Protein AF-0000000076998224 (afdb_homodimer)

Secondary structure (DSSP, 8-state):
---------HHHHHHHHHHHHHTT-------STTTS-S---SSPPPHHHHHHHHHH-GGGHHHHHHHHHHHT-HHHHHHH----BHHHHHHHHHH-SHHHHHHHHHHHTSSS-EE-EETTTTEE--SS-EET----S-S--HHHHS----------GGG----S--TT----TTSSS-S--S-S-EE--GGGGGGGTSPPPSS--SS--HHHHHHHHHHT-HHHHHHH--SS--TTHHHHHHHHHHH-HHHHHHHHTS-GGGSGGGHHHHHHHHHHHHHHTT--TT--SS---GGGS-S--SSSS---HHHHHHHHHH-GGGHHHHHHHHHHHT-HHHHHHB-PPP-HHHHHHHHHSS-HHHHHHHHHHHHHHT--S-S-SSPPTTT-S-SS----EEPSS-EE-TTSSB-TTS--SBGGGB-B--HHHHHHHHS-HHHHHHHHHS-EESS-TTS-HHHHHHHS-GGGB-/---------HHHHHHHHHHHHHTT-------STTTS-S---SSPPPHHHHHHHHHH-GGGHHHHHHHHHHHT-HHHHHHH----BHHHHHHHHHH-SHHHHHHHHHHHTSSS-EE-EETTTTEE--SS-EET----S-S--HHHHS----------GGG----S--TT----TTSSS-S--TTS-EE--GGGGGGGTSPPPSS--SS--HHHHHHHHHHT-HHHHHHH--SS--TTHHHHHHHHHHH-HHHHHHHHTS-GGGSGGGHHHHHHHHHHHHHHTT--TT--SS---GGGS-S--SSSS---HHHHHHHHHH-GGGHHHHHHHHHHHT-HHHHHHB-PPP-HHHHHHHHHSS-HHHHHHHHHHHHHHT--S-S-SSPPTTT-S-SS----EEPSS-EE-TTSSB-TTS--SBGGGB-B--HHHHHHHHS-HHHHHHHHHS-EESS-TTS-HHHHHHHS-GGGB-

Solvent-accessible surface area (backbone atoms only — not comparable to full-atom values): 51248 Å² total; per-residue (Å²): 133,84,75,75,75,70,79,62,55,48,58,56,47,11,38,53,40,19,48,29,43,18,67,56,61,56,80,66,92,53,94,45,74,56,33,48,48,64,44,51,40,84,48,71,44,50,72,66,49,48,52,50,46,34,71,76,36,62,90,45,38,65,45,44,38,37,30,20,17,53,69,25,39,44,69,63,40,62,73,61,71,66,77,39,33,35,49,39,32,55,28,3,57,69,49,70,41,71,31,3,43,52,44,21,51,56,36,68,68,42,91,64,23,23,46,31,62,36,41,70,75,62,43,73,39,81,86,74,49,44,73,71,43,57,38,66,58,70,53,83,37,59,74,61,60,47,56,79,78,83,67,73,63,78,69,60,76,84,64,64,67,84,65,76,60,58,53,65,59,60,49,13,90,80,70,48,61,46,55,68,43,62,56,73,54,31,45,38,53,76,91,54,52,60,62,65,38,37,72,74,58,78,58,42,67,91,54,48,55,60,37,51,30,28,52,22,25,39,58,25,19,52,49,52,24,67,69,54,52,60,96,59,81,57,66,50,26,66,48,19,37,35,49,4,19,44,74,18,64,41,34,19,47,36,56,69,73,49,63,63,86,73,54,53,92,58,28,62,41,45,52,13,24,34,44,17,35,29,36,18,39,49,35,58,86,87,60,54,68,73,58,76,61,79,69,49,61,43,70,54,35,52,62,85,37,49,40,48,71,56,45,47,53,53,47,36,65,39,35,63,87,45,48,68,42,47,49,47,41,22,44,75,68,64,36,57,72,65,49,67,48,36,44,76,75,65,43,35,62,55,41,48,32,15,52,51,26,51,56,60,63,54,32,53,50,38,50,54,48,16,65,75,68,70,52,75,62,72,86,62,90,67,78,48,53,82,44,39,84,71,80,67,68,54,42,54,47,41,51,51,65,54,48,36,33,86,56,60,36,34,40,82,88,39,75,23,58,40,66,93,39,35,30,59,49,59,31,39,57,49,24,48,66,61,43,57,68,69,58,43,57,48,17,61,77,36,92,40,58,61,71,64,67,90,56,44,73,67,58,49,55,68,70,40,63,73,80,50,41,102,133,84,77,76,74,70,80,63,55,47,57,54,46,11,38,52,40,19,49,29,44,20,68,57,56,60,79,65,92,52,92,45,73,58,34,49,47,67,44,50,41,85,48,71,44,50,72,66,49,47,51,51,47,33,69,77,37,63,90,44,39,64,44,43,39,38,30,20,18,52,70,25,39,41,69,63,39,62,72,60,70,68,77,40,33,36,50,38,32,56,26,4,59,69,49,69,42,72,31,3,43,52,45,22,51,56,36,68,69,42,92,64,23,22,46,33,62,36,40,70,75,62,42,74,39,82,86,73,50,44,73,71,42,57,39,67,60,70,54,81,36,59,75,65,60,48,58,80,79,83,69,75,64,77,68,60,76,85,58,66,69,85,68,76,61,59,53,66,59,62,43,20,89,80,70,47,65,51,52,72,46,63,58,61,56,31,45,39,52,76,91,53,52,60,59,67,38,38,70,74,60,77,57,43,66,91,53,49,56,59,38,52,29,29,52,24,26,40,58,25,20,52,49,52,23,66,69,54,50,61,97,57,82,56,68,50,26,66,49,19,37,34,48,4,19,44,74,20,66,42,34,19,48,37,57,68,72,49,62,66,84,74,48,54,93,58,28,63,38,47,50,14,25,34,43,17,36,28,38,19,38,50,34,58,86,86,59,54,65,73,60,75,63,79,68,52,63,42,73,54,36,52,62,86,38,48,40,49,70,58,44,49,53,53,47,38,63,38,36,63,87,44,48,67,43,46,50,46,40,23,43,75,68,63,35,56,71,66,49,67,48,36,44,75,74,64,42,35,63,55,41,48,31,17,52,53,24,53,54,59,65,53,32,53,51,38,49,53,49,15,66,75,69,70,52,75,61,71,87,58,89,67,76,49,54,83,43,40,83,71,79,67,68,55,42,54,47,41,50,52,66,54,46,34,29,84,56,60,37,34,41,82,87,41,74,23,59,41,65,92,39,34,31,61,50,58,30,38,57,49,24,48,66,61,44,58,67,69,60,44,59,46,18,59,76,37,94,40,57,60,72,64,66,89,57,42,72,65,58,49,56,68,70,41,63,71,80,48,41,102

Radius of gyration: 32.27 Å; Cα contacts (8 Å, |Δi|>4): 1614; chains: 2; bounding box: 121×89×74 Å

Structure (mmCIF, N/CA/C/O backbone):
data_AF-0000000076998224-model_v1
#
loop_
_entity.id
_entity.type
_entity.pdbx_description
1 polymer 'Uncharacterized protein'
#
loop_
_atom_site.group_PDB
_atom_site.id
_atom_site.type_symbol
_atom_site.label_atom_id
_atom_site.label_alt_id
_atom_site.label_comp_id
_atom_site.label_asym_id
_atom_site.label_entity_id
_atom_site.label_seq_id
_atom_site.pdbx_PDB_ins_code
_atom_site.Cartn_x
_atom_site.Cartn_y
_atom_site.Cartn_z
_atom_site.occupancy
_atom_site.B_iso_or_equiv
_atom_site.auth_seq_id
_atom_site.auth_comp_id
_atom_site.auth_asym_id
_atom_site.auth_atom_id
_atom_site.pdbx_PDB_model_num
ATOM 1 N N . MET A 1 1 ? 63.625 -17.734 -16.141 1 24.36 1 MET A N 1
ATOM 2 C CA . MET A 1 1 ? 62.312 -17.859 -16.766 1 24.36 1 MET A CA 1
ATOM 3 C C . MET A 1 1 ? 61.219 -17.859 -15.711 1 24.36 1 MET A C 1
ATOM 5 O O . MET A 1 1 ? 60.875 -18.906 -15.156 1 24.36 1 MET A O 1
ATOM 9 N N . ASP A 1 2 ? 61.281 -17.047 -14.664 1 31.3 2 ASP A N 1
ATOM 10 C CA . ASP A 1 2 ? 60.406 -16.812 -13.523 1 31.3 2 ASP A CA 1
ATOM 11 C C . ASP A 1 2 ? 58.969 -16.641 -13.977 1 31.3 2 ASP A C 1
ATOM 13 O O . ASP A 1 2 ? 58.656 -15.68 -14.688 1 31.3 2 ASP A O 1
ATOM 17 N N . SER A 1 3 ? 58.375 -17.781 -14.438 1 32.03 3 SER A N 1
ATOM 18 C CA . SER A 1 3 ? 56.969 -17.953 -14.852 1 32.03 3 SER A CA 1
ATOM 19 C C . SER A 1 3 ? 56.031 -17.281 -13.867 1 32.03 3 SER A C 1
ATOM 21 O O . SER A 1 3 ? 55.844 -17.766 -12.75 1 32.03 3 SER A O 1
ATOM 23 N N . ASP A 1 4 ? 56.188 -16.031 -13.555 1 32.94 4 ASP A N 1
ATOM 24 C CA . ASP A 1 4 ? 55.188 -15.227 -12.836 1 32.94 4 ASP A CA 1
ATOM 25 C C . ASP A 1 4 ? 53.781 -15.617 -13.234 1 32.94 4 ASP A C 1
ATOM 27 O O . ASP A 1 4 ? 53.25 -15.141 -14.25 1 32.94 4 ASP A O 1
ATOM 31 N N . ASP A 1 5 ? 53.344 -16.781 -13.25 1 38.44 5 ASP A N 1
ATOM 32 C CA . ASP A 1 5 ? 51.969 -17.281 -13.25 1 38.44 5 ASP A CA 1
ATOM 33 C C . ASP A 1 5 ? 51.062 -16.391 -12.398 1 38.44 5 ASP A C 1
ATOM 35 O O . ASP A 1 5 ? 51.031 -16.531 -11.172 1 38.44 5 ASP A O 1
ATOM 39 N N . GLU A 1 6 ? 50.969 -15.117 -12.461 1 40.75 6 GLU A N 1
ATOM 40 C CA . GLU A 1 6 ? 50.062 -14.156 -11.852 1 40.75 6 GLU A CA 1
ATOM 41 C C . GLU A 1 6 ? 48.656 -14.766 -11.68 1 40.75 6 GLU A C 1
ATOM 43 O O . GLU A 1 6 ? 48.062 -15.258 -12.641 1 40.75 6 GLU A O 1
ATOM 48 N N . TYR A 1 7 ? 48.312 -15.398 -10.594 1 46.38 7 TYR A N 1
ATOM 49 C CA . TYR A 1 7 ? 47.031 -15.867 -10.062 1 46.38 7 TYR A CA 1
ATOM 50 C C . TYR A 1 7 ? 45.875 -14.992 -10.547 1 46.38 7 TYR A C 1
ATOM 52 O O . TYR A 1 7 ? 45.75 -13.844 -10.109 1 46.38 7 TYR A O 1
ATOM 60 N N . LEU A 1 8 ? 45.562 -15.023 -11.781 1 59.09 8 LEU A N 1
ATOM 61 C CA . LEU A 1 8 ? 44.438 -14.266 -12.289 1 59.09 8 LEU A CA 1
ATOM 62 C C . LEU A 1 8 ? 43.188 -14.547 -11.461 1 59.09 8 LEU A C 1
ATOM 64 O O . LEU A 1 8 ? 42.906 -15.703 -11.148 1 59.09 8 LEU A O 1
ATOM 68 N N . GLU A 1 9 ? 42.719 -13.648 -10.695 1 81.12 9 GLU A N 1
ATOM 69 C CA . GLU A 1 9 ? 41.406 -13.734 -10.055 1 81.12 9 GLU A CA 1
ATOM 70 C C . GLU A 1 9 ? 40.438 -14.508 -10.922 1 81.12 9 GLU A C 1
ATOM 72 O O . GLU A 1 9 ? 40.406 -14.344 -12.148 1 81.12 9 GLU A O 1
ATOM 77 N N . PRO A 1 10 ? 39.906 -15.656 -10.352 1 88.75 10 PRO A N 1
ATOM 78 C CA . PRO A 1 10 ? 38.969 -16.5 -11.078 1 88.75 10 PRO A CA 1
ATOM 79 C C . PRO A 1 10 ? 38.062 -15.711 -12.016 1 88.75 10 PRO A C 1
ATOM 81 O O . PRO A 1 10 ? 37.719 -16.188 -13.102 1 88.75 10 PRO A O 1
ATOM 84 N N . ARG A 1 11 ? 37.781 -14.547 -11.711 1 89.06 11 ARG A N 1
ATOM 85 C CA . ARG A 1 11 ? 36.906 -13.719 -12.531 1 89.06 11 ARG A CA 1
ATOM 86 C C . ARG A 1 11 ? 37.562 -13.414 -13.883 1 89.06 11 ARG A C 1
ATOM 88 O O . ARG A 1 11 ? 36.875 -13.375 -14.906 1 89.06 11 ARG A O 1
ATOM 95 N N . TRP A 1 12 ? 38.781 -13.25 -13.93 1 88.38 12 TRP A N 1
ATOM 96 C CA . TRP A 1 12 ? 39.469 -12.93 -15.18 1 88.38 12 TRP A CA 1
ATOM 97 C C . TRP A 1 12 ? 39.531 -14.148 -16.094 1 88.38 12 TRP A C 1
ATOM 99 O O . TRP A 1 12 ? 39.469 -14.023 -17.312 1 88.38 12 TRP A O 1
ATOM 109 N N . VAL A 1 13 ? 39.688 -15.234 -15.453 1 92.06 13 VAL A N 1
ATOM 110 C CA . VAL A 1 13 ? 39.719 -16.484 -16.203 1 92.06 13 VAL A CA 1
ATOM 111 C C . VAL A 1 13 ? 38.344 -16.719 -16.844 1 92.06 13 VAL A C 1
ATOM 113 O O . VAL A 1 13 ? 38.25 -17.031 -18.031 1 92.06 13 VAL A O 1
ATOM 116 N N . ARG A 1 14 ? 37.344 -16.562 -16.062 1 94.5 14 ARG A N 1
ATOM 117 C CA . ARG A 1 14 ? 36 -16.766 -16.562 1 94.5 14 ARG A CA 1
ATOM 118 C C . ARG A 1 14 ? 35.688 -15.781 -17.703 1 94.5 14 ARG A C 1
ATOM 120 O O . ARG A 1 14 ? 35.062 -16.156 -18.688 1 94.5 14 ARG A O 1
ATOM 127 N N . ARG A 1 15 ? 36.094 -14.594 -17.547 1 91.31 15 ARG A N 1
ATOM 128 C CA . ARG A 1 15 ? 35.875 -13.594 -18.594 1 91.31 15 ARG A CA 1
ATOM 129 C C . ARG A 1 15 ? 36.562 -13.977 -19.891 1 91.31 15 ARG A C 1
ATOM 131 O O . ARG A 1 15 ? 36 -13.836 -20.969 1 91.31 15 ARG A O 1
ATOM 138 N N . ALA A 1 16 ? 37.75 -14.297 -19.766 1 92.19 16 ALA A N 1
ATOM 139 C CA . ALA A 1 16 ? 38.531 -14.703 -20.938 1 92.19 16 ALA A CA 1
ATOM 140 C C . ALA A 1 16 ? 37.875 -15.891 -21.641 1 92.19 16 ALA A C 1
ATOM 142 O O . ALA A 1 16 ? 37.781 -15.93 -22.875 1 92.19 16 ALA A O 1
ATOM 143 N N . ASN A 1 17 ? 37.5 -16.812 -20.797 1 96 17 ASN A N 1
ATOM 144 C CA . ASN A 1 17 ? 36.844 -17.984 -21.359 1 96 17 ASN A CA 1
ATOM 145 C C . ASN A 1 17 ? 35.531 -17.609 -22.031 1 96 17 ASN A C 1
ATOM 147 O O . ASN A 1 17 ? 35.188 -18.141 -23.094 1 96 17 ASN A O 1
ATOM 151 N N . ALA A 1 18 ? 34.75 -16.734 -21.422 1 95.62 18 ALA A N 1
ATOM 152 C CA . ALA A 1 18 ? 33.531 -16.25 -22.031 1 95.62 18 ALA A CA 1
ATOM 153 C C . ALA A 1 18 ? 33.781 -15.617 -23.391 1 95.62 18 ALA A C 1
ATOM 155 O O . ALA A 1 18 ? 33.031 -15.859 -24.344 1 95.62 18 ALA A O 1
ATOM 156 N N . THR A 1 19 ? 34.812 -14.852 -23.438 1 93.94 19 THR A N 1
ATOM 157 C CA . THR A 1 19 ? 35.188 -14.156 -24.672 1 93.94 19 THR A CA 1
ATOM 158 C C . THR A 1 19 ? 35.531 -15.156 -25.766 1 93.94 19 THR A C 1
ATOM 160 O O . THR A 1 19 ? 35.094 -15.008 -26.906 1 93.94 19 THR A O 1
ATOM 163 N N . SER A 1 20 ? 36.281 -16.094 -25.438 1 96.12 20 SER A N 1
ATOM 164 C CA . SER A 1 20 ? 36.656 -17.125 -26.406 1 96.12 20 SER A CA 1
ATOM 165 C C . SER A 1 20 ? 35.438 -17.828 -26.984 1 96.12 20 SER A C 1
ATOM 167 O O . SER A 1 20 ? 35.375 -18.094 -28.188 1 96.12 20 SER A O 1
ATOM 169 N N . ILE A 1 21 ? 34.5 -18.125 -26.156 1 97.25 21 ILE A N 1
ATOM 170 C CA . ILE A 1 21 ? 33.312 -18.828 -26.578 1 97.25 21 ILE A CA 1
ATOM 171 C C . ILE A 1 21 ? 32.438 -17.891 -27.453 1 97.25 21 ILE A C 1
ATOM 173 O O . ILE A 1 21 ? 32.031 -18.266 -28.547 1 97.25 21 ILE A O 1
ATOM 177 N N . MET A 1 22 ? 32.219 -16.672 -27.031 1 96.56 22 MET A N 1
ATOM 178 C CA . MET A 1 22 ? 31.312 -15.734 -27.672 1 96.56 22 MET A CA 1
ATOM 179 C C . MET A 1 22 ? 31.844 -15.32 -29.047 1 96.56 22 MET A C 1
ATOM 181 O O . MET A 1 22 ? 31.062 -15 -29.938 1 96.56 22 MET A O 1
ATOM 185 N N . TYR A 1 23 ? 33.125 -15.414 -29.25 1 95.62 23 TYR A N 1
ATOM 186 C CA . TYR A 1 23 ? 33.719 -15 -30.516 1 95.62 23 TYR A CA 1
ATOM 187 C C . TYR A 1 23 ? 34.062 -16.203 -31.375 1 95.62 23 TYR A C 1
ATOM 189 O O . TYR A 1 23 ? 34.844 -16.094 -32.344 1 95.62 23 TYR A O 1
ATOM 197 N N . ASP A 1 24 ? 33.562 -17.312 -31.078 1 96.19 24 ASP A N 1
ATOM 198 C CA . ASP A 1 24 ? 33.688 -18.547 -31.859 1 96.19 24 ASP A CA 1
ATOM 199 C C . ASP A 1 24 ? 35.156 -18.953 -31.984 1 96.19 24 ASP A C 1
ATOM 201 O O . ASP A 1 24 ? 35.562 -19.438 -33.031 1 96.19 24 ASP A O 1
ATOM 205 N N . GLU A 1 25 ? 35.906 -18.672 -31.047 1 92.5 25 GLU A N 1
ATOM 206 C CA . GLU A 1 25 ? 37.312 -19.109 -31.078 1 92.5 25 GLU A CA 1
ATOM 207 C C . GLU A 1 25 ? 37.438 -20.578 -30.656 1 92.5 25 GLU A C 1
ATOM 209 O O . GLU A 1 25 ? 36.688 -21.438 -31.125 1 92.5 25 GLU A O 1
ATOM 214 N N . ILE A 1 26 ? 38.156 -20.875 -29.609 1 90.12 26 ILE A N 1
ATOM 215 C CA . ILE A 1 26 ? 38.281 -22.234 -29.078 1 90.12 26 ILE A CA 1
ATOM 216 C C . ILE A 1 26 ? 37.469 -22.359 -27.797 1 90.12 26 ILE A C 1
ATOM 218 O O . ILE A 1 26 ? 37.281 -21.391 -27.062 1 90.12 26 ILE A O 1
ATOM 222 N N . ILE A 1 27 ? 36.969 -23.516 -27.703 1 96.06 27 ILE A N 1
ATOM 223 C CA . ILE A 1 27 ? 36.344 -23.797 -26.406 1 96.06 27 ILE A CA 1
ATOM 224 C C . ILE A 1 27 ? 37.438 -24.062 -25.375 1 96.06 27 ILE A C 1
ATOM 226 O O . ILE A 1 27 ? 38.125 -25.094 -25.438 1 96.06 27 ILE A O 1
ATOM 230 N N . PRO A 1 28 ? 37.625 -23.172 -24.531 1 95.81 28 PRO A N 1
ATOM 231 C CA . PRO A 1 28 ? 38.719 -23.328 -23.578 1 95.81 28 PRO A CA 1
ATOM 232 C C . PRO A 1 28 ? 38.5 -24.516 -22.641 1 95.81 28 PRO A C 1
ATOM 234 O O . PRO A 1 28 ? 37.375 -25.047 -22.547 1 95.81 28 PRO A O 1
ATOM 237 N N . ASP A 1 29 ? 39.625 -24.953 -21.984 1 95.38 29 ASP A N 1
ATOM 238 C CA . ASP A 1 29 ? 39.531 -25.938 -20.906 1 95.38 29 ASP A CA 1
ATOM 239 C C . ASP A 1 29 ? 39 -25.281 -19.625 1 95.38 29 ASP A C 1
ATOM 241 O O . ASP A 1 29 ? 39.656 -24.406 -19.047 1 95.38 29 ASP A O 1
ATOM 245 N N . MET A 1 30 ? 37.812 -25.781 -19.203 1 96.38 30 MET A N 1
ATOM 246 C CA . MET A 1 30 ? 37.156 -25.219 -18.016 1 96.38 30 MET A CA 1
ATOM 247 C C . MET A 1 30 ? 36.812 -26.328 -17.016 1 96.38 30 MET A C 1
ATOM 249 O O . MET A 1 30 ? 35.688 -26.75 -16.906 1 96.38 30 MET A O 1
ATOM 253 N N . PRO A 1 31 ? 37.812 -26.703 -16.25 1 92.19 31 PRO A N 1
ATOM 254 C CA . PRO A 1 31 ? 37.688 -27.922 -15.438 1 92.19 31 PRO A CA 1
ATOM 255 C C . PRO A 1 31 ? 36.781 -27.703 -14.219 1 92.19 31 PRO A C 1
ATOM 257 O O . PRO A 1 31 ? 36.219 -28.672 -13.68 1 92.19 31 PRO A O 1
ATOM 260 N N . ASP A 1 32 ? 36.719 -26.469 -13.766 1 92.38 32 ASP A N 1
ATOM 261 C CA . ASP A 1 32 ? 35.938 -26.219 -12.555 1 92.38 32 ASP A CA 1
ATOM 262 C C . ASP A 1 32 ? 35.125 -24.953 -12.672 1 92.38 32 ASP A C 1
ATOM 264 O O . ASP A 1 32 ? 35.188 -24.266 -13.695 1 92.38 32 ASP A O 1
ATOM 268 N N . ASP A 1 33 ? 34.438 -24.672 -11.641 1 91.25 33 ASP A N 1
ATOM 269 C CA . ASP A 1 33 ? 33.5 -23.547 -11.641 1 91.25 33 ASP A CA 1
ATOM 270 C C . ASP A 1 33 ? 34.25 -22.219 -11.703 1 91.25 33 ASP A C 1
ATOM 272 O O . ASP A 1 33 ? 33.719 -21.219 -12.211 1 91.25 33 ASP A O 1
ATOM 276 N N . ASP A 1 34 ? 35.438 -22.203 -11.32 1 92.31 34 ASP A N 1
ATOM 277 C CA . ASP A 1 34 ? 36.219 -20.984 -11.32 1 92.31 34 ASP A CA 1
ATOM 278 C C . ASP A 1 34 ? 36.656 -20.609 -12.734 1 92.31 34 ASP A C 1
ATOM 280 O O . ASP A 1 34 ? 37.094 -19.484 -12.977 1 92.31 34 ASP A O 1
ATOM 284 N N . SER A 1 35 ? 36.438 -21.516 -13.578 1 94.81 35 SER A N 1
ATOM 285 C CA . SER A 1 35 ? 36.875 -21.25 -14.953 1 94.81 35 SER A CA 1
ATOM 286 C C . SER A 1 35 ? 35.656 -21.141 -15.883 1 94.81 35 SER A C 1
ATOM 288 O O . SER A 1 35 ? 35.781 -20.672 -17.016 1 94.81 35 SER A O 1
ATOM 290 N N . LYS A 1 36 ? 34.5 -21.562 -15.453 1 96.56 36 LYS A N 1
ATOM 291 C CA . LYS A 1 36 ? 33.312 -21.547 -16.281 1 96.56 36 LYS A CA 1
ATOM 292 C C . LYS A 1 36 ? 32.594 -20.219 -16.172 1 96.56 36 LYS A C 1
ATOM 294 O O . LYS A 1 36 ? 32.125 -19.828 -15.094 1 96.56 36 LYS A O 1
ATOM 299 N N . PRO A 1 37 ? 32.469 -19.516 -17.266 1 96.25 37 PRO A N 1
ATOM 300 C CA . PRO A 1 37 ? 31.75 -18.234 -17.219 1 96.25 37 PRO A CA 1
ATOM 301 C C . PRO A 1 37 ? 30.234 -18.406 -17.047 1 96.25 37 PRO A C 1
ATOM 303 O O . PRO A 1 37 ? 29.656 -19.375 -17.531 1 96.25 37 PRO A O 1
ATOM 306 N N . TYR A 1 38 ? 29.578 -17.469 -16.375 1 96.5 38 TYR A N 1
ATOM 307 C CA . TYR A 1 38 ? 28.141 -17.422 -16.219 1 96.5 38 TYR A CA 1
ATOM 308 C C . TYR A 1 38 ? 27.453 -16.922 -17.484 1 96.5 38 TYR A C 1
ATOM 310 O O . TYR A 1 38 ? 26.453 -17.484 -17.922 1 96.5 38 TYR A O 1
ATOM 318 N N . CYS A 1 39 ? 28.047 -15.906 -18.062 1 96 39 CYS A N 1
ATOM 319 C CA . CYS A 1 39 ? 27.453 -15.289 -19.25 1 96 39 CYS A CA 1
ATOM 320 C C . CYS A 1 39 ? 28.297 -15.586 -20.484 1 96 39 CYS A C 1
ATOM 322 O O . CYS A 1 39 ? 29.469 -15.211 -20.547 1 96 39 CYS A O 1
ATOM 324 N N . ILE A 1 40 ? 27.734 -16.156 -21.469 1 96.94 40 ILE A N 1
ATOM 325 C CA . ILE A 1 40 ? 28.438 -16.469 -22.703 1 96.94 40 ILE A CA 1
ATOM 326 C C . ILE A 1 40 ? 27.609 -15.992 -23.891 1 96.94 40 ILE A C 1
ATOM 328 O O . ILE A 1 40 ? 27.688 -16.562 -24.984 1 96.94 40 ILE A O 1
ATOM 332 N N . TRP A 1 41 ? 26.719 -15.008 -23.688 1 95.94 41 TRP A N 1
ATOM 333 C CA . TRP A 1 41 ? 25.797 -14.641 -24.75 1 95.94 41 TRP A CA 1
ATOM 334 C C . TRP A 1 41 ? 25.781 -13.133 -24.969 1 95.94 41 TRP A C 1
ATOM 336 O O . TRP A 1 41 ? 24.891 -12.609 -25.656 1 95.94 41 TRP A O 1
ATOM 346 N N . LEU A 1 42 ? 26.641 -12.375 -24.312 1 92.69 42 LEU A N 1
ATOM 347 C CA . LEU A 1 42 ? 26.719 -10.945 -24.594 1 92.69 42 LEU A CA 1
ATOM 348 C C . LEU A 1 42 ? 27 -10.703 -26.078 1 92.69 42 LEU A C 1
ATOM 350 O O . LEU A 1 42 ? 26.375 -9.836 -26.688 1 92.69 42 LEU A O 1
ATOM 354 N N . GLU A 1 43 ? 27.969 -11.273 -26.531 1 92.81 43 GLU A N 1
ATOM 355 C CA . GLU A 1 43 ? 28.156 -11.469 -27.969 1 92.81 43 GLU A CA 1
ATOM 356 C C . GLU A 1 43 ? 27.719 -12.867 -28.391 1 92.81 43 GLU A C 1
ATOM 358 O O . GLU A 1 43 ? 28.156 -13.859 -27.812 1 92.81 43 GLU A O 1
ATOM 363 N N . ILE A 1 44 ? 26.922 -12.961 -29.406 1 95.94 44 ILE A N 1
ATOM 364 C CA . ILE A 1 44 ? 26.297 -14.234 -29.766 1 95.94 44 ILE A CA 1
ATOM 365 C C . ILE A 1 44 ? 27.266 -15.062 -30.625 1 95.94 44 ILE A C 1
ATOM 367 O O . ILE A 1 44 ? 27.703 -14.609 -31.672 1 95.94 44 ILE A O 1
ATOM 371 N N . ALA A 1 45 ? 27.547 -16.172 -30.172 1 97.88 45 ALA A N 1
ATOM 372 C CA . ALA A 1 45 ? 28.344 -17.125 -30.938 1 97.88 45 ALA A CA 1
ATOM 373 C C . ALA A 1 45 ? 27.469 -17.969 -31.875 1 97.88 45 ALA A C 1
ATOM 375 O O . ALA A 1 45 ? 26.234 -17.859 -31.828 1 97.88 45 ALA A O 1
ATOM 376 N N . SER A 1 46 ? 28.141 -18.766 -32.719 1 97.94 46 SER A N 1
ATOM 377 C CA . SER A 1 46 ? 27.391 -19.641 -33.625 1 97.94 46 SER A CA 1
ATOM 378 C C . SER A 1 46 ? 26.719 -20.766 -32.875 1 97.94 46 SER A C 1
ATOM 380 O O . SER A 1 46 ? 27.156 -21.141 -31.781 1 97.94 46 SER A O 1
ATOM 382 N N . GLU A 1 47 ? 25.656 -21.266 -33.469 1 98.25 47 GLU A N 1
ATOM 383 C CA . GLU A 1 47 ? 24.953 -22.391 -32.875 1 98.25 47 GLU A CA 1
ATOM 384 C C . GLU A 1 47 ? 25.891 -23.594 -32.688 1 98.25 47 GLU A C 1
ATOM 386 O O . GLU A 1 47 ? 25.781 -24.312 -31.688 1 98.25 47 GLU A O 1
ATOM 391 N N . GLU A 1 48 ? 26.812 -23.781 -33.625 1 97.69 48 GLU A N 1
ATOM 392 C CA . GLU A 1 48 ? 27.781 -24.875 -33.562 1 97.69 48 GLU A CA 1
ATOM 393 C C . GLU A 1 48 ? 28.703 -24.719 -32.375 1 97.69 48 GLU A C 1
ATOM 395 O O . GLU A 1 48 ? 29 -25.703 -31.688 1 97.69 48 GLU A O 1
ATOM 400 N N . THR A 1 49 ? 29.094 -23.578 -32.125 1 98.31 49 THR A N 1
ATOM 401 C CA . THR A 1 49 ? 29.953 -23.328 -30.984 1 98.31 49 THR A CA 1
ATOM 402 C C . THR A 1 49 ? 29.234 -23.656 -29.672 1 98.31 49 THR A C 1
ATOM 404 O O . THR A 1 49 ? 29.797 -24.328 -28.797 1 98.31 49 THR A O 1
ATOM 407 N N . TYR A 1 50 ? 28.016 -23.25 -29.516 1 98.62 50 TYR A N 1
ATOM 408 C CA . TYR A 1 50 ? 27.234 -23.531 -28.312 1 98.62 50 TYR A CA 1
ATOM 409 C C . TYR A 1 50 ? 26.984 -25.031 -28.156 1 98.62 50 TYR A C 1
ATOM 411 O O . TYR A 1 50 ? 27 -25.547 -27.047 1 98.62 50 TYR A O 1
ATOM 419 N N . ARG A 1 51 ? 26.797 -25.703 -29.312 1 98.06 51 ARG A N 1
ATOM 420 C CA . ARG A 1 51 ? 26.625 -27.156 -29.266 1 98.06 51 ARG A CA 1
ATOM 421 C C . ARG A 1 51 ? 27.891 -27.828 -28.75 1 98.06 51 ARG A C 1
ATOM 423 O O . ARG A 1 51 ? 27.812 -28.766 -27.953 1 98.06 51 ARG A O 1
ATOM 430 N N . LYS A 1 52 ? 29.047 -27.312 -29.188 1 97.88 52 LYS A N 1
ATOM 431 C CA . LYS A 1 52 ? 30.328 -27.844 -28.719 1 97.88 52 LYS A CA 1
ATOM 432 C C . LYS A 1 52 ? 30.516 -27.609 -27.234 1 97.88 52 LYS A C 1
ATOM 434 O O . LYS A 1 52 ? 31.016 -28.484 -26.516 1 97.88 52 LYS A O 1
ATOM 439 N N . VAL A 1 53 ? 30.109 -26.453 -26.797 1 98.38 53 VAL A N 1
ATOM 440 C CA . VAL A 1 53 ? 30.203 -26.125 -25.375 1 98.38 53 VAL A CA 1
ATOM 441 C C . VAL A 1 53 ? 29.344 -27.094 -24.578 1 98.38 53 VAL A C 1
ATOM 443 O O . VAL A 1 53 ? 29.797 -27.656 -23.562 1 98.38 53 VAL A O 1
ATOM 446 N N . PHE A 1 54 ? 28.141 -27.375 -25 1 97.94 54 PHE A N 1
ATOM 447 C CA . PHE A 1 54 ? 27.203 -28.25 -24.312 1 97.94 54 PHE A CA 1
ATOM 448 C C . PHE A 1 54 ? 27.75 -29.672 -24.25 1 97.94 54 PHE A C 1
ATOM 450 O O . PHE A 1 54 ? 27.656 -30.328 -23.219 1 97.94 54 PHE A O 1
ATOM 457 N N . HIS A 1 55 ? 28.359 -30.125 -25.328 1 97.19 55 HIS A N 1
ATOM 458 C CA . HIS A 1 55 ? 28.859 -31.484 -25.391 1 97.19 55 HIS A CA 1
ATOM 459 C C . HIS A 1 55 ? 30.078 -31.672 -24.469 1 97.19 55 HIS A C 1
ATOM 461 O O . HIS A 1 55 ? 30.219 -32.688 -23.812 1 97.19 55 HIS A O 1
ATOM 467 N N . ARG A 1 56 ? 30.891 -30.703 -24.422 1 97.25 56 ARG A N 1
ATOM 468 C CA . ARG A 1 56 ? 32.094 -30.797 -23.625 1 97.25 56 ARG A CA 1
ATOM 469 C C . ARG A 1 56 ? 31.812 -30.547 -22.156 1 97.25 56 ARG A C 1
ATOM 471 O O . ARG A 1 56 ? 32.438 -31.141 -21.281 1 97.25 56 ARG A O 1
ATOM 478 N N . TYR A 1 57 ? 30.859 -29.688 -21.891 1 97.81 57 TYR A N 1
ATOM 479 C CA . TYR A 1 57 ? 30.516 -29.328 -20.531 1 97.81 57 TYR A CA 1
ATOM 480 C C . TYR A 1 57 ? 29 -29.359 -20.328 1 97.81 57 TYR A C 1
ATOM 482 O O . TYR A 1 57 ? 28.359 -28.297 -20.234 1 97.81 57 TYR A O 1
ATOM 490 N N . PRO A 1 58 ? 28.422 -30.484 -20.078 1 96.06 58 PRO A N 1
ATOM 491 C CA . PRO A 1 58 ? 26.969 -30.609 -19.953 1 96.06 58 PRO A CA 1
ATOM 492 C C . PRO A 1 58 ? 26.406 -29.828 -18.766 1 96.06 58 PRO A C 1
ATOM 494 O O . PRO A 1 58 ? 25.219 -29.5 -18.766 1 96.06 58 PRO A O 1
ATOM 497 N N . ASP A 1 59 ? 27.25 -29.516 -17.812 1 95.5 59 ASP A N 1
ATOM 498 C CA . ASP A 1 59 ? 26.781 -28.781 -16.641 1 95.5 59 ASP A CA 1
ATOM 499 C C . ASP A 1 59 ? 26.609 -27.297 -16.969 1 95.5 59 ASP A C 1
ATOM 501 O O . ASP A 1 59 ? 26.078 -26.531 -16.156 1 95.5 59 ASP A O 1
ATOM 505 N N . MET A 1 60 ? 26.984 -26.859 -18.219 1 97.56 60 MET A N 1
ATOM 506 C CA . MET A 1 60 ? 26.781 -25.484 -18.656 1 97.56 60 MET A CA 1
ATOM 507 C C . MET A 1 60 ? 25.547 -25.375 -19.547 1 97.56 60 MET A C 1
ATOM 509 O O . MET A 1 60 ? 25.391 -24.406 -20.281 1 97.56 60 MET A O 1
ATOM 513 N N . ARG A 1 61 ? 24.688 -26.297 -19.453 1 97.94 61 ARG A N 1
ATOM 514 C CA . ARG A 1 61 ? 23.531 -26.375 -20.359 1 97.94 61 ARG A CA 1
ATOM 515 C C . ARG A 1 61 ? 22.641 -25.156 -20.172 1 97.94 61 ARG A C 1
ATOM 517 O O . ARG A 1 61 ? 22.031 -24.672 -21.141 1 97.94 61 ARG A O 1
ATOM 524 N N . TYR A 1 62 ? 22.453 -24.609 -18.969 1 98.56 62 TYR A N 1
ATOM 525 C CA . TYR A 1 62 ? 21.594 -23.453 -18.781 1 98.56 62 TYR A CA 1
ATOM 526 C C . TYR A 1 62 ? 22.219 -22.203 -19.375 1 98.56 62 TYR A C 1
ATOM 528 O O . TYR A 1 62 ? 21.516 -21.328 -19.906 1 98.56 62 TYR A O 1
ATOM 536 N N . GLN A 1 63 ? 23.562 -22.094 -19.281 1 98.25 63 GLN A N 1
ATOM 537 C CA . GLN A 1 63 ? 24.25 -21 -19.969 1 98.25 63 GLN A CA 1
ATOM 538 C C . GLN A 1 63 ? 24.016 -21.078 -21.484 1 98.25 63 GLN A C 1
ATOM 540 O O . GLN A 1 63 ? 23.734 -20.062 -22.125 1 98.25 63 GLN A O 1
ATOM 545 N N . VAL A 1 64 ? 24.125 -22.25 -21.969 1 98.69 64 VAL A N 1
ATOM 546 C CA . VAL A 1 64 ? 23.875 -22.469 -23.391 1 98.69 64 VAL A CA 1
ATOM 547 C C . VAL A 1 64 ? 22.406 -22.188 -23.719 1 98.69 64 VAL A C 1
ATOM 549 O O . VAL A 1 64 ? 22.109 -21.578 -24.75 1 98.69 64 VAL A O 1
ATOM 552 N N . GLY A 1 65 ? 21.531 -22.656 -22.844 1 98.81 65 GLY A N 1
ATOM 553 C CA . GLY A 1 65 ? 20.109 -22.375 -23.016 1 98.81 65 GLY A CA 1
ATOM 554 C C . GLY A 1 65 ? 19.797 -20.891 -23.109 1 98.81 65 GLY A C 1
ATOM 555 O O . GLY A 1 65 ? 19 -20.469 -23.953 1 98.81 65 GLY A O 1
ATOM 556 N N . ARG A 1 66 ? 20.406 -20.109 -22.219 1 98.5 66 ARG A N 1
ATOM 557 C CA . ARG A 1 66 ? 20.234 -18.656 -22.234 1 98.5 66 ARG A CA 1
ATOM 558 C C . ARG A 1 66 ? 20.766 -18.062 -23.531 1 98.5 66 ARG A C 1
ATOM 560 O O . ARG A 1 66 ? 20.156 -17.156 -24.109 1 98.5 66 ARG A O 1
ATOM 567 N N . ALA A 1 67 ? 21.859 -18.531 -23.969 1 98.44 67 ALA A N 1
ATOM 568 C CA . ALA A 1 67 ? 22.438 -18.094 -25.234 1 98.44 67 ALA A CA 1
ATOM 569 C C . ALA A 1 67 ? 21.516 -18.406 -26.391 1 98.44 67 ALA A C 1
ATOM 571 O O . ALA A 1 67 ? 21.359 -17.594 -27.312 1 98.44 67 ALA A O 1
ATOM 572 N N . CYS A 1 68 ? 20.953 -19.578 -26.359 1 98.75 68 CYS A N 1
ATOM 573 C CA . CYS A 1 68 ? 19.984 -19.953 -27.391 1 98.75 68 CYS A CA 1
ATOM 574 C C . CYS A 1 68 ? 18.797 -19 -27.406 1 98.75 68 CYS A C 1
ATOM 576 O O . CYS A 1 68 ? 18.312 -18.625 -28.469 1 98.75 68 CYS A O 1
ATOM 578 N N . ALA A 1 69 ? 18.312 -18.672 -26.219 1 98.62 69 ALA A N 1
ATOM 579 C CA . ALA A 1 69 ? 17.219 -17.719 -26.109 1 98.62 69 ALA A CA 1
ATOM 580 C C . ALA A 1 69 ? 17.578 -16.375 -26.688 1 98.62 69 ALA A C 1
ATOM 582 O O . ALA A 1 69 ? 16.766 -15.734 -27.375 1 98.62 69 ALA A O 1
ATOM 583 N N . ALA A 1 70 ? 18.766 -15.945 -26.422 1 97.5 70 ALA A N 1
ATOM 584 C CA . ALA A 1 70 ? 19.25 -14.656 -26.922 1 97.5 70 ALA A CA 1
ATOM 585 C C . ALA A 1 70 ? 19.438 -14.703 -28.438 1 97.5 70 ALA A C 1
ATOM 587 O O . ALA A 1 70 ? 19.156 -13.719 -29.141 1 97.5 70 ALA A O 1
ATOM 588 N N . ALA A 1 71 ? 19.812 -15.805 -29 1 97.81 71 ALA A N 1
ATOM 589 C CA . ALA A 1 71 ? 20.203 -15.945 -30.391 1 97.81 71 ALA A CA 1
ATOM 590 C C . ALA A 1 71 ? 19.031 -16.422 -31.25 1 97.81 71 ALA A C 1
ATOM 592 O O . ALA A 1 71 ? 19.016 -16.219 -32.469 1 97.81 71 ALA A O 1
ATOM 593 N N . GLY A 1 72 ? 18.109 -17.125 -30.656 1 98.38 72 GLY A N 1
ATOM 594 C CA . GLY A 1 72 ? 17 -17.719 -31.375 1 98.38 72 GLY A CA 1
ATOM 595 C C . GLY A 1 72 ? 17.281 -19.109 -31.891 1 98.38 72 GLY A C 1
ATOM 596 O O . GLY A 1 72 ? 16.766 -19.516 -32.938 1 98.38 72 GLY A O 1
ATOM 597 N N . TYR A 1 73 ? 18.188 -19.828 -31.234 1 98.56 73 TYR A N 1
ATOM 598 C CA . TYR A 1 73 ? 18.516 -21.203 -31.609 1 98.56 73 TYR A CA 1
ATOM 599 C C . TYR A 1 73 ? 17.578 -22.188 -30.938 1 98.56 73 TYR A C 1
ATOM 601 O O . TYR A 1 73 ? 17.969 -22.938 -30.031 1 98.56 73 TYR A O 1
ATOM 609 N N . ASP A 1 74 ? 16.328 -22.297 -31.422 1 98.25 74 ASP A N 1
ATOM 610 C CA . ASP A 1 74 ? 15.273 -23.047 -30.766 1 98.25 74 ASP A CA 1
ATOM 611 C C . ASP A 1 74 ? 15.516 -24.562 -30.891 1 98.25 74 ASP A C 1
ATOM 613 O O . ASP A 1 74 ? 15.172 -25.328 -29.984 1 98.25 74 ASP A O 1
ATOM 617 N N . THR A 1 75 ? 16.172 -25 -31.969 1 97.94 75 THR A N 1
ATOM 618 C CA . THR A 1 75 ? 16.453 -26.422 -32.125 1 97.94 75 THR A CA 1
ATOM 619 C C . THR A 1 75 ? 17.469 -26.891 -31.094 1 97.94 75 THR A C 1
ATOM 621 O O . THR A 1 75 ? 17.266 -27.922 -30.453 1 97.94 75 THR A O 1
ATOM 624 N N . LEU A 1 76 ? 18.516 -26.156 -30.984 1 98.56 76 LEU A N 1
ATOM 625 C CA . LEU A 1 76 ? 19.516 -26.516 -29.969 1 98.56 76 LEU A CA 1
ATOM 626 C C . LEU A 1 76 ? 18.906 -26.422 -28.578 1 98.56 76 LEU A C 1
ATOM 628 O O . LEU A 1 76 ? 19.188 -27.266 -27.719 1 98.56 76 LEU A O 1
ATOM 632 N N . TYR A 1 77 ? 18.109 -25.453 -28.297 1 98.75 77 TYR A N 1
ATOM 633 C CA . TYR A 1 77 ? 17.453 -25.312 -27 1 98.75 77 TYR A CA 1
ATOM 634 C C . TYR A 1 77 ? 16.672 -26.578 -26.656 1 98.75 77 TYR A C 1
ATOM 636 O O . TYR A 1 77 ? 16.719 -27.047 -25.516 1 98.75 77 TYR A O 1
ATOM 644 N N . ASP A 1 78 ? 16.016 -27.141 -27.609 1 98.06 78 ASP A N 1
ATOM 645 C CA . ASP A 1 78 ? 15.203 -28.328 -27.391 1 98.06 78 ASP A CA 1
ATOM 646 C C . ASP A 1 78 ? 16.078 -29.531 -27.016 1 98.06 78 ASP A C 1
ATOM 648 O O . ASP A 1 78 ? 15.656 -30.375 -26.234 1 98.06 78 ASP A O 1
ATOM 652 N N . GLU A 1 79 ? 17.234 -29.516 -27.5 1 97.56 79 GLU A N 1
ATOM 653 C CA . GLU A 1 79 ? 18.156 -30.609 -27.234 1 97.56 79 GLU A CA 1
ATOM 654 C C . GLU A 1 79 ? 18.688 -30.578 -25.812 1 97.56 79 GLU A C 1
ATOM 656 O O . GLU A 1 79 ? 19.172 -31.578 -25.297 1 97.56 79 GLU A O 1
ATOM 661 N N . LEU A 1 80 ? 18.547 -29.453 -25.172 1 98.12 80 LEU A N 1
ATOM 662 C CA . LEU A 1 80 ? 19.156 -29.266 -23.859 1 98.12 80 LEU A CA 1
ATOM 663 C C . LEU A 1 80 ? 18.281 -29.859 -22.766 1 98.12 80 LEU A C 1
ATOM 665 O O . LEU A 1 80 ? 18.75 -30.109 -21.656 1 98.12 80 LEU A O 1
ATOM 669 N N . HIS A 1 81 ? 16.953 -30.016 -22.969 1 96.56 81 HIS A N 1
ATOM 670 C CA . HIS A 1 81 ? 16 -30.594 -22.031 1 96.56 81 HIS A CA 1
ATOM 671 C C . HIS A 1 81 ? 16.047 -29.875 -20.688 1 96.56 81 HIS A C 1
ATOM 673 O O . HIS A 1 81 ? 16.172 -30.5 -19.641 1 96.56 81 HIS A O 1
ATOM 679 N N . LEU A 1 82 ? 15.906 -28.578 -20.75 1 97.81 82 LEU A N 1
ATOM 680 C CA . LEU A 1 82 ? 15.969 -27.75 -19.562 1 97.81 82 LEU A CA 1
ATOM 681 C C . LEU A 1 82 ? 14.602 -27.656 -18.891 1 97.81 82 LEU A C 1
ATOM 683 O O . LEU A 1 82 ? 13.57 -27.797 -19.547 1 97.81 82 LEU A O 1
ATOM 687 N N . LEU A 1 83 ? 14.586 -27.531 -17.531 1 97 83 LEU A N 1
ATOM 688 C CA . LEU A 1 83 ? 13.375 -27.031 -16.891 1 97 83 LEU A CA 1
ATOM 689 C C . LEU A 1 83 ? 13 -25.656 -17.422 1 97 83 LEU A C 1
ATOM 691 O O . LEU A 1 83 ? 13.875 -24.859 -17.781 1 97 83 LEU A O 1
ATOM 695 N N . PRO A 1 84 ? 11.734 -25.375 -17.594 1 97.06 84 PRO A N 1
ATOM 696 C CA . PRO A 1 84 ? 11.336 -24.047 -18.031 1 97.06 84 PRO A CA 1
ATOM 697 C C . PRO A 1 84 ? 11.766 -22.938 -17.078 1 97.06 84 PRO A C 1
ATOM 699 O O . PRO A 1 84 ? 11.086 -22.672 -16.094 1 97.06 84 PRO A O 1
ATOM 702 N N . ASP A 1 85 ? 12.828 -22.266 -17.375 1 98.12 85 ASP A N 1
ATOM 703 C CA . ASP A 1 85 ? 13.43 -21.25 -16.516 1 98.12 85 ASP A CA 1
ATOM 704 C C . ASP A 1 85 ? 12.945 -19.844 -16.891 1 98.12 85 ASP A C 1
ATOM 706 O O . ASP A 1 85 ? 12.93 -19.484 -18.062 1 98.12 85 ASP A O 1
ATOM 710 N N . VAL A 1 86 ? 12.656 -19.078 -15.852 1 97.06 86 VAL A N 1
ATOM 711 C CA . VAL A 1 86 ? 12.047 -17.781 -16.094 1 97.06 86 VAL A CA 1
ATOM 712 C C . VAL A 1 86 ? 13.102 -16.797 -16.609 1 97.06 86 VAL A C 1
ATOM 714 O O . VAL A 1 86 ? 12.789 -15.898 -17.391 1 97.06 86 VAL A O 1
ATOM 717 N N . SER A 1 87 ? 14.336 -16.906 -16.203 1 96.81 87 SER A N 1
ATOM 718 C CA . SER A 1 87 ? 15.383 -16.016 -16.719 1 96.81 87 SER A CA 1
ATOM 719 C C . SER A 1 87 ? 15.57 -16.219 -18.219 1 96.81 87 SER A C 1
ATOM 721 O O . SER A 1 87 ? 15.766 -15.242 -18.953 1 96.81 87 SER A O 1
ATOM 723 N N . ILE A 1 88 ? 15.547 -17.453 -18.672 1 98.12 88 ILE A N 1
ATOM 724 C CA . ILE A 1 88 ? 15.672 -17.75 -20.094 1 98.12 88 ILE A CA 1
ATOM 725 C C . ILE A 1 88 ? 14.438 -17.219 -20.828 1 98.12 88 ILE A C 1
ATOM 727 O O . ILE A 1 88 ? 14.547 -16.703 -21.938 1 98.12 88 ILE A O 1
ATOM 731 N N . ALA A 1 89 ? 13.289 -17.359 -20.188 1 97.75 89 ALA A N 1
ATOM 732 C CA . ALA A 1 89 ? 12.062 -16.844 -20.781 1 97.75 89 ALA A CA 1
ATOM 733 C C . ALA A 1 89 ? 12.148 -15.344 -21 1 97.75 89 ALA A C 1
ATOM 735 O O . ALA A 1 89 ? 11.797 -14.844 -22.078 1 97.75 89 ALA A O 1
ATOM 736 N N . GLU A 1 90 ? 12.602 -14.602 -19.984 1 96.31 90 GLU A N 1
ATOM 737 C CA . GLU A 1 90 ? 12.727 -13.148 -20.109 1 96.31 90 GLU A CA 1
ATOM 738 C C . GLU A 1 90 ? 13.703 -12.773 -21.219 1 96.31 90 GLU A C 1
ATOM 740 O O . GLU A 1 90 ? 13.453 -11.844 -21.984 1 96.31 90 GLU A O 1
ATOM 745 N N . GLU A 1 91 ? 14.812 -13.492 -21.312 1 96.56 91 GLU A N 1
ATOM 746 C CA . GLU A 1 91 ? 15.789 -13.266 -22.375 1 96.56 91 GLU A CA 1
ATOM 747 C C . GLU A 1 91 ? 15.172 -13.492 -23.75 1 96.56 91 GLU A C 1
ATOM 749 O O . GLU A 1 91 ? 15.352 -12.688 -24.656 1 96.56 91 GLU A O 1
ATOM 754 N N . ALA A 1 92 ? 14.484 -14.562 -23.859 1 97.81 92 ALA A N 1
ATOM 755 C CA . ALA A 1 92 ? 13.867 -14.922 -25.141 1 97.81 92 ALA A CA 1
ATOM 756 C C . ALA A 1 92 ? 12.844 -13.875 -25.562 1 97.81 92 ALA A C 1
ATOM 758 O O . ALA A 1 92 ? 12.773 -13.508 -26.734 1 97.81 92 ALA A O 1
ATOM 759 N N . ARG A 1 93 ? 12.102 -13.445 -24.656 1 95.5 93 ARG A N 1
ATOM 760 C CA . ARG A 1 93 ? 11.07 -12.453 -24.953 1 95.5 93 ARG A CA 1
ATOM 761 C C . ARG A 1 93 ? 11.68 -11.188 -25.547 1 95.5 93 ARG A C 1
ATOM 763 O O . ARG A 1 93 ? 11.141 -10.617 -26.5 1 95.5 93 ARG A O 1
ATOM 770 N N . GLU A 1 94 ? 12.781 -10.758 -25.031 1 91.94 94 GLU A N 1
ATOM 771 C CA . GLU A 1 94 ? 13.375 -9.477 -25.406 1 91.94 94 GLU A CA 1
ATOM 772 C C . GLU A 1 94 ? 14.195 -9.609 -26.688 1 91.94 94 GLU A C 1
ATOM 774 O O . GLU A 1 94 ? 14.422 -8.617 -27.391 1 91.94 94 GLU A O 1
ATOM 779 N N . ALA A 1 95 ? 14.719 -10.734 -26.953 1 92.56 95 ALA A N 1
ATOM 780 C CA . ALA A 1 95 ? 15.547 -10.93 -28.141 1 92.56 95 ALA A CA 1
ATOM 781 C C . ALA A 1 95 ? 14.758 -10.656 -29.422 1 92.56 95 ALA A C 1
ATOM 783 O O . ALA A 1 95 ? 15.32 -10.188 -30.406 1 92.56 95 ALA A O 1
ATOM 784 N N . GLY A 1 96 ? 13.43 -10.906 -29.469 1 83.38 96 GLY A N 1
ATOM 785 C CA . GLY A 1 96 ? 12.5 -10.445 -30.5 1 83.38 96 GLY A CA 1
ATOM 786 C C . GLY A 1 96 ? 12.672 -11.156 -31.828 1 83.38 96 GLY A C 1
ATOM 787 O O . GLY A 1 96 ? 12.312 -10.625 -32.875 1 83.38 96 GLY A O 1
ATOM 788 N N . ASN A 1 97 ? 13.422 -12.211 -31.984 1 92.94 97 ASN A N 1
ATOM 789 C CA . ASN A 1 97 ? 13.469 -13 -33.219 1 92.94 97 ASN A CA 1
ATOM 790 C C . ASN A 1 97 ? 12.578 -14.227 -33.125 1 92.94 97 ASN A C 1
ATOM 792 O O . ASN A 1 97 ? 12.07 -14.555 -32.062 1 92.94 97 ASN A O 1
ATOM 796 N N . ASP A 1 98 ? 12.414 -14.867 -34.281 1 96.69 98 ASP A N 1
ATOM 797 C CA . ASP A 1 98 ? 11.422 -15.938 -34.375 1 96.69 98 ASP A CA 1
ATOM 798 C C . ASP A 1 98 ? 11.82 -17.125 -33.5 1 96.69 98 ASP A C 1
ATOM 800 O O . ASP A 1 98 ? 10.969 -17.719 -32.812 1 96.69 98 ASP A O 1
ATOM 804 N N . GLY A 1 99 ? 13.062 -17.484 -33.562 1 98.06 99 GLY A N 1
ATOM 805 C CA . GLY A 1 99 ? 13.531 -18.578 -32.75 1 98.06 99 GLY A CA 1
ATOM 806 C C . GLY A 1 99 ? 13.367 -18.328 -31.266 1 98.06 99 GLY A C 1
ATOM 807 O O . GLY A 1 99 ? 12.953 -19.203 -30.516 1 98.06 99 GLY A O 1
ATOM 808 N N . SER A 1 100 ? 13.703 -17.188 -30.859 1 97.94 100 SER A N 1
ATOM 809 C CA . SER A 1 100 ? 13.555 -16.797 -29.469 1 97.94 100 SER A CA 1
ATOM 810 C C . SER A 1 100 ? 12.094 -16.797 -29.047 1 97.94 100 SER A C 1
ATOM 812 O O . SER A 1 100 ? 11.773 -17.156 -27.906 1 97.94 100 SER A O 1
ATOM 814 N N . ARG A 1 101 ? 11.242 -16.359 -29.906 1 97.69 101 ARG A N 1
ATOM 815 C CA . ARG A 1 101 ? 9.812 -16.375 -29.625 1 97.69 101 ARG A CA 1
ATOM 816 C C . ARG A 1 101 ? 9.312 -17.781 -29.375 1 97.69 101 ARG A C 1
ATOM 818 O O . ARG A 1 101 ? 8.5 -18.016 -28.484 1 97.69 101 ARG A O 1
ATOM 825 N N . ARG A 1 102 ? 9.773 -18.672 -30.172 1 98.25 102 ARG A N 1
ATOM 826 C CA . ARG A 1 102 ? 9.383 -20.062 -30 1 98.25 102 ARG A CA 1
ATOM 827 C C . ARG A 1 102 ? 9.844 -20.609 -28.656 1 98.25 102 ARG A C 1
ATOM 829 O O . ARG A 1 102 ? 9.117 -21.344 -27.984 1 98.25 102 ARG A O 1
ATOM 836 N N . ILE A 1 103 ? 11.016 -20.234 -28.281 1 98.5 103 ILE A N 1
ATOM 837 C CA . ILE A 1 103 ? 11.547 -20.656 -26.984 1 98.5 103 ILE A CA 1
ATOM 838 C C . ILE A 1 103 ? 10.703 -20.047 -25.859 1 98.5 103 ILE A C 1
ATOM 840 O O . ILE A 1 103 ? 10.336 -20.75 -24.906 1 98.5 103 ILE A O 1
ATOM 844 N N . PHE A 1 104 ? 10.391 -18.797 -26.031 1 97.94 104 PHE A N 1
ATOM 845 C CA . PHE A 1 104 ? 9.555 -18.125 -25.047 1 97.94 104 PHE A CA 1
ATOM 846 C C . PHE A 1 104 ? 8.219 -18.828 -24.891 1 97.94 104 PHE A C 1
ATOM 848 O O . PHE A 1 104 ? 7.793 -19.141 -23.781 1 97.94 104 PHE A O 1
ATOM 855 N N . ASP A 1 105 ? 7.586 -19.047 -25.984 1 97.69 105 ASP A N 1
ATOM 856 C CA . ASP A 1 105 ? 6.273 -19.688 -25.984 1 97.69 105 ASP A CA 1
ATOM 857 C C . ASP A 1 105 ? 6.336 -21.078 -25.344 1 97.69 105 ASP A C 1
ATOM 859 O O . ASP A 1 105 ? 5.422 -21.469 -24.625 1 97.69 105 ASP A O 1
ATOM 863 N N . LYS A 1 106 ? 7.348 -21.734 -25.656 1 97.56 106 LYS A N 1
ATOM 864 C CA . LYS A 1 106 ? 7.531 -23.078 -25.094 1 97.56 106 LYS A CA 1
ATOM 865 C C . LYS A 1 106 ? 7.625 -23.016 -23.578 1 97.56 106 LYS A C 1
ATOM 867 O O . LYS A 1 106 ? 6.988 -23.812 -22.875 1 97.56 106 LYS A O 1
ATOM 872 N N . ILE A 1 107 ? 8.391 -22.141 -23.047 1 97.81 107 ILE A N 1
ATOM 873 C CA . ILE A 1 107 ? 8.562 -22.031 -21.594 1 97.81 107 ILE A CA 1
ATOM 874 C C . ILE A 1 107 ? 7.25 -21.594 -20.953 1 97.81 107 ILE A C 1
ATOM 876 O O . ILE A 1 107 ? 6.812 -22.172 -19.969 1 97.81 107 ILE A O 1
ATOM 880 N N . MET A 1 108 ? 6.559 -20.594 -21.531 1 95.69 108 MET A N 1
ATOM 881 C CA . MET A 1 108 ? 5.367 -20 -20.953 1 95.69 108 MET A CA 1
ATOM 882 C C . MET A 1 108 ? 4.176 -20.938 -21.031 1 95.69 108 MET A C 1
ATOM 884 O O . MET A 1 108 ? 3.186 -20.766 -20.328 1 95.69 108 MET A O 1
ATOM 888 N N . SER A 1 109 ? 4.266 -21.891 -21.922 1 94.5 109 SER A N 1
ATOM 889 C CA . SER A 1 109 ? 3.176 -22.859 -22.062 1 94.5 109 SER A CA 1
ATOM 890 C C . SER A 1 109 ? 3.143 -23.844 -20.891 1 94.5 109 SER A C 1
ATOM 892 O O . SER A 1 109 ? 2.135 -24.516 -20.672 1 94.5 109 SER A O 1
ATOM 894 N N . HIS A 1 110 ? 4.238 -23.844 -20.188 1 91.56 110 HIS A N 1
ATOM 895 C CA . HIS A 1 110 ? 4.27 -24.734 -19.031 1 91.56 110 HIS A CA 1
ATOM 896 C C . HIS A 1 110 ? 3.492 -24.141 -17.859 1 91.56 110 HIS A C 1
ATOM 898 O O . HIS A 1 110 ? 3.537 -22.938 -17.625 1 91.56 110 HIS A O 1
ATOM 904 N N . THR A 1 111 ? 2.834 -25 -17.172 1 83.25 111 THR A N 1
ATOM 905 C CA . THR A 1 111 ? 2.039 -24.578 -16.016 1 83.25 111 THR A CA 1
ATOM 906 C C . THR A 1 111 ? 2.941 -24.203 -14.852 1 83.25 111 THR A C 1
ATOM 908 O O . THR A 1 111 ? 2.604 -23.312 -14.055 1 83.25 111 THR A O 1
ATOM 911 N N . VAL A 1 112 ? 4.039 -25 -14.781 1 88.06 112 VAL A N 1
ATOM 912 C CA . VAL A 1 112 ? 4.988 -24.719 -13.711 1 88.06 112 VAL A CA 1
ATOM 913 C C . VAL A 1 112 ? 6.328 -24.297 -14.297 1 88.06 112 VAL A C 1
ATOM 915 O O . VAL A 1 112 ? 6.859 -24.953 -15.195 1 88.06 112 VAL A O 1
ATOM 918 N N . ARG A 1 113 ? 6.766 -23.234 -13.859 1 94.38 113 ARG A N 1
ATOM 919 C CA . ARG A 1 113 ? 8.055 -22.688 -14.266 1 94.38 113 ARG A CA 1
ATOM 920 C C . ARG A 1 113 ? 8.992 -22.547 -13.07 1 94.38 113 ARG A C 1
ATOM 922 O O . ARG A 1 113 ? 8.562 -22.672 -11.922 1 94.38 113 ARG A O 1
ATOM 929 N N . TYR A 1 114 ? 10.273 -22.359 -13.391 1 96 114 TYR A N 1
ATOM 930 C CA . TYR A 1 114 ? 11.266 -22.438 -12.328 1 96 114 TYR A CA 1
ATOM 931 C C . TYR A 1 114 ? 12.227 -21.25 -12.375 1 96 114 TYR A C 1
ATOM 933 O O . TYR A 1 114 ? 12.406 -20.641 -13.43 1 96 114 TYR A O 1
ATOM 941 N N . ALA A 1 115 ? 12.719 -20.938 -11.195 1 96.44 115 ALA A N 1
ATOM 942 C CA . ALA A 1 115 ? 13.891 -20.062 -11.094 1 96.44 115 ALA A CA 1
ATOM 943 C C . ALA A 1 115 ? 15.164 -20.875 -10.906 1 96.44 115 ALA A C 1
ATOM 945 O O . ALA A 1 115 ? 15.477 -21.297 -9.789 1 96.44 115 ALA A O 1
ATOM 946 N N . VAL A 1 116 ? 15.883 -21.047 -11.961 1 98 116 VAL A N 1
ATOM 947 C CA . VAL A 1 116 ? 17.109 -21.844 -11.922 1 98 116 VAL A CA 1
ATOM 948 C C . VAL A 1 116 ? 18.328 -20.938 -11.945 1 98 116 VAL A C 1
ATOM 950 O O . VAL A 1 116 ? 19.25 -21.094 -11.141 1 98 116 VAL A O 1
ATOM 953 N N . MET A 1 117 ? 18.266 -20.031 -12.891 1 97.5 117 MET A N 1
ATOM 954 C CA . MET A 1 117 ? 19.359 -19.062 -12.992 1 97.5 117 MET A CA 1
ATOM 955 C C . MET A 1 117 ? 19.094 -17.844 -12.133 1 97.5 117 MET A C 1
ATOM 957 O O . MET A 1 117 ? 17.953 -17.359 -12.062 1 97.5 117 MET A O 1
ATOM 961 N N . ASP A 1 118 ? 20.062 -17.328 -11.484 1 96.06 118 ASP A N 1
ATOM 962 C CA . ASP A 1 118 ? 19.984 -16.109 -10.68 1 96.06 118 ASP A CA 1
ATOM 963 C C . ASP A 1 118 ? 21.062 -15.109 -11.102 1 96.06 118 ASP A C 1
ATOM 965 O O . ASP A 1 118 ? 22.234 -15.258 -10.742 1 96.06 118 ASP A O 1
ATOM 969 N N . ASP A 1 119 ? 20.656 -14.102 -11.734 1 93.31 119 ASP A N 1
ATOM 970 C CA . ASP A 1 119 ? 21.578 -13.141 -12.305 1 93.31 119 ASP A CA 1
ATOM 971 C C . ASP A 1 119 ? 22.188 -12.242 -11.227 1 93.31 119 ASP A C 1
ATOM 973 O O . ASP A 1 119 ? 23.203 -11.594 -11.445 1 93.31 119 ASP A O 1
ATOM 977 N N . TYR A 1 120 ? 21.531 -12.141 -10.109 1 91.31 120 TYR A N 1
ATOM 978 C CA . TYR A 1 120 ? 22.078 -11.32 -9.031 1 91.31 120 TYR A CA 1
ATOM 979 C C . TYR A 1 120 ? 23.328 -11.961 -8.43 1 91.31 120 TYR A C 1
ATOM 981 O O . TYR A 1 120 ? 24.281 -11.266 -8.078 1 91.31 120 TYR A O 1
ATOM 989 N N . THR A 1 121 ? 23.359 -13.289 -8.336 1 92.56 121 THR A N 1
ATOM 990 C CA . THR A 1 121 ? 24.438 -14.016 -7.688 1 92.56 121 THR A CA 1
ATOM 991 C C . THR A 1 121 ? 25.266 -14.789 -8.711 1 92.56 121 THR A C 1
ATOM 993 O O . THR A 1 121 ? 26.266 -15.414 -8.367 1 92.56 121 THR A O 1
ATOM 996 N N . ARG A 1 122 ? 24.859 -14.797 -9.945 1 94.25 122 ARG A N 1
ATOM 997 C CA . ARG A 1 122 ? 25.5 -15.555 -11.016 1 94.25 122 ARG A CA 1
ATOM 998 C C . ARG A 1 122 ? 25.562 -17.031 -10.672 1 94.25 122 ARG A C 1
ATOM 1000 O O . ARG A 1 122 ? 26.609 -17.672 -10.805 1 94.25 122 ARG A O 1
ATOM 1007 N N . THR A 1 123 ? 24.453 -17.516 -10.172 1 95.31 123 THR A N 1
ATOM 1008 C CA . THR A 1 123 ? 24.391 -18.922 -9.781 1 95.31 123 THR A CA 1
ATOM 1009 C C . THR A 1 123 ? 23.328 -19.672 -10.586 1 95.31 123 THR A C 1
ATOM 1011 O O . THR A 1 123 ? 22.406 -19.047 -11.125 1 95.31 123 THR A O 1
ATOM 1014 N N . ILE A 1 124 ? 23.531 -20.953 -10.734 1 96.62 124 ILE A N 1
ATOM 1015 C CA . ILE A 1 124 ? 22.594 -21.859 -11.391 1 96.62 124 ILE A CA 1
ATOM 1016 C C . ILE A 1 124 ? 22.219 -23 -10.438 1 96.62 124 ILE A C 1
ATOM 1018 O O . ILE A 1 124 ? 23.078 -23.797 -10.062 1 96.62 124 ILE A O 1
ATOM 1022 N N . ASN A 1 125 ? 21 -23 -10.039 1 96.31 125 ASN A N 1
ATOM 1023 C CA . ASN A 1 125 ? 20.547 -24.016 -9.094 1 96.31 125 ASN A CA 1
ATOM 1024 C C . ASN A 1 125 ? 19.766 -25.125 -9.789 1 96.31 125 ASN A C 1
ATOM 1026 O O . ASN A 1 125 ? 18.531 -25.047 -9.898 1 96.31 125 ASN A O 1
ATOM 1030 N N . THR A 1 126 ? 20.406 -26.188 -10.094 1 94.19 126 THR A N 1
ATOM 1031 C CA . THR A 1 126 ? 19.75 -27.297 -10.781 1 94.19 126 THR A CA 1
ATOM 1032 C C . THR A 1 126 ? 19.312 -28.359 -9.789 1 94.19 126 THR A C 1
ATOM 1034 O O . THR A 1 126 ? 18.484 -29.219 -10.117 1 94.19 126 THR A O 1
ATOM 1037 N N . SER A 1 127 ? 19.828 -28.281 -8.625 1 92.88 127 SER A N 1
ATOM 1038 C CA . SER A 1 127 ? 19.562 -29.328 -7.645 1 92.88 127 SER A CA 1
ATOM 1039 C C . SER A 1 127 ? 18.234 -29.109 -6.941 1 92.88 127 SER A C 1
ATOM 1041 O O . SER A 1 127 ? 17.5 -30.062 -6.676 1 92.88 127 SER A O 1
ATOM 1043 N N . ASP A 1 128 ? 17.969 -27.922 -6.668 1 92.69 128 ASP A N 1
ATOM 1044 C CA . ASP A 1 128 ? 16.734 -27.594 -5.961 1 92.69 128 ASP A CA 1
ATOM 1045 C C . ASP A 1 128 ? 16.125 -26.297 -6.473 1 92.69 128 ASP A C 1
ATOM 1047 O O . ASP A 1 128 ? 16.031 -25.312 -5.734 1 92.69 128 ASP A O 1
ATOM 1051 N N . PRO A 1 129 ? 15.703 -26.422 -7.742 1 92.56 129 PRO A N 1
ATOM 1052 C CA . PRO A 1 129 ? 15.133 -25.188 -8.312 1 92.56 129 PRO A CA 1
ATOM 1053 C C . PRO A 1 129 ? 13.797 -24.812 -7.672 1 92.56 129 PRO A C 1
ATOM 1055 O O . PRO A 1 129 ? 13.055 -25.688 -7.223 1 92.56 129 PRO A O 1
ATOM 1058 N N . THR A 1 130 ? 13.453 -23.594 -7.582 1 89 130 THR A N 1
ATOM 1059 C CA . THR A 1 130 ? 12.211 -23.109 -6.988 1 89 130 THR A CA 1
ATOM 1060 C C . THR A 1 130 ? 11.07 -23.172 -8 1 89 130 THR A C 1
ATOM 1062 O O . THR A 1 130 ? 11.078 -22.453 -9 1 89 130 THR A O 1
ATOM 1065 N N . PRO A 1 131 ? 10.109 -24 -7.738 1 88.31 131 PRO A N 1
ATOM 1066 C CA . PRO A 1 131 ? 8.953 -24.047 -8.641 1 88.31 131 PRO A CA 1
ATOM 1067 C C . PRO A 1 131 ? 8.008 -22.875 -8.453 1 88.31 131 PRO A C 1
ATOM 1069 O O . PRO A 1 131 ? 8.039 -22.203 -7.414 1 88.31 131 PRO A O 1
ATOM 1072 N N . GLY A 1 132 ? 7.199 -22.625 -9.445 1 86.62 132 GLY A N 1
ATOM 1073 C CA . GLY A 1 132 ? 6.184 -21.594 -9.352 1 86.62 132 GLY A CA 1
ATOM 1074 C C . GLY A 1 132 ? 6.73 -20.188 -9.594 1 86.62 132 GLY A C 1
ATOM 1075 O O . GLY A 1 132 ? 6.117 -19.203 -9.195 1 86.62 132 GLY A O 1
ATOM 1076 N N . ALA A 1 133 ? 7.906 -20.141 -10.234 1 92.94 133 ALA A N 1
ATOM 1077 C CA . ALA A 1 133 ? 8.516 -18.844 -10.539 1 92.94 133 ALA A CA 1
ATOM 1078 C C . ALA A 1 133 ? 7.754 -18.141 -11.664 1 92.94 133 ALA A C 1
ATOM 1080 O O . ALA A 1 133 ? 7.203 -18.781 -12.555 1 92.94 133 ALA A O 1
ATOM 1081 N N . CYS A 1 134 ? 7.676 -16.859 -11.555 1 93.88 134 CYS A N 1
ATOM 1082 C CA . CYS A 1 134 ? 7.055 -16.016 -12.57 1 93.88 134 CYS A CA 1
ATOM 1083 C C . CYS A 1 134 ? 8.023 -14.953 -13.078 1 93.88 134 CYS A C 1
ATOM 1085 O O . CYS A 1 134 ? 9.062 -14.711 -12.453 1 93.88 134 CYS A O 1
ATOM 1087 N N . LEU A 1 135 ? 7.73 -14.391 -14.234 1 96.44 135 LEU A N 1
ATOM 1088 C CA . LEU A 1 135 ? 8.539 -13.281 -14.742 1 96.44 135 LEU A CA 1
ATOM 1089 C C . LEU A 1 135 ? 8.414 -12.062 -13.844 1 96.44 135 LEU A C 1
ATOM 1091 O O . LEU A 1 135 ? 7.305 -11.594 -13.578 1 96.44 135 LEU A O 1
ATOM 1095 N N . ASN A 1 136 ? 9.547 -11.523 -13.352 1 95.38 136 ASN A N 1
ATOM 1096 C CA . ASN A 1 136 ? 9.5 -10.43 -12.391 1 95.38 136 ASN A CA 1
ATOM 1097 C C . ASN A 1 136 ? 10.547 -9.359 -12.695 1 95.38 136 ASN A C 1
ATOM 1099 O O . ASN A 1 136 ? 10.898 -8.562 -11.828 1 95.38 136 ASN A O 1
ATOM 1103 N N . GLY A 1 137 ? 11.117 -9.414 -13.898 1 91.75 137 GLY A N 1
ATOM 1104 C CA . GLY A 1 137 ? 12.109 -8.414 -14.289 1 91.75 137 GLY A CA 1
ATOM 1105 C C . GLY A 1 137 ? 13.406 -8.531 -13.516 1 91.75 137 GLY A C 1
ATOM 1106 O O . GLY A 1 137 ? 14.07 -7.527 -13.258 1 91.75 137 GLY A O 1
ATOM 1107 N N . ASP A 1 138 ? 13.82 -9.688 -13.117 1 92.12 138 ASP A N 1
ATOM 1108 C CA . ASP A 1 138 ? 15.008 -9.906 -12.305 1 92.12 138 ASP A CA 1
ATOM 1109 C C . ASP A 1 138 ? 16.172 -10.422 -13.156 1 92.12 138 ASP A C 1
ATOM 1111 O O . ASP A 1 138 ? 17.188 -10.883 -12.625 1 92.12 138 ASP A O 1
ATOM 1115 N N . THR A 1 139 ? 16.016 -10.367 -14.406 1 92.75 139 THR A N 1
ATOM 1116 C CA . THR A 1 139 ? 17 -10.922 -15.328 1 92.75 139 THR A CA 1
ATOM 1117 C C . THR A 1 139 ? 17.766 -9.805 -16.031 1 92.75 139 THR A C 1
ATOM 1119 O O . THR A 1 139 ? 17.156 -8.836 -16.5 1 92.75 139 THR A O 1
ATOM 1122 N N . ALA A 1 140 ? 19.047 -9.945 -16.031 1 90.06 140 ALA A N 1
ATOM 1123 C CA . ALA A 1 140 ? 19.859 -9.055 -16.844 1 90.06 140 ALA A CA 1
ATOM 1124 C C . ALA A 1 140 ? 19.812 -9.438 -18.312 1 90.06 140 ALA A C 1
ATOM 1126 O O . ALA A 1 140 ? 20.688 -10.148 -18.812 1 90.06 140 ALA A O 1
ATOM 1127 N N . ILE A 1 141 ? 18.906 -8.93 -18.969 1 90.38 141 ILE A N 1
ATOM 1128 C CA . ILE A 1 141 ? 18.719 -9.281 -20.375 1 90.38 141 ILE A CA 1
ATOM 1129 C C . ILE A 1 141 ? 19.812 -8.633 -21.219 1 90.38 141 ILE A C 1
ATOM 1131 O O . ILE A 1 141 ? 20.312 -7.547 -20.891 1 90.38 141 ILE A O 1
ATOM 1135 N N . ARG A 1 142 ? 20.141 -9.211 -22.266 1 89.12 142 ARG A N 1
ATOM 1136 C CA . ARG A 1 142 ? 21.219 -8.773 -23.141 1 89.12 142 ARG A CA 1
ATOM 1137 C C . ARG A 1 142 ? 20.984 -7.348 -23.641 1 89.12 142 ARG A C 1
ATOM 1139 O O . ARG A 1 142 ? 21.922 -6.539 -23.656 1 89.12 142 ARG A O 1
ATOM 1146 N N . ALA A 1 143 ? 19.812 -7.02 -24.031 1 81.56 143 ALA A N 1
ATOM 1147 C CA . ALA A 1 143 ? 19.484 -5.703 -24.562 1 81.56 143 ALA A CA 1
ATOM 1148 C C . ALA A 1 143 ? 19.797 -4.602 -23.562 1 81.56 143 ALA A C 1
ATOM 1150 O O . ALA A 1 143 ? 20.125 -3.477 -23.938 1 81.56 143 ALA A O 1
ATOM 1151 N N . SER A 1 144 ? 19.672 -4.941 -22.312 1 78.06 144 SER A N 1
ATOM 1152 C CA . SER A 1 144 ? 19.922 -3.949 -21.281 1 78.06 144 SER A CA 1
ATOM 1153 C C . SER A 1 144 ? 21.406 -3.758 -21.031 1 78.06 144 SER A C 1
ATOM 1155 O O . SER A 1 144 ? 21.812 -2.771 -20.406 1 78.06 144 SER A O 1
ATOM 1157 N N . LEU A 1 145 ? 22.109 -4.699 -21.547 1 76.75 145 LEU A N 1
ATOM 1158 C CA . LEU A 1 145 ? 23.547 -4.664 -21.312 1 76.75 145 LEU A CA 1
ATOM 1159 C C . LEU A 1 145 ? 24.25 -3.961 -22.469 1 76.75 145 LEU A C 1
ATOM 1161 O O . LEU A 1 145 ? 25.391 -3.518 -22.312 1 76.75 145 LEU A O 1
ATOM 1165 N N . LEU A 1 146 ? 23.562 -3.98 -23.594 1 70.75 146 LEU A N 1
ATOM 1166 C CA . LEU A 1 146 ? 24.156 -3.393 -24.797 1 70.75 146 LEU A CA 1
ATOM 1167 C C . LEU A 1 146 ? 23.875 -1.895 -24.859 1 70.75 146 LEU A C 1
ATOM 1169 O O . LEU A 1 146 ? 22.812 -1.438 -24.438 1 70.75 146 LEU A O 1
ATOM 1173 N N . SER A 1 147 ? 24.859 -1.074 -24.656 1 55.03 147 SER A N 1
ATOM 1174 C CA . SER A 1 147 ? 24.75 0.38 -24.719 1 55.03 147 SER A CA 1
ATOM 1175 C C . SER A 1 147 ? 24.109 0.837 -26.016 1 55.03 147 SER A C 1
ATOM 1177 O O . SER A 1 147 ? 24.406 0.308 -27.094 1 55.03 147 SER A O 1
ATOM 1179 N N . ASP A 1 148 ? 22.766 1.244 -26.094 1 46.28 148 ASP A N 1
ATOM 1180 C CA . ASP A 1 148 ? 22.312 1.793 -27.359 1 46.28 148 ASP A CA 1
ATOM 1181 C C . ASP A 1 148 ? 23.422 2.617 -28.031 1 46.28 148 ASP A C 1
ATOM 1183 O O . ASP A 1 148 ? 23.922 2.246 -29.094 1 46.28 148 ASP A O 1
ATOM 1187 N N . ASP A 1 149 ? 23.016 4.129 -28.203 1 42.84 149 ASP A N 1
ATOM 1188 C CA . ASP A 1 149 ? 23.625 5.156 -29.047 1 42.84 149 ASP A CA 1
ATOM 1189 C C . ASP A 1 149 ? 25.109 5.32 -28.719 1 42.84 149 ASP A C 1
ATOM 1191 O O . ASP A 1 149 ? 25.531 5.113 -27.578 1 42.84 149 ASP A O 1
ATOM 1195 N N . ASP A 1 150 ? 26 5.328 -29.812 1 39.22 150 ASP A N 1
ATOM 1196 C CA . ASP A 1 150 ? 27.219 6.023 -30.219 1 39.22 150 ASP A CA 1
ATOM 1197 C C . ASP A 1 150 ? 27.453 7.27 -29.359 1 39.22 150 ASP A C 1
ATOM 1199 O O . ASP A 1 150 ? 28.375 8.047 -29.609 1 39.22 150 ASP A O 1
ATOM 1203 N N . ASP A 1 151 ? 26.453 7.957 -29.016 1 38.03 151 ASP A N 1
ATOM 1204 C CA . ASP A 1 151 ? 26.781 9.25 -28.438 1 38.03 151 ASP A CA 1
ATOM 1205 C C . ASP A 1 151 ? 27.562 9.086 -27.125 1 38.03 151 ASP A C 1
ATOM 1207 O O . ASP A 1 151 ? 27.047 8.539 -26.156 1 38.03 151 ASP A O 1
ATOM 1211 N N . GLU A 1 152 ? 28.828 8.867 -27.25 1 36.88 152 GLU A N 1
ATOM 1212 C CA . GLU A 1 152 ? 29.875 9.156 -26.281 1 36.88 152 GLU A CA 1
ATOM 1213 C C . GLU A 1 152 ? 29.422 10.219 -25.281 1 36.88 152 GLU A C 1
ATOM 1215 O O . GLU A 1 152 ? 29.953 11.328 -25.25 1 36.88 152 GLU A O 1
ATOM 1220 N N . ALA A 1 153 ? 28.234 10.719 -25.438 1 36.94 153 ALA A N 1
ATOM 1221 C CA . ALA A 1 153 ? 28.094 11.758 -24.422 1 36.94 153 ALA A CA 1
ATOM 1222 C C . ALA A 1 153 ? 28.703 11.312 -23.094 1 36.94 153 ALA A C 1
ATOM 1224 O O . ALA A 1 153 ? 28.625 10.133 -22.734 1 36.94 153 ALA A O 1
ATOM 1225 N N . GLU A 1 154 ? 29.672 12.055 -22.594 1 36.53 154 GLU A N 1
ATOM 1226 C CA . GLU A 1 154 ? 30.359 12.109 -21.312 1 36.53 154 GLU A CA 1
ATOM 1227 C C . GLU A 1 154 ? 29.469 11.57 -20.188 1 36.53 154 GLU A C 1
ATOM 1229 O O . GLU A 1 154 ? 28.562 12.258 -19.719 1 36.53 154 GLU A O 1
ATOM 1234 N N . ILE A 1 155 ? 29.094 10.484 -20.234 1 40.19 155 ILE A N 1
ATOM 1235 C CA . ILE A 1 155 ? 28.547 9.945 -18.984 1 40.19 155 ILE A CA 1
ATOM 1236 C C . ILE A 1 155 ? 29.344 10.5 -17.797 1 40.19 155 ILE A C 1
ATOM 1238 O O . ILE A 1 155 ? 30.516 10.18 -17.625 1 40.19 155 ILE A O 1
ATOM 1242 N N . TYR A 1 156 ? 29.125 11.57 -17.391 1 37.81 156 TYR A N 1
ATOM 1243 C CA . TYR A 1 156 ? 29.797 12.094 -16.203 1 37.81 156 TYR A CA 1
ATOM 1244 C C . TYR A 1 156 ? 29.844 11.031 -15.102 1 37.81 156 TYR A C 1
ATOM 1246 O O . TYR A 1 156 ? 28.922 10.242 -14.945 1 37.81 156 TYR A O 1
ATOM 1254 N N . ASP A 1 157 ? 31 10.484 -14.695 1 41.75 157 ASP A N 1
ATOM 1255 C CA . ASP A 1 157 ? 31.469 9.609 -13.625 1 41.75 157 ASP A CA 1
ATOM 1256 C C . ASP A 1 157 ? 30.453 9.555 -12.484 1 41.75 157 ASP A C 1
ATOM 1258 O O . ASP A 1 157 ? 30.312 8.523 -11.828 1 41.75 157 ASP A O 1
ATOM 1262 N N . GLU A 1 158 ? 29.938 10.672 -12.242 1 42.25 158 GLU A N 1
ATOM 1263 C CA . GLU A 1 158 ? 29.172 10.867 -11.008 1 42.25 158 GLU A CA 1
ATOM 1264 C C . GLU A 1 158 ? 27.859 10.094 -11.039 1 42.25 158 GLU A C 1
ATOM 1266 O O . GLU A 1 158 ? 27.188 9.953 -10.008 1 42.25 158 GLU A O 1
ATOM 1271 N N . MET A 1 159 ? 27.438 9.75 -12.203 1 43.75 159 MET A N 1
ATOM 1272 C CA . MET A 1 159 ? 26.094 9.195 -12.211 1 43.75 159 MET A CA 1
ATOM 1273 C C . MET A 1 159 ? 26.125 7.676 -12.32 1 43.75 159 MET A C 1
ATOM 1275 O O . MET A 1 159 ? 25.188 7.059 -12.812 1 43.75 159 MET A O 1
ATOM 1279 N N . ARG A 1 160 ? 27.297 7.066 -11.945 1 42.16 160 ARG A N 1
ATOM 1280 C CA . ARG A 1 160 ? 27.516 5.625 -12.008 1 42.16 160 ARG A CA 1
ATOM 1281 C C . ARG A 1 160 ? 26.719 4.902 -10.922 1 42.16 160 ARG A C 1
ATOM 1283 O O . ARG A 1 160 ? 27.125 4.887 -9.758 1 42.16 160 ARG A O 1
ATOM 1290 N N . ASP A 1 161 ? 25.406 4.84 -10.977 1 48.06 161 ASP A N 1
ATOM 1291 C CA . ASP A 1 161 ? 24.656 4.047 -10.008 1 48.06 161 ASP A CA 1
ATOM 1292 C C . ASP A 1 161 ? 25.109 2.588 -10.023 1 48.06 161 ASP A C 1
ATOM 1294 O O . ASP A 1 161 ? 25.328 2.016 -11.094 1 48.06 161 ASP A O 1
ATOM 1298 N N . PRO A 1 162 ? 25.75 2.066 -8.898 1 51.88 162 PRO A N 1
ATOM 1299 C CA . PRO A 1 162 ? 26.156 0.66 -8.805 1 51.88 162 PRO A CA 1
ATOM 1300 C C . PRO A 1 162 ? 25.094 -0.289 -9.359 1 51.88 162 PRO A C 1
ATOM 1302 O O . PRO A 1 162 ? 23.891 -0.1 -9.117 1 51.88 162 PRO A O 1
ATOM 1305 N N . HIS A 1 163 ? 25.406 -1.004 -10.531 1 61 163 HIS A N 1
ATOM 1306 C CA . HIS A 1 163 ? 24.453 -1.953 -11.094 1 61 163 HIS A CA 1
ATOM 1307 C C . HIS A 1 163 ? 24.359 -3.217 -10.25 1 61 163 HIS A C 1
ATOM 1309 O O . HIS A 1 163 ? 25.375 -3.684 -9.711 1 61 163 HIS A O 1
ATOM 1315 N N . TYR A 1 164 ? 23.219 -3.645 -9.945 1 73.56 164 TYR A N 1
ATOM 1316 C CA . TYR A 1 164 ? 22.953 -4.848 -9.172 1 73.56 164 TYR A CA 1
ATOM 1317 C C . TYR A 1 164 ? 23.234 -6.102 -9.992 1 73.56 164 TYR A C 1
ATOM 1319 O O . TYR A 1 164 ? 23.328 -7.199 -9.445 1 73.56 164 TYR A O 1
ATOM 1327 N N . PHE A 1 165 ? 23.531 -5.938 -11.375 1 80.62 165 PHE A N 1
ATOM 1328 C CA . PHE A 1 165 ? 23.891 -7.102 -12.18 1 80.62 165 PHE A CA 1
ATOM 1329 C C . PHE A 1 165 ? 25.344 -7.039 -12.602 1 80.62 165 PHE A C 1
ATOM 1331 O O . PHE A 1 165 ? 25.844 -5.977 -12.969 1 80.62 165 PHE A O 1
ATOM 1338 N N . ASP A 1 166 ? 26.047 -8.078 -12.492 1 83.62 166 ASP A N 1
ATOM 1339 C CA . ASP A 1 166 ? 27.406 -8.234 -13.023 1 83.62 166 ASP A CA 1
ATOM 1340 C C . ASP A 1 166 ? 27.578 -9.609 -13.664 1 83.62 166 ASP A C 1
ATOM 1342 O O . ASP A 1 166 ? 28.516 -10.344 -13.32 1 83.62 166 ASP A O 1
ATOM 1346 N N . ILE A 1 167 ? 26.703 -9.805 -14.641 1 88.44 167 ILE A N 1
ATOM 1347 C CA . ILE A 1 167 ? 26.688 -11.172 -15.148 1 88.44 167 ILE A CA 1
ATOM 1348 C C . ILE A 1 167 ? 27.891 -11.391 -16.062 1 88.44 167 ILE A C 1
ATOM 1350 O O . ILE A 1 167 ? 28.312 -12.531 -16.281 1 88.44 167 ILE A O 1
ATOM 1354 N N . THR A 1 168 ? 28.516 -10.273 -16.641 1 86.62 168 THR A N 1
ATOM 1355 C CA . THR A 1 168 ? 29.688 -10.391 -17.516 1 86.62 168 THR A CA 1
ATOM 1356 C C . THR A 1 168 ? 30.969 -10.367 -16.703 1 86.62 168 THR A C 1
ATOM 1358 O O . THR A 1 168 ? 32.062 -10.586 -17.234 1 86.62 168 THR A O 1
ATOM 1361 N N . GLU A 1 169 ? 30.828 -10.102 -15.469 1 82.19 169 GLU A N 1
ATOM 1362 C CA . GLU A 1 169 ? 31.938 -10.023 -14.531 1 82.19 169 GLU A CA 1
ATOM 1363 C C . GLU A 1 169 ? 32.969 -9 -14.992 1 82.19 169 GLU A C 1
ATOM 1365 O O . GLU A 1 169 ? 34.188 -9.234 -14.883 1 82.19 169 GLU A O 1
ATOM 1370 N N . ASP A 1 170 ? 32.531 -7.984 -15.859 1 70.19 170 ASP A N 1
ATOM 1371 C CA . ASP A 1 170 ? 33.406 -6.918 -16.328 1 70.19 170 ASP A CA 1
ATOM 1372 C C . ASP A 1 170 ? 33.281 -5.672 -15.453 1 70.19 170 ASP A C 1
ATOM 1374 O O . ASP A 1 170 ? 32.219 -5.043 -15.414 1 70.19 170 ASP A O 1
ATOM 1378 N N . ILE A 1 171 ? 33.75 -5.754 -14.406 1 56.47 171 ILE A N 1
ATOM 1379 C CA . ILE A 1 171 ? 33.625 -4.539 -13.609 1 56.47 171 ILE A CA 1
ATOM 1380 C C . ILE A 1 171 ? 34.062 -3.332 -14.43 1 56.47 171 ILE A C 1
ATOM 1382 O O . ILE A 1 171 ? 35.062 -3.4 -15.148 1 56.47 171 ILE A O 1
ATOM 1386 N N . GLY A 1 172 ? 33.375 -2.674 -15.266 1 48.94 172 GLY A N 1
ATOM 1387 C CA . GLY A 1 172 ? 33.75 -1.534 -16.078 1 48.94 172 GLY A CA 1
ATOM 1388 C C . GLY A 1 172 ? 35.156 -1.043 -15.812 1 48.94 172 GLY A C 1
ATOM 1389 O O . GLY A 1 172 ? 35.75 -1.407 -14.797 1 48.94 172 GLY A O 1
ATOM 1390 N N . PRO A 1 173 ? 35.969 -0.552 -16.906 1 40.44 173 PRO A N 1
ATOM 1391 C CA . PRO A 1 173 ? 37.344 -0.127 -16.797 1 40.44 173 PRO A CA 1
ATOM 1392 C C . PRO A 1 173 ? 37.688 0.473 -15.43 1 40.44 173 PRO A C 1
ATOM 1394 O O . PRO A 1 173 ? 38.844 0.537 -15.047 1 40.44 173 PRO A O 1
ATOM 1397 N N . SER A 1 174 ? 36.969 1.47 -15.008 1 37.97 174 SER A N 1
ATOM 1398 C CA . SER A 1 174 ? 37.406 2.223 -13.836 1 37.97 174 SER A CA 1
ATOM 1399 C C . SER A 1 174 ? 37.375 1.359 -12.578 1 37.97 174 SER A C 1
ATOM 1401 O O . SER A 1 174 ? 37.594 1.854 -11.469 1 37.97 174 SER A O 1
ATOM 1403 N N . GLY A 1 175 ? 37.5 0.018 -12.711 1 38.75 175 GLY A N 1
ATOM 1404 C CA . GLY A 1 175 ? 37.375 -0.832 -11.539 1 38.75 175 GLY A CA 1
ATOM 1405 C C . GLY A 1 175 ? 35.969 -0.902 -11 1 38.75 175 GLY A C 1
ATOM 1406 O O . GLY A 1 175 ? 35.688 -1.695 -10.102 1 38.75 175 GLY A O 1
ATOM 1407 N N . MET A 1 176 ? 35.344 0.265 -10.938 1 38.31 176 MET A N 1
ATOM 1408 C CA . MET A 1 176 ? 33.938 0.412 -10.586 1 38.31 176 MET A CA 1
ATOM 1409 C C . MET A 1 176 ? 33.031 -0.015 -11.742 1 38.31 176 MET A C 1
ATOM 1411 O O . MET A 1 176 ? 33.438 0.096 -12.906 1 38.31 176 MET A O 1
ATOM 1415 N N . HIS A 1 177 ? 32.281 -0.926 -11.633 1 42.56 177 HIS A N 1
ATOM 1416 C CA . HIS A 1 177 ? 31.328 -1.496 -12.57 1 42.56 177 HIS A CA 1
ATOM 1417 C C . HIS A 1 177 ? 30.828 -0.45 -13.57 1 42.56 177 HIS A C 1
ATOM 1419 O O . HIS A 1 177 ? 29.938 0.344 -13.258 1 42.56 177 HIS A O 1
ATOM 1425 N N . ALA A 1 178 ? 31.891 0.411 -14.258 1 38.53 178 ALA A N 1
ATOM 1426 C CA . ALA A 1 178 ? 31.422 1.551 -15.039 1 38.53 178 ALA A CA 1
ATOM 1427 C C . ALA A 1 178 ? 30.719 1.087 -16.312 1 38.53 178 ALA A C 1
ATOM 1429 O O . ALA A 1 178 ? 30.5 1.877 -17.234 1 38.53 178 ALA A O 1
ATOM 1430 N N . GLY A 1 179 ? 30.766 -0.079 -16.828 1 38.59 179 GLY A N 1
ATOM 1431 C CA . GLY A 1 179 ? 30.219 -0.01 -18.172 1 38.59 179 GLY A CA 1
ATOM 1432 C C . GLY A 1 179 ? 29.016 0.909 -18.281 1 38.59 179 GLY A C 1
ATOM 1433 O O . GLY A 1 179 ? 28.422 1.279 -17.281 1 38.59 179 GLY A O 1
ATOM 1434 N N . HIS A 1 180 ? 29.031 1.672 -19.516 1 40.22 180 HIS A N 1
ATOM 1435 C CA . HIS A 1 180 ? 27.906 2.492 -19.953 1 40.22 180 HIS A CA 1
ATOM 1436 C C . HIS A 1 180 ? 26.578 1.843 -19.594 1 40.22 180 HIS A C 1
ATOM 1438 O O . HIS A 1 180 ? 25.891 1.291 -20.453 1 40.22 180 HIS A O 1
ATOM 1444 N N . ARG A 1 181 ? 26.688 0.92 -18.875 1 43.38 181 ARG A N 1
ATOM 1445 C CA . ARG A 1 181 ? 25.438 0.187 -18.688 1 43.38 181 ARG A CA 1
ATOM 1446 C C . ARG A 1 181 ? 24.25 1.142 -18.562 1 43.38 181 ARG A C 1
ATOM 1448 O O . ARG A 1 181 ? 24.328 2.15 -17.859 1 43.38 181 ARG A O 1
ATOM 1455 N N . ASN A 1 182 ? 23.656 1.369 -19.656 1 43.28 182 ASN A N 1
ATOM 1456 C CA . ASN A 1 182 ? 22.469 2.139 -20 1 43.28 182 ASN A CA 1
ATOM 1457 C C . ASN A 1 182 ? 21.594 2.387 -18.781 1 43.28 182 ASN A C 1
ATOM 1459 O O . ASN A 1 182 ? 20.422 1.972 -18.766 1 43.28 182 ASN A O 1
ATOM 1463 N N . MET A 1 183 ? 22.234 2.232 -17.688 1 43.91 183 MET A N 1
ATOM 1464 C CA . MET A 1 183 ? 21.516 2.395 -16.422 1 43.91 183 MET A CA 1
ATOM 1465 C C . MET A 1 183 ? 20.953 3.807 -16.297 1 43.91 183 MET A C 1
ATOM 1467 O O . MET A 1 183 ? 20.344 4.148 -15.281 1 43.91 183 MET A O 1
ATOM 1471 N N . ASP A 1 184 ? 21.703 4.883 -16.875 1 45.84 184 ASP A N 1
ATOM 1472 C CA . ASP A 1 184 ? 21.422 6.293 -16.609 1 45.84 184 ASP A CA 1
ATOM 1473 C C . ASP A 1 184 ? 19.922 6.52 -16.375 1 45.84 184 ASP A C 1
ATOM 1475 O O . ASP A 1 184 ? 19.547 7.43 -15.641 1 45.84 184 ASP A O 1
ATOM 1479 N N . HIS A 1 185 ? 19.188 5.863 -17.031 1 53.88 185 HIS A N 1
ATOM 1480 C CA . HIS A 1 185 ? 17.828 6.375 -16.797 1 53.88 185 HIS A CA 1
ATOM 1481 C C . HIS A 1 185 ? 16.797 5.262 -16.891 1 53.88 185 HIS A C 1
ATOM 1483 O O . HIS A 1 185 ? 16.5 4.789 -18 1 53.88 185 HIS A O 1
ATOM 1489 N N . GLN A 1 186 ? 16.781 4.523 -15.625 1 72.5 186 GLN A N 1
ATOM 1490 C CA . GLN A 1 186 ? 15.727 3.508 -15.625 1 72.5 186 GLN A CA 1
ATOM 1491 C C . GLN A 1 186 ? 14.352 4.141 -15.82 1 72.5 186 GLN A C 1
ATOM 1493 O O . GLN A 1 186 ? 13.625 4.363 -14.844 1 72.5 186 GLN A O 1
ATOM 1498 N N . VAL A 1 187 ? 14.203 4.547 -17.078 1 82.75 187 VAL A N 1
ATOM 1499 C CA . VAL A 1 187 ? 12.914 5.117 -17.453 1 82.75 187 VAL A CA 1
ATOM 1500 C C . VAL A 1 187 ? 11.867 4.008 -17.562 1 82.75 187 VAL A C 1
ATOM 1502 O O . VAL A 1 187 ? 12.117 2.975 -18.188 1 82.75 187 VAL A O 1
ATOM 1505 N N . LEU A 1 188 ? 10.836 4.215 -16.875 1 91 188 LEU A N 1
ATOM 1506 C CA . LEU A 1 188 ? 9.68 3.344 -17.094 1 91 188 LEU A CA 1
ATOM 1507 C C . LEU A 1 188 ? 8.992 3.668 -18.422 1 91 188 LEU A C 1
ATOM 1509 O O . LEU A 1 188 ? 8.43 4.754 -18.578 1 91 188 LEU A O 1
ATOM 1513 N N . PRO A 1 189 ? 9.117 2.766 -19.328 1 88.81 189 PRO A N 1
ATOM 1514 C CA . PRO A 1 189 ? 8.469 3.047 -20.609 1 88.81 189 PRO A CA 1
ATOM 1515 C C . PRO A 1 189 ? 6.988 3.393 -20.453 1 88.81 189 PRO A C 1
ATOM 1517 O O . PRO A 1 189 ? 6.297 2.805 -19.609 1 88.81 189 PRO A O 1
ATOM 1520 N N . ALA A 1 190 ? 6.52 4.27 -21.312 1 89.94 190 ALA A N 1
ATOM 1521 C CA . ALA A 1 190 ? 5.164 4.809 -21.219 1 89.94 190 ALA A CA 1
ATOM 1522 C C . ALA A 1 190 ? 4.129 3.689 -21.25 1 89.94 190 ALA A C 1
ATOM 1524 O O . ALA A 1 190 ? 3.115 3.754 -20.547 1 89.94 190 ALA A O 1
ATOM 1525 N N . GLN A 1 191 ? 4.383 2.695 -22.062 1 92.12 191 GLN A N 1
ATOM 1526 C CA . GLN A 1 191 ? 3.412 1.622 -22.234 1 92.12 191 GLN A CA 1
ATOM 1527 C C . GLN A 1 191 ? 3.262 0.79 -20.969 1 92.12 191 GLN A C 1
ATOM 1529 O O . GLN A 1 191 ? 2.299 0.035 -20.828 1 92.12 191 GLN A O 1
ATOM 1534 N N . PHE A 1 192 ? 4.18 0.985 -20.031 1 94.19 192 PHE A N 1
ATOM 1535 C CA . PHE A 1 192 ? 4.129 0.175 -18.828 1 94.19 192 PHE A CA 1
ATOM 1536 C C . PHE A 1 192 ? 3.844 1.042 -17.609 1 94.19 192 PHE A C 1
ATOM 1538 O O . PHE A 1 192 ? 3.895 0.562 -16.469 1 94.19 192 PHE A O 1
ATOM 1545 N N . GLU A 1 193 ? 3.504 2.266 -17.781 1 94.75 193 GLU A N 1
ATOM 1546 C CA . GLU A 1 193 ? 3.209 3.168 -16.672 1 94.75 193 GLU A CA 1
ATOM 1547 C C . GLU A 1 193 ? 2.002 2.684 -15.867 1 94.75 193 GLU A C 1
ATOM 1549 O O . GLU A 1 193 ? 1.899 2.945 -14.672 1 94.75 193 GLU A O 1
ATOM 1554 N N . TYR A 1 194 ? 1.145 1.941 -16.547 1 95.94 194 TYR A N 1
ATOM 1555 C CA . TYR A 1 194 ? -0.052 1.44 -15.875 1 95.94 194 TYR A CA 1
ATOM 1556 C C . TYR A 1 194 ? 0.313 0.523 -14.719 1 95.94 194 TYR A C 1
ATOM 1558 O O . TYR A 1 194 ? -0.482 0.331 -13.797 1 95.94 194 TYR A O 1
ATOM 1566 N N . LEU A 1 195 ? 1.496 -0.027 -14.695 1 97.75 195 LEU A N 1
ATOM 1567 C CA . LEU A 1 195 ? 1.944 -0.931 -13.648 1 97.75 195 LEU A CA 1
ATOM 1568 C C . LEU A 1 195 ? 2.096 -0.191 -12.32 1 97.75 195 LEU A C 1
ATOM 1570 O O . LEU A 1 195 ? 2.186 -0.816 -11.258 1 97.75 195 LEU A O 1
ATOM 1574 N N . LEU A 1 196 ? 2.123 1.123 -12.359 1 97.5 196 LEU A N 1
ATOM 1575 C CA . LEU A 1 196 ? 2.225 1.923 -11.141 1 97.5 196 LEU A CA 1
ATOM 1576 C C . LEU A 1 196 ? 0.917 1.89 -10.359 1 97.5 196 LEU A C 1
ATOM 1578 O O . LEU A 1 196 ? 0.922 1.998 -9.133 1 97.5 196 LEU A O 1
ATOM 1582 N N . TRP A 1 197 ? -0.225 1.733 -11.086 1 97.94 197 TRP A N 1
ATOM 1583 C CA . TRP A 1 197 ? -1.499 1.902 -10.391 1 97.94 197 TRP A CA 1
ATOM 1584 C C . TRP A 1 197 ? -2.432 0.73 -10.68 1 97.94 197 TRP A C 1
ATOM 1586 O O . TRP A 1 197 ? -3.629 0.797 -10.391 1 97.94 197 TRP A O 1
ATOM 1596 N N . SER A 1 198 ? -1.95 -0.233 -11.266 1 97.75 198 SER A N 1
ATOM 1597 C CA . SER A 1 198 ? -2.711 -1.457 -11.492 1 97.75 198 SER A CA 1
ATOM 1598 C C . SER A 1 198 ? -2.1 -2.637 -10.742 1 97.75 198 SER A C 1
ATOM 1600 O O . SER A 1 198 ? -0.891 -2.664 -10.5 1 97.75 198 SER A O 1
ATOM 1602 N N . PRO A 1 199 ? -3.016 -3.555 -10.289 1 97.25 199 PRO A N 1
ATOM 1603 C CA . PRO A 1 199 ? -2.41 -4.762 -9.727 1 97.25 199 PRO A CA 1
ATOM 1604 C C . PRO A 1 199 ? -1.349 -5.375 -10.633 1 97.25 199 PRO A C 1
ATOM 1606 O O . PRO A 1 199 ? -1.527 -5.418 -11.852 1 97.25 199 PRO A O 1
ATOM 1609 N N . LEU A 1 200 ? -0.263 -5.777 -10.062 1 97.56 200 LEU A N 1
ATOM 1610 C CA . LEU A 1 200 ? 0.798 -6.387 -10.859 1 97.56 200 LEU A CA 1
ATOM 1611 C C . LEU A 1 200 ? 0.346 -7.723 -11.438 1 97.56 200 LEU A C 1
ATOM 1613 O O . LEU A 1 200 ? -0.212 -8.555 -10.719 1 97.56 200 LEU A O 1
ATOM 1617 N N . PRO A 1 201 ? 0.538 -7.871 -12.719 1 95.81 201 PRO A N 1
ATOM 1618 C CA . PRO A 1 201 ? 0.257 -9.195 -13.281 1 95.81 201 PRO A CA 1
ATOM 1619 C C . PRO A 1 201 ? 1.183 -10.273 -12.734 1 95.81 201 PRO A C 1
ATOM 1621 O O . PRO A 1 201 ? 2.248 -9.969 -12.195 1 95.81 201 PRO A O 1
ATOM 1624 N N . GLN A 1 202 ? 0.747 -11.484 -12.859 1 92.25 202 GLN A N 1
ATOM 1625 C CA . GLN A 1 202 ? 1.57 -12.602 -12.398 1 92.25 202 GLN A CA 1
ATOM 1626 C C . GLN A 1 202 ? 2.945 -12.578 -13.062 1 92.25 202 GLN A C 1
ATOM 1628 O O . GLN A 1 202 ? 3.965 -12.742 -12.391 1 92.25 202 GLN A O 1
ATOM 1633 N N . ASP A 1 203 ? 2.904 -12.406 -14.391 1 95.12 203 ASP A N 1
ATOM 1634 C CA . ASP A 1 203 ? 4.137 -12.25 -15.164 1 95.12 203 ASP A CA 1
ATOM 1635 C C . ASP A 1 203 ? 4.344 -10.805 -15.586 1 95.12 203 ASP A C 1
ATOM 1637 O O . ASP A 1 203 ? 3.604 -10.289 -16.422 1 95.12 203 ASP A O 1
ATOM 1641 N N . LEU A 1 204 ? 5.305 -10.219 -15.039 1 95.81 204 LEU A N 1
ATOM 1642 C CA . LEU A 1 204 ? 5.605 -8.836 -15.406 1 95.81 204 LEU A CA 1
ATOM 1643 C C . LEU A 1 204 ? 6.141 -8.758 -16.828 1 95.81 204 LEU A C 1
ATOM 1645 O O . LEU A 1 204 ? 6.91 -9.625 -17.266 1 95.81 204 LEU A O 1
ATOM 1649 N N . PRO A 1 205 ? 5.762 -7.742 -17.516 1 90.81 205 PRO A N 1
ATOM 1650 C CA . PRO A 1 205 ? 6.441 -7.516 -18.781 1 90.81 205 PRO A CA 1
ATOM 1651 C C . PRO A 1 205 ? 7.914 -7.145 -18.609 1 90.81 205 PRO A C 1
ATOM 1653 O O . PRO A 1 205 ? 8.32 -6.719 -17.531 1 90.81 205 PRO A O 1
ATOM 1656 N N . THR A 1 206 ? 8.648 -7.422 -19.641 1 80.88 206 THR A N 1
ATOM 1657 C CA . THR A 1 206 ? 10.047 -6.992 -19.578 1 80.88 206 THR A CA 1
ATOM 1658 C C . THR A 1 206 ? 10.141 -5.473 -19.578 1 80.88 206 THR A C 1
ATOM 1660 O O . THR A 1 206 ? 9.773 -4.812 -20.547 1 80.88 206 THR A O 1
ATOM 1663 N N . THR A 1 207 ? 10.492 -5 -18.422 1 79.62 207 THR A N 1
ATOM 1664 C CA . THR A 1 207 ? 10.578 -3.549 -18.297 1 79.62 207 THR A CA 1
ATOM 1665 C C . THR A 1 207 ? 11.578 -3.164 -17.203 1 79.62 207 THR A C 1
ATOM 1667 O O . THR A 1 207 ? 12.094 -4.027 -16.5 1 79.62 207 THR A O 1
ATOM 1670 N N . ARG A 1 208 ? 11.93 -1.929 -17.281 1 84.38 208 ARG A N 1
ATOM 1671 C CA . ARG A 1 208 ? 12.703 -1.363 -16.188 1 84.38 208 ARG A CA 1
ATOM 1672 C C . ARG A 1 208 ? 11.812 -1.117 -14.969 1 84.38 208 ARG A C 1
ATOM 1674 O O . ARG A 1 208 ? 11.07 -0.135 -14.922 1 84.38 208 ARG A O 1
ATOM 1681 N N . LYS A 1 209 ? 11.961 -1.977 -13.992 1 91.38 209 LYS A N 1
ATOM 1682 C CA . LYS A 1 209 ? 10.969 -1.944 -12.922 1 91.38 209 LYS A CA 1
ATOM 1683 C C . LYS A 1 209 ? 11.445 -1.09 -11.75 1 91.38 209 LYS A C 1
ATOM 1685 O O . LYS A 1 209 ? 10.781 -1.018 -10.719 1 91.38 209 LYS A O 1
ATOM 1690 N N . ASP A 1 210 ? 12.602 -0.399 -11.836 1 91 210 ASP A N 1
ATOM 1691 C CA . ASP A 1 210 ? 13.148 0.374 -10.727 1 91 210 ASP A CA 1
ATOM 1692 C C . ASP A 1 210 ? 12.164 1.438 -10.258 1 91 210 ASP A C 1
ATOM 1694 O O . ASP A 1 210 ? 11.914 1.577 -9.055 1 91 210 ASP A O 1
ATOM 1698 N N . PRO A 1 211 ? 11.555 2.145 -11.227 1 93.56 211 PRO A N 1
ATOM 1699 C CA . PRO A 1 211 ? 10.562 3.123 -10.766 1 93.56 211 PRO A CA 1
ATOM 1700 C C . PRO A 1 211 ? 9.398 2.48 -10.016 1 93.56 211 PRO A C 1
ATOM 1702 O O . PRO A 1 211 ? 8.852 3.08 -9.086 1 93.56 211 PRO A O 1
ATOM 1705 N N . LEU A 1 212 ? 9.039 1.256 -10.422 1 96.5 212 LEU A N 1
ATOM 1706 C CA . LEU A 1 212 ? 7.961 0.544 -9.742 1 96.5 212 LEU A CA 1
ATOM 1707 C C . LEU A 1 212 ? 8.344 0.225 -8.305 1 96.5 212 LEU A C 1
ATOM 1709 O O . LEU A 1 212 ? 7.512 0.324 -7.398 1 96.5 212 LEU A O 1
ATOM 1713 N N . ILE A 1 213 ? 9.602 -0.114 -8.102 1 96 213 ILE A N 1
ATOM 1714 C CA . ILE A 1 213 ? 10.125 -0.426 -6.773 1 96 213 ILE A CA 1
ATOM 1715 C C . ILE A 1 213 ? 10.055 0.815 -5.883 1 96 213 ILE A C 1
ATOM 1717 O O . ILE A 1 213 ? 9.539 0.755 -4.766 1 96 213 ILE A O 1
ATOM 1721 N N . VAL A 1 214 ? 10.523 1.882 -6.434 1 95.88 214 VAL A N 1
ATOM 1722 C CA . VAL A 1 214 ? 10.633 3.125 -5.676 1 95.88 214 VAL A CA 1
ATOM 1723 C C . VAL A 1 214 ? 9.242 3.631 -5.305 1 95.88 214 VAL A C 1
ATOM 1725 O O . VAL A 1 214 ? 9 4.016 -4.16 1 95.88 214 VAL A O 1
ATOM 1728 N N . MET A 1 215 ? 8.281 3.549 -6.207 1 97.38 215 MET A N 1
ATOM 1729 C CA . MET A 1 215 ? 6.93 4.02 -5.934 1 97.38 215 MET A CA 1
ATOM 1730 C C . MET A 1 215 ? 6.238 3.125 -4.91 1 97.38 215 MET A C 1
ATOM 1732 O O . MET A 1 215 ? 5.516 3.615 -4.035 1 97.38 215 MET A O 1
ATOM 1736 N N . ALA A 1 216 ? 6.457 1.831 -5.031 1 98.25 216 ALA A N 1
ATOM 1737 C CA . ALA A 1 216 ? 5.887 0.898 -4.062 1 98.25 216 ALA A CA 1
ATOM 1738 C C . ALA A 1 216 ? 6.41 1.179 -2.656 1 98.25 216 ALA A C 1
ATOM 1740 O O . ALA A 1 216 ? 5.648 1.148 -1.686 1 98.25 216 ALA A O 1
ATOM 1741 N N . ALA A 1 217 ? 7.703 1.464 -2.564 1 97.75 217 ALA A N 1
ATOM 1742 C CA . ALA A 1 217 ? 8.32 1.8 -1.284 1 97.75 217 ALA A CA 1
ATOM 1743 C C . ALA A 1 217 ? 7.785 3.123 -0.746 1 97.75 217 ALA A C 1
ATOM 1745 O O . ALA A 1 217 ? 7.426 3.221 0.43 1 97.75 217 ALA A O 1
ATOM 1746 N N . TYR A 1 218 ? 7.645 4.078 -1.601 1 97.5 218 TYR A N 1
ATOM 1747 C CA . TYR A 1 218 ? 7.215 5.426 -1.251 1 97.5 218 TYR A CA 1
ATOM 1748 C C . TYR A 1 218 ? 5.816 5.41 -0.638 1 97.5 218 TYR A C 1
ATOM 1750 O O . TYR A 1 218 ? 5.539 6.152 0.306 1 97.5 218 TYR A O 1
ATOM 1758 N N . GLU A 1 219 ? 4.973 4.504 -1.134 1 97.94 219 GLU A N 1
ATOM 1759 C CA . GLU A 1 219 ? 3.592 4.445 -0.666 1 97.94 219 GLU A CA 1
ATOM 1760 C C . GLU A 1 219 ? 3.426 3.396 0.431 1 97.94 219 GLU A C 1
ATOM 1762 O O . GLU A 1 219 ? 2.338 3.244 0.992 1 97.94 219 GLU A O 1
ATOM 1767 N N . GLY A 1 220 ? 4.43 2.676 0.742 1 98.06 220 GLY A N 1
ATOM 1768 C CA . GLY A 1 220 ? 4.344 1.626 1.744 1 98.06 220 GLY A CA 1
ATOM 1769 C C . GLY A 1 220 ? 3.467 0.464 1.317 1 98.06 220 GLY A C 1
ATOM 1770 O O . GLY A 1 220 ? 2.754 -0.116 2.139 1 98.06 220 GLY A O 1
ATOM 1771 N N . ASN A 1 221 ? 3.4 0.219 -0.011 1 98.19 221 ASN A N 1
ATOM 1772 C CA . ASN A 1 221 ? 2.674 -0.94 -0.519 1 98.19 221 ASN A CA 1
ATOM 1773 C C . ASN A 1 221 ? 3.451 -2.232 -0.294 1 98.19 221 ASN A C 1
ATOM 1775 O O . ASN A 1 221 ? 4.227 -2.654 -1.156 1 98.19 221 ASN A O 1
ATOM 1779 N N . LEU A 1 222 ? 3.154 -2.854 0.755 1 98.12 222 LEU A N 1
ATOM 1780 C CA . LEU A 1 222 ? 4.008 -3.896 1.314 1 98.12 222 LEU A CA 1
ATOM 1781 C C . LEU A 1 222 ? 4.164 -5.055 0.335 1 98.12 222 LEU A C 1
ATOM 1783 O O . LEU A 1 222 ? 5.277 -5.359 -0.098 1 98.12 222 LEU A O 1
ATOM 1787 N N . ASP A 1 223 ? 3.086 -5.691 -0.063 1 97.94 223 ASP A N 1
ATOM 1788 C CA . ASP A 1 223 ? 3.16 -6.871 -0.919 1 97.94 223 ASP A CA 1
ATOM 1789 C C . ASP A 1 223 ? 3.779 -6.531 -2.273 1 97.94 223 ASP A C 1
ATOM 1791 O O . ASP A 1 223 ? 4.598 -7.289 -2.797 1 97.94 223 ASP A O 1
ATOM 1795 N N . ARG A 1 224 ? 3.434 -5.406 -2.777 1 98 224 ARG A N 1
ATOM 1796 C CA . ARG A 1 224 ? 3.988 -4.941 -4.047 1 98 224 ARG A CA 1
ATOM 1797 C C . ARG A 1 224 ? 5.492 -4.715 -3.938 1 98 224 ARG A C 1
ATOM 1799 O O . ARG A 1 224 ? 6.254 -5.137 -4.809 1 98 224 ARG A O 1
ATOM 1806 N N . TYR A 1 225 ? 5.906 -4.094 -2.896 1 98.31 225 TYR A N 1
ATOM 1807 C CA . TYR A 1 225 ? 7.312 -3.773 -2.686 1 98.31 225 TYR A CA 1
ATOM 1808 C C . TYR A 1 225 ? 8.148 -5.039 -2.543 1 98.31 225 TYR A C 1
ATOM 1810 O O . TYR A 1 225 ? 9.188 -5.184 -3.189 1 98.31 225 TYR A O 1
ATOM 1818 N N . VAL A 1 226 ? 7.664 -5.938 -1.733 1 97.19 226 VAL A N 1
ATOM 1819 C CA . VAL A 1 226 ? 8.422 -7.152 -1.448 1 97.19 226 VAL A CA 1
ATOM 1820 C C . VAL A 1 226 ? 8.555 -7.988 -2.719 1 97.19 226 VAL A C 1
ATOM 1822 O O . VAL A 1 226 ? 9.602 -8.594 -2.967 1 97.19 226 VAL A O 1
ATOM 1825 N N . ARG A 1 227 ? 7.551 -7.953 -3.521 1 96.5 227 ARG A N 1
ATOM 1826 C CA . ARG A 1 227 ? 7.594 -8.688 -4.781 1 96.5 227 ARG A CA 1
ATOM 1827 C C . ARG A 1 227 ? 8.609 -8.078 -5.742 1 96.5 227 ARG A C 1
ATOM 1829 O O . ARG A 1 227 ? 9.359 -8.797 -6.406 1 96.5 227 ARG A O 1
ATOM 1836 N N . LEU A 1 228 ? 8.664 -6.832 -5.77 1 96.88 228 LEU A N 1
ATOM 1837 C CA . LEU A 1 228 ? 9.422 -6.125 -6.797 1 96.88 228 LEU A CA 1
ATOM 1838 C C . LEU A 1 228 ? 10.867 -5.926 -6.363 1 96.88 228 LEU A C 1
ATOM 1840 O O . LEU A 1 228 ? 11.773 -5.895 -7.199 1 96.88 228 LEU A O 1
ATOM 1844 N N . ARG A 1 229 ? 11.133 -5.75 -5.137 1 95.19 229 ARG A N 1
ATOM 1845 C CA . ARG A 1 229 ? 12.43 -5.297 -4.645 1 95.19 229 ARG A CA 1
ATOM 1846 C C . ARG A 1 229 ? 13.539 -6.254 -5.059 1 95.19 229 ARG A C 1
ATOM 1848 O O . ARG A 1 229 ? 13.289 -7.445 -5.258 1 95.19 229 ARG A O 1
ATOM 1855 N N . ARG A 1 230 ? 14.672 -5.703 -5.25 1 91.75 230 ARG A N 1
ATOM 1856 C CA . ARG A 1 230 ? 15.883 -6.457 -5.551 1 91.75 230 ARG A CA 1
ATOM 1857 C C . ARG A 1 230 ? 16.688 -6.727 -4.285 1 91.75 230 ARG A C 1
ATOM 1859 O O . ARG A 1 230 ? 16.422 -6.125 -3.238 1 91.75 230 ARG A O 1
ATOM 1866 N N . PRO A 1 231 ? 17.625 -7.633 -4.355 1 88.19 231 PRO A N 1
ATOM 1867 C CA . PRO A 1 231 ? 18.453 -7.902 -3.172 1 88.19 231 PRO A CA 1
ATOM 1868 C C . PRO A 1 231 ? 19.234 -6.676 -2.703 1 88.19 231 PRO A C 1
ATOM 1870 O O . PRO A 1 231 ? 19.516 -6.539 -1.51 1 88.19 231 PRO A O 1
ATOM 1873 N N . VAL A 1 232 ? 19.547 -5.848 -3.668 1 85.62 232 VAL A N 1
ATOM 1874 C CA . VAL A 1 232 ? 20.203 -4.586 -3.342 1 85.62 232 VAL A CA 1
ATOM 1875 C C . VAL A 1 232 ? 19.297 -3.418 -3.707 1 85.62 232 VAL A C 1
ATOM 1877 O O . VAL A 1 232 ? 18.641 -3.43 -4.758 1 85.62 232 VAL A O 1
ATOM 1880 N N . MET A 1 233 ? 19.328 -2.447 -2.832 1 88.69 233 MET A N 1
ATOM 1881 C CA . MET A 1 233 ? 18.453 -1.304 -3.072 1 88.69 233 MET A CA 1
ATOM 1882 C C . MET A 1 233 ? 18.906 -0.524 -4.305 1 88.69 233 MET A C 1
ATOM 1884 O O . MET A 1 233 ? 20.094 -0.32 -4.512 1 88.69 233 MET A O 1
ATOM 1888 N N . VAL A 1 234 ? 17.953 -0.126 -5.066 1 87.44 234 VAL A N 1
ATOM 1889 C CA . VAL A 1 234 ? 18.234 0.692 -6.242 1 87.44 234 VAL A CA 1
ATOM 1890 C C . VAL A 1 234 ? 18.328 2.162 -5.84 1 87.44 234 VAL A C 1
ATOM 1892 O O . VAL A 1 234 ? 18.109 2.508 -4.676 1 87.44 234 VAL A O 1
ATOM 1895 N N . ALA A 1 235 ? 18.625 3.01 -6.82 1 83.38 235 ALA A N 1
ATOM 1896 C CA . ALA A 1 235 ? 18.734 4.441 -6.551 1 83.38 235 ALA A CA 1
ATOM 1897 C C . ALA A 1 235 ? 17.422 5 -5.996 1 83.38 235 ALA A C 1
ATOM 1899 O O . ALA A 1 235 ? 16.344 4.664 -6.48 1 83.38 235 ALA A O 1
ATOM 1900 N N . GLU A 1 236 ? 17.469 5.781 -4.957 1 87.31 236 GLU A N 1
ATOM 1901 C CA . GLU A 1 236 ? 16.359 6.516 -4.359 1 87.31 236 GLU A CA 1
ATOM 1902 C C . GLU A 1 236 ? 15.492 5.598 -3.504 1 87.31 236 GLU A C 1
ATOM 1904 O O . GLU A 1 236 ? 14.594 6.062 -2.801 1 87.31 236 GLU A O 1
ATOM 1909 N N . GLU A 1 237 ? 15.766 4.328 -3.541 1 90.94 237 GLU A N 1
ATOM 1910 C CA . GLU A 1 237 ? 14.906 3.367 -2.852 1 90.94 237 GLU A CA 1
ATOM 1911 C C . GLU A 1 237 ? 14.93 3.586 -1.342 1 90.94 237 GLU A C 1
ATOM 1913 O O . GLU A 1 237 ? 13.898 3.51 -0.68 1 90.94 237 GLU A O 1
ATOM 1918 N N . TRP A 1 238 ? 16.094 3.846 -0.798 1 90.94 238 TRP A N 1
ATOM 1919 C CA . TRP A 1 238 ? 16.203 3.996 0.649 1 90.94 238 TRP A CA 1
ATOM 1920 C C . TRP A 1 238 ? 15.391 5.191 1.137 1 90.94 238 TRP A C 1
ATOM 1922 O O . TRP A 1 238 ? 14.734 5.117 2.176 1 90.94 238 TRP A O 1
ATOM 1932 N N . GLY A 1 239 ? 15.477 6.324 0.371 1 92.81 239 GLY A N 1
ATOM 1933 C CA . GLY A 1 239 ? 14.656 7.477 0.719 1 92.81 239 GLY A CA 1
ATOM 1934 C C . GLY A 1 239 ? 13.172 7.203 0.624 1 92.81 239 GLY A C 1
ATOM 1935 O O . GLY A 1 239 ? 12.391 7.648 1.473 1 92.81 239 GLY A O 1
ATOM 1936 N N . ALA A 1 240 ? 12.781 6.445 -0.41 1 95.69 240 ALA A N 1
ATOM 1937 C CA . ALA A 1 240 ? 11.383 6.062 -0.587 1 95.69 240 ALA A CA 1
ATOM 1938 C C . ALA A 1 240 ? 10.914 5.164 0.553 1 95.69 240 ALA A C 1
ATOM 1940 O O . ALA A 1 240 ? 9.789 5.301 1.034 1 95.69 240 ALA A O 1
ATOM 1941 N N . VAL A 1 241 ? 11.766 4.289 0.977 1 96.25 241 VAL A N 1
ATOM 1942 C CA . VAL A 1 241 ? 11.461 3.385 2.082 1 96.25 241 VAL A CA 1
ATOM 1943 C C . VAL A 1 241 ? 11.211 4.191 3.355 1 96.25 241 VAL A C 1
ATOM 1945 O O . VAL A 1 241 ? 10.234 3.949 4.07 1 96.25 241 VAL A O 1
ATOM 1948 N N . ILE A 1 242 ? 12.047 5.121 3.613 1 96.12 242 ILE A N 1
ATOM 1949 C CA . ILE A 1 242 ? 11.93 5.953 4.809 1 96.12 242 ILE A CA 1
ATOM 1950 C C . ILE A 1 242 ? 10.594 6.688 4.801 1 96.12 242 ILE A C 1
ATOM 1952 O O . ILE A 1 242 ? 9.852 6.652 5.785 1 96.12 242 ILE A O 1
ATOM 1956 N N . ARG A 1 243 ? 10.266 7.273 3.721 1 97.5 243 ARG A N 1
ATOM 1957 C CA . ARG A 1 243 ? 8.992 7.977 3.605 1 97.5 243 ARG A CA 1
ATOM 1958 C C . ARG A 1 243 ? 7.816 7.012 3.736 1 97.5 243 ARG A C 1
ATOM 1960 O O . ARG A 1 243 ? 6.82 7.324 4.387 1 97.5 243 ARG A O 1
ATOM 1967 N N . GLY A 1 244 ? 7.941 5.863 3.111 1 98.06 244 GLY A N 1
ATOM 1968 C CA . GLY A 1 244 ? 6.922 4.836 3.236 1 98.06 244 GLY A CA 1
ATOM 1969 C C . GLY A 1 244 ? 6.691 4.395 4.672 1 98.06 244 GLY A C 1
ATOM 1970 O O . GLY A 1 244 ? 5.547 4.211 5.094 1 98.06 244 GLY A O 1
ATOM 1971 N N . ILE A 1 245 ? 7.73 4.297 5.391 1 98 245 ILE A N 1
ATOM 1972 C CA . ILE A 1 245 ? 7.652 3.904 6.793 1 98 245 ILE A CA 1
ATOM 1973 C C . ILE A 1 245 ? 6.914 4.977 7.59 1 98 245 ILE A C 1
ATOM 1975 O O . ILE A 1 245 ? 6.039 4.664 8.398 1 98 245 ILE A O 1
ATOM 1979 N N . TYR A 1 246 ? 7.215 6.215 7.348 1 98.19 246 TYR A N 1
ATOM 1980 C CA . TYR A 1 246 ? 6.582 7.32 8.062 1 98.19 246 TYR A CA 1
ATOM 1981 C C . TYR A 1 246 ? 5.074 7.32 7.84 1 98.19 246 TYR A C 1
ATOM 1983 O O . TYR A 1 246 ? 4.312 7.75 8.711 1 98.19 246 TYR A O 1
ATOM 1991 N N . HIS A 1 247 ? 4.645 6.738 6.723 1 98.19 247 HIS A N 1
ATOM 1992 C CA . HIS A 1 247 ? 3.258 6.949 6.328 1 98.19 247 HIS A CA 1
ATOM 1993 C C . HIS A 1 247 ? 2.463 5.648 6.395 1 98.19 247 HIS A C 1
ATOM 1995 O O . HIS A 1 247 ? 1.251 5.648 6.168 1 98.19 247 HIS A O 1
ATOM 2001 N N . SER A 1 248 ? 3.059 4.578 6.703 1 98.44 248 SER A N 1
ATOM 2002 C CA . SER A 1 248 ? 2.377 3.289 6.73 1 98.44 248 SER A CA 1
ATOM 2003 C C . SER A 1 248 ? 2.814 2.459 7.934 1 98.44 248 SER A C 1
ATOM 2005 O O . SER A 1 248 ? 3.967 2.029 8.016 1 98.44 248 SER A O 1
ATOM 2007 N N . THR A 1 249 ? 1.89 2.139 8.789 1 98.56 249 THR A N 1
ATOM 2008 C CA . THR A 1 249 ? 2.197 1.438 10.031 1 98.56 249 THR A CA 1
ATOM 2009 C C . THR A 1 249 ? 2.574 -0.014 9.75 1 98.56 249 THR A C 1
ATOM 2011 O O . THR A 1 249 ? 3.531 -0.534 10.328 1 98.56 249 THR A O 1
ATOM 2014 N N . THR A 1 250 ? 1.88 -0.642 8.82 1 98.69 250 THR A N 1
ATOM 2015 C CA . THR A 1 250 ? 2.18 -2.039 8.531 1 98.69 250 THR A CA 1
ATOM 2016 C C . THR A 1 250 ? 3.539 -2.17 7.844 1 98.69 250 THR A C 1
ATOM 2018 O O . THR A 1 250 ? 4.277 -3.125 8.102 1 98.69 250 THR A O 1
ATOM 2021 N N . PHE A 1 251 ? 3.863 -1.169 7.016 1 98.69 251 PHE A N 1
ATOM 2022 C CA . PHE A 1 251 ? 5.172 -1.149 6.371 1 98.69 251 PHE A CA 1
ATOM 2023 C C . PHE A 1 251 ? 6.277 -0.945 7.398 1 98.69 251 PHE A C 1
ATOM 2025 O O . PHE A 1 251 ? 7.316 -1.607 7.34 1 98.69 251 PHE A O 1
ATOM 2032 N N . ALA A 1 252 ? 5.996 -0.07 8.312 1 98.62 252 ALA A N 1
ATOM 2033 C CA . ALA A 1 252 ? 6.938 0.162 9.406 1 98.62 252 ALA A CA 1
ATOM 2034 C C . ALA A 1 252 ? 7.148 -1.107 10.227 1 98.62 252 ALA A C 1
ATOM 2036 O O . ALA A 1 252 ? 8.281 -1.465 10.547 1 98.62 252 ALA A O 1
ATOM 2037 N N . LYS A 1 253 ? 6.094 -1.744 10.555 1 98.5 253 LYS A N 1
ATOM 2038 C CA . LYS A 1 253 ? 6.172 -2.971 11.344 1 98.5 253 LYS A CA 1
ATOM 2039 C C . LYS A 1 253 ? 6.957 -4.047 10.602 1 98.5 253 LYS A C 1
ATOM 2041 O O . LYS A 1 253 ? 7.809 -4.719 11.195 1 98.5 253 LYS A O 1
ATOM 2046 N N . TRP A 1 254 ? 6.688 -4.219 9.359 1 98.19 254 TRP A N 1
ATOM 2047 C CA . TRP A 1 254 ? 7.422 -5.207 8.57 1 98.19 254 TRP A CA 1
ATOM 2048 C C . TRP A 1 254 ? 8.922 -4.922 8.602 1 98.19 254 TRP A C 1
ATOM 2050 O O . TRP A 1 254 ? 9.727 -5.828 8.828 1 98.19 254 TRP A O 1
ATOM 2060 N N . TRP A 1 255 ? 9.297 -3.666 8.359 1 97 255 TRP A N 1
ATOM 2061 C CA . TRP A 1 255 ? 10.703 -3.291 8.344 1 97 255 TRP A CA 1
ATOM 2062 C C . TRP A 1 255 ? 11.344 -3.494 9.719 1 97 255 TRP A C 1
ATOM 2064 O O . TRP A 1 255 ? 12.531 -3.803 9.812 1 97 255 TRP A O 1
ATOM 2074 N N . SER A 1 256 ? 10.57 -3.326 10.766 1 96.19 256 SER A N 1
ATOM 2075 C CA . SER A 1 256 ? 11.094 -3.496 12.117 1 96.19 256 SER A CA 1
ATOM 2076 C C . SER A 1 256 ? 11.5 -4.945 12.375 1 96.19 256 SER A C 1
ATOM 2078 O O . SER A 1 256 ? 12.266 -5.223 13.297 1 96.19 256 SER A O 1
ATOM 2080 N N . LEU A 1 257 ? 10.961 -5.844 11.586 1 95.56 257 LEU A N 1
ATOM 2081 C CA . LEU A 1 257 ? 11.219 -7.266 11.781 1 95.56 257 LEU A CA 1
ATOM 2082 C C . LEU A 1 257 ? 12.328 -7.746 10.852 1 95.56 257 LEU A C 1
ATOM 2084 O O . LEU A 1 257 ? 12.734 -8.914 10.906 1 95.56 257 LEU A O 1
ATOM 2088 N N . GLN A 1 258 ? 12.797 -6.812 9.984 1 93.81 258 GLN A N 1
ATOM 2089 C CA . GLN A 1 258 ? 13.883 -7.18 9.094 1 93.81 258 GLN A CA 1
ATOM 2090 C C . GLN A 1 258 ? 15.234 -7.125 9.812 1 93.81 258 GLN A C 1
ATOM 2092 O O . GLN A 1 258 ? 15.391 -6.387 10.789 1 93.81 258 GLN A O 1
ATOM 2097 N N . ASP A 1 259 ? 16.188 -7.863 9.312 1 89.25 259 ASP A N 1
ATOM 2098 C CA . ASP A 1 259 ? 17.531 -7.863 9.867 1 89.25 259 ASP A CA 1
ATOM 2099 C C . ASP A 1 259 ? 18.281 -6.59 9.484 1 89.25 259 ASP A C 1
ATOM 2101 O O . ASP A 1 259 ? 18.484 -6.312 8.297 1 89.25 259 ASP A O 1
ATOM 2105 N N . PRO A 1 260 ? 18.703 -5.883 10.484 1 79.69 260 PRO A N 1
ATOM 2106 C CA . PRO A 1 260 ? 19.422 -4.633 10.203 1 79.69 260 PRO A CA 1
ATOM 2107 C C . PRO A 1 260 ? 20.656 -4.836 9.336 1 79.69 260 PRO A C 1
ATOM 2109 O O . PRO A 1 260 ? 21.047 -3.934 8.594 1 79.69 260 PRO A O 1
ATOM 2112 N N . ALA A 1 261 ? 21.266 -5.949 9.43 1 76.81 261 ALA A N 1
ATOM 2113 C CA . ALA A 1 261 ? 22.5 -6.234 8.695 1 76.81 261 ALA A CA 1
ATOM 2114 C C . ALA A 1 261 ? 22.25 -6.254 7.188 1 76.81 261 ALA A C 1
ATOM 2116 O O . ALA A 1 261 ? 23.172 -6.035 6.398 1 76.81 261 ALA A O 1
ATOM 2117 N N . THR A 1 262 ? 21.031 -6.441 6.891 1 78.75 262 THR A N 1
ATOM 2118 C CA . THR A 1 262 ? 20.703 -6.574 5.473 1 78.75 262 THR A CA 1
ATOM 2119 C C . THR A 1 262 ? 20.281 -5.227 4.887 1 78.75 262 THR A C 1
ATOM 2121 O O . THR A 1 262 ? 20.094 -5.102 3.676 1 78.75 262 THR A O 1
ATOM 2124 N N . LEU A 1 263 ? 20.172 -4.203 5.727 1 76.94 263 LEU A N 1
ATOM 2125 C CA . LEU A 1 263 ? 19.594 -2.934 5.297 1 76.94 263 LEU A CA 1
ATOM 2126 C C . LEU A 1 263 ? 20.672 -2.031 4.695 1 76.94 263 LEU A C 1
ATOM 2128 O O . LEU A 1 263 ? 20.344 -1.044 4.027 1 76.94 263 LEU A O 1
ATOM 2132 N N . GLY A 1 264 ? 21.922 -2.463 4.711 1 75.81 264 GLY A N 1
ATOM 2133 C CA . GLY A 1 264 ? 22.969 -1.68 4.098 1 75.81 264 GLY A CA 1
ATOM 2134 C C . GLY A 1 264 ? 23.406 -0.492 4.941 1 75.81 264 GLY A C 1
ATOM 2135 O O . GLY A 1 264 ? 23.078 -0.421 6.129 1 75.81 264 GLY A O 1
ATOM 2136 N N . PRO A 1 265 ? 24.094 0.434 4.309 1 77.69 265 PRO A N 1
ATOM 2137 C CA . PRO A 1 265 ? 24.688 1.546 5.043 1 77.69 265 PRO A CA 1
ATOM 2138 C C . PRO A 1 265 ? 23.656 2.551 5.547 1 77.69 265 PRO A C 1
ATOM 2140 O O . PRO A 1 265 ? 23.922 3.279 6.508 1 77.69 265 PRO A O 1
ATOM 2143 N N . ASP A 1 266 ? 22.531 2.543 5.012 1 82.31 266 ASP A N 1
ATOM 2144 C CA . ASP A 1 266 ? 21.484 3.502 5.391 1 82.31 266 ASP A CA 1
ATOM 2145 C C . ASP A 1 266 ? 20.578 2.928 6.469 1 82.31 266 ASP A C 1
ATOM 2147 O O . ASP A 1 266 ? 19.547 3.527 6.805 1 82.31 266 ASP A O 1
ATOM 2151 N N . SER A 1 267 ? 20.984 1.879 7.09 1 86.62 267 SER A N 1
ATOM 2152 C CA . SER A 1 267 ? 20.172 1.126 8.039 1 86.62 267 SER A CA 1
ATOM 2153 C C . SER A 1 267 ? 19.812 1.976 9.258 1 86.62 267 SER A C 1
ATOM 2155 O O . SER A 1 267 ? 18.688 1.901 9.766 1 86.62 267 SER A O 1
ATOM 2157 N N . PRO A 1 268 ? 20.75 2.838 9.703 1 88.31 268 PRO A N 1
ATOM 2158 C CA . PRO A 1 268 ? 20.375 3.633 10.875 1 88.31 268 PRO A CA 1
ATOM 2159 C C . PRO A 1 268 ? 19.203 4.574 10.594 1 88.31 268 PRO A C 1
ATOM 2161 O O . PRO A 1 268 ? 18.375 4.812 11.477 1 88.31 268 PRO A O 1
ATOM 2164 N N . TYR A 1 269 ? 19.156 5.043 9.422 1 91.75 269 TYR A N 1
ATOM 2165 C CA . TYR A 1 269 ? 18.094 5.977 9.078 1 91.75 269 TYR A CA 1
ATOM 2166 C C . TYR A 1 269 ? 16.75 5.258 8.945 1 91.75 269 TYR A C 1
ATOM 2168 O O . TYR A 1 269 ? 15.703 5.82 9.273 1 91.75 269 TYR A O 1
ATOM 2176 N N . ILE A 1 270 ? 16.781 4.023 8.5 1 93.62 270 ILE A N 1
ATOM 2177 C CA . ILE A 1 270 ? 15.57 3.213 8.422 1 93.62 270 ILE A CA 1
ATOM 2178 C C . ILE A 1 270 ? 15.07 2.896 9.828 1 93.62 270 ILE A C 1
ATOM 2180 O O . ILE A 1 270 ? 13.875 2.982 10.102 1 93.62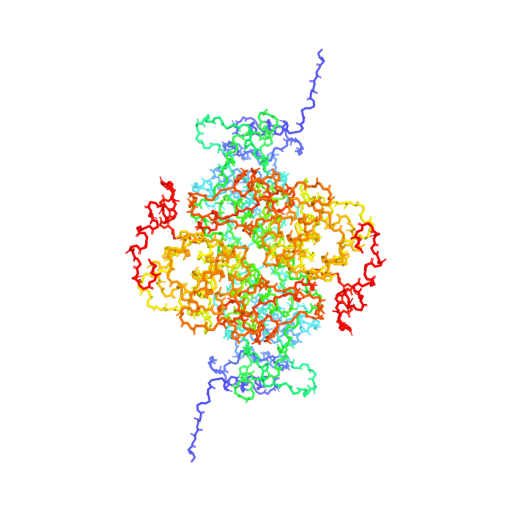 270 ILE A O 1
ATOM 2184 N N . LEU A 1 271 ? 16.016 2.623 10.711 1 93.44 271 LEU A N 1
ATOM 2185 C CA . LEU A 1 271 ? 15.648 2.332 12.094 1 93.44 271 LEU A CA 1
ATOM 2186 C C . LEU A 1 271 ? 15.023 3.555 12.758 1 93.44 271 LEU A C 1
ATOM 2188 O O . LEU A 1 271 ? 14.039 3.434 13.484 1 93.44 271 LEU A O 1
ATOM 2192 N N . GLN A 1 272 ? 15.562 4.676 12.484 1 94.44 272 GLN A N 1
ATOM 2193 C CA . GLN A 1 272 ? 15 5.914 13.008 1 94.44 272 GLN A CA 1
ATOM 2194 C C . GLN A 1 272 ? 13.594 6.148 12.477 1 94.44 272 GLN A C 1
ATOM 2196 O O . GLN A 1 272 ? 12.711 6.586 13.219 1 94.44 272 GLN A O 1
ATOM 2201 N N . ALA A 1 273 ? 13.438 5.879 11.195 1 96.38 273 ALA A N 1
ATOM 2202 C CA . ALA A 1 273 ? 12.117 6.035 10.594 1 96.38 273 ALA A CA 1
ATOM 2203 C C . ALA A 1 273 ? 11.102 5.113 11.258 1 96.38 273 ALA A C 1
ATOM 2205 O O . ALA A 1 273 ? 9.961 5.516 11.523 1 96.38 273 ALA A O 1
ATOM 2206 N N . ILE A 1 274 ? 11.492 3.879 11.539 1 96.75 274 ILE A N 1
ATOM 2207 C CA . ILE A 1 274 ? 10.633 2.916 12.219 1 96.75 274 ILE A CA 1
ATOM 2208 C C . ILE A 1 274 ? 10.227 3.461 13.586 1 96.75 274 ILE A C 1
ATOM 2210 O O . ILE A 1 274 ? 9.039 3.461 13.93 1 96.75 274 ILE A O 1
ATOM 2214 N N . ASN A 1 275 ? 11.188 3.941 14.258 1 96.62 275 ASN A N 1
ATOM 2215 C CA . ASN A 1 275 ? 10.906 4.484 15.586 1 96.62 275 ASN A CA 1
ATOM 2216 C C . ASN A 1 275 ? 9.984 5.695 15.508 1 96.62 275 ASN A C 1
ATOM 2218 O O . ASN A 1 275 ? 9.133 5.887 16.375 1 96.62 275 ASN A O 1
ATOM 2222 N N . ALA A 1 276 ? 10.211 6.508 14.516 1 97.69 276 ALA A N 1
ATOM 2223 C CA . ALA A 1 276 ? 9.336 7.668 14.344 1 97.69 276 ALA A CA 1
ATOM 2224 C C . ALA A 1 276 ? 7.879 7.246 14.219 1 97.69 276 ALA A C 1
ATOM 2226 O O . ALA A 1 276 ? 7.008 7.793 14.898 1 97.69 276 ALA A O 1
ATOM 2227 N N . ARG A 1 277 ? 7.598 6.254 13.398 1 98.5 277 ARG A N 1
ATOM 2228 C CA . ARG A 1 277 ? 6.23 5.793 13.18 1 98.5 277 ARG A CA 1
ATOM 2229 C C . ARG A 1 277 ? 5.648 5.176 14.445 1 98.5 277 ARG A C 1
ATOM 2231 O O . ARG A 1 277 ? 4.473 5.367 14.758 1 98.5 277 ARG A O 1
ATOM 2238 N N . PHE A 1 278 ? 6.457 4.484 15.164 1 98.31 278 PHE A N 1
ATOM 2239 C CA . PHE A 1 278 ? 6.004 3.865 16.406 1 98.31 278 PHE A CA 1
ATOM 2240 C C . PHE A 1 278 ? 5.684 4.922 17.453 1 98.31 278 PHE A C 1
ATOM 2242 O O . PHE A 1 278 ? 4.684 4.82 18.172 1 98.31 278 PHE A O 1
ATOM 2249 N N . ILE A 1 279 ? 6.512 5.926 17.516 1 98.06 279 ILE A N 1
ATOM 2250 C CA . ILE A 1 279 ? 6.25 7.02 18.438 1 98.06 279 ILE A CA 1
ATOM 2251 C C . ILE A 1 279 ? 4.953 7.727 18.062 1 98.06 279 ILE A C 1
ATOM 2253 O O . ILE A 1 279 ? 4.113 8 18.922 1 98.06 279 ILE A O 1
ATOM 2257 N N . MET A 1 280 ? 4.781 7.988 16.797 1 98.5 280 MET A N 1
ATOM 2258 C CA . MET A 1 280 ? 3.549 8.609 16.312 1 98.5 280 MET A CA 1
ATOM 2259 C C . MET A 1 280 ? 2.33 7.801 16.75 1 98.5 280 MET A C 1
ATOM 2261 O O . MET A 1 280 ? 1.281 8.367 17.062 1 98.5 280 MET A O 1
ATOM 2265 N N . ASN A 1 281 ? 2.545 6.457 16.734 1 98.31 281 ASN A N 1
ATOM 2266 C CA . ASN A 1 281 ? 1.466 5.559 17.125 1 98.31 281 ASN A CA 1
ATOM 2267 C C . ASN A 1 281 ? 1.482 5.293 18.625 1 98.31 281 ASN A C 1
ATOM 2269 O O . ASN A 1 281 ? 0.836 4.355 19.109 1 98.31 281 ASN A O 1
ATOM 2273 N N . ASN A 1 282 ? 2.277 5.969 19.344 1 98.25 282 ASN A N 1
ATOM 2274 C CA . ASN A 1 282 ? 2.303 6.023 20.797 1 98.25 282 ASN A CA 1
ATOM 2275 C C . ASN A 1 282 ? 2.994 4.801 21.391 1 98.25 282 ASN A C 1
ATOM 2277 O O . ASN A 1 282 ? 2.785 4.473 22.562 1 98.25 282 ASN A O 1
ATOM 2281 N N . ASP A 1 283 ? 3.727 4.059 20.656 1 97.94 283 ASP A N 1
ATOM 2282 C CA . ASP A 1 283 ? 4.496 2.932 21.172 1 97.94 283 ASP A CA 1
ATOM 2283 C C . ASP A 1 283 ? 5.949 3.326 21.422 1 97.94 283 ASP A C 1
ATOM 2285 O O . ASP A 1 283 ? 6.648 3.748 20.5 1 97.94 283 ASP A O 1
ATOM 2289 N N . LEU A 1 284 ? 6.41 3.164 22.625 1 95.56 284 LEU A N 1
ATOM 2290 C CA . LEU A 1 284 ? 7.785 3.508 22.984 1 95.56 284 LEU A CA 1
ATOM 2291 C C . LEU A 1 284 ? 8.57 2.26 23.375 1 95.56 284 LEU A C 1
ATOM 2293 O O . LEU A 1 284 ? 9.633 2.359 23.984 1 95.56 284 LEU A O 1
ATOM 2297 N N . SER A 1 285 ? 8.109 1.145 23.016 1 93.88 285 SER A N 1
ATOM 2298 C CA . SER A 1 285 ? 8.711 -0.109 23.453 1 93.88 285 SER A CA 1
ATOM 2299 C C . SER A 1 285 ? 10.117 -0.27 22.891 1 93.88 285 SER A C 1
ATOM 2301 O O . SER A 1 285 ? 10.945 -0.976 23.484 1 93.88 285 SER A O 1
ATOM 2303 N N . ARG A 1 286 ? 10.422 0.44 21.844 1 91.69 286 ARG A N 1
ATOM 2304 C CA . ARG A 1 286 ? 11.719 0.307 21.203 1 91.69 286 ARG A CA 1
ATOM 2305 C C . ARG A 1 286 ? 12.703 1.349 21.719 1 91.69 286 ARG A C 1
ATOM 2307 O O . ARG A 1 286 ? 13.875 1.352 21.328 1 91.69 286 ARG A O 1
ATOM 2314 N N . ILE A 1 287 ? 12.188 2.191 22.516 1 91.69 287 ILE A N 1
ATOM 2315 C CA . ILE A 1 287 ? 13.008 3.262 23.062 1 91.69 287 ILE A CA 1
ATOM 2316 C C . ILE A 1 287 ? 13.281 2.992 24.531 1 91.69 287 ILE A C 1
ATOM 2318 O O . ILE A 1 287 ? 12.406 3.178 25.391 1 91.69 287 ILE A O 1
ATOM 2322 N N . GLY A 1 288 ? 14.461 2.475 24.844 1 83.38 288 GLY A N 1
ATOM 2323 C CA . GLY A 1 288 ? 14.828 2.184 26.219 1 83.38 288 GLY A CA 1
ATOM 2324 C C . GLY A 1 288 ? 15.438 3.373 26.938 1 83.38 288 GLY A C 1
ATOM 2325 O O . GLY A 1 288 ? 15.758 4.387 26.312 1 83.38 288 GLY A O 1
ATOM 2326 N N . MET A 1 289 ? 15.508 3.193 28.25 1 76.88 289 MET A N 1
ATOM 2327 C CA . MET A 1 289 ? 16.109 4.23 29.078 1 76.88 289 MET A CA 1
ATOM 2328 C C . MET A 1 289 ? 17.609 4.309 28.844 1 76.88 289 MET A C 1
ATOM 2330 O O . MET A 1 289 ? 18.203 5.387 28.922 1 76.88 289 MET A O 1
ATOM 2334 N N . ASP A 1 290 ? 18.156 3.119 28.656 1 65.31 290 ASP A N 1
ATOM 2335 C CA . ASP A 1 290 ? 19.609 3 28.672 1 65.31 290 ASP A CA 1
ATOM 2336 C C . ASP A 1 290 ? 20.172 3.01 27.25 1 65.31 290 ASP A C 1
ATOM 2338 O O . ASP A 1 290 ? 21.375 2.801 27.047 1 65.31 290 ASP A O 1
ATOM 2342 N N . THR A 1 291 ? 19.297 3.055 26.312 1 59.78 291 THR A N 1
ATOM 2343 C CA . THR A 1 291 ? 19.922 2.924 25 1 59.78 291 THR A CA 1
ATOM 2344 C C . THR A 1 291 ? 20.812 4.129 24.688 1 59.78 291 THR A C 1
ATOM 2346 O O . THR A 1 291 ? 20.328 5.266 24.688 1 59.78 291 THR A O 1
ATOM 2349 N N . PRO A 1 292 ? 22.047 3.861 24.875 1 52.94 292 PRO A N 1
ATOM 2350 C CA . PRO A 1 292 ? 23.031 4.934 24.734 1 52.94 292 PRO A CA 1
ATOM 2351 C C . PRO A 1 292 ? 22.828 5.773 23.469 1 52.94 292 PRO A C 1
ATOM 2353 O O . PRO A 1 292 ? 23.375 6.867 23.359 1 52.94 292 PRO A O 1
ATOM 2356 N N . ASP A 1 293 ? 22.344 5.066 22.438 1 55.31 293 ASP A N 1
ATOM 2357 C CA . ASP A 1 293 ? 22.625 5.742 21.188 1 55.31 293 ASP A CA 1
ATOM 2358 C C . ASP A 1 293 ? 21.578 6.824 20.891 1 55.31 293 ASP A C 1
ATOM 2360 O O . ASP A 1 293 ? 20.391 6.531 20.766 1 55.31 293 ASP A O 1
ATOM 2364 N N . ALA A 1 294 ? 22 8.086 21.266 1 55.22 294 ALA A N 1
ATOM 2365 C CA . ALA A 1 294 ? 21.328 9.352 20.984 1 55.22 294 ALA A CA 1
ATOM 2366 C C . ALA A 1 294 ? 20.656 9.32 19.609 1 55.22 294 ALA A C 1
ATOM 2368 O O . ALA A 1 294 ? 19.672 10.031 19.375 1 55.22 294 ALA A O 1
ATOM 2369 N N . ASP A 1 295 ? 21 8.242 18.859 1 64.06 295 ASP A N 1
ATOM 2370 C CA . ASP A 1 295 ? 20.641 8.422 17.453 1 64.06 295 ASP A CA 1
ATOM 2371 C C . ASP A 1 295 ? 19.469 7.523 17.062 1 64.06 295 ASP A C 1
ATOM 2373 O O . ASP A 1 295 ? 19.188 7.344 15.883 1 64.06 295 ASP A O 1
ATOM 2377 N N . ASP A 1 296 ? 18.766 7.066 18.141 1 81.19 296 ASP A N 1
ATOM 2378 C CA . ASP A 1 296 ? 17.672 6.145 17.797 1 81.19 296 ASP A CA 1
ATOM 2379 C C . ASP A 1 296 ? 16.359 6.891 17.625 1 81.19 296 ASP A C 1
ATOM 2381 O O . ASP A 1 296 ? 15.414 6.371 17.016 1 81.19 296 ASP A O 1
ATOM 2385 N N . VAL A 1 297 ? 16.297 8.062 18.188 1 86.25 297 VAL A N 1
ATOM 2386 C CA . VAL A 1 297 ? 15.062 8.82 18.078 1 86.25 297 VAL A CA 1
ATOM 2387 C C . VAL A 1 297 ? 15.195 9.859 16.969 1 86.25 297 VAL A C 1
ATOM 2389 O O . VAL A 1 297 ? 16.078 10.711 17.016 1 86.25 297 VAL A O 1
ATOM 2392 N N . PRO A 1 298 ? 14.297 9.773 16.062 1 91.25 298 PRO A N 1
ATOM 2393 C CA . PRO A 1 298 ? 14.352 10.773 14.992 1 91.25 298 PRO A CA 1
ATOM 2394 C C . PRO A 1 298 ? 13.953 12.164 15.469 1 91.25 298 PRO A C 1
ATOM 2396 O O . PRO A 1 298 ? 13.281 12.305 16.5 1 91.25 298 PRO A O 1
ATOM 2399 N N . THR A 1 299 ? 14.461 13.117 14.742 1 92.62 299 THR A N 1
ATOM 2400 C CA . THR A 1 299 ? 14.117 14.492 15.086 1 92.62 299 THR A CA 1
ATOM 2401 C C . THR A 1 299 ? 12.633 14.758 14.859 1 92.62 299 THR A C 1
ATOM 2403 O O . THR A 1 299 ? 11.969 15.375 15.695 1 92.62 299 THR A O 1
ATOM 2406 N N . MET A 1 300 ? 12.156 14.219 13.773 1 95.69 300 MET A N 1
ATOM 2407 C CA . MET A 1 300 ? 10.758 14.422 13.422 1 95.69 300 MET A CA 1
ATOM 2408 C C . MET A 1 300 ? 9.938 13.164 13.711 1 95.69 300 MET A C 1
ATOM 2410 O O . MET A 1 300 ? 10.117 12.141 13.055 1 95.69 300 MET A O 1
ATOM 2414 N N . PHE A 1 301 ? 9.023 13.234 14.711 1 97.25 301 PHE A N 1
ATOM 2415 C CA . PHE A 1 301 ? 8.156 12.094 14.977 1 97.25 301 PHE A CA 1
ATOM 2416 C C . PHE A 1 301 ? 6.723 12.555 15.242 1 97.25 301 PHE A C 1
ATOM 2418 O O . PHE A 1 301 ? 5.961 11.867 15.922 1 97.25 301 PHE A O 1
ATOM 2425 N N . TRP A 1 302 ? 6.363 13.758 14.781 1 97.44 302 TRP A N 1
ATOM 2426 C CA . TRP A 1 302 ? 5.008 14.266 14.953 1 97.44 302 TRP A CA 1
ATOM 2427 C C . TRP A 1 302 ? 4.367 14.562 13.602 1 97.44 302 TRP A C 1
ATOM 2429 O O . TRP A 1 302 ? 3.467 15.406 13.5 1 97.44 302 TRP A O 1
ATOM 2439 N N . TYR A 1 303 ? 4.832 14 12.516 1 96 303 TYR A N 1
ATOM 2440 C CA . TYR A 1 303 ? 4.289 14.016 11.156 1 96 303 TYR A CA 1
ATOM 2441 C C . TYR A 1 303 ? 4.465 12.664 10.484 1 96 303 TYR A C 1
ATOM 2443 O O . TYR A 1 303 ? 5.535 12.055 10.562 1 96 303 TYR A O 1
ATOM 2451 N N . PRO A 1 304 ? 3.482 12.141 9.844 1 96.75 304 PRO A N 1
ATOM 2452 C CA . PRO A 1 304 ? 2.201 12.773 9.531 1 96.75 304 PRO A CA 1
ATOM 2453 C C . PRO A 1 304 ? 1.195 12.68 10.672 1 96.75 304 PRO A C 1
ATOM 2455 O O . PRO A 1 304 ? 0.16 13.352 10.648 1 96.75 304 PRO A O 1
ATOM 2458 N N . LEU A 1 305 ? 1.438 11.891 11.672 1 97.5 305 LEU A N 1
ATOM 2459 C CA . LEU A 1 305 ? 0.548 11.75 12.82 1 97.5 305 LEU A CA 1
ATOM 2460 C C . LEU A 1 305 ? 1.146 12.406 14.055 1 97.5 305 LEU A C 1
ATOM 2462 O O . LEU A 1 305 ? 2.369 12.5 14.188 1 97.5 305 LEU A O 1
ATOM 2466 N N . MET A 1 306 ? 0.283 12.797 14.93 1 96.94 306 MET A N 1
ATOM 2467 C CA . MET A 1 306 ? 0.718 13.406 16.188 1 96.94 306 MET A CA 1
ATOM 2468 C C . MET A 1 306 ? 0.583 12.414 17.344 1 96.94 306 MET A C 1
ATOM 2470 O O . MET A 1 306 ? -0.504 11.891 17.594 1 96.94 306 MET A O 1
ATOM 2474 N N . PRO A 1 307 ? 1.732 12.141 18.016 1 97.88 307 PRO A N 1
ATOM 2475 C CA . PRO A 1 307 ? 1.585 11.328 19.219 1 97.88 307 PRO A CA 1
ATOM 2476 C C . PRO A 1 307 ? 0.773 12.023 20.312 1 97.88 307 PRO A C 1
ATOM 2478 O O . PRO A 1 307 ? 0.697 13.25 20.328 1 97.88 307 PRO A O 1
ATOM 2481 N N . GLN A 1 308 ? 0.204 11.219 21.172 1 97.38 308 GLN A N 1
ATOM 2482 C CA . GLN A 1 308 ? -0.529 11.789 22.297 1 97.38 308 GLN A CA 1
ATOM 2483 C C . GLN A 1 308 ? 0.416 12.469 23.281 1 97.38 308 GLN A C 1
ATOM 2485 O O . GLN A 1 308 ? 1.586 12.102 23.391 1 97.38 308 GLN A O 1
ATOM 2490 N N . GLU A 1 309 ? -0.129 13.43 24.016 1 96.5 309 GLU A N 1
ATOM 2491 C CA . GLU A 1 309 ? 0.653 14.25 24.938 1 96.5 309 GLU A CA 1
ATOM 2492 C C . GLU A 1 309 ? 1.374 13.383 25.969 1 96.5 309 GLU A C 1
ATOM 2494 O O . GLU A 1 309 ? 2.553 13.602 26.25 1 96.5 309 GLU A O 1
ATOM 2499 N N . ARG A 1 310 ? 0.723 12.367 26.469 1 95.44 310 ARG A N 1
ATOM 2500 C CA . ARG A 1 310 ? 1.299 11.5 27.484 1 95.44 310 ARG A CA 1
ATOM 2501 C C . ARG A 1 310 ? 2.461 10.688 26.922 1 95.44 310 ARG A C 1
ATOM 2503 O O . ARG A 1 310 ? 3.389 10.336 27.641 1 95.44 310 ARG A O 1
ATOM 2510 N N . THR A 1 311 ? 2.383 10.367 25.656 1 96.81 311 THR A N 1
ATOM 2511 C CA . THR A 1 311 ? 3.484 9.672 25 1 96.81 311 THR A CA 1
ATOM 2512 C C . THR A 1 311 ? 4.742 10.539 24.984 1 96.81 311 THR A C 1
ATOM 2514 O O . THR A 1 311 ? 5.844 10.047 25.234 1 96.81 311 THR A O 1
ATOM 2517 N N . LEU A 1 312 ? 4.562 11.828 24.75 1 96.75 312 LEU A N 1
ATOM 2518 C CA . LEU A 1 312 ? 5.688 12.75 24.734 1 96.75 312 LEU A CA 1
ATOM 2519 C C . LEU A 1 312 ? 6.309 12.875 26.125 1 96.75 312 LEU A C 1
ATOM 2521 O O . LEU A 1 312 ? 7.535 12.93 26.266 1 96.75 312 LEU A O 1
ATOM 2525 N N . ARG A 1 313 ? 5.484 12.898 27.125 1 95.38 313 ARG A N 1
ATOM 2526 C CA . ARG A 1 313 ? 5.984 12.953 28.5 1 95.38 313 ARG A CA 1
ATOM 2527 C C . ARG A 1 313 ? 6.812 11.711 28.828 1 95.38 313 ARG A C 1
ATOM 2529 O O . ARG A 1 313 ? 7.914 11.82 29.375 1 95.38 313 ARG A O 1
ATOM 2536 N N . GLU A 1 314 ? 6.234 10.609 28.484 1 94.62 314 GLU A N 1
ATOM 2537 C CA . GLU A 1 314 ? 6.949 9.359 28.734 1 94.62 314 GLU A CA 1
ATOM 2538 C C . GLU A 1 314 ? 8.25 9.305 27.938 1 94.62 314 GLU A C 1
ATOM 2540 O O . GLU A 1 314 ? 9.266 8.812 28.438 1 94.62 314 GLU A O 1
ATOM 2545 N N . LEU A 1 315 ? 8.227 9.734 26.672 1 94.56 315 LEU A N 1
ATOM 2546 C CA . LEU A 1 315 ? 9.43 9.75 25.844 1 94.56 315 LEU A CA 1
ATOM 2547 C C . LEU A 1 315 ? 10.531 10.586 26.5 1 94.56 315 LEU A C 1
ATOM 2549 O O . LEU A 1 315 ? 11.688 10.164 26.547 1 94.56 315 LEU A O 1
ATOM 2553 N N . LEU A 1 316 ? 10.18 11.711 27 1 92.88 316 LEU A N 1
ATOM 2554 C CA . LEU A 1 316 ? 11.148 12.602 27.625 1 92.88 316 LEU A CA 1
ATOM 2555 C C . LEU A 1 316 ? 11.703 11.984 28.906 1 92.88 316 LEU A C 1
ATOM 2557 O O . LEU A 1 316 ? 12.867 12.18 29.234 1 92.88 316 LEU A O 1
ATOM 2561 N N . ARG A 1 317 ? 10.82 11.352 29.625 1 91.25 317 ARG A N 1
ATOM 2562 C CA . ARG A 1 317 ? 11.273 10.664 30.828 1 91.25 317 ARG A CA 1
ATOM 2563 C C . ARG A 1 317 ? 12.328 9.617 30.5 1 91.25 317 ARG A C 1
ATOM 2565 O O . ARG A 1 317 ? 13.336 9.5 31.203 1 91.25 317 ARG A O 1
ATOM 2572 N N . ARG A 1 318 ? 12.125 8.93 29.391 1 89.75 318 ARG A N 1
ATOM 2573 C CA . ARG A 1 318 ? 13.047 7.871 29 1 89.75 318 ARG A CA 1
ATOM 2574 C C . ARG A 1 318 ? 14.32 8.453 28.391 1 89.75 318 ARG A C 1
ATOM 2576 O O . ARG A 1 318 ? 15.414 7.922 28.594 1 89.75 318 ARG A O 1
ATOM 2583 N N . ARG A 1 319 ? 14.07 9.461 27.609 1 91.5 319 ARG A N 1
ATOM 2584 C CA . ARG A 1 319 ? 15.172 10.062 26.859 1 91.5 319 ARG A CA 1
ATOM 2585 C C . ARG A 1 319 ? 15.156 11.586 26.984 1 91.5 319 ARG A C 1
ATOM 2587 O O . ARG A 1 319 ? 14.742 12.281 26.062 1 91.5 319 ARG A O 1
ATOM 2594 N N . PRO A 1 320 ? 15.836 12.07 27.953 1 90.31 320 PRO A N 1
ATOM 2595 C CA . PRO A 1 320 ? 15.828 13.523 28.188 1 90.31 320 PRO A CA 1
ATOM 2596 C C . PRO A 1 320 ? 16.469 14.305 27.047 1 90.31 320 PRO A C 1
ATOM 2598 O O . PRO A 1 320 ? 16.141 15.477 26.844 1 90.31 320 PRO A O 1
ATOM 2601 N N . GLY A 1 321 ? 17.297 13.656 26.297 1 88.31 321 GLY A N 1
ATOM 2602 C CA . GLY A 1 321 ? 17.969 14.312 25.172 1 88.31 321 GLY A CA 1
ATOM 2603 C C . GLY A 1 321 ? 17.031 14.648 24.031 1 88.31 321 GLY A C 1
ATOM 2604 O O . GLY A 1 321 ? 17.406 15.383 23.109 1 88.31 321 GLY A O 1
ATOM 2605 N N . THR A 1 322 ? 15.758 14.219 24.125 1 92.44 322 THR A N 1
ATOM 2606 C CA . THR A 1 322 ? 14.789 14.461 23.062 1 92.44 322 THR A CA 1
ATOM 2607 C C . THR A 1 322 ? 14.008 15.742 23.328 1 92.44 322 THR A C 1
ATOM 2609 O O . THR A 1 322 ? 12.969 15.977 22.703 1 92.44 322 THR A O 1
ATOM 2612 N N . MET A 1 323 ? 14.492 16.594 24.203 1 93.5 323 MET A N 1
ATOM 2613 C CA . MET A 1 323 ? 13.797 17.797 24.656 1 93.5 323 MET A CA 1
ATOM 2614 C C . MET A 1 323 ? 13.43 18.688 23.469 1 93.5 323 MET A C 1
ATOM 2616 O O . MET A 1 323 ? 12.297 19.156 23.375 1 93.5 323 MET A O 1
ATOM 2620 N N . PHE A 1 324 ? 14.344 18.875 22.625 1 94.81 324 PHE A N 1
ATOM 2621 C CA . PHE A 1 324 ? 14.117 19.75 21.469 1 94.81 324 PHE A CA 1
ATOM 2622 C C . PHE A 1 324 ? 12.93 19.266 20.656 1 94.81 324 PHE A C 1
ATOM 2624 O O . PHE A 1 324 ? 12 20.031 20.391 1 94.81 324 PHE A O 1
ATOM 2631 N N . SER A 1 325 ? 12.922 18 20.281 1 95.62 325 SER A N 1
ATOM 2632 C CA . SER A 1 325 ? 11.883 17.422 19.438 1 95.62 325 SER A CA 1
ATOM 2633 C C . SER A 1 325 ? 10.547 17.359 20.172 1 95.62 325 SER A C 1
ATOM 2635 O O . SER A 1 325 ? 9.492 17.578 19.562 1 95.62 325 SER A O 1
ATOM 2637 N N . VAL A 1 326 ? 10.586 17.062 21.438 1 96.81 326 VAL A N 1
ATOM 2638 C CA . VAL A 1 326 ? 9.367 17 22.234 1 96.81 326 VAL A CA 1
ATOM 2639 C C . VAL A 1 326 ? 8.727 18.391 22.297 1 96.81 326 VAL A C 1
ATOM 2641 O O . VAL A 1 326 ? 7.516 18.531 22.156 1 96.81 326 VAL A O 1
ATOM 2644 N N . VAL A 1 327 ? 9.555 19.422 22.484 1 97.56 327 VAL A N 1
ATOM 2645 C CA . VAL A 1 327 ? 9.07 20.797 22.531 1 97.56 327 VAL A CA 1
ATOM 2646 C C . VAL A 1 327 ? 8.445 21.172 21.188 1 97.56 327 VAL A C 1
ATOM 2648 O O . VAL A 1 327 ? 7.359 21.75 21.125 1 97.56 327 VAL A O 1
ATOM 2651 N N . MET A 1 328 ? 9.133 20.812 20.125 1 97.44 328 MET A N 1
ATOM 2652 C CA . MET A 1 328 ? 8.602 21.062 18.781 1 97.44 328 MET A CA 1
ATOM 2653 C C . MET A 1 328 ? 7.23 20.406 18.625 1 97.44 328 MET A C 1
ATOM 2655 O O . MET A 1 328 ? 6.297 21.047 18.125 1 97.44 328 MET A O 1
ATOM 2659 N N . ALA A 1 329 ? 7.105 19.188 19.031 1 97.62 329 ALA A N 1
ATOM 2660 C CA . ALA A 1 329 ? 5.859 18.438 18.922 1 97.62 329 ALA A CA 1
ATOM 2661 C C . ALA A 1 329 ? 4.762 19.062 19.781 1 97.62 329 ALA A C 1
ATOM 2663 O O . ALA A 1 329 ? 3.609 19.141 19.344 1 97.62 329 ALA A O 1
ATOM 2664 N N . CYS A 1 330 ? 5.125 19.484 20.969 1 97.81 330 CYS A N 1
ATOM 2665 C CA . CYS A 1 330 ? 4.164 20.125 21.859 1 97.81 330 CYS A CA 1
ATOM 2666 C C . CYS A 1 330 ? 3.59 21.391 21.234 1 97.81 330 CYS A C 1
ATOM 2668 O O . CYS A 1 330 ? 2.385 21.641 21.297 1 97.81 330 CYS A O 1
ATOM 2670 N N . ILE A 1 331 ? 4.461 22.188 20.672 1 97.38 331 ILE A N 1
ATOM 2671 C CA . ILE A 1 331 ? 4.02 23.422 20.031 1 97.38 331 ILE A CA 1
ATOM 2672 C C . ILE A 1 331 ? 3.113 23.094 18.844 1 97.38 331 ILE A C 1
ATOM 2674 O O . ILE A 1 331 ? 2.037 23.672 18.703 1 97.38 331 ILE A O 1
ATOM 2678 N N . ALA A 1 332 ? 3.525 22.125 18.031 1 95.81 332 ALA A N 1
ATOM 2679 C CA . ALA A 1 332 ? 2.773 21.75 16.828 1 95.81 332 ALA A CA 1
ATOM 2680 C C . ALA A 1 332 ? 1.388 21.219 17.203 1 95.81 332 ALA A C 1
ATOM 2682 O O . ALA A 1 332 ? 0.407 21.5 16.5 1 95.81 332 ALA A O 1
ATOM 2683 N N . ALA A 1 333 ? 1.275 20.516 18.312 1 96.12 333 ALA A N 1
ATOM 2684 C CA . ALA A 1 333 ? 0.029 19.875 18.719 1 96.12 333 ALA A CA 1
ATOM 2685 C C . ALA A 1 333 ? -0.738 20.734 19.719 1 96.12 333 ALA A C 1
ATOM 2687 O O . ALA A 1 333 ? -1.836 20.359 20.156 1 96.12 333 ALA A O 1
ATOM 2688 N N . ASP A 1 334 ? -0.141 21.797 20.125 1 95.69 334 ASP A N 1
ATOM 2689 C CA . ASP A 1 334 ? -0.712 22.688 21.125 1 95.69 334 ASP A CA 1
ATOM 2690 C C . ASP A 1 334 ? -0.9 21.953 22.453 1 95.69 334 ASP A C 1
ATOM 2692 O O . ASP A 1 334 ? -1.988 21.969 23.031 1 95.69 334 ASP A O 1
ATOM 2696 N N . TYR A 1 335 ? 0.131 21.203 22.828 1 96.31 335 TYR A N 1
ATOM 2697 C CA . TYR A 1 335 ? 0.189 20.578 24.141 1 96.31 335 TYR A CA 1
ATOM 2698 C C . TYR A 1 335 ? 0.806 21.516 25.172 1 96.31 335 TYR A C 1
ATOM 2700 O O . TYR A 1 335 ? 1.936 21.297 25.625 1 96.31 335 TYR A O 1
ATOM 2708 N N . HIS A 1 336 ? 0.041 22.453 25.641 1 95 336 HIS A N 1
ATOM 2709 C CA . HIS A 1 336 ? 0.549 23.594 26.406 1 95 336 HIS A CA 1
ATOM 2710 C C . HIS A 1 336 ? 0.894 23.172 27.844 1 95 336 HIS A C 1
ATOM 2712 O O . HIS A 1 336 ? 1.827 23.719 28.438 1 95 336 HIS A O 1
ATOM 2718 N N . TYR A 1 337 ? 0.199 22.125 28.344 1 92.88 337 TYR A N 1
ATOM 2719 C CA . TYR A 1 337 ? 0.49 21.703 29.719 1 92.88 337 TYR A CA 1
ATOM 2720 C C . TYR A 1 337 ? 1.9 21.141 29.812 1 92.88 337 TYR A C 1
ATOM 2722 O O . TYR A 1 337 ? 2.656 21.5 30.719 1 92.88 337 TYR A O 1
ATOM 2730 N N . THR A 1 338 ? 2.199 20.312 28.922 1 94.94 338 THR A N 1
ATOM 2731 C CA . THR A 1 338 ? 3.535 19.719 28.906 1 94.94 338 THR A CA 1
ATOM 2732 C C . THR A 1 338 ? 4.586 20.781 28.594 1 94.94 338 THR A C 1
ATOM 2734 O O . THR A 1 338 ? 5.629 20.844 29.25 1 94.94 338 THR A O 1
ATOM 2737 N N . TYR A 1 339 ? 4.328 21.656 27.688 1 96.81 339 TYR A N 1
ATOM 2738 C CA . TYR A 1 339 ? 5.258 22.719 27.312 1 96.81 339 TYR A CA 1
ATOM 2739 C C . TYR A 1 339 ? 5.559 23.625 28.5 1 96.81 339 TYR A C 1
ATOM 2741 O O . TYR A 1 339 ? 6.719 23.953 28.766 1 96.81 339 TYR A O 1
ATOM 2749 N N . ASP A 1 340 ? 4.543 24 29.203 1 95.31 340 ASP A N 1
ATOM 2750 C CA . ASP A 1 340 ? 4.672 24.969 30.297 1 95.31 340 ASP A CA 1
ATOM 2751 C C . ASP A 1 340 ? 5.488 24.391 31.453 1 95.31 340 ASP A C 1
ATOM 2753 O O . ASP A 1 340 ? 6.086 25.125 32.219 1 95.31 340 ASP A O 1
ATOM 2757 N N . ALA A 1 341 ? 5.473 23.109 31.5 1 94.62 341 ALA A N 1
ATOM 2758 C CA . ALA A 1 341 ? 6.203 22.438 32.562 1 94.62 341 ALA A CA 1
ATOM 2759 C C . ALA A 1 341 ? 7.691 22.359 32.25 1 94.62 341 ALA A C 1
ATOM 2761 O O . ALA A 1 341 ? 8.508 22.141 33.156 1 94.62 341 ALA A O 1
ATOM 2762 N N . LEU A 1 342 ? 8.086 22.578 31.047 1 95.69 342 LEU A N 1
ATOM 2763 C CA . LEU A 1 342 ? 9.469 22.359 30.609 1 95.69 342 LEU A CA 1
ATOM 2764 C C . LEU A 1 342 ? 10.234 23.672 30.594 1 95.69 342 LEU A C 1
ATOM 2766 O O . LEU A 1 342 ? 9.672 24.734 30.281 1 95.69 342 LEU A O 1
ATOM 2770 N N . ASP A 1 343 ? 11.477 23.578 30.984 1 94.81 343 ASP A N 1
ATOM 2771 C CA . ASP A 1 343 ? 12.367 24.734 30.875 1 94.81 343 ASP A CA 1
ATOM 2772 C C . ASP A 1 343 ? 12.992 24.812 29.484 1 94.81 343 ASP A C 1
ATOM 2774 O O . ASP A 1 343 ? 14.18 24.516 29.312 1 94.81 343 ASP A O 1
ATOM 2778 N N . VAL A 1 344 ? 12.266 25.344 28.594 1 94.62 344 VAL A N 1
ATOM 2779 C CA . VAL A 1 344 ? 12.617 25.328 27.172 1 94.62 344 VAL A CA 1
ATOM 2780 C C . VAL A 1 344 ? 13.672 26.391 26.891 1 94.62 344 VAL A C 1
ATOM 2782 O O . VAL A 1 344 ? 13.492 27.562 27.25 1 94.62 344 VAL A O 1
ATOM 2785 N N . THR A 1 345 ? 14.773 25.969 26.344 1 92.56 345 THR A N 1
ATOM 2786 C CA . THR A 1 345 ? 15.766 26.922 25.859 1 92.56 345 THR A CA 1
ATOM 2787 C C . THR A 1 345 ? 15.328 27.516 24.516 1 92.56 345 THR A C 1
ATOM 2789 O O . THR A 1 345 ? 15.078 26.781 23.562 1 92.56 345 THR A O 1
ATOM 2792 N N . PRO A 1 346 ? 15.305 28.797 24.516 1 94.75 346 PRO A N 1
ATOM 2793 C CA . PRO A 1 346 ? 14.875 29.406 23.266 1 94.75 346 PRO A CA 1
ATOM 2794 C C . PRO A 1 346 ? 15.789 29.062 22.094 1 94.75 346 PRO A C 1
ATOM 2796 O O . PRO A 1 346 ? 17.016 29.016 22.25 1 94.75 346 PRO A O 1
ATOM 2799 N N . ASN A 1 347 ? 15.289 28.734 21.031 1 95 347 ASN A N 1
ATOM 2800 C CA . ASN A 1 347 ? 15.922 28.375 19.766 1 95 347 ASN A CA 1
ATOM 2801 C C . ASN A 1 347 ? 15.141 28.906 18.578 1 95 347 ASN A C 1
ATOM 2803 O O . ASN A 1 347 ? 13.914 29 18.609 1 95 347 ASN A O 1
ATOM 2807 N N . TYR A 1 348 ? 15.898 29.281 17.516 1 95.5 348 TYR A N 1
ATOM 2808 C CA . TYR A 1 348 ? 15.211 29.922 16.391 1 95.5 348 TYR A CA 1
ATOM 2809 C C . TYR A 1 348 ? 14.234 28.953 15.727 1 95.5 348 TYR A C 1
ATOM 2811 O O . TYR A 1 348 ? 13.18 29.359 15.242 1 95.5 348 TYR A O 1
ATOM 2819 N N . ILE A 1 349 ? 14.562 27.688 15.727 1 95.62 349 ILE A N 1
ATOM 2820 C CA . ILE A 1 349 ? 13.703 26.703 15.07 1 95.62 349 ILE A CA 1
ATOM 2821 C C . ILE A 1 349 ? 12.406 26.547 15.875 1 95.62 349 ILE A C 1
ATOM 2823 O O . ILE A 1 349 ? 11.312 26.547 15.305 1 95.62 349 ILE A O 1
ATOM 2827 N N . THR A 1 350 ? 12.547 26.391 17.188 1 96.5 350 THR A N 1
ATOM 2828 C CA . THR A 1 350 ? 11.359 26.297 18.031 1 96.5 350 THR A CA 1
ATOM 2829 C C . THR A 1 350 ? 10.523 27.562 17.938 1 96.5 350 THR A C 1
ATOM 2831 O O . THR A 1 350 ? 9.289 27.5 18 1 96.5 350 THR A O 1
ATOM 2834 N N . TYR A 1 351 ? 11.242 28.625 17.766 1 97.12 351 TYR A N 1
ATOM 2835 C CA . TYR A 1 351 ? 10.539 29.906 17.625 1 97.12 351 TYR A CA 1
ATOM 2836 C C . TYR A 1 351 ? 9.75 29.938 16.312 1 97.12 351 TYR A C 1
ATOM 2838 O O . TYR A 1 351 ? 8.602 30.391 16.297 1 97.12 351 TYR A O 1
ATOM 2846 N N . GLN A 1 352 ? 10.375 29.484 15.289 1 96.12 352 GLN A N 1
ATOM 2847 C CA . GLN A 1 352 ? 9.664 29.391 14.023 1 96.12 352 GLN A CA 1
ATOM 2848 C C . GLN A 1 352 ? 8.406 28.531 14.148 1 96.12 352 GLN A C 1
ATOM 2850 O O . GLN A 1 352 ? 7.34 28.906 13.656 1 96.12 352 GLN A O 1
ATOM 2855 N N . GLN A 1 353 ? 8.547 27.422 14.812 1 95.94 353 GLN A N 1
ATOM 2856 C CA . GLN A 1 353 ? 7.402 26.562 15.047 1 95.94 353 GLN A CA 1
ATOM 2857 C C . GLN A 1 353 ? 6.332 27.266 15.867 1 95.94 353 GLN A C 1
ATOM 2859 O O . GLN A 1 353 ? 5.137 27.125 15.602 1 95.94 353 GLN A O 1
ATOM 2864 N N . ALA A 1 354 ? 6.746 27.953 16.828 1 96.69 354 ALA A N 1
ATOM 2865 C CA . ALA A 1 354 ? 5.832 28.688 17.703 1 96.69 354 ALA A CA 1
ATOM 2866 C C . ALA A 1 354 ? 5.059 29.75 16.922 1 96.69 354 ALA A C 1
ATOM 2868 O O . ALA A 1 354 ? 3.867 29.953 17.156 1 96.69 354 ALA A O 1
ATOM 2869 N N . ARG A 1 355 ? 5.734 30.359 16.016 1 93.75 355 ARG A N 1
ATOM 2870 C CA . ARG A 1 355 ? 5.105 31.406 15.203 1 93.75 355 ARG A CA 1
ATOM 2871 C C . ARG A 1 355 ? 4.055 30.797 14.281 1 93.75 355 ARG A C 1
ATOM 2873 O O . ARG A 1 355 ? 3.115 31.484 13.867 1 93.75 355 ARG A O 1
ATOM 2880 N N . MET A 1 356 ? 4.277 29.578 13.984 1 92.25 356 MET A N 1
ATOM 2881 C CA . MET A 1 356 ? 3.336 28.891 13.102 1 92.25 356 MET A CA 1
ATOM 2882 C C . MET A 1 356 ? 2.145 28.359 13.891 1 92.25 356 MET A C 1
ATOM 2884 O O . MET A 1 356 ? 1.132 27.969 13.305 1 92.25 356 MET A O 1
ATOM 2888 N N . SER A 1 357 ? 2.205 28.391 15.18 1 93 357 SER A N 1
ATOM 2889 C CA . SER A 1 357 ? 1.127 27.906 16.031 1 93 357 SER A CA 1
ATOM 2890 C C . SER A 1 357 ? 0.012 28.938 16.156 1 93 357 SER A C 1
ATOM 2892 O O . SER A 1 357 ? 0.271 30.156 16.141 1 93 357 SER A O 1
ATOM 2894 N N . HIS A 1 358 ? -1.187 28.469 16.25 1 89.56 358 HIS A N 1
ATOM 2895 C CA . HIS A 1 358 ? -2.32 29.359 16.469 1 89.56 358 HIS A CA 1
ATOM 2896 C C . HIS A 1 358 ? -2.299 29.938 17.891 1 89.56 358 HIS A C 1
ATOM 2898 O O . HIS A 1 358 ? -2.979 30.922 18.172 1 89.56 358 HIS A O 1
ATOM 2904 N N . ASN A 1 359 ? -1.618 29.25 18.781 1 93.06 359 ASN A N 1
ATOM 2905 C CA . ASN A 1 359 ? -1.473 29.703 20.156 1 93.06 359 ASN A CA 1
ATOM 2906 C C . ASN A 1 359 ? -0.287 30.656 20.312 1 93.06 359 ASN A C 1
ATOM 2908 O O . ASN A 1 359 ? 0.866 30.219 20.312 1 93.06 359 ASN A O 1
ATOM 2912 N N . PRO A 1 360 ? -0.535 31.891 20.516 1 93.44 360 PRO A N 1
ATOM 2913 C CA . PRO A 1 360 ? 0.552 32.875 20.547 1 93.44 360 PRO A CA 1
ATOM 2914 C C . PRO A 1 360 ? 1.412 32.75 21.797 1 93.44 360 PRO A C 1
ATOM 2916 O O . PRO A 1 360 ? 2.504 33.344 21.859 1 93.44 360 PRO A O 1
ATOM 2919 N N . GLN A 1 361 ? 0.963 32.062 22.766 1 95.75 361 GLN A N 1
ATOM 2920 C CA . GLN A 1 361 ? 1.658 31.984 24.047 1 95.75 361 GLN A CA 1
ATOM 2921 C C . GLN A 1 361 ? 3.041 31.359 23.891 1 95.75 361 GLN A C 1
ATOM 2923 O O . GLN A 1 361 ? 3.973 31.719 24.609 1 95.75 361 GLN A O 1
ATOM 2928 N N . TYR A 1 362 ? 3.188 30.453 22.969 1 97.56 362 TYR A N 1
ATOM 2929 C CA . TYR A 1 362 ? 4.477 29.812 22.75 1 97.56 362 TYR A CA 1
ATOM 2930 C C . TYR A 1 362 ? 5.516 30.812 22.281 1 97.56 362 TYR A C 1
ATOM 2932 O O . TYR A 1 362 ? 6.633 30.859 22.797 1 97.56 362 TYR A O 1
ATOM 2940 N N . ALA A 1 363 ? 5.133 31.609 21.266 1 96.81 363 ALA A N 1
ATOM 2941 C CA . ALA A 1 363 ? 6.047 32.625 20.719 1 96.81 363 ALA A CA 1
ATOM 2942 C C . ALA A 1 363 ? 6.391 33.688 21.75 1 96.81 363 ALA A C 1
ATOM 2944 O O . ALA A 1 363 ? 7.547 34.062 21.891 1 96.81 363 ALA A O 1
ATOM 2945 N N . LEU A 1 364 ? 5.406 34.094 22.469 1 97.12 364 LEU A N 1
ATOM 2946 C CA . LEU A 1 364 ? 5.602 35.094 23.5 1 97.12 364 LEU A CA 1
ATOM 2947 C C . LEU A 1 364 ? 6.551 34.625 24.578 1 97.12 364 LEU A C 1
ATOM 2949 O O . LEU A 1 364 ? 7.426 35.375 25.031 1 97.12 364 LEU A O 1
ATOM 2953 N N . ASP A 1 365 ? 6.324 33.438 24.969 1 97.81 365 ASP A N 1
ATOM 2954 C CA . ASP A 1 365 ? 7.191 32.844 25.984 1 97.81 365 ASP A CA 1
ATOM 2955 C C . ASP A 1 365 ? 8.633 32.75 25.5 1 97.81 365 ASP A C 1
ATOM 2957 O O . ASP A 1 365 ? 9.57 33.125 26.219 1 97.81 365 ASP A O 1
ATOM 2961 N N . LEU A 1 366 ? 8.852 32.281 24.312 1 97.69 366 LEU A N 1
ATOM 2962 C CA . LEU A 1 366 ? 10.188 32.094 23.75 1 97.69 366 LEU A CA 1
ATOM 2963 C C . LEU A 1 366 ? 10.875 33.438 23.562 1 97.69 366 LEU A C 1
ATOM 2965 O O . LEU A 1 366 ? 12.086 33.562 23.75 1 97.69 366 LEU A O 1
ATOM 2969 N N . GLU A 1 367 ? 10.133 34.469 23.188 1 97.62 367 GLU A N 1
ATOM 2970 C CA . GLU A 1 367 ? 10.68 35.812 23.031 1 97.62 367 GLU A CA 1
ATOM 2971 C C . GLU A 1 367 ? 11.164 36.375 24.375 1 97.62 367 GLU A C 1
ATOM 2973 O O . GLU A 1 367 ? 12.242 36.938 24.453 1 97.62 367 GLU A O 1
ATOM 2978 N N . ARG A 1 368 ? 10.281 36.219 25.328 1 97.44 368 ARG A N 1
ATOM 2979 C CA . ARG A 1 368 ? 10.641 36.688 26.672 1 97.44 368 ARG A CA 1
ATOM 2980 C C . ARG A 1 368 ? 11.922 36 27.141 1 97.44 368 ARG A C 1
ATOM 2982 O O . ARG A 1 368 ? 12.844 36.688 27.625 1 97.44 368 ARG A O 1
ATOM 2989 N N . ARG A 1 369 ? 12.016 34.719 26.984 1 96.31 369 ARG A N 1
ATOM 2990 C CA . ARG A 1 369 ? 13.172 33.969 27.438 1 96.31 369 ARG A CA 1
ATOM 2991 C C . ARG A 1 369 ? 14.414 34.312 26.625 1 96.31 369 ARG A C 1
ATOM 2993 O O . ARG A 1 369 ? 15.516 34.406 27.172 1 96.31 369 ARG A O 1
ATOM 3000 N N . ALA A 1 370 ? 14.258 34.469 25.391 1 97.38 370 ALA A N 1
ATOM 3001 C CA . ALA A 1 370 ? 15.375 34.844 24.531 1 97.38 370 ALA A CA 1
ATOM 3002 C C . ALA A 1 370 ? 15.945 36.219 24.953 1 97.38 370 ALA A C 1
ATOM 3004 O O . ALA A 1 370 ? 17.172 36.406 24.953 1 97.38 370 ALA A O 1
ATOM 3005 N N . ALA A 1 371 ? 15.086 37.125 25.266 1 96.94 371 ALA A N 1
ATOM 3006 C CA . ALA A 1 371 ? 15.516 38.438 25.734 1 96.94 371 ALA A CA 1
ATOM 3007 C C . ALA A 1 371 ? 16.297 38.312 27.047 1 96.94 371 ALA A C 1
ATOM 3009 O O . ALA A 1 371 ? 17.312 39 27.219 1 96.94 371 ALA A O 1
ATOM 3010 N N . GLU A 1 372 ? 15.805 37.5 27.875 1 96.44 372 GLU A N 1
ATOM 3011 C CA . GLU A 1 372 ? 16.453 37.312 29.172 1 96.44 372 GLU A CA 1
ATOM 3012 C C . GLU A 1 372 ? 17.812 36.625 29 1 96.44 372 GLU A C 1
ATOM 3014 O O . GLU A 1 372 ? 18.75 36.938 29.734 1 96.44 372 GLU A O 1
ATOM 3019 N N . MET A 1 373 ? 17.922 35.781 28.031 1 95.5 373 MET A N 1
ATOM 3020 C CA . MET A 1 373 ? 19.125 34.969 27.875 1 95.5 373 MET A CA 1
ATOM 3021 C C . MET A 1 373 ? 20.047 35.531 26.797 1 95.5 373 MET A C 1
ATOM 3023 O O . MET A 1 373 ? 21.172 35.062 26.625 1 95.5 373 MET A O 1
ATOM 3027 N N . GLY A 1 374 ? 19.609 36.469 26.047 1 95.12 374 GLY A N 1
ATOM 3028 C CA . GLY A 1 374 ? 20.391 37.062 24.984 1 95.12 374 GLY A CA 1
ATOM 3029 C C . GLY A 1 374 ? 20.516 36.188 23.75 1 95.12 374 GLY A C 1
ATOM 3030 O O . GLY A 1 374 ? 21.578 36.125 23.125 1 95.12 374 GLY A O 1
ATOM 3031 N N . VAL A 1 375 ? 19.516 35.406 23.422 1 95.44 375 VAL A N 1
ATOM 3032 C CA . VAL A 1 375 ? 19.516 34.5 22.281 1 95.44 375 VAL A CA 1
ATOM 3033 C C . VAL A 1 375 ? 18.828 35.156 21.078 1 95.44 375 VAL A C 1
ATOM 3035 O O . VAL A 1 375 ? 17.781 35.781 21.219 1 95.44 375 VAL A O 1
ATOM 3038 N N . ASP A 1 376 ? 19.469 35.031 19.938 1 95.56 376 ASP A N 1
ATOM 3039 C CA . ASP A 1 376 ? 18.875 35.562 18.703 1 95.56 376 ASP A CA 1
ATOM 3040 C C . ASP A 1 376 ? 17.906 34.562 18.094 1 95.56 376 ASP A C 1
ATOM 3042 O O . ASP A 1 376 ? 18.297 33.438 17.719 1 95.56 376 ASP A O 1
ATOM 3046 N N . LEU A 1 377 ? 16.656 34.969 17.891 1 95.31 377 LEU A N 1
ATOM 3047 C CA . LEU A 1 377 ? 15.617 34.094 17.375 1 95.31 377 LEU A CA 1
ATOM 3048 C C . LEU A 1 377 ? 15.469 34.25 15.859 1 95.31 377 LEU A C 1
ATOM 3050 O O . LEU A 1 377 ? 14.688 33.5 15.234 1 95.31 377 LEU A O 1
ATOM 3054 N N . HIS A 1 378 ? 16.234 35.156 15.172 1 91.19 378 HIS A N 1
ATOM 3055 C CA . HIS A 1 378 ? 16.047 35.438 13.75 1 91.19 378 HIS A CA 1
ATOM 3056 C C . HIS A 1 378 ? 17.375 35.312 12.992 1 91.19 378 HIS A C 1
ATOM 3058 O O . HIS A 1 378 ? 17.75 36.219 12.242 1 91.19 378 HIS A O 1
ATOM 3064 N N . PRO A 1 379 ? 17.984 34.188 13.125 1 86.62 379 PRO A N 1
ATOM 3065 C CA . PRO A 1 379 ? 19.266 34.062 12.406 1 86.62 379 PRO A CA 1
ATOM 3066 C C . PRO A 1 379 ? 19.062 33.75 10.922 1 86.62 379 PRO A C 1
ATOM 3068 O O . PRO A 1 379 ? 19.984 33.938 10.125 1 86.62 379 PRO A O 1
ATOM 3071 N N . MET A 1 380 ? 17.969 33.219 10.562 1 84 380 MET A N 1
ATOM 3072 C CA . MET A 1 380 ? 17.703 32.781 9.188 1 84 380 MET A CA 1
ATOM 3073 C C . MET A 1 380 ? 16.406 33.406 8.672 1 84 380 MET A C 1
ATOM 3075 O O . MET A 1 380 ? 15.484 33.656 9.445 1 84 380 MET A O 1
ATOM 3079 N N . THR A 1 381 ? 16.453 33.594 7.441 1 79.5 381 THR A N 1
ATOM 3080 C CA . THR A 1 381 ? 15.273 34.188 6.824 1 79.5 381 THR A CA 1
ATOM 3081 C C . THR A 1 381 ? 14.273 33.094 6.402 1 79.5 381 THR A C 1
ATOM 3083 O O . THR A 1 381 ? 13.062 33.344 6.398 1 79.5 381 THR A O 1
ATOM 3086 N N . HIS A 1 382 ? 14.797 31.953 6.113 1 85.06 382 HIS A N 1
ATOM 3087 C CA . HIS A 1 382 ? 13.914 30.891 5.625 1 85.06 382 HIS A CA 1
ATOM 3088 C C . HIS A 1 382 ? 13.5 29.953 6.75 1 85.06 382 HIS A C 1
ATOM 3090 O O . HIS A 1 382 ? 14.234 29.797 7.73 1 85.06 382 HIS A O 1
ATOM 3096 N N . LEU A 1 383 ? 12.352 29.469 6.609 1 88.88 383 LEU A N 1
ATOM 3097 C CA . LEU A 1 383 ? 11.875 28.516 7.59 1 88.88 383 LEU A CA 1
ATOM 3098 C C . LEU A 1 383 ? 12.68 27.219 7.52 1 88.88 383 LEU A C 1
ATOM 3100 O O . LEU A 1 383 ? 13.016 26.75 6.43 1 88.88 383 LEU A O 1
ATOM 3104 N N . ASN A 1 384 ? 12.945 26.734 8.656 1 90.19 384 ASN A N 1
ATOM 3105 C CA . ASN A 1 384 ? 13.523 25.391 8.742 1 90.19 384 ASN A CA 1
ATOM 3106 C C . ASN A 1 384 ? 12.547 24.328 8.242 1 90.19 384 ASN A C 1
ATOM 3108 O O . ASN A 1 384 ? 11.336 24.5 8.336 1 90.19 384 ASN A O 1
ATOM 3112 N N . CYS A 1 385 ? 13.062 23.25 7.699 1 89.88 385 CYS A N 1
ATOM 3113 C CA . CYS A 1 385 ? 12.234 22.172 7.168 1 89.88 385 CYS A CA 1
ATOM 3114 C C . CYS A 1 385 ? 11.305 21.625 8.234 1 89.88 385 CYS A C 1
ATOM 3116 O O . CYS A 1 385 ? 10.18 21.219 7.938 1 89.88 385 CYS A O 1
ATOM 3118 N N . LEU A 1 386 ? 11.656 21.688 9.477 1 92.56 386 LEU A N 1
ATOM 3119 C CA . LEU A 1 386 ? 10.867 21.141 10.578 1 92.56 386 LEU A CA 1
ATOM 3120 C C . LEU A 1 386 ? 9.672 22.031 10.883 1 92.56 386 LEU A C 1
ATOM 3122 O O . LEU A 1 386 ? 8.672 21.562 11.43 1 92.56 386 LEU A O 1
ATOM 3126 N N . SER A 1 387 ? 9.82 23.281 10.523 1 92.19 387 SER A N 1
ATOM 3127 C CA . SER A 1 387 ? 8.797 24.234 10.914 1 92.19 387 SER A CA 1
ATOM 3128 C C . SER A 1 387 ? 7.906 24.609 9.734 1 92.19 387 SER A C 1
ATOM 3130 O O . SER A 1 387 ? 6.859 25.234 9.906 1 92.19 387 SER A O 1
ATOM 3132 N N . ARG A 1 388 ? 8.312 24.109 8.594 1 89.69 388 ARG A N 1
ATOM 3133 C CA . ARG A 1 388 ? 7.496 24.375 7.414 1 89.69 388 ARG A CA 1
ATOM 3134 C C . ARG A 1 388 ? 6.121 23.719 7.547 1 89.69 388 ARG A C 1
ATOM 3136 O O . ARG A 1 388 ? 6.02 22.562 7.953 1 89.69 388 ARG A O 1
ATOM 3143 N N . PRO A 1 389 ? 5.117 24.5 7.207 1 87.88 389 PRO A N 1
ATOM 3144 C CA . PRO A 1 389 ? 3.779 23.922 7.32 1 87.88 389 PRO A CA 1
ATOM 3145 C C . PRO A 1 389 ? 3.541 22.797 6.312 1 87.88 389 PRO A C 1
ATOM 3147 O O . PRO A 1 389 ? 2.947 21.766 6.652 1 87.88 389 PRO A O 1
ATOM 3150 N N . ASP A 1 390 ? 3.93 23.078 5.055 1 91.88 390 ASP A N 1
ATOM 3151 C CA . ASP A 1 390 ? 3.797 22.062 4.016 1 91.88 390 ASP A CA 1
ATOM 3152 C C . ASP A 1 390 ? 5.02 21.156 3.986 1 91.88 390 ASP A C 1
ATOM 3154 O O . ASP A 1 390 ? 6.047 21.5 3.398 1 91.88 390 ASP A O 1
ATOM 3158 N N . LYS A 1 391 ? 4.816 20 4.609 1 92.75 391 LYS A N 1
ATOM 3159 C CA . LYS A 1 391 ? 5.941 19.078 4.746 1 92.75 391 LYS A CA 1
ATOM 3160 C C . LYS A 1 391 ? 6.195 18.312 3.447 1 92.75 391 LYS A C 1
ATOM 3162 O O . LYS A 1 391 ? 7.293 17.812 3.223 1 92.75 391 LYS A O 1
ATOM 3167 N N . GLU A 1 392 ? 5.207 18.188 2.568 1 93.56 392 GLU A N 1
ATOM 3168 C CA . GLU A 1 392 ? 5.32 17.5 1.284 1 93.56 392 GLU A CA 1
ATOM 3169 C C . GLU A 1 392 ? 4.684 18.312 0.163 1 93.56 392 GLU A C 1
ATOM 3171 O O . GLU A 1 392 ? 3.613 17.969 -0.335 1 93.56 392 GLU A O 1
ATOM 3176 N N . PRO A 1 393 ? 5.406 19.297 -0.274 1 93.69 393 PRO A N 1
ATOM 3177 C CA . PRO A 1 393 ? 4.836 20.188 -1.296 1 93.69 393 PRO A CA 1
ATOM 3178 C C . PRO A 1 393 ? 4.512 19.453 -2.596 1 93.69 393 PRO A C 1
ATOM 3180 O O . PRO A 1 393 ? 5.254 18.547 -3.002 1 93.69 393 PRO A O 1
ATOM 3183 N N . THR A 1 394 ? 3.416 19.828 -3.232 1 96.44 394 THR A N 1
ATOM 3184 C CA . THR A 1 394 ? 2.99 19.25 -4.496 1 96.44 394 THR A CA 1
ATOM 3185 C C . THR A 1 394 ? 3.584 20.016 -5.676 1 96.44 394 THR A C 1
ATOM 3187 O O . THR A 1 394 ? 4.262 21.031 -5.484 1 96.44 394 THR A O 1
ATOM 3190 N N . SER A 1 395 ? 3.389 19.484 -6.902 1 94.38 395 SER A N 1
ATOM 3191 C CA . SER A 1 395 ? 4.012 20.078 -8.078 1 94.38 395 SER A CA 1
ATOM 3192 C C . SER A 1 395 ? 2.986 20.312 -9.188 1 94.38 395 SER A C 1
ATOM 3194 O O . SER A 1 395 ? 1.984 19.609 -9.273 1 94.38 395 SER A O 1
ATOM 3196 N N . LEU A 1 396 ? 3.281 21.375 -10.016 1 96.25 396 LEU A N 1
ATOM 3197 C CA . LEU A 1 396 ? 2.473 21.656 -11.195 1 96.25 396 LEU A CA 1
ATOM 3198 C C . LEU A 1 396 ? 3.191 21.203 -12.461 1 96.25 396 LEU A C 1
ATOM 3200 O O . LEU A 1 396 ? 2.619 21.25 -13.555 1 96.25 396 LEU A O 1
ATOM 3204 N N . ALA A 1 397 ? 4.387 20.781 -12.281 1 93.75 397 ALA A N 1
ATOM 3205 C CA . ALA A 1 397 ? 5.188 20.375 -13.438 1 93.75 397 ALA A CA 1
ATOM 3206 C C . ALA A 1 397 ? 4.961 18.906 -13.773 1 93.75 397 ALA A C 1
ATOM 3208 O O . ALA A 1 397 ? 5.09 18.031 -12.914 1 93.75 397 ALA A O 1
ATOM 3209 N N . ILE A 1 398 ? 4.613 18.703 -15.008 1 93.06 398 ILE A N 1
ATOM 3210 C CA . ILE A 1 398 ? 4.445 17.328 -15.461 1 93.06 398 ILE A CA 1
ATOM 3211 C C . ILE A 1 398 ? 5.766 16.812 -16.031 1 93.06 398 ILE A C 1
ATOM 3213 O O . ILE A 1 398 ? 6.254 17.312 -17.047 1 93.06 398 ILE A O 1
ATOM 3217 N N . GLU A 1 399 ? 6.301 15.805 -15.375 1 87.94 399 GLU A N 1
ATOM 3218 C CA . GLU A 1 399 ? 7.527 15.195 -15.883 1 87.94 399 GLU A CA 1
ATOM 3219 C C . GLU A 1 399 ? 7.25 14.359 -17.125 1 87.94 399 GLU A C 1
ATOM 3221 O O . GLU A 1 399 ? 6.25 13.641 -17.188 1 87.94 399 GLU A O 1
ATOM 3226 N N . PRO A 1 400 ? 8.133 14.5 -18.047 1 85.44 400 PRO A N 1
ATOM 3227 C CA . PRO A 1 400 ? 7.922 13.773 -19.312 1 85.44 400 PRO A CA 1
ATOM 3228 C C . PRO A 1 400 ? 7.977 12.258 -19.125 1 85.44 400 PRO A C 1
ATOM 3230 O O . PRO A 1 400 ? 7.289 11.516 -19.844 1 85.44 400 PRO A O 1
ATOM 3233 N N . VAL A 1 401 ? 8.859 11.852 -18.234 1 87.31 401 VAL A N 1
ATOM 3234 C CA . VAL A 1 401 ? 9 10.414 -18.016 1 87.31 401 VAL A CA 1
ATOM 3235 C C . VAL A 1 401 ? 9.172 10.133 -16.516 1 87.31 401 VAL A C 1
ATOM 3237 O O . VAL A 1 401 ? 9.625 11 -15.766 1 87.31 401 VAL A O 1
ATOM 3240 N N . ILE A 1 402 ? 8.734 9.023 -16.141 1 90.06 402 ILE A N 1
ATOM 3241 C CA . ILE A 1 402 ? 9.008 8.539 -14.797 1 90.06 402 ILE A CA 1
ATOM 3242 C C . ILE A 1 402 ? 10.305 7.727 -14.797 1 90.06 402 ILE A C 1
ATOM 3244 O O . ILE A 1 402 ? 10.398 6.707 -15.484 1 90.06 402 ILE A O 1
ATOM 3248 N N . ARG A 1 403 ? 11.266 8.227 -14.109 1 86.88 403 ARG A N 1
ATOM 3249 C CA . ARG A 1 403 ? 12.57 7.578 -14.133 1 86.88 403 ARG A CA 1
ATOM 3250 C C . ARG A 1 403 ? 13.227 7.629 -12.758 1 86.88 403 ARG A C 1
ATOM 3252 O O . ARG A 1 403 ? 12.992 8.555 -11.984 1 86.88 403 ARG A O 1
ATOM 3259 N N . THR A 1 404 ? 13.938 6.613 -12.523 1 83.88 404 THR A N 1
ATOM 3260 C CA . THR A 1 404 ? 14.703 6.559 -11.289 1 83.88 404 THR A CA 1
ATOM 3261 C C . THR A 1 404 ? 16.172 6.914 -11.547 1 83.88 404 THR A C 1
ATOM 3263 O O . THR A 1 404 ? 16.781 6.383 -12.469 1 83.88 404 THR A O 1
ATOM 3266 N N . PHE A 1 405 ? 16.594 7.867 -10.844 1 76.62 405 PHE A N 1
ATOM 3267 C CA . PHE A 1 405 ? 18 8.273 -10.805 1 76.62 405 PHE A CA 1
ATOM 3268 C C . PHE A 1 405 ? 18.297 9.039 -9.516 1 76.62 405 PHE A C 1
ATOM 3270 O O . PHE A 1 405 ? 17.391 9.414 -8.781 1 76.62 405 PHE A O 1
ATOM 3277 N N . GLN A 1 406 ? 19.5 9.102 -9.266 1 73.06 406 GLN A N 1
ATOM 3278 C CA . GLN A 1 406 ? 19.859 9.844 -8.062 1 73.06 406 GLN A CA 1
ATOM 3279 C C . GLN A 1 406 ? 19.312 11.273 -8.117 1 73.06 406 GLN A C 1
ATOM 3281 O O . GLN A 1 406 ? 19.578 12.008 -9.07 1 73.06 406 GLN A O 1
ATOM 3286 N N . GLY A 1 407 ? 18.438 11.562 -7.191 1 73.69 407 GLY A N 1
ATOM 3287 C CA . GLY A 1 407 ? 17.875 12.898 -7.137 1 73.69 407 GLY A CA 1
ATOM 3288 C C . GLY A 1 407 ? 16.469 12.977 -7.727 1 73.69 407 GLY A C 1
ATOM 3289 O O . GLY A 1 407 ? 15.836 14.031 -7.703 1 73.69 407 GLY A O 1
ATOM 3290 N N . ALA A 1 408 ? 16.031 11.875 -8.234 1 75.5 408 ALA A N 1
ATOM 3291 C CA . ALA A 1 408 ? 14.711 11.867 -8.852 1 75.5 408 ALA A CA 1
ATOM 3292 C C . ALA A 1 408 ? 13.617 12.117 -7.816 1 75.5 408 ALA A C 1
ATOM 3294 O O . ALA A 1 408 ? 12.648 12.828 -8.086 1 75.5 408 ALA A O 1
ATOM 3295 N N . LEU A 1 409 ? 13.805 11.555 -6.684 1 82.75 409 LEU A N 1
ATOM 3296 C CA . LEU A 1 409 ? 12.797 11.625 -5.633 1 82.75 409 LEU A CA 1
ATOM 3297 C C . LEU A 1 409 ? 13.32 12.406 -4.43 1 82.75 409 LEU A C 1
ATOM 3299 O O . LEU A 1 409 ? 12.594 13.203 -3.836 1 82.75 409 LEU A O 1
ATOM 3303 N N . ILE A 1 410 ? 14.57 12.148 -4.188 1 77.75 410 ILE A N 1
ATOM 3304 C CA . ILE A 1 410 ? 15.188 12.766 -3.023 1 77.75 410 ILE A CA 1
ATOM 3305 C C . ILE A 1 410 ? 15.805 14.102 -3.418 1 77.75 410 ILE A C 1
ATOM 3307 O O . ILE A 1 410 ? 16.719 14.156 -4.242 1 77.75 410 ILE A O 1
ATOM 3311 N N . GLU A 1 411 ? 15.227 15.016 -2.789 1 72.81 411 GLU A N 1
ATOM 3312 C CA . GLU A 1 411 ? 15.773 16.344 -3.043 1 72.81 411 GLU A CA 1
ATOM 3313 C C . GLU A 1 411 ? 17.094 16.547 -2.309 1 72.81 411 GLU A C 1
ATOM 3315 O O . GLU A 1 411 ? 17.125 16.656 -1.082 1 72.81 411 GLU A O 1
ATOM 3320 N N . CYS A 1 412 ? 18.109 16.484 -2.926 1 60.06 412 CYS A N 1
ATOM 3321 C CA . CYS A 1 412 ? 19.422 16.469 -2.311 1 60.06 412 CYS A CA 1
ATOM 3322 C C . CYS A 1 412 ? 19.844 17.859 -1.872 1 60.06 412 CYS A C 1
ATOM 3324 O O . CYS A 1 412 ? 20.734 18.016 -1.035 1 60.06 412 CYS A O 1
ATOM 3326 N N . HIS A 1 413 ? 19.188 18.812 -2.225 1 59.78 413 HIS A N 1
ATOM 3327 C CA . HIS A 1 413 ? 19.672 20.172 -1.972 1 59.78 413 HIS A CA 1
ATOM 3328 C C . HIS A 1 413 ? 18.875 20.828 -0.848 1 59.78 413 HIS A C 1
ATOM 3330 O O . HIS A 1 413 ? 19.172 21.969 -0.467 1 59.78 413 HIS A O 1
ATOM 3336 N N . ILE A 1 414 ? 18 20.094 -0.38 1 67.38 414 ILE A N 1
ATOM 3337 C CA . ILE A 1 414 ? 17.172 20.688 0.657 1 67.38 414 ILE A CA 1
ATOM 3338 C C . ILE A 1 414 ? 17.203 19.812 1.91 1 67.38 414 ILE A C 1
ATOM 3340 O O . ILE A 1 414 ? 17.156 18.578 1.82 1 67.38 414 ILE A O 1
ATOM 3344 N N . GLU A 1 415 ? 17.406 20.516 2.967 1 81.94 415 GLU A N 1
ATOM 3345 C CA . GLU A 1 415 ? 17.203 19.797 4.223 1 81.94 415 GLU A CA 1
ATOM 3346 C C . GLU A 1 415 ? 15.773 19.266 4.32 1 81.94 415 GLU A C 1
ATOM 3348 O O . GLU A 1 415 ? 14.828 19.922 3.893 1 81.94 415 GLU A O 1
ATOM 3353 N N . GLY A 1 416 ? 15.703 18 4.77 1 89.69 416 GLY A N 1
ATOM 3354 C CA . GLY A 1 416 ? 14.398 17.375 4.785 1 89.69 416 GLY A CA 1
ATOM 3355 C C . GLY A 1 416 ? 13.945 16.969 6.176 1 89.69 416 GLY A C 1
ATOM 3356 O O . GLY A 1 416 ? 14.68 17.156 7.152 1 89.69 416 GLY A O 1
ATOM 3357 N N . ILE A 1 417 ? 12.781 16.578 6.262 1 93.12 417 ILE A N 1
ATOM 3358 C CA . ILE A 1 417 ? 12.148 16.297 7.547 1 93.12 417 ILE A CA 1
ATOM 3359 C C . ILE A 1 417 ? 12.461 14.859 7.977 1 93.12 417 ILE A C 1
ATOM 3361 O O . ILE A 1 417 ? 12.289 14.508 9.148 1 93.12 417 ILE A O 1
ATOM 3365 N N . TYR A 1 418 ? 12.922 14.086 7.09 1 93.06 418 TYR A N 1
ATOM 3366 C CA . TYR A 1 418 ? 13.164 12.68 7.395 1 93.06 418 TYR A CA 1
ATOM 3367 C C . TYR A 1 418 ? 14.594 12.469 7.883 1 93.06 418 TYR A C 1
ATOM 3369 O O . TYR A 1 418 ? 15.438 13.359 7.754 1 93.06 418 TYR A O 1
ATOM 3377 N N . PRO A 1 419 ? 14.828 11.266 8.477 1 89.31 419 PRO A N 1
ATOM 3378 C CA . PRO A 1 419 ? 16.188 10.969 8.945 1 89.31 419 PRO A CA 1
ATOM 3379 C C . PRO A 1 419 ? 17.234 11.188 7.867 1 89.31 419 PRO A C 1
ATOM 3381 O O . PRO A 1 419 ? 17 10.898 6.691 1 89.31 419 PRO A O 1
ATOM 3384 N N . SER A 1 420 ? 18.469 11.695 8.234 1 79.44 420 SER A N 1
ATOM 3385 C CA . SER A 1 420 ? 19.578 12.062 7.367 1 79.44 420 SER A CA 1
ATOM 3386 C C . SER A 1 420 ? 19.297 13.375 6.641 1 79.44 420 SER A C 1
ATOM 3388 O O . SER A 1 420 ? 19.984 13.719 5.68 1 79.44 420 SER A O 1
ATOM 3390 N N . GLU A 1 421 ? 18.219 14.062 7.082 1 82.19 421 GLU A N 1
ATOM 3391 C CA . GLU A 1 421 ? 17.812 15.32 6.469 1 82.19 421 GLU A CA 1
ATOM 3392 C C . GLU A 1 421 ? 17.406 15.125 5.012 1 82.19 421 GLU A C 1
ATOM 3394 O O . GLU A 1 421 ? 17.703 15.961 4.156 1 82.19 421 GLU A O 1
ATOM 3399 N N . LEU A 1 422 ? 16.797 14.016 4.836 1 86.38 422 LEU A N 1
ATOM 3400 C CA . LEU A 1 422 ? 16.297 13.633 3.52 1 86.38 422 LEU A CA 1
ATOM 3401 C C . LEU A 1 422 ? 14.906 14.219 3.271 1 86.38 422 LEU A C 1
ATOM 3403 O O . LEU A 1 422 ? 14.102 14.328 4.195 1 86.38 422 LEU A O 1
ATOM 3407 N N . GLN A 1 423 ? 14.789 14.68 2.006 1 90.56 423 GLN A N 1
ATOM 3408 C CA . GLN A 1 423 ? 13.453 15.094 1.584 1 90.56 423 GLN A CA 1
ATOM 3409 C C . GLN A 1 423 ? 12.969 14.25 0.41 1 90.56 423 GLN A C 1
ATOM 3411 O O . GLN A 1 423 ? 13.133 14.641 -0.75 1 90.56 423 GLN A O 1
ATOM 3416 N N . ALA A 1 424 ? 12.398 13.125 0.749 1 91.88 424 ALA A N 1
ATOM 3417 C CA . ALA A 1 424 ? 11.773 12.297 -0.281 1 91.88 424 ALA A CA 1
ATOM 3418 C C . ALA A 1 424 ? 10.422 12.859 -0.7 1 91.88 424 ALA A C 1
ATOM 3420 O O . ALA A 1 424 ? 9.555 13.102 0.144 1 91.88 424 ALA A O 1
ATOM 3421 N N . ASN A 1 425 ? 10.242 13.117 -1.974 1 92.88 425 ASN A N 1
ATOM 3422 C CA . ASN A 1 425 ? 8.992 13.68 -2.486 1 92.88 425 ASN A CA 1
ATOM 3423 C C . ASN A 1 425 ? 8.734 13.25 -3.926 1 92.88 425 ASN A C 1
ATOM 3425 O O . ASN A 1 425 ? 9.508 13.57 -4.828 1 92.88 425 ASN A O 1
ATOM 3429 N N . ALA A 1 426 ? 7.645 12.531 -4.117 1 94.06 426 ALA A N 1
ATOM 3430 C CA . ALA A 1 426 ? 7.297 12.016 -5.441 1 94.06 426 ALA A CA 1
ATOM 3431 C C . ALA A 1 426 ? 6.184 12.852 -6.078 1 94.06 426 ALA A C 1
ATOM 3433 O O . ALA A 1 426 ? 5.395 12.336 -6.871 1 94.06 426 ALA A O 1
ATOM 3434 N N . ALA A 1 427 ? 6.129 14.133 -5.809 1 94.88 427 ALA A N 1
ATOM 3435 C CA . ALA A 1 427 ? 5.043 15.008 -6.246 1 94.88 427 ALA A CA 1
ATOM 3436 C C . ALA A 1 427 ? 4.898 14.984 -7.766 1 94.88 427 ALA A C 1
ATOM 3438 O O . ALA A 1 427 ? 3.783 14.906 -8.289 1 94.88 427 ALA A O 1
ATOM 3439 N N . SER A 1 428 ? 6.008 15 -8.477 1 93.44 428 SER A N 1
ATOM 3440 C CA . SER A 1 428 ? 5.9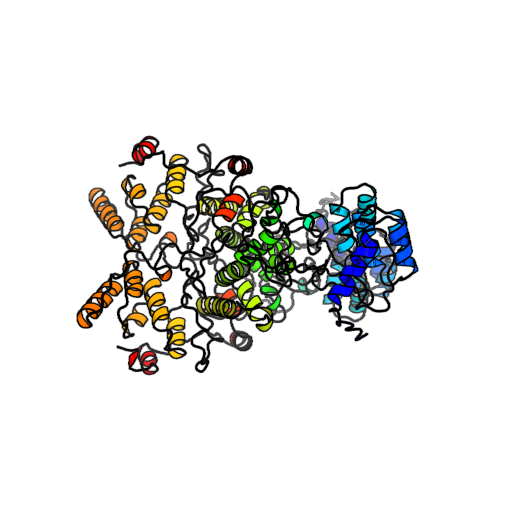45 15.023 -9.938 1 93.44 428 SER A CA 1
ATOM 3441 C C . SER A 1 428 ? 5.418 13.703 -10.492 1 93.44 428 SER A C 1
ATOM 3443 O O . SER A 1 428 ? 4.672 13.695 -11.469 1 93.44 428 SER A O 1
ATOM 3445 N N . TRP A 1 429 ? 5.809 12.578 -9.898 1 94.69 429 TRP A N 1
ATOM 3446 C CA . TRP A 1 429 ? 5.289 11.273 -10.312 1 94.69 429 TRP A CA 1
ATOM 3447 C C . TRP A 1 429 ? 3.791 11.18 -10.039 1 94.69 429 TRP A C 1
ATOM 3449 O O . TRP A 1 429 ? 3.033 10.695 -10.883 1 94.69 429 TRP A O 1
ATOM 3459 N N . GLU A 1 430 ? 3.381 11.656 -8.859 1 97.19 430 GLU A N 1
ATOM 3460 C CA . GLU A 1 430 ? 1.974 11.602 -8.477 1 97.19 430 GLU A CA 1
ATOM 3461 C C . GLU A 1 430 ? 1.107 12.422 -9.43 1 97.19 430 GLU A C 1
ATOM 3463 O O . GLU A 1 430 ? 0.028 11.977 -9.828 1 97.19 430 GLU A O 1
ATOM 3468 N N . LEU A 1 431 ? 1.631 13.547 -9.766 1 97.56 431 LEU A N 1
ATOM 3469 C CA . LEU A 1 431 ? 0.9 14.344 -10.742 1 97.56 431 LEU A CA 1
ATOM 3470 C C . LEU A 1 431 ? 0.8 13.617 -12.078 1 97.56 431 LEU A C 1
ATOM 3472 O O . LEU A 1 431 ? -0.273 13.562 -12.688 1 97.56 431 LEU A O 1
ATOM 3476 N N . SER A 1 432 ? 1.887 13.078 -12.523 1 96.12 432 SER A N 1
ATOM 3477 C CA . SER A 1 432 ? 1.912 12.344 -13.781 1 96.12 432 SER A CA 1
ATOM 3478 C C . SER A 1 432 ? 0.915 11.188 -13.773 1 96.12 432 SER A C 1
ATOM 3480 O O . SER A 1 432 ? 0.302 10.883 -14.797 1 96.12 432 SER A O 1
ATOM 3482 N N . ILE A 1 433 ? 0.727 10.547 -12.672 1 96.94 433 ILE A N 1
ATOM 3483 C CA . ILE A 1 433 ? -0.192 9.43 -12.523 1 96.94 433 ILE A CA 1
ATOM 3484 C C . ILE A 1 433 ? -1.632 9.914 -12.656 1 96.94 433 ILE A C 1
ATOM 3486 O O . ILE A 1 433 ? -2.479 9.227 -13.227 1 96.94 433 ILE A O 1
ATOM 3490 N N . CYS A 1 434 ? -1.884 11.062 -12.172 1 97.56 434 CYS A N 1
ATOM 3491 C CA . CYS A 1 434 ? -3.244 11.586 -12.102 1 97.56 434 CYS A CA 1
ATOM 3492 C C . CYS A 1 434 ? -3.689 12.125 -13.453 1 97.56 434 CYS A C 1
ATOM 3494 O O . CYS A 1 434 ? -4.828 11.906 -13.875 1 97.56 434 CYS A O 1
ATOM 3496 N N . VAL A 1 435 ? -2.814 12.766 -14.18 1 96.94 435 VAL A N 1
ATOM 3497 C CA . VAL A 1 435 ? -3.213 13.516 -15.367 1 96.94 435 VAL A CA 1
ATOM 3498 C C . VAL A 1 435 ? -3.533 12.562 -16.516 1 96.94 435 VAL A C 1
ATOM 3500 O O . VAL A 1 435 ? -3.008 11.445 -16.562 1 96.94 435 VAL A O 1
ATOM 3503 N N . PRO A 1 436 ? -4.355 13.008 -17.438 1 95.25 436 PRO A N 1
ATOM 3504 C CA . PRO A 1 436 ? -4.68 12.172 -18.594 1 95.25 436 PRO A CA 1
ATOM 3505 C C . PRO A 1 436 ? -3.469 11.906 -19.5 1 95.25 436 PRO A C 1
ATOM 3507 O O . PRO A 1 436 ? -2.506 12.68 -19.484 1 95.25 436 PRO A O 1
ATOM 3510 N N . GLU A 1 437 ? -3.629 10.938 -20.297 1 93.06 437 GLU A N 1
ATOM 3511 C CA . GLU A 1 437 ? -2.551 10.5 -21.172 1 93.06 437 GLU A CA 1
ATOM 3512 C C . GLU A 1 437 ? -2.178 11.586 -22.172 1 93.06 437 GLU A C 1
ATOM 3514 O O . GLU A 1 437 ? -1.008 11.727 -22.547 1 93.06 437 GLU A O 1
ATOM 3519 N N . GLU A 1 438 ? -3.129 12.32 -22.562 1 93.44 438 GLU A N 1
ATOM 3520 C CA . GLU A 1 438 ? -2.889 13.375 -23.547 1 93.44 438 GLU A CA 1
ATOM 3521 C C . GLU A 1 438 ? -1.908 14.414 -23.016 1 93.44 438 GLU A C 1
ATOM 3523 O O . GLU A 1 438 ? -1.027 14.875 -23.734 1 93.44 438 GLU A O 1
ATOM 3528 N N . LEU A 1 439 ? -2.082 14.734 -21.781 1 94.19 439 LEU A N 1
ATOM 3529 C CA . LEU A 1 439 ? -1.191 15.711 -21.172 1 94.19 439 LEU A CA 1
ATOM 3530 C C . LEU A 1 439 ? 0.208 15.141 -20.984 1 94.19 439 LEU A C 1
ATOM 3532 O O . LEU A 1 439 ? 1.204 15.844 -21.156 1 94.19 439 LEU A O 1
ATOM 3536 N N . ARG A 1 440 ? 0.341 13.898 -20.656 1 93.44 440 ARG A N 1
ATOM 3537 C CA . ARG A 1 440 ? 1.64 13.25 -20.516 1 93.44 440 ARG A CA 1
ATOM 3538 C C . ARG A 1 440 ? 2.377 13.211 -21.859 1 93.44 440 ARG A C 1
ATOM 3540 O O . ARG A 1 440 ? 3.588 13.43 -21.906 1 93.44 440 ARG A O 1
ATOM 3547 N N . ARG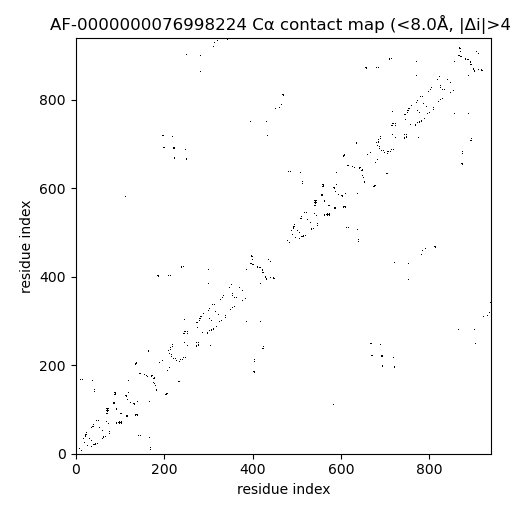 A 1 441 ? 1.644 12.945 -22.922 1 92.38 441 ARG A N 1
ATOM 3548 C CA . ARG A 1 441 ? 2.227 12.922 -24.266 1 92.38 441 ARG A CA 1
ATOM 3549 C C . ARG A 1 441 ? 2.756 14.297 -24.656 1 92.38 441 ARG A C 1
ATOM 3551 O O . ARG A 1 441 ? 3.828 14.406 -25.25 1 92.38 441 ARG A O 1
ATOM 3558 N N . ARG A 1 442 ? 2.012 15.258 -24.281 1 93.62 442 ARG A N 1
ATOM 3559 C CA . ARG A 1 442 ? 2.438 16.625 -24.562 1 93.62 442 ARG A CA 1
ATOM 3560 C C . ARG A 1 442 ? 3.684 16.984 -23.766 1 93.62 442 ARG A C 1
ATOM 3562 O O . ARG A 1 442 ? 4.566 17.688 -24.266 1 93.62 442 ARG A O 1
ATOM 3569 N N . ALA A 1 443 ? 3.699 16.531 -22.516 1 93 443 ALA A N 1
ATOM 3570 C CA . ALA A 1 443 ? 4.828 16.828 -21.641 1 93 443 ALA A CA 1
ATOM 3571 C C . ALA A 1 443 ? 6.117 16.219 -22.172 1 93 443 ALA A C 1
ATOM 3573 O O . ALA A 1 443 ? 7.215 16.703 -21.891 1 93 443 ALA A O 1
ATOM 3574 N N . ARG A 1 444 ? 6.02 15.195 -22.953 1 89.5 444 ARG A N 1
ATOM 3575 C CA . ARG A 1 444 ? 7.184 14.547 -23.562 1 89.5 444 ARG A CA 1
ATOM 3576 C C . ARG A 1 444 ? 7.766 15.398 -24.672 1 89.5 444 ARG A C 1
ATOM 3578 O O . ARG A 1 444 ? 8.953 15.289 -25 1 89.5 444 ARG A O 1
ATOM 3585 N N . LYS A 1 445 ? 6.969 16.25 -25.234 1 90.62 445 LYS A N 1
ATOM 3586 C CA . LYS A 1 445 ? 7.395 17.078 -26.359 1 90.62 445 LYS A CA 1
ATOM 3587 C C . LYS A 1 445 ? 7.848 18.453 -25.875 1 90.62 445 LYS A C 1
ATOM 3589 O O . LYS A 1 445 ? 8.711 19.078 -26.5 1 90.62 445 LYS A O 1
ATOM 3594 N N . GLU A 1 446 ? 7.195 18.906 -24.797 1 90.75 446 GLU A N 1
ATOM 3595 C CA . GLU A 1 446 ? 7.504 20.234 -24.281 1 90.75 446 GLU A CA 1
ATOM 3596 C C . GLU A 1 446 ? 7.371 20.266 -22.75 1 90.75 446 GLU A C 1
ATOM 3598 O O . GLU A 1 446 ? 6.66 19.453 -22.172 1 90.75 446 GLU A O 1
ATOM 3603 N N . ASP A 1 447 ? 8.094 21.172 -22.25 1 88.38 447 ASP A N 1
ATOM 3604 C CA . ASP A 1 447 ? 7.91 21.406 -20.812 1 88.38 447 ASP A CA 1
ATOM 3605 C C . ASP A 1 447 ? 6.504 21.922 -20.516 1 88.38 447 ASP A C 1
ATOM 3607 O O . ASP A 1 447 ? 6.094 22.953 -21.047 1 88.38 447 ASP A O 1
ATOM 3611 N N . LEU A 1 448 ? 5.812 21.141 -19.672 1 91.31 448 LEU A N 1
ATOM 3612 C CA . LEU A 1 448 ? 4.418 21.5 -19.438 1 91.31 448 LEU A CA 1
ATOM 3613 C C . LEU A 1 448 ? 4.18 21.781 -17.953 1 91.31 448 LEU A C 1
ATOM 3615 O O . LEU A 1 448 ? 4.531 20.984 -17.094 1 91.31 448 LEU A O 1
ATOM 3619 N N . MET A 1 449 ? 3.707 22.969 -17.672 1 92.38 449 MET A N 1
ATOM 3620 C CA . MET A 1 449 ? 3.256 23.375 -16.359 1 92.38 449 MET A CA 1
ATOM 3621 C C . MET A 1 449 ? 1.747 23.609 -16.344 1 92.38 449 MET A C 1
ATOM 3623 O O . MET A 1 449 ? 1.211 24.312 -17.188 1 92.38 449 MET A O 1
ATOM 3627 N N . LEU A 1 450 ? 1.139 22.938 -15.375 1 93.12 450 LEU A N 1
ATOM 3628 C CA . LEU A 1 450 ? -0.305 23.109 -15.273 1 93.12 450 LEU A CA 1
ATOM 3629 C C . LEU A 1 450 ? -0.645 24.516 -14.797 1 93.12 450 LEU A C 1
ATOM 3631 O O . LEU A 1 450 ? 0.051 25.078 -13.938 1 93.12 450 LEU A O 1
ATOM 3635 N N . TYR A 1 451 ? -1.658 25.094 -15.383 1 89.75 451 TYR A N 1
ATOM 3636 C CA . TYR A 1 451 ? -2.252 26.375 -15.008 1 89.75 451 TYR A CA 1
ATOM 3637 C C . TYR A 1 451 ? -1.207 27.484 -15.023 1 89.75 451 TYR A C 1
ATOM 3639 O O . TYR A 1 451 ? -0.895 28.062 -13.984 1 89.75 451 TYR A O 1
ATOM 3647 N N . PRO A 1 452 ? -0.556 27.719 -16.156 1 77.5 452 PRO A N 1
ATOM 3648 C CA . PRO A 1 452 ? 0.528 28.688 -16.219 1 77.5 452 PRO A CA 1
ATOM 3649 C C . PRO A 1 452 ? 0.103 30.078 -15.734 1 77.5 452 PRO A C 1
ATOM 3651 O O . PRO A 1 452 ? -1.085 30.406 -15.766 1 77.5 452 PRO A O 1
ATOM 3654 N N . GLU A 1 453 ? 1.157 30.875 -15.109 1 66.44 453 GLU A N 1
ATOM 3655 C CA . GLU A 1 453 ? 1.092 32.156 -14.414 1 66.44 453 GLU A CA 1
ATOM 3656 C C . GLU A 1 453 ? 0.467 33.25 -15.297 1 66.44 453 GLU A C 1
ATOM 3658 O O . GLU A 1 453 ? -0.079 34.219 -14.797 1 66.44 453 GLU A O 1
ATOM 3663 N N . SER A 1 454 ? 0.889 33.125 -16.562 1 57.81 454 SER A N 1
ATOM 3664 C CA . SER A 1 454 ? 0.512 34.312 -17.328 1 57.81 454 SER A CA 1
ATOM 3665 C C . SER A 1 454 ? -0.859 34.844 -16.922 1 57.81 454 SER A C 1
ATOM 3667 O O . SER A 1 454 ? -1.243 35.938 -17.281 1 57.81 454 SER A O 1
ATOM 3669 N N . GLU A 1 455 ? -1.547 34.125 -16.094 1 59.38 455 GLU A N 1
ATOM 3670 C CA . GLU A 1 455 ? -2.865 34.656 -15.789 1 59.38 455 GLU A CA 1
ATOM 3671 C C . GLU A 1 455 ? -2.84 35.469 -14.492 1 59.38 455 GLU A C 1
ATOM 3673 O O . GLU A 1 455 ? -2.729 34.906 -13.398 1 59.38 455 GLU A O 1
ATOM 3678 N N . ASP A 1 456 ? -2.309 36.719 -14.57 1 73.12 456 ASP A N 1
ATOM 3679 C CA . ASP A 1 456 ? -2.309 37.719 -13.484 1 73.12 456 ASP A CA 1
ATOM 3680 C C . ASP A 1 456 ? -3.609 37.656 -12.688 1 73.12 456 ASP A C 1
ATOM 3682 O O . ASP A 1 456 ? -4.625 37.156 -13.188 1 73.12 456 ASP A O 1
ATOM 3686 N N . LEU A 1 457 ? -3.453 37.844 -11.352 1 84.31 457 LEU A N 1
ATOM 3687 C CA . LEU A 1 457 ? -4.586 37.812 -10.43 1 84.31 457 LEU A CA 1
ATOM 3688 C C . LEU A 1 457 ? -5.758 38.594 -10.984 1 84.31 457 LEU A C 1
ATOM 3690 O O . LEU A 1 457 ? -6.914 38.188 -10.852 1 84.31 457 LEU A O 1
ATOM 3694 N N . ASP A 1 458 ? -5.398 39.625 -11.719 1 84.56 458 ASP A N 1
ATOM 3695 C CA . ASP A 1 458 ? -6.441 40.5 -12.266 1 84.56 458 ASP A CA 1
ATOM 3696 C C . ASP A 1 458 ? -7.176 39.812 -13.414 1 84.56 458 ASP A C 1
ATOM 3698 O O . ASP A 1 458 ? -8.406 39.875 -13.5 1 84.56 458 ASP A O 1
ATOM 3702 N N . THR A 1 459 ? -6.414 39.188 -14.172 1 85.25 459 THR A N 1
ATOM 3703 C CA . THR A 1 459 ? -7.008 38.469 -15.289 1 85.25 459 THR A CA 1
ATOM 3704 C C . THR A 1 459 ? -7.867 37.312 -14.789 1 85.25 459 THR A C 1
ATOM 3706 O O . THR A 1 459 ? -8.938 37.062 -15.344 1 85.25 459 THR A O 1
ATOM 3709 N N . TRP A 1 460 ? -7.375 36.688 -13.805 1 89.19 460 TRP A N 1
ATOM 3710 C CA . TRP A 1 460 ? -8.117 35.594 -13.227 1 89.19 460 TRP A CA 1
ATOM 3711 C C . TRP A 1 460 ? -9.414 36.062 -12.594 1 89.19 460 TRP A C 1
ATOM 3713 O O . TRP A 1 460 ? -10.484 35.5 -12.82 1 89.19 460 TRP A O 1
ATOM 3723 N N . THR A 1 461 ? -9.359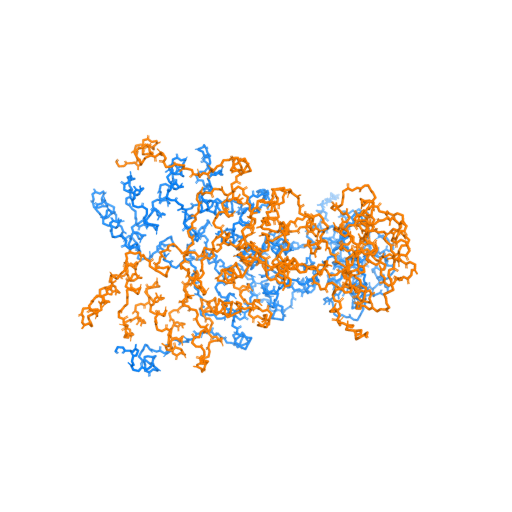 37.125 -11.891 1 90.31 461 THR A N 1
ATOM 3724 C CA . THR A 1 461 ? -10.539 37.656 -11.211 1 90.31 461 THR A CA 1
ATOM 3725 C C . THR A 1 461 ? -11.602 38.062 -12.227 1 90.31 461 THR A C 1
ATOM 3727 O O . THR A 1 461 ? -12.805 37.938 -11.953 1 90.31 461 THR A O 1
ATOM 3730 N N . ALA A 1 462 ? -11.141 38.438 -13.375 1 87.81 462 ALA A N 1
ATOM 3731 C CA . ALA A 1 462 ? -12.055 38.906 -14.414 1 87.81 462 ALA A CA 1
ATOM 3732 C C . ALA A 1 462 ? -12.859 37.75 -14.984 1 87.81 462 ALA A C 1
ATOM 3734 O O . ALA A 1 462 ? -13.93 37.938 -15.57 1 87.81 462 ALA A O 1
ATOM 3735 N N . THR A 1 463 ? -12.305 36.594 -14.789 1 85.56 463 THR A N 1
ATOM 3736 C CA . THR A 1 463 ? -12.984 35.438 -15.336 1 85.56 463 THR A CA 1
ATOM 3737 C C . THR A 1 463 ? -14.039 34.906 -14.359 1 85.56 463 THR A C 1
ATOM 3739 O O . THR A 1 463 ? -14.891 34.094 -14.734 1 85.56 463 THR A O 1
ATOM 3742 N N . LEU A 1 464 ? -14.086 35.406 -13.156 1 89.81 464 LEU A N 1
ATOM 3743 C CA . LEU A 1 464 ? -14.992 34.906 -12.117 1 89.81 464 LEU A CA 1
ATOM 3744 C C . LEU A 1 464 ? -16.281 35.719 -12.094 1 89.81 464 LEU A C 1
ATOM 3746 O O . LEU A 1 464 ? -16.297 36.875 -12.5 1 89.81 464 LEU A O 1
ATOM 3750 N N . PRO A 1 465 ? -17.375 35.031 -11.617 1 87.69 465 PRO A N 1
ATOM 3751 C CA . PRO A 1 465 ? -18.578 35.844 -11.359 1 87.69 465 PRO A CA 1
ATOM 3752 C C . PRO A 1 465 ? -18.312 37 -10.383 1 87.69 465 PRO A C 1
ATOM 3754 O O . PRO A 1 465 ? -17.578 36.812 -9.414 1 87.69 465 PRO A O 1
ATOM 3757 N N . LYS A 1 466 ? -19.016 38.094 -10.688 1 87.56 466 LYS A N 1
ATOM 3758 C CA . LYS A 1 466 ? -18.797 39.312 -9.906 1 87.56 466 LYS A CA 1
ATOM 3759 C C . LYS A 1 466 ? -19.125 39.094 -8.43 1 87.56 466 LYS A C 1
ATOM 3761 O O . LYS A 1 466 ? -18.531 39.688 -7.551 1 87.56 466 LYS A O 1
ATOM 3766 N N . ALA A 1 467 ? -19.891 38.156 -8.141 1 85.56 467 ALA A N 1
ATOM 3767 C CA . ALA A 1 467 ? -20.344 37.875 -6.773 1 85.56 467 ALA A CA 1
ATOM 3768 C C . ALA A 1 467 ? -19.234 37.219 -5.945 1 85.56 467 ALA A C 1
ATOM 3770 O O . ALA A 1 467 ? -19.297 37.25 -4.715 1 85.56 467 ALA A O 1
ATOM 3771 N N . LEU A 1 468 ? -18.25 36.781 -6.598 1 89.38 468 LEU A N 1
ATOM 3772 C CA . LEU A 1 468 ? -17.219 36.031 -5.898 1 89.38 468 LEU A CA 1
ATOM 3773 C C . LEU A 1 468 ? -15.984 36.906 -5.652 1 89.38 468 LEU A C 1
ATOM 3775 O O . LEU A 1 468 ? -15.078 36.5 -4.914 1 89.38 468 LEU A O 1
ATOM 3779 N N . VAL A 1 469 ? -15.984 38.031 -6.203 1 88.94 469 VAL A N 1
ATOM 3780 C CA . VAL A 1 469 ? -14.758 38.812 -6.176 1 88.94 469 VAL A CA 1
ATOM 3781 C C . VAL A 1 469 ? -14.992 40.125 -5.438 1 88.94 469 VAL A C 1
ATOM 3783 O O . VAL A 1 469 ? -16.109 40.625 -5.418 1 88.94 469 VAL A O 1
ATOM 3786 N N . ARG A 1 470 ? -13.82 40.562 -4.898 1 86.31 470 ARG A N 1
ATOM 3787 C CA . ARG A 1 470 ? -13.859 41.812 -4.176 1 86.31 470 ARG A CA 1
ATOM 3788 C C . ARG A 1 470 ? -13.773 43 -5.137 1 86.31 470 ARG A C 1
ATOM 3790 O O . ARG A 1 470 ? -13.078 42.938 -6.152 1 86.31 470 ARG A O 1
ATOM 3797 N N . MET B 1 1 ? -60.312 -29.391 -5.375 1 24.83 1 MET B N 1
ATOM 3798 C CA . MET B 1 1 ? -58.938 -29.828 -5.188 1 24.83 1 MET B CA 1
ATOM 3799 C C . MET B 1 1 ? -57.969 -28.891 -5.891 1 24.83 1 MET B C 1
ATOM 3801 O O . MET B 1 1 ? -57.594 -29.109 -7.051 1 24.83 1 MET B O 1
ATOM 3805 N N . ASP B 1 2 ? -58.219 -27.594 -5.961 1 31.17 2 ASP B N 1
ATOM 3806 C CA . ASP B 1 2 ? -57.438 -26.484 -6.488 1 31.17 2 ASP B CA 1
ATOM 3807 C C . ASP B 1 2 ? -56 -26.562 -6.031 1 31.17 2 ASP B C 1
ATOM 3809 O O . ASP B 1 2 ? -55.719 -26.484 -4.836 1 31.17 2 ASP B O 1
ATOM 3813 N N . SER B 1 3 ? -55.281 -27.562 -6.652 1 32.03 3 SER B N 1
ATOM 3814 C CA . SER B 1 3 ? -53.844 -27.812 -6.508 1 32.03 3 SER B CA 1
ATOM 3815 C C . SER B 1 3 ? -53.031 -26.5 -6.566 1 32.03 3 SER B C 1
ATOM 3817 O O . SER B 1 3 ? -52.906 -25.906 -7.633 1 32.03 3 SER B O 1
ATOM 3819 N N . ASP B 1 4 ? -53.312 -25.516 -5.793 1 33.25 4 ASP B N 1
ATOM 3820 C CA . ASP B 1 4 ? -52.438 -24.375 -5.582 1 33.25 4 ASP B CA 1
ATOM 3821 C C . ASP B 1 4 ? -50.969 -24.797 -5.609 1 33.25 4 ASP B C 1
ATOM 3823 O O . ASP B 1 4 ? -50.438 -25.219 -4.59 1 33.25 4 ASP B O 1
ATOM 3827 N N . ASP B 1 5 ? -50.469 -25.5 -6.508 1 38.53 5 ASP B N 1
ATOM 3828 C CA . ASP B 1 5 ? -49.062 -25.672 -6.871 1 38.53 5 ASP B CA 1
ATOM 3829 C C . ASP B 1 5 ? -48.281 -24.375 -6.707 1 38.53 5 ASP B C 1
ATOM 3831 O O . ASP B 1 5 ? -48.281 -23.531 -7.598 1 38.53 5 ASP B O 1
ATOM 3835 N N . GLU B 1 6 ? -48.344 -23.594 -5.699 1 41.06 6 GLU B N 1
ATOM 3836 C CA . GLU B 1 6 ? -47.531 -22.438 -5.328 1 41.06 6 GLU B CA 1
ATOM 3837 C C . GLU B 1 6 ? -46.094 -22.578 -5.836 1 41.06 6 GLU B C 1
ATOM 3839 O O . GLU B 1 6 ? -45.438 -23.594 -5.566 1 41.06 6 GLU B O 1
ATOM 3844 N N . TYR B 1 7 ? -45.75 -22.141 -7.016 1 46.41 7 TYR B N 1
ATOM 3845 C CA . TYR B 1 7 ? -44.469 -21.938 -7.664 1 46.41 7 TYR B CA 1
ATOM 3846 C C . TYR B 1 7 ? -43.375 -21.641 -6.637 1 46.41 7 TYR B C 1
ATOM 3848 O O . TYR B 1 7 ? -43.375 -20.578 -6.016 1 46.41 7 TYR B O 1
ATOM 3856 N N . LEU B 1 8 ? -43.062 -22.594 -5.848 1 59.44 8 LEU B N 1
ATOM 3857 C CA . LEU B 1 8 ? -41.969 -22.406 -4.887 1 59.44 8 LEU B CA 1
ATOM 3858 C C . LEU B 1 8 ? -40.75 -21.859 -5.57 1 59.44 8 LEU B C 1
ATOM 3860 O O . LEU B 1 8 ? -40.344 -22.328 -6.641 1 59.44 8 LEU B O 1
ATOM 3864 N N . GLU B 1 9 ? -40.375 -20.672 -5.367 1 81.56 9 GLU B N 1
ATOM 3865 C CA . GLU B 1 9 ? -39.094 -20.141 -5.773 1 81.56 9 GLU B CA 1
ATOM 3866 C C . GLU B 1 9 ? -38 -21.219 -5.758 1 81.56 9 GLU B C 1
ATOM 3868 O O . GLU B 1 9 ? -37.969 -22.031 -4.84 1 81.56 9 GLU B O 1
ATOM 3873 N N . PRO B 1 10 ? -37.406 -21.469 -6.977 1 88.56 10 PRO B N 1
ATOM 3874 C CA . PRO B 1 10 ? -36.375 -22.469 -7.113 1 88.56 10 PRO B CA 1
ATOM 3875 C C . PRO B 1 10 ? -35.5 -22.609 -5.859 1 88.56 10 PRO B C 1
ATOM 3877 O O . PRO B 1 10 ? -35.094 -23.719 -5.504 1 88.56 10 PRO B O 1
ATOM 3880 N N . ARG B 1 11 ? -35.344 -21.609 -5.156 1 88.81 11 ARG B N 1
ATOM 3881 C CA . ARG B 1 11 ? -34.531 -21.641 -3.953 1 88.81 11 ARG B CA 1
ATOM 3882 C C . ARG B 1 11 ? -35.156 -22.531 -2.885 1 88.81 11 ARG B C 1
ATOM 3884 O O . ARG B 1 11 ? -34.438 -23.234 -2.168 1 88.81 11 ARG B O 1
ATOM 3891 N N . TRP B 1 12 ? -36.375 -22.578 -2.791 1 88.19 12 TRP B N 1
ATOM 3892 C CA . TRP B 1 12 ? -37.062 -23.391 -1.782 1 88.19 12 TRP B CA 1
ATOM 3893 C C . TRP B 1 12 ? -36.969 -24.875 -2.137 1 88.19 12 TRP B C 1
ATOM 3895 O O . TRP B 1 12 ? -36.875 -25.719 -1.249 1 88.19 12 TRP B O 1
ATOM 3905 N N . VAL B 1 13 ? -37.062 -25.094 -3.383 1 92 13 VAL B N 1
ATOM 3906 C CA . VAL B 1 13 ? -36.938 -26.469 -3.85 1 92 13 VAL B CA 1
ATOM 3907 C C . VAL B 1 13 ? -35.531 -26.984 -3.566 1 92 13 VAL B C 1
ATOM 3909 O O . VAL B 1 13 ? -35.344 -28.078 -3.031 1 92 13 VAL B O 1
ATOM 3912 N N . ARG B 1 14 ? -34.562 -26.203 -3.891 1 94.31 14 ARG B N 1
ATOM 3913 C CA . ARG B 1 14 ? -33.188 -26.594 -3.652 1 94.31 14 ARG B CA 1
ATOM 3914 C C . ARG B 1 14 ? -32.906 -26.812 -2.166 1 94.31 14 ARG B C 1
ATOM 3916 O O . ARG B 1 14 ? -32.219 -27.75 -1.782 1 94.31 14 ARG B O 1
ATOM 3923 N N . ARG B 1 15 ? -33.469 -25.984 -1.363 1 91.19 15 ARG B N 1
ATOM 3924 C CA . ARG B 1 15 ? -33.281 -26.125 0.079 1 91.19 15 ARG B CA 1
ATOM 3925 C C . ARG B 1 15 ? -33.906 -27.422 0.586 1 91.19 15 ARG B C 1
ATOM 3927 O O . ARG B 1 15 ? -33.312 -28.125 1.415 1 91.19 15 ARG B O 1
ATOM 3934 N N . ALA B 1 16 ? -35.062 -27.641 0.192 1 91.94 16 ALA B N 1
ATOM 3935 C CA . ALA B 1 16 ? -35.75 -28.859 0.595 1 91.94 16 ALA B CA 1
ATOM 3936 C C . ALA B 1 16 ? -34.938 -30.094 0.167 1 91.94 16 ALA B C 1
ATOM 3938 O O . ALA B 1 16 ? -34.812 -31.062 0.93 1 91.94 16 ALA B O 1
ATOM 3939 N N . ASN B 1 17 ? -34.531 -30.016 -1.054 1 95.88 17 ASN B N 1
ATOM 3940 C CA . ASN B 1 17 ? -33.75 -31.141 -1.562 1 95.88 17 ASN B CA 1
ATOM 3941 C C . ASN B 1 17 ? -32.438 -31.297 -0.785 1 95.88 17 ASN B C 1
ATOM 3943 O O . ASN B 1 17 ? -32.031 -32.406 -0.493 1 95.88 17 ASN B O 1
ATOM 3947 N N . ALA B 1 18 ? -31.797 -30.219 -0.475 1 95.56 18 ALA B N 1
ATOM 3948 C CA . ALA B 1 18 ? -30.578 -30.25 0.343 1 95.56 18 ALA B CA 1
ATOM 3949 C C . ALA B 1 18 ? -30.859 -30.922 1.69 1 95.56 18 ALA B C 1
ATOM 3951 O O . ALA B 1 18 ? -30.062 -31.734 2.158 1 95.56 18 ALA B O 1
ATOM 3952 N N . THR B 1 19 ? -31.953 -30.547 2.268 1 93.81 19 THR B N 1
ATOM 3953 C CA . THR B 1 19 ? -32.344 -31.078 3.568 1 93.81 19 THR B CA 1
ATOM 3954 C C . THR B 1 19 ? -32.562 -32.594 3.494 1 93.81 19 THR B C 1
ATOM 3956 O O . THR B 1 19 ? -32.094 -33.344 4.359 1 93.81 19 THR B O 1
ATOM 3959 N N . SER B 1 20 ? -33.219 -33 2.535 1 96.06 20 SER B N 1
ATOM 3960 C CA . SER B 1 20 ? -33.469 -34.438 2.348 1 96.06 20 SER B CA 1
ATOM 3961 C C . SER B 1 20 ? -32.156 -35.219 2.232 1 96.06 20 SER B C 1
ATOM 3963 O O . SER B 1 20 ? -32.031 -36.281 2.809 1 96.06 20 SER B O 1
ATOM 3965 N N . ILE B 1 21 ? -31.234 -34.688 1.512 1 97.19 21 ILE B N 1
ATOM 3966 C CA . ILE B 1 21 ? -29.953 -35.344 1.316 1 97.19 21 ILE B CA 1
ATOM 3967 C C . ILE B 1 21 ? -29.172 -35.344 2.627 1 97.19 21 ILE B C 1
ATOM 3969 O O . ILE B 1 21 ? -28.656 -36.406 3.057 1 97.19 21 ILE B O 1
ATOM 3973 N N . MET B 1 22 ? -29.062 -34.25 3.295 1 96.56 22 MET B N 1
ATOM 3974 C CA . MET B 1 22 ? -28.234 -34.062 4.477 1 96.56 22 MET B CA 1
ATOM 3975 C C . MET B 1 22 ? -28.75 -34.906 5.641 1 96.56 22 MET B C 1
ATOM 3977 O O . MET B 1 22 ? -27.969 -35.312 6.508 1 96.56 22 MET B O 1
ATOM 3981 N N . TYR B 1 23 ? -30.016 -35.219 5.629 1 95.62 23 TYR B N 1
ATOM 3982 C CA . TYR B 1 23 ? -30.594 -35.969 6.73 1 95.62 23 TYR B CA 1
ATOM 3983 C C . TYR B 1 23 ? -30.812 -37.438 6.34 1 95.62 23 TYR B C 1
ATOM 3985 O O . TYR B 1 23 ? -31.562 -38.156 6.992 1 95.62 23 TYR B O 1
ATOM 3993 N N . ASP B 1 24 ? -30.172 -37.875 5.32 1 96.19 24 ASP B N 1
ATOM 3994 C CA . ASP B 1 24 ? -30.141 -39.25 4.863 1 96.19 24 ASP B CA 1
ATOM 3995 C C . ASP B 1 24 ? -31.547 -39.75 4.531 1 96.19 24 ASP B C 1
ATOM 3997 O O . ASP B 1 24 ? -31.891 -40.906 4.812 1 96.19 24 ASP B O 1
ATOM 4001 N N . GLU B 1 25 ? -32.375 -38.875 4.098 1 92.44 25 GLU B N 1
ATOM 4002 C CA . GLU B 1 25 ? -33.688 -39.281 3.662 1 92.44 25 GLU B CA 1
ATOM 4003 C C . GLU B 1 25 ? -33.656 -39.875 2.246 1 92.44 25 GLU B C 1
ATOM 4005 O O . GLU B 1 25 ? -32.719 -40.594 1.882 1 92.44 25 GLU B O 1
ATOM 4010 N N . ILE B 1 26 ? -34.594 -39.531 1.423 1 90.44 26 ILE B N 1
ATOM 4011 C CA . ILE B 1 26 ? -34.594 -39.969 0.034 1 90.44 26 ILE B CA 1
ATOM 4012 C C . ILE B 1 26 ? -33.875 -38.969 -0.842 1 90.44 26 ILE B C 1
ATOM 4014 O O . ILE B 1 26 ? -33.906 -37.75 -0.596 1 90.44 26 ILE B O 1
ATOM 4018 N N . ILE B 1 27 ? -33.156 -39.531 -1.732 1 95.94 27 ILE B N 1
ATOM 4019 C CA . ILE B 1 27 ? -32.562 -38.656 -2.73 1 95.94 27 ILE B CA 1
ATOM 4020 C C . ILE B 1 27 ? -33.688 -38.125 -3.652 1 95.94 27 ILE B C 1
ATOM 4022 O O . ILE B 1 27 ? -34.25 -38.875 -4.434 1 95.94 27 ILE B O 1
ATOM 4026 N N . PRO B 1 28 ? -33.938 -36.938 -3.525 1 95.81 28 PRO B N 1
ATOM 4027 C CA . PRO B 1 28 ? -35.031 -36.375 -4.324 1 95.81 28 PRO B CA 1
ATOM 4028 C C . PRO B 1 28 ? -34.75 -36.406 -5.824 1 95.81 28 PRO B C 1
ATOM 4030 O O . PRO B 1 28 ? -33.594 -36.594 -6.227 1 95.81 28 PRO B O 1
ATOM 4033 N N . ASP B 1 29 ? -35.875 -36.25 -6.645 1 95.38 29 ASP B N 1
ATOM 4034 C CA . ASP B 1 29 ? -35.688 -36.062 -8.078 1 95.38 29 ASP B CA 1
ATOM 4035 C C . ASP B 1 29 ? -35.281 -34.625 -8.391 1 95.38 29 ASP B C 1
ATOM 4037 O O . ASP B 1 29 ? -36.062 -33.688 -8.125 1 95.38 29 ASP B O 1
ATOM 4041 N N . MET B 1 30 ? -34.062 -34.5 -8.953 1 96.38 30 MET B N 1
ATOM 4042 C CA . MET B 1 30 ? -33.5 -33.188 -9.266 1 96.38 30 MET B CA 1
ATOM 4043 C C . MET B 1 30 ? -33.125 -33.094 -10.734 1 96.38 30 MET B C 1
ATOM 4045 O O . MET B 1 30 ? -31.938 -33.188 -11.07 1 96.38 30 MET B O 1
ATOM 4049 N N . PRO B 1 31 ? -34.094 -32.844 -11.57 1 92.19 31 PRO B N 1
ATOM 4050 C CA . PRO B 1 31 ? -33.875 -32.969 -13.008 1 92.19 31 PRO B CA 1
ATOM 4051 C C . PRO B 1 31 ? -33.031 -31.844 -13.586 1 92.19 31 PRO B C 1
ATOM 4053 O O . PRO B 1 31 ? -32.406 -32 -14.641 1 92.19 31 PRO B O 1
ATOM 4056 N N . ASP B 1 32 ? -33.125 -30.703 -12.922 1 92.25 32 ASP B N 1
ATOM 4057 C CA . ASP B 1 32 ? -32.406 -29.562 -13.477 1 92.25 32 ASP B CA 1
ATOM 4058 C C . ASP B 1 32 ? -31.719 -28.766 -12.383 1 92.25 32 ASP B C 1
ATOM 4060 O O . ASP B 1 32 ? -31.797 -29.109 -11.203 1 92.25 32 ASP B O 1
ATOM 4064 N N . ASP B 1 33 ? -31.078 -27.734 -12.797 1 91.19 33 ASP B N 1
ATOM 4065 C CA . ASP B 1 33 ? -30.266 -26.938 -11.891 1 91.19 33 ASP B CA 1
ATOM 4066 C C . ASP B 1 33 ? -31.125 -26.203 -10.875 1 91.19 33 ASP B C 1
ATOM 4068 O O . ASP B 1 33 ? -30.672 -25.906 -9.766 1 91.19 33 ASP B O 1
ATOM 4072 N N . ASP B 1 34 ? -32.312 -26 -11.172 1 92.31 34 ASP B N 1
ATOM 4073 C CA . ASP B 1 34 ? -33.219 -25.297 -10.281 1 92.31 34 ASP B CA 1
ATOM 4074 C C . ASP B 1 34 ? -33.625 -26.172 -9.102 1 92.31 34 ASP B C 1
ATOM 4076 O O . ASP B 1 34 ? -34.156 -25.672 -8.109 1 92.31 34 ASP B O 1
ATOM 4080 N N . SER B 1 35 ? -33.312 -27.375 -9.242 1 94.75 35 SER B N 1
ATOM 4081 C CA . SER B 1 35 ? -33.719 -28.281 -8.172 1 94.75 35 SER B CA 1
ATOM 4082 C C . SER B 1 35 ? -32.469 -28.828 -7.438 1 94.75 35 SER B C 1
ATOM 4084 O O . SER B 1 35 ? -32.594 -29.406 -6.352 1 94.75 35 SER B O 1
ATOM 4086 N N . LYS B 1 36 ? -31.312 -28.672 -7.992 1 96.56 36 LYS B N 1
ATOM 4087 C CA . LYS B 1 36 ? -30.094 -29.203 -7.391 1 96.56 36 LYS B CA 1
ATOM 4088 C C . LYS B 1 36 ? -29.5 -28.203 -6.398 1 96.56 36 LYS B C 1
ATOM 4090 O O . LYS B 1 36 ? -29.141 -27.094 -6.773 1 96.56 36 LYS B O 1
ATOM 4095 N N . PRO B 1 37 ? -29.391 -28.594 -5.152 1 96.12 37 PRO B N 1
ATOM 4096 C CA . PRO B 1 37 ? -28.812 -27.688 -4.164 1 96.12 37 PRO B CA 1
ATOM 4097 C C . PRO B 1 37 ? -27.297 -27.516 -4.332 1 96.12 37 PRO B C 1
ATOM 4099 O O . PRO B 1 37 ? -26.625 -28.469 -4.746 1 96.12 37 PRO B O 1
ATOM 4102 N N . TYR B 1 38 ? -26.766 -26.359 -4 1 96.44 38 TYR B N 1
ATOM 4103 C CA . TYR B 1 38 ? -25.344 -26.078 -4.004 1 96.44 38 TYR B CA 1
ATOM 4104 C C . TYR B 1 38 ? -24.656 -26.672 -2.773 1 96.44 38 TYR B C 1
ATOM 4106 O O . TYR B 1 38 ? -23.594 -27.266 -2.875 1 96.44 38 TYR B O 1
ATOM 4114 N N . CYS B 1 39 ? -25.312 -26.516 -1.657 1 95.88 39 CYS B N 1
ATOM 4115 C CA . CYS B 1 39 ? -24.75 -26.969 -0.394 1 95.88 39 CYS B CA 1
ATOM 4116 C C . CYS B 1 39 ? -25.5 -28.188 0.137 1 95.88 39 CYS B C 1
ATOM 4118 O O . CYS B 1 39 ? -26.688 -28.094 0.421 1 95.88 39 CYS B O 1
ATOM 4120 N N . ILE B 1 40 ? -24.844 -29.266 0.353 1 96.88 40 ILE B N 1
ATOM 4121 C CA . ILE B 1 40 ? -25.469 -30.469 0.874 1 96.88 40 ILE B CA 1
ATOM 4122 C C . ILE B 1 40 ? -24.656 -31.016 2.043 1 96.88 40 ILE B C 1
ATOM 4124 O O . ILE B 1 40 ? -24.641 -32.219 2.299 1 96.88 40 ILE B O 1
ATOM 4128 N N . TRP B 1 41 ? -23.859 -30.156 2.713 1 95.88 41 TRP B N 1
ATOM 4129 C CA . TRP B 1 41 ? -22.938 -30.656 3.721 1 95.88 41 TRP B CA 1
ATOM 4130 C C . TRP B 1 41 ? -23.047 -29.859 5.016 1 95.88 41 TRP B C 1
ATOM 4132 O O . TRP B 1 41 ? -22.188 -29.984 5.898 1 95.88 41 TRP B O 1
ATOM 4142 N N . LEU B 1 42 ? -24 -28.953 5.125 1 92.5 42 LEU B N 1
ATOM 4143 C CA . LEU B 1 42 ? -24.203 -28.281 6.398 1 92.5 42 LEU B CA 1
ATOM 4144 C C . LEU B 1 42 ? -24.438 -29.281 7.523 1 92.5 42 LEU B C 1
ATOM 4146 O O . LEU B 1 42 ? -23.891 -29.141 8.617 1 92.5 42 LEU B O 1
ATOM 4150 N N . GLU B 1 43 ? -25.344 -30.078 7.348 1 92.69 43 GLU B N 1
ATOM 4151 C CA . GLU B 1 43 ? -25.453 -31.312 8.109 1 92.69 43 GLU B CA 1
ATOM 4152 C C . GLU B 1 43 ? -24.875 -32.5 7.328 1 92.69 43 GLU B C 1
ATOM 4154 O O . GLU B 1 43 ? -25.234 -32.719 6.172 1 92.69 43 GLU B O 1
ATOM 4159 N N . ILE B 1 44 ? -24.047 -33.281 7.945 1 95.81 44 ILE B N 1
ATOM 4160 C CA . ILE B 1 44 ? -23.297 -34.281 7.23 1 95.81 44 ILE B CA 1
ATOM 4161 C C . ILE B 1 44 ? -24.141 -35.562 7.098 1 95.81 44 ILE B C 1
ATOM 4163 O O . ILE B 1 44 ? -24.578 -36.125 8.102 1 95.81 44 ILE B O 1
ATOM 4167 N N . ALA B 1 45 ? -24.344 -35.938 5.945 1 97.88 45 ALA B N 1
ATOM 4168 C CA . ALA B 1 45 ? -25.016 -37.219 5.664 1 97.88 45 ALA B CA 1
ATOM 4169 C C . ALA B 1 45 ? -24.031 -38.375 5.66 1 97.88 45 ALA B C 1
ATOM 4171 O O . ALA B 1 45 ? -22.828 -38.156 5.789 1 97.88 45 ALA B O 1
ATOM 4172 N N . SER B 1 46 ? -24.594 -39.594 5.559 1 97.94 46 SER B N 1
ATOM 4173 C CA . SER B 1 46 ? -23.75 -40.781 5.504 1 97.94 46 SER B CA 1
ATOM 4174 C C . SER B 1 46 ? -22.984 -40.875 4.184 1 97.94 46 SER B C 1
ATOM 4176 O O . SER B 1 46 ? -23.422 -40.281 3.18 1 97.94 46 SER B O 1
ATOM 4178 N N . GLU B 1 47 ? -21.875 -41.531 4.246 1 98.25 47 GLU B N 1
ATOM 4179 C CA . GLU B 1 47 ? -21.094 -41.75 3.039 1 98.25 47 GLU B CA 1
ATOM 4180 C C . GLU B 1 47 ? -21.906 -42.438 1.948 1 98.25 47 GLU B C 1
ATOM 4182 O O . GLU B 1 47 ? -21.766 -42.094 0.766 1 98.25 47 GLU B O 1
ATOM 4187 N N . GLU B 1 48 ? -22.781 -43.375 2.359 1 97.62 48 GLU B N 1
ATOM 4188 C CA . GLU B 1 48 ? -23.641 -44.094 1.43 1 97.62 48 GLU B CA 1
ATOM 4189 C C . GLU B 1 48 ? -24.609 -43.156 0.722 1 97.62 48 GLU B C 1
ATOM 4191 O O . GLU B 1 48 ? -24.844 -43.281 -0.481 1 97.62 48 GLU B O 1
ATOM 4196 N N . THR B 1 49 ? -25.125 -42.281 1.435 1 98.31 49 THR B N 1
ATOM 4197 C CA . THR B 1 49 ? -26.047 -41.312 0.854 1 98.31 49 THR B CA 1
ATOM 4198 C C . THR B 1 49 ? -25.344 -40.469 -0.197 1 98.31 49 THR B C 1
ATOM 4200 O O . THR B 1 49 ? -25.875 -40.25 -1.294 1 98.31 49 THR B O 1
ATOM 4203 N N . TYR B 1 50 ? -24.172 -39.969 0.069 1 98.62 50 TYR B N 1
ATOM 4204 C CA . TYR B 1 50 ? -23.422 -39.156 -0.881 1 98.62 50 TYR B CA 1
ATOM 4205 C C . TYR B 1 50 ? -23.031 -39.969 -2.113 1 98.62 50 TYR B C 1
ATOM 4207 O O . TYR B 1 50 ? -23.047 -39.438 -3.232 1 98.62 50 TYR B O 1
ATOM 4215 N N . ARG B 1 51 ? -22.734 -41.25 -1.882 1 98.06 51 ARG B N 1
ATOM 4216 C CA . ARG B 1 51 ? -22.438 -42.125 -3.006 1 98.06 51 ARG B CA 1
ATOM 4217 C C . ARG B 1 51 ? -23.641 -42.281 -3.926 1 98.06 51 ARG B C 1
ATOM 4219 O O . ARG B 1 51 ? -23.5 -42.25 -5.152 1 98.06 51 ARG B O 1
ATOM 4226 N N . LYS B 1 52 ? -24.828 -42.406 -3.303 1 97.88 52 LYS B N 1
ATOM 4227 C CA . LYS B 1 52 ? -26.062 -42.5 -4.07 1 97.88 52 LYS B CA 1
ATOM 4228 C C . LYS B 1 52 ? -26.328 -41.219 -4.855 1 97.88 52 LYS B C 1
ATOM 4230 O O . LYS B 1 52 ? -26.766 -41.25 -6.008 1 97.88 52 LYS B O 1
ATOM 4235 N N . VAL B 1 53 ? -26.047 -40.094 -4.227 1 98.38 53 VAL B N 1
ATOM 4236 C CA . VAL B 1 53 ? -26.234 -38.812 -4.898 1 98.38 53 VAL B CA 1
ATOM 4237 C C . VAL B 1 53 ? -25.312 -38.75 -6.113 1 98.38 53 VAL B C 1
ATOM 4239 O O . VAL B 1 53 ? -25.75 -38.375 -7.207 1 98.38 53 VAL B O 1
ATOM 4242 N N . PHE B 1 54 ? -24.078 -39.125 -6 1 97.81 54 PHE B N 1
ATOM 4243 C CA . PHE B 1 54 ? -23.094 -39.094 -7.074 1 97.81 54 PHE B CA 1
ATOM 4244 C C . PHE B 1 54 ? -23.5 -40 -8.227 1 97.81 54 PHE B C 1
ATOM 4246 O O . PHE B 1 54 ? -23.391 -39.625 -9.391 1 97.81 54 PHE B O 1
ATOM 4253 N N . HIS B 1 55 ? -24.016 -41.156 -7.906 1 97.19 55 HIS B N 1
ATOM 4254 C CA . HIS B 1 55 ? -24.406 -42.125 -8.938 1 97.19 55 HIS B CA 1
ATOM 4255 C C . HIS B 1 55 ? -25.625 -41.625 -9.719 1 97.19 55 HIS B C 1
ATOM 4257 O O . HIS B 1 55 ? -25.688 -41.781 -10.938 1 97.19 55 HIS B O 1
ATOM 4263 N N . ARG B 1 56 ? -26.516 -41.062 -9.047 1 97.19 56 ARG B N 1
ATOM 4264 C CA . ARG B 1 56 ? -27.75 -40.625 -9.688 1 97.19 56 ARG B CA 1
ATOM 4265 C C . ARG B 1 56 ? -27.531 -39.312 -10.43 1 97.19 56 ARG B C 1
ATOM 4267 O O . ARG B 1 56 ? -28.141 -39.062 -11.477 1 97.19 56 ARG B O 1
ATOM 4274 N N . TYR B 1 57 ? -26.672 -38.469 -9.898 1 97.81 57 TYR B N 1
ATOM 4275 C CA . TYR B 1 57 ? -26.406 -37.156 -10.469 1 97.81 57 TYR B CA 1
ATOM 4276 C C . TYR B 1 57 ? -24.906 -36.875 -10.555 1 97.81 57 TYR B C 1
ATOM 4278 O O . TYR B 1 57 ? -24.375 -36.094 -9.773 1 97.81 57 TYR B O 1
ATOM 4286 N N . PRO B 1 58 ? -24.234 -37.375 -11.562 1 95.94 58 PRO B N 1
ATOM 4287 C CA . PRO B 1 58 ? -22.781 -37.219 -11.664 1 95.94 58 PRO B CA 1
ATOM 4288 C C . PRO B 1 58 ? -22.344 -35.781 -11.789 1 95.94 58 PRO B C 1
ATOM 4290 O O . PRO B 1 58 ? -21.188 -35.438 -11.484 1 95.94 58 PRO B O 1
ATOM 4293 N N . ASP B 1 59 ? -23.25 -34.906 -12.203 1 95.5 59 ASP B N 1
ATOM 4294 C CA . ASP B 1 59 ? -22.906 -33.5 -12.359 1 95.5 59 ASP B CA 1
ATOM 4295 C C . ASP B 1 59 ? -22.859 -32.781 -11.008 1 95.5 59 ASP B C 1
ATOM 4297 O O . ASP B 1 59 ? -22.438 -31.641 -10.914 1 95.5 59 ASP B O 1
ATOM 4301 N N . MET B 1 60 ? -23.203 -33.5 -9.891 1 97.56 60 MET B N 1
ATOM 4302 C CA . MET B 1 60 ? -23.125 -32.969 -8.539 1 97.56 60 MET B CA 1
ATOM 4303 C C . MET B 1 60 ? -21.875 -33.438 -7.824 1 97.56 60 MET B C 1
ATOM 4305 O O . MET B 1 60 ? -21.781 -33.375 -6.598 1 97.56 60 MET B O 1
ATOM 4309 N N . ARG B 1 61 ? -20.938 -33.906 -8.555 1 97.94 61 ARG B N 1
ATOM 4310 C CA . ARG B 1 61 ? -19.75 -34.531 -7.973 1 97.94 61 ARG B CA 1
ATOM 4311 C C . ARG B 1 61 ? -18.969 -33.562 -7.109 1 97.94 61 ARG B C 1
ATOM 4313 O O . ARG B 1 61 ? -18.375 -33.938 -6.098 1 97.94 61 ARG B O 1
ATOM 4320 N N . TYR B 1 62 ? -18.891 -32.25 -7.457 1 98.56 62 TYR B N 1
ATOM 4321 C CA . TYR B 1 62 ? -18.141 -31.312 -6.645 1 98.56 62 TYR B CA 1
ATOM 4322 C C . TYR B 1 62 ? -18.875 -31.016 -5.336 1 98.56 62 TYR B C 1
ATOM 4324 O O . TYR B 1 62 ? -18.234 -30.812 -4.301 1 98.56 62 TYR B O 1
ATOM 4332 N N . GLN B 1 63 ? -20.219 -31 -5.375 1 98.25 63 GLN B N 1
ATOM 4333 C CA . GLN B 1 63 ? -20.984 -30.891 -4.133 1 98.25 63 GLN B CA 1
ATOM 4334 C C . GLN B 1 63 ? -20.688 -32.094 -3.213 1 98.25 63 GLN B C 1
ATOM 4336 O O . GLN B 1 63 ? -20.484 -31.906 -2.01 1 98.25 63 GLN B O 1
ATOM 4341 N N . VAL B 1 64 ? -20.672 -33.188 -3.797 1 98.62 64 VAL B N 1
ATOM 4342 C CA . VAL B 1 64 ? -20.359 -34.406 -3.043 1 98.62 64 VAL B CA 1
ATOM 4343 C C . VAL B 1 64 ? -18.906 -34.344 -2.551 1 98.62 64 VAL B C 1
ATOM 4345 O O . VAL B 1 64 ? -18.625 -34.719 -1.413 1 98.62 64 VAL B O 1
ATOM 4348 N N . GLY B 1 65 ? -18.016 -33.906 -3.428 1 98.75 65 GLY B N 1
ATOM 4349 C CA . GLY B 1 65 ? -16.625 -33.75 -3.027 1 98.75 65 GLY B CA 1
ATOM 4350 C C . GLY B 1 65 ? -16.453 -32.844 -1.82 1 98.75 65 GLY B C 1
ATOM 4351 O O . GLY B 1 65 ? -15.672 -33.125 -0.917 1 98.75 65 GLY B O 1
ATOM 4352 N N . ARG B 1 66 ? -17.156 -31.688 -1.825 1 98.44 66 ARG B N 1
ATOM 4353 C CA . ARG B 1 66 ? -17.141 -30.781 -0.691 1 98.44 66 ARG B CA 1
ATOM 4354 C C . ARG B 1 66 ? -17.672 -31.438 0.57 1 98.44 66 ARG B C 1
ATOM 4356 O O . ARG B 1 66 ? -17.125 -31.25 1.66 1 98.44 66 ARG B O 1
ATOM 4363 N N . ALA B 1 67 ? -18.688 -32.156 0.427 1 98.44 67 ALA B N 1
ATOM 4364 C CA . ALA B 1 67 ? -19.266 -32.906 1.546 1 98.44 67 ALA B CA 1
ATOM 4365 C C . ALA B 1 67 ? -18.25 -33.938 2.1 1 98.44 67 ALA B C 1
ATOM 4367 O O . ALA B 1 67 ? -18.141 -34.094 3.316 1 98.44 67 ALA B O 1
ATOM 4368 N N . CYS B 1 68 ? -17.594 -34.594 1.213 1 98.75 68 CYS B N 1
ATOM 4369 C CA . CYS B 1 68 ? -16.562 -35.531 1.628 1 98.75 68 CYS B CA 1
ATOM 4370 C C . CYS B 1 68 ? -15.477 -34.844 2.43 1 98.75 68 CYS B C 1
ATOM 4372 O O . CYS B 1 68 ? -14.984 -35.375 3.424 1 98.75 68 CYS B O 1
ATOM 4374 N N . ALA B 1 69 ? -15.07 -33.688 1.948 1 98.62 69 ALA B N 1
ATOM 4375 C CA . ALA B 1 69 ? -14.062 -32.875 2.65 1 98.62 69 ALA B CA 1
ATOM 4376 C C . ALA B 1 69 ? -14.539 -32.531 4.051 1 98.62 69 ALA B C 1
ATOM 4378 O O . ALA B 1 69 ? -13.766 -32.562 5.012 1 98.62 69 ALA B O 1
ATOM 4379 N N . ALA B 1 70 ? -15.773 -32.125 4.145 1 97.38 70 ALA B N 1
ATOM 4380 C CA . ALA B 1 70 ? -16.344 -31.75 5.434 1 97.38 70 ALA B CA 1
ATOM 4381 C C . ALA B 1 70 ? -16.469 -32.969 6.355 1 97.38 70 ALA B C 1
ATOM 4383 O O . ALA B 1 70 ? -16.266 -32.844 7.566 1 97.38 70 ALA B O 1
ATOM 4384 N N . ALA B 1 71 ? -16.734 -34.125 5.844 1 97.75 71 ALA B N 1
ATOM 4385 C CA . ALA B 1 71 ? -17.062 -35.312 6.609 1 97.75 71 ALA B CA 1
ATOM 4386 C C . ALA B 1 71 ? -15.812 -36.188 6.84 1 97.75 71 ALA B C 1
ATOM 4388 O O . ALA B 1 71 ? -15.781 -37 7.766 1 97.75 71 ALA B O 1
ATOM 4389 N N . GLY B 1 72 ? -14.852 -36.062 5.973 1 98.31 72 GLY B N 1
ATOM 4390 C CA . GLY B 1 72 ? -13.664 -36.906 6.043 1 98.31 72 GLY B CA 1
ATOM 4391 C C . GLY B 1 72 ? -13.797 -38.219 5.277 1 98.31 72 GLY B C 1
ATOM 4392 O O . GLY B 1 72 ? -13.203 -39.219 5.652 1 98.31 72 GLY B O 1
ATOM 4393 N N . TYR B 1 73 ? -14.656 -38.25 4.27 1 98.56 73 TYR B N 1
ATOM 4394 C CA . TYR B 1 73 ? -14.836 -39.438 3.443 1 98.56 73 TYR B CA 1
ATOM 4395 C C . TYR B 1 73 ? -13.82 -39.469 2.303 1 98.56 73 TYR B C 1
ATOM 4397 O O . TYR B 1 73 ? -14.188 -39.281 1.138 1 98.56 73 TYR B O 1
ATOM 4405 N N . ASP B 1 74 ? -12.562 -39.781 2.584 1 98.19 74 ASP B N 1
ATOM 4406 C CA . ASP B 1 74 ? -11.461 -39.688 1.639 1 98.19 74 ASP B CA 1
ATOM 4407 C C . ASP B 1 74 ? -11.555 -40.75 0.556 1 98.19 74 ASP B C 1
ATOM 4409 O O . ASP B 1 74 ? -11.172 -40.531 -0.592 1 98.19 74 ASP B O 1
ATOM 4413 N N . THR B 1 75 ? -12.117 -41.906 0.885 1 97.94 75 THR B N 1
ATOM 4414 C CA . THR B 1 75 ? -12.266 -42.969 -0.111 1 97.94 75 THR B CA 1
ATOM 4415 C C . THR B 1 75 ? -13.258 -42.562 -1.189 1 97.94 75 THR B C 1
ATOM 4417 O O . THR B 1 75 ? -12.992 -42.719 -2.383 1 97.94 75 THR B O 1
ATOM 4420 N N . LEU B 1 76 ? -14.383 -42.125 -0.756 1 98.5 76 LEU B N 1
ATOM 4421 C CA . LEU B 1 76 ? -15.375 -41.656 -1.719 1 98.5 76 LEU B CA 1
ATOM 4422 C C . LEU B 1 76 ? -14.836 -40.469 -2.523 1 98.5 76 LEU B C 1
ATOM 4424 O O . LEU B 1 76 ? -15.07 -40.375 -3.73 1 98.5 76 LEU B O 1
ATOM 4428 N N . TYR B 1 77 ? -14.148 -39.562 -1.913 1 98.69 77 TYR B N 1
ATOM 4429 C CA . TYR B 1 77 ? -13.555 -38.438 -2.602 1 98.69 77 TYR B CA 1
ATOM 4430 C C . TYR B 1 77 ? -12.68 -38.906 -3.76 1 98.69 77 TYR B C 1
ATOM 4432 O O . TYR B 1 77 ? -12.734 -38.312 -4.855 1 98.69 77 TYR B O 1
ATOM 4440 N N . ASP B 1 78 ? -11.922 -39.938 -3.541 1 98.06 78 ASP B N 1
ATOM 4441 C CA . ASP B 1 78 ? -11.008 -40.438 -4.559 1 98.06 78 ASP B CA 1
ATOM 4442 C C . ASP B 1 78 ? -11.781 -41 -5.758 1 98.06 78 ASP B C 1
ATOM 4444 O O . ASP B 1 78 ? -11.312 -40.906 -6.895 1 98.06 78 ASP B O 1
ATOM 4448 N N . GLU B 1 79 ? -12.938 -41.438 -5.48 1 97.62 79 GLU B N 1
ATOM 4449 C CA . GLU B 1 79 ? -13.758 -42.031 -6.535 1 97.62 79 GLU B CA 1
ATOM 4450 C C . GLU B 1 79 ? -14.336 -40.969 -7.449 1 97.62 79 GLU B C 1
ATOM 4452 O O . GLU B 1 79 ? -14.758 -41.25 -8.57 1 97.62 79 GLU B O 1
ATOM 4457 N N . LEU B 1 80 ? -14.328 -39.75 -7.008 1 98.12 80 LEU B N 1
ATOM 4458 C CA . LEU B 1 80 ? -15 -38.688 -7.734 1 98.12 80 LEU B CA 1
ATOM 4459 C C . LEU B 1 80 ? -14.109 -38.156 -8.852 1 98.12 80 LEU B C 1
ATOM 4461 O O . LEU B 1 80 ? -14.602 -37.5 -9.773 1 98.12 80 LEU B O 1
ATOM 4465 N N . HIS B 1 81 ? -12.773 -38.281 -8.773 1 96.56 81 HIS B N 1
ATOM 4466 C CA . HIS B 1 81 ? -11.797 -37.844 -9.773 1 96.56 81 HIS B CA 1
ATOM 4467 C C . HIS B 1 81 ? -11.961 -36.344 -10.078 1 96.56 81 HIS B C 1
ATOM 4469 O O . HIS B 1 81 ? -12.062 -35.969 -11.242 1 96.56 81 HIS B O 1
ATOM 4475 N N . LEU B 1 82 ? -11.938 -35.594 -9.047 1 97.81 82 LEU B N 1
ATOM 4476 C CA . LEU B 1 82 ? -12.117 -34.156 -9.18 1 97.81 82 LEU B CA 1
ATOM 4477 C C . LEU B 1 82 ? -10.789 -33.438 -9.469 1 97.81 82 LEU B C 1
ATOM 4479 O O . LEU B 1 82 ? -9.727 -33.938 -9.094 1 97.81 82 LEU B O 1
ATOM 4483 N N . LEU B 1 83 ? -10.836 -32.312 -10.234 1 96.94 83 LEU B N 1
ATOM 4484 C CA . LEU B 1 83 ? -9.703 -31.406 -10.203 1 96.94 83 LEU B CA 1
ATOM 4485 C C . LEU B 1 83 ? -9.438 -30.906 -8.789 1 96.94 83 LEU B C 1
ATOM 4487 O O . LEU B 1 83 ? -10.375 -30.75 -7.996 1 96.94 83 LEU B O 1
ATOM 4491 N N . PRO B 1 84 ? -8.203 -30.75 -8.414 1 97.06 84 PRO B N 1
ATOM 4492 C CA . PRO B 1 84 ? -7.91 -30.203 -7.078 1 97.06 84 PRO B CA 1
ATOM 4493 C C . PRO B 1 84 ? -8.484 -28.812 -6.867 1 97.06 84 PRO B C 1
ATOM 4495 O O . PRO B 1 84 ? -7.875 -27.812 -7.285 1 97.06 84 PRO B O 1
ATOM 4498 N N . ASP B 1 85 ? -9.586 -28.688 -6.195 1 98.12 85 ASP B N 1
ATOM 4499 C CA . ASP B 1 85 ? -10.312 -27.438 -6 1 98.12 85 ASP B CA 1
ATOM 4500 C C . ASP B 1 85 ? -9.945 -26.797 -4.664 1 98.12 85 ASP B C 1
ATOM 4502 O O . ASP B 1 85 ? -9.93 -27.469 -3.631 1 98.12 85 ASP B O 1
ATOM 4506 N N . VAL B 1 86 ? -9.766 -25.484 -4.734 1 97.06 86 VAL B N 1
ATOM 4507 C CA . VAL B 1 86 ? -9.273 -24.781 -3.559 1 97.06 86 VAL B CA 1
ATOM 4508 C C . VAL B 1 86 ? -10.391 -24.656 -2.527 1 97.06 86 VAL B C 1
ATOM 4510 O O . VAL B 1 86 ? -10.133 -24.641 -1.32 1 97.06 86 VAL B O 1
ATOM 4513 N N . SER B 1 87 ? -11.625 -24.516 -2.924 1 96.75 87 SER B N 1
ATOM 4514 C CA . SER B 1 87 ? -12.727 -24.453 -1.969 1 96.75 87 SER B CA 1
ATOM 4515 C C . SER B 1 87 ? -12.852 -25.734 -1.163 1 96.75 87 SER B C 1
ATOM 4517 O O . SER B 1 87 ? -13.094 -25.703 0.045 1 96.75 87 SER B O 1
ATOM 4519 N N . ILE B 1 88 ? -12.695 -26.844 -1.834 1 98.06 88 ILE B N 1
ATOM 4520 C CA . ILE B 1 88 ? -12.734 -28.141 -1.151 1 98.06 88 ILE B CA 1
ATOM 4521 C C . ILE B 1 88 ? -11.531 -28.266 -0.218 1 98.06 88 ILE B C 1
ATOM 4523 O O . ILE B 1 88 ? -11.656 -28.797 0.889 1 98.06 88 ILE B O 1
ATOM 4527 N N . ALA B 1 89 ? -10.406 -27.766 -0.679 1 97.69 89 ALA B N 1
ATOM 4528 C CA . ALA B 1 89 ? -9.211 -27.781 0.161 1 97.69 89 ALA B CA 1
ATOM 4529 C C . ALA B 1 89 ? -9.43 -27 1.453 1 97.69 89 ALA B C 1
ATOM 4531 O O . ALA B 1 89 ? -9.086 -27.484 2.539 1 97.69 89 ALA B O 1
ATOM 4532 N N . GLU B 1 90 ? -10 -25.797 1.338 1 96.19 90 GLU B N 1
ATOM 4533 C CA . GLU B 1 90 ? -10.25 -24.969 2.521 1 96.19 90 GLU B CA 1
ATOM 4534 C C . GLU B 1 90 ? -11.219 -25.672 3.473 1 96.19 90 GLU B C 1
ATOM 4536 O O . GLU B 1 90 ? -11.031 -25.641 4.691 1 96.19 90 GLU B O 1
ATOM 4541 N N . GLU B 1 91 ? -12.25 -26.297 2.934 1 96.44 91 GLU B N 1
ATOM 4542 C CA . GLU B 1 91 ? -13.203 -27.047 3.74 1 96.44 91 GLU B CA 1
ATOM 4543 C C . GLU B 1 91 ? -12.516 -28.203 4.48 1 96.44 91 GLU B C 1
ATOM 4545 O O . GLU B 1 91 ? -12.742 -28.391 5.676 1 96.44 91 GLU B O 1
ATOM 4550 N N . ALA B 1 92 ? -11.734 -28.906 3.768 1 97.69 92 ALA B N 1
ATOM 4551 C CA . ALA B 1 92 ? -11.039 -30.047 4.344 1 97.69 92 ALA B CA 1
ATOM 4552 C C . ALA B 1 92 ? -10.102 -29.625 5.469 1 97.69 92 ALA B C 1
ATOM 4554 O O . ALA B 1 92 ? -10.023 -30.281 6.504 1 97.69 92 ALA B O 1
ATOM 4555 N N . ARG B 1 93 ? -9.438 -28.578 5.25 1 95.38 93 ARG B N 1
ATOM 4556 C CA . ARG B 1 93 ? -8.492 -28.078 6.242 1 95.38 93 ARG B CA 1
ATOM 4557 C C . ARG B 1 93 ? -9.188 -27.812 7.57 1 95.38 93 ARG B C 1
ATOM 4559 O O . ARG B 1 93 ? -8.656 -28.125 8.633 1 95.38 93 ARG B O 1
ATOM 4566 N N . GLU B 1 94 ? -10.367 -27.266 7.527 1 91.81 94 GLU B N 1
ATOM 4567 C CA . GLU B 1 94 ? -11.055 -26.797 8.727 1 91.81 94 GLU B CA 1
ATOM 4568 C C . GLU B 1 94 ? -11.836 -27.922 9.391 1 91.81 94 GLU B C 1
ATOM 4570 O O . GLU B 1 94 ? -12.148 -27.844 10.578 1 91.81 94 GLU B O 1
ATOM 4575 N N . ALA B 1 95 ? -12.211 -28.906 8.68 1 92.12 95 ALA B N 1
ATOM 4576 C CA . ALA B 1 95 ? -12.992 -30 9.234 1 92.12 95 ALA B CA 1
ATOM 4577 C C . ALA B 1 95 ? -12.211 -30.75 10.312 1 92.12 95 ALA B C 1
ATOM 4579 O O . ALA B 1 95 ? -12.797 -31.266 11.266 1 92.12 95 ALA B O 1
ATOM 4580 N N . GLY B 1 96 ? -10.859 -30.828 10.25 1 82.81 96 GLY B N 1
ATOM 4581 C CA . GLY B 1 96 ? -9.969 -31.25 11.328 1 82.81 96 GLY B CA 1
ATOM 4582 C C . GLY B 1 96 ? -10.008 -32.75 11.578 1 82.81 96 GLY B C 1
ATOM 4583 O O . GLY B 1 96 ? -9.625 -33.188 12.664 1 82.81 96 GLY B O 1
ATOM 4584 N N . ASN B 1 97 ? -10.648 -33.594 10.828 1 92.75 97 ASN B N 1
ATOM 4585 C CA . ASN B 1 97 ? -10.578 -35.031 10.992 1 92.75 97 ASN B CA 1
ATOM 4586 C C . ASN B 1 97 ? -9.562 -35.656 10.039 1 92.75 97 ASN B C 1
ATOM 4588 O O . ASN B 1 97 ? -9.062 -35 9.133 1 92.75 97 ASN B O 1
ATOM 4592 N N . ASP B 1 98 ? -9.281 -36.906 10.297 1 96.56 98 ASP B N 1
ATOM 4593 C CA . ASP B 1 98 ? -8.188 -37.562 9.578 1 96.56 98 ASP B CA 1
ATOM 4594 C C . ASP B 1 98 ? -8.5 -37.688 8.094 1 96.56 98 ASP B C 1
ATOM 4596 O O . ASP B 1 98 ? -7.621 -37.469 7.25 1 96.56 98 ASP B O 1
ATOM 4600 N N . GLY B 1 99 ? -9.695 -38.094 7.824 1 98 99 GLY B N 1
ATOM 4601 C CA . GLY B 1 99 ? -10.078 -38.188 6.426 1 98 99 GLY B CA 1
ATOM 4602 C C . GLY B 1 99 ? -9.992 -36.875 5.68 1 98 99 GLY B C 1
ATOM 4603 O O . GLY B 1 99 ? -9.508 -36.812 4.547 1 98 99 GLY B O 1
ATOM 4604 N N . SER B 1 100 ? -10.453 -35.875 6.277 1 97.88 100 SER B N 1
ATOM 4605 C CA . SER B 1 100 ? -10.398 -34.531 5.684 1 97.88 100 SER B CA 1
ATOM 4606 C C . SER B 1 100 ? -8.953 -34.094 5.492 1 97.88 100 SER B C 1
ATOM 4608 O O . SER B 1 100 ? -8.633 -33.406 4.508 1 97.88 100 SER B O 1
ATOM 4610 N N . ARG B 1 101 ? -8.133 -34.406 6.418 1 97.69 101 ARG B N 1
ATOM 4611 C CA . ARG B 1 101 ? -6.715 -34.062 6.305 1 97.69 101 ARG B CA 1
ATOM 4612 C C . ARG B 1 101 ? -6.086 -34.719 5.086 1 97.69 101 ARG B C 1
ATOM 4614 O O . ARG B 1 101 ? -5.289 -34.094 4.375 1 97.69 101 ARG B O 1
ATOM 4621 N N . ARG B 1 102 ? -6.426 -35.938 4.895 1 98.25 102 ARG B N 1
ATOM 4622 C CA . ARG B 1 102 ? -5.906 -36.656 3.734 1 98.25 102 ARG B CA 1
ATOM 4623 C C . ARG B 1 102 ? -6.371 -36 2.436 1 98.25 102 ARG B C 1
ATOM 4625 O O . ARG B 1 102 ? -5.602 -35.906 1.479 1 98.25 102 ARG B O 1
ATOM 4632 N N . ILE B 1 103 ? -7.582 -35.594 2.424 1 98.5 103 ILE B N 1
ATOM 4633 C CA . ILE B 1 103 ? -8.125 -34.906 1.251 1 98.5 103 ILE B CA 1
ATOM 4634 C C . ILE B 1 103 ? -7.379 -33.594 1.03 1 98.5 103 ILE B C 1
ATOM 4636 O O . ILE B 1 103 ? -6.984 -33.281 -0.094 1 98.5 103 ILE B O 1
ATOM 4640 N N . PHE B 1 104 ? -7.176 -32.875 2.107 1 97.94 104 PHE B N 1
ATOM 4641 C CA . PHE B 1 104 ? -6.445 -31.625 2.037 1 97.94 104 PHE B CA 1
ATOM 4642 C C . PHE B 1 104 ? -5.047 -31.844 1.469 1 97.94 104 PHE B C 1
ATOM 4644 O O . PHE B 1 104 ? -4.637 -31.141 0.534 1 97.94 104 PHE B O 1
ATOM 4651 N N . ASP B 1 105 ? -4.371 -32.781 2.021 1 97.62 105 ASP B N 1
ATOM 4652 C CA . ASP B 1 105 ? -3.002 -33.062 1.6 1 97.62 105 ASP B CA 1
ATOM 4653 C C . ASP B 1 105 ? -2.955 -33.469 0.128 1 97.62 105 ASP B C 1
ATOM 4655 O O . ASP B 1 105 ? -2.035 -33.094 -0.598 1 97.62 105 ASP B O 1
ATOM 4659 N N . LYS B 1 106 ? -3.885 -34.219 -0.217 1 97.5 106 LYS B N 1
ATOM 4660 C CA . LYS B 1 106 ? -3.963 -34.656 -1.609 1 97.5 106 LYS B CA 1
ATOM 4661 C C . LYS B 1 106 ? -4.117 -33.469 -2.549 1 97.5 106 LYS B C 1
ATOM 4663 O O . LYS B 1 106 ? -3.434 -33.375 -3.572 1 97.5 106 LYS B O 1
ATOM 4668 N N . ILE B 1 107 ? -4.973 -32.562 -2.271 1 97.75 107 ILE B N 1
ATOM 4669 C CA . ILE B 1 107 ? -5.207 -31.406 -3.117 1 97.75 107 ILE B CA 1
ATOM 4670 C C . ILE B 1 107 ? -3.963 -30.516 -3.131 1 97.75 107 ILE B C 1
ATOM 4672 O O . ILE B 1 107 ? -3.508 -30.094 -4.195 1 97.75 107 ILE B O 1
ATOM 4676 N N . MET B 1 108 ? -3.352 -30.266 -1.972 1 95.56 108 MET B N 1
ATOM 4677 C CA . MET B 1 108 ? -2.242 -29.328 -1.829 1 95.56 108 MET B CA 1
ATOM 4678 C C . MET B 1 108 ? -0.965 -29.906 -2.438 1 95.56 108 MET B C 1
ATOM 4680 O O . MET B 1 108 ? -0.022 -29.156 -2.719 1 95.56 108 MET B O 1
ATOM 4684 N N . SER B 1 109 ? -0.943 -31.188 -2.611 1 94.56 109 SER B N 1
ATOM 4685 C CA . SER B 1 109 ? 0.236 -31.812 -3.201 1 94.56 109 SER B CA 1
ATOM 4686 C C . SER B 1 109 ? 0.317 -31.531 -4.699 1 94.56 109 SER B C 1
ATOM 4688 O O . SER B 1 109 ? 1.373 -31.703 -5.309 1 94.56 109 SER B O 1
ATOM 4690 N N . HIS B 1 110 ? -0.79 -31.094 -5.219 1 91.56 110 HIS B N 1
ATOM 4691 C CA . HIS B 1 110 ? -0.78 -30.766 -6.641 1 91.56 110 HIS B CA 1
ATOM 4692 C C . HIS B 1 110 ? -0.109 -29.422 -6.898 1 91.56 110 HIS B C 1
ATOM 4694 O O . HIS B 1 110 ? -0.287 -28.484 -6.125 1 91.56 110 HIS B O 1
ATOM 4700 N N . THR B 1 111 ? 0.607 -29.391 -7.961 1 83.19 111 THR B N 1
ATOM 4701 C CA . THR B 1 111 ? 1.312 -28.172 -8.336 1 83.19 111 THR B CA 1
ATOM 4702 C C . THR B 1 111 ? 0.333 -27.109 -8.844 1 83.19 111 THR B C 1
ATOM 4704 O O . THR B 1 111 ? 0.546 -25.922 -8.648 1 83.19 111 THR B O 1
ATOM 4707 N N . VAL B 1 112 ? -0.677 -27.672 -9.555 1 87.94 112 VAL B N 1
ATOM 4708 C CA . VAL B 1 112 ? -1.688 -26.75 -10.086 1 87.94 112 VAL B CA 1
ATOM 4709 C C . VAL B 1 112 ? -3.037 -27.047 -9.43 1 87.94 112 VAL B C 1
ATOM 4711 O O . VAL B 1 112 ? -3.471 -28.203 -9.383 1 87.94 112 VAL B O 1
ATOM 4714 N N . ARG B 1 113 ? -3.588 -26.078 -8.914 1 94.44 113 ARG B N 1
ATOM 4715 C CA . ARG B 1 113 ? -4.91 -26.172 -8.305 1 94.44 113 ARG B CA 1
ATOM 4716 C C . ARG B 1 113 ? -5.898 -25.234 -9.008 1 94.44 113 ARG B C 1
ATOM 4718 O O . ARG B 1 113 ? -5.5 -24.406 -9.82 1 94.44 113 ARG B O 1
ATOM 4725 N N . TYR B 1 114 ? -7.184 -25.469 -8.719 1 95.94 114 TYR B N 1
ATOM 4726 C CA . TYR B 1 114 ? -8.203 -24.797 -9.516 1 95.94 114 TYR B CA 1
ATOM 4727 C C . TYR B 1 114 ? -9.266 -24.172 -8.625 1 95.94 114 TYR B C 1
ATOM 4729 O O . TYR B 1 114 ? -9.453 -24.594 -7.48 1 95.94 114 TYR B O 1
ATOM 4737 N N . ALA B 1 115 ? -9.828 -23.109 -9.156 1 96.44 115 ALA B N 1
ATOM 4738 C CA . ALA B 1 115 ? -11.078 -22.578 -8.617 1 96.44 115 ALA B CA 1
ATOM 4739 C C . ALA B 1 115 ? -12.273 -23.062 -9.422 1 96.44 115 ALA B C 1
ATOM 4741 O O . ALA B 1 115 ? -12.586 -22.516 -10.484 1 96.44 115 ALA B O 1
ATOM 4742 N N . VAL B 1 116 ? -12.938 -24.047 -8.906 1 98 116 VAL B N 1
ATOM 4743 C CA . VAL B 1 116 ? -14.078 -24.641 -9.602 1 98 116 VAL B CA 1
ATOM 4744 C C . VAL B 1 116 ? -15.375 -24.172 -8.938 1 98 116 VAL B C 1
ATOM 4746 O O . VAL B 1 116 ? -16.312 -23.734 -9.625 1 98 116 VAL B O 1
ATOM 4749 N N . MET B 1 117 ? -15.367 -24.328 -7.645 1 97.44 117 MET B N 1
ATOM 4750 C CA . MET B 1 117 ? -16.547 -23.891 -6.895 1 97.44 117 MET B CA 1
ATOM 4751 C C . MET B 1 117 ? -16.422 -22.422 -6.488 1 97.44 117 MET B C 1
ATOM 4753 O O . MET B 1 117 ? -15.336 -21.969 -6.113 1 97.44 117 MET B O 1
ATOM 4757 N N . ASP B 1 118 ? -17.469 -21.688 -6.559 1 95.94 118 ASP B N 1
ATOM 4758 C CA . ASP B 1 118 ? -17.531 -20.297 -6.141 1 95.94 118 ASP B CA 1
ATOM 4759 C C . ASP B 1 118 ? -18.672 -20.062 -5.16 1 95.94 118 ASP B C 1
ATOM 4761 O O . ASP B 1 118 ? -19.844 -20 -5.562 1 95.94 118 ASP B O 1
ATOM 4765 N N . ASP B 1 119 ? -18.344 -19.875 -3.969 1 93.31 119 ASP B N 1
ATOM 4766 C CA . ASP B 1 119 ? -19.344 -19.781 -2.91 1 93.31 119 ASP B CA 1
ATOM 4767 C C . ASP B 1 119 ? -20.062 -18.438 -2.953 1 93.31 119 ASP B C 1
ATOM 4769 O O . ASP B 1 119 ? -21.141 -18.281 -2.369 1 93.31 119 ASP B O 1
ATOM 4773 N N . TYR B 1 120 ? -19.469 -17.469 -3.549 1 91.06 120 TYR B N 1
ATOM 4774 C CA . TYR B 1 120 ? -20.125 -16.156 -3.641 1 91.06 120 TYR B CA 1
ATOM 4775 C C . TYR B 1 120 ? -21.328 -16.234 -4.578 1 91.06 120 TYR B C 1
ATOM 4777 O O . TYR B 1 120 ? -22.359 -15.602 -4.32 1 91.06 120 TYR B O 1
ATOM 4785 N N . THR B 1 121 ? -21.219 -17 -5.652 1 92.25 121 THR B N 1
ATOM 4786 C CA . THR B 1 121 ? -22.266 -17.062 -6.676 1 92.25 121 THR B CA 1
ATOM 4787 C C . THR B 1 121 ? -22.969 -18.406 -6.652 1 92.25 121 THR B C 1
ATOM 4789 O O . THR B 1 121 ? -23.906 -18.641 -7.406 1 92.25 121 THR B O 1
ATOM 4792 N N . ARG B 1 122 ? -22.516 -19.312 -5.84 1 94.06 122 ARG B N 1
ATOM 4793 C CA . ARG B 1 122 ? -23.031 -20.688 -5.766 1 94.06 122 ARG B CA 1
ATOM 4794 C C . ARG B 1 122 ? -22.969 -21.359 -7.129 1 94.06 122 ARG B C 1
ATOM 4796 O O . ARG B 1 122 ? -23.953 -21.969 -7.574 1 94.06 122 ARG B O 1
ATOM 4803 N N . THR B 1 123 ? -21.844 -21.188 -7.762 1 95.25 123 THR B N 1
ATOM 4804 C CA . THR B 1 123 ? -21.672 -21.781 -9.086 1 95.25 123 THR B CA 1
ATOM 4805 C C . THR B 1 123 ? -20.516 -22.766 -9.078 1 95.25 123 THR B C 1
ATOM 4807 O O . THR B 1 123 ? -19.641 -22.703 -8.219 1 95.25 123 THR B O 1
ATOM 4810 N N . ILE B 1 124 ? -20.594 -23.719 -9.984 1 96.62 124 ILE B N 1
ATOM 4811 C CA . ILE B 1 124 ? -19.562 -24.719 -10.219 1 96.62 124 ILE B CA 1
ATOM 4812 C C . ILE B 1 124 ? -19.125 -24.688 -11.68 1 96.62 124 ILE B C 1
ATOM 4814 O O . ILE B 1 124 ? -19.922 -24.984 -12.578 1 96.62 124 ILE B O 1
ATOM 4818 N N . ASN B 1 125 ? -17.906 -24.266 -11.883 1 96.25 125 ASN B N 1
ATOM 4819 C CA . ASN B 1 125 ? -17.406 -24.156 -13.25 1 96.25 125 ASN B CA 1
ATOM 4820 C C . ASN B 1 125 ? -16.484 -25.328 -13.609 1 96.25 125 ASN B C 1
ATOM 4822 O O . ASN B 1 125 ? -15.273 -25.25 -13.414 1 96.25 125 ASN B O 1
ATOM 4826 N N . THR B 1 126 ? -17.031 -26.297 -14.258 1 94.25 126 THR B N 1
ATOM 4827 C CA . THR B 1 126 ? -16.25 -27.469 -14.633 1 94.25 126 THR B CA 1
ATOM 4828 C C . THR B 1 126 ? -15.742 -27.344 -16.062 1 94.25 126 THR B C 1
ATOM 4830 O O . THR B 1 126 ? -14.836 -28.078 -16.484 1 94.25 126 THR B O 1
ATOM 4833 N N . SER B 1 127 ? -16.297 -26.438 -16.781 1 92.88 127 SER B N 1
ATOM 4834 C CA . SER B 1 127 ? -15.977 -26.328 -18.203 1 92.88 127 SER B CA 1
ATOM 4835 C C . SER B 1 127 ? -14.688 -25.531 -18.406 1 92.88 127 SER B C 1
ATOM 4837 O O . SER B 1 127 ? -13.875 -25.875 -19.266 1 92.88 127 SER B O 1
ATOM 4839 N N . ASP B 1 128 ? -14.547 -24.531 -17.672 1 92.56 128 ASP B N 1
ATOM 4840 C CA . ASP B 1 128 ? -13.375 -23.688 -17.812 1 92.56 128 ASP B CA 1
ATOM 4841 C C . ASP B 1 128 ? -12.883 -23.188 -16.453 1 92.56 128 ASP B C 1
ATOM 4843 O O . ASP B 1 128 ? -12.898 -22 -16.172 1 92.56 128 ASP B O 1
ATOM 4847 N N . PRO B 1 129 ? -12.406 -24.203 -15.719 1 92.44 129 PRO B N 1
ATOM 4848 C CA . PRO B 1 129 ? -11.938 -23.812 -14.383 1 92.44 129 PRO B CA 1
ATOM 4849 C C . PRO B 1 129 ? -10.664 -22.969 -14.438 1 92.44 129 PRO B C 1
ATOM 4851 O O . PRO B 1 129 ? -9.859 -23.109 -15.359 1 92.44 129 PRO B O 1
ATOM 4854 N N . THR B 1 130 ? -10.445 -22.094 -13.547 1 89.06 130 THR B N 1
ATOM 4855 C CA . THR B 1 130 ? -9.281 -21.219 -13.484 1 89.06 130 THR B CA 1
ATOM 4856 C C . THR B 1 130 ? -8.102 -21.938 -12.836 1 89.06 130 THR B C 1
ATOM 4858 O O . THR B 1 130 ? -8.141 -22.25 -11.641 1 89.06 130 THR B O 1
ATOM 4861 N N . PRO B 1 131 ? -7.066 -22.172 -13.602 1 88.31 131 PRO B N 1
ATOM 4862 C CA . PRO B 1 131 ? -5.887 -22.797 -13 1 88.31 131 PRO B CA 1
ATOM 4863 C C . PRO B 1 131 ? -5.059 -21.812 -12.172 1 88.31 131 PRO B C 1
ATOM 4865 O O . PRO B 1 131 ? -5.199 -20.594 -12.312 1 88.31 131 PRO B O 1
ATOM 4868 N N . GLY B 1 132 ? -4.242 -22.344 -11.297 1 86.62 132 GLY B N 1
ATOM 4869 C CA . GLY B 1 132 ? -3.334 -21.531 -10.516 1 86.62 132 GLY B CA 1
ATOM 4870 C C . GLY B 1 132 ? -4 -20.875 -9.32 1 86.62 132 GLY B C 1
ATOM 4871 O O . GLY B 1 132 ? -3.494 -19.891 -8.789 1 86.62 132 GLY B O 1
ATOM 4872 N N . ALA B 1 133 ? -5.16 -21.422 -8.93 1 93 133 ALA B N 1
ATOM 4873 C CA . ALA B 1 133 ? -5.871 -20.891 -7.773 1 93 133 ALA B CA 1
ATOM 4874 C C . ALA B 1 133 ? -5.148 -21.234 -6.477 1 93 133 ALA B C 1
ATOM 4876 O O . ALA B 1 133 ? -4.512 -22.281 -6.371 1 93 133 ALA B O 1
ATOM 4877 N N . CYS B 1 134 ? -5.176 -20.328 -5.555 1 93.88 134 CYS B N 1
ATOM 4878 C CA . CYS B 1 134 ? -4.602 -20.516 -4.23 1 93.88 134 CYS B CA 1
ATOM 4879 C C . CYS B 1 134 ? -5.648 -20.297 -3.145 1 93.88 134 CYS B C 1
ATOM 4881 O O . CYS B 1 134 ? -6.723 -19.766 -3.408 1 93.88 134 CYS B O 1
ATOM 4883 N N . LEU B 1 135 ? -5.371 -20.812 -1.946 1 96.44 135 LEU B N 1
ATOM 4884 C CA . LEU B 1 135 ? -6.262 -20.562 -0.817 1 96.44 135 LEU B CA 1
ATOM 4885 C C . LEU B 1 135 ? -6.285 -19.078 -0.457 1 96.44 135 LEU B C 1
ATOM 4887 O O . LEU B 1 135 ? -5.238 -18.484 -0.221 1 96.44 135 LEU B O 1
ATOM 4891 N N . ASN B 1 136 ? -7.488 -18.469 -0.411 1 95.38 136 ASN B N 1
ATOM 4892 C CA . ASN B 1 136 ? -7.582 -17.031 -0.199 1 95.38 136 ASN B CA 1
ATOM 4893 C C . ASN B 1 136 ? -8.711 -16.672 0.764 1 95.38 136 ASN B C 1
ATOM 4895 O O . ASN B 1 136 ? -9.164 -15.531 0.802 1 95.38 136 ASN B O 1
ATOM 4899 N N . GLY B 1 137 ? -9.234 -17.672 1.471 1 91.5 137 GLY B N 1
ATOM 4900 C CA . GLY B 1 137 ? -10.297 -17.422 2.434 1 91.5 137 GLY B CA 1
ATOM 4901 C C . GLY B 1 137 ? -11.609 -17.031 1.783 1 91.5 137 GLY B C 1
ATOM 4902 O O . GLY B 1 137 ? -12.375 -16.25 2.348 1 91.5 137 GLY B O 1
ATOM 4903 N N . ASP B 1 138 ? -11.906 -17.5 0.634 1 92.12 138 ASP B N 1
ATOM 4904 C CA . ASP B 1 138 ? -13.109 -17.125 -0.113 1 92.12 138 ASP B CA 1
ATOM 4905 C C . ASP B 1 138 ? -14.172 -18.219 -0.019 1 92.12 138 ASP B C 1
ATOM 4907 O O . ASP B 1 138 ? -15.148 -18.203 -0.773 1 92.12 138 ASP B O 1
ATOM 4911 N N . THR B 1 139 ? -13.984 -19.125 0.83 1 92.5 139 THR B N 1
ATOM 4912 C CA . THR B 1 139 ? -14.875 -20.266 0.949 1 92.5 139 THR B CA 1
ATOM 4913 C C . THR B 1 139 ? -15.711 -20.172 2.223 1 92.5 139 THR B C 1
ATOM 4915 O O . THR B 1 139 ? -15.188 -19.844 3.291 1 92.5 139 THR B O 1
ATOM 4918 N N . ALA B 1 140 ? -16.969 -20.375 2.053 1 89.75 140 ALA B N 1
ATOM 4919 C CA . ALA B 1 140 ? -17.844 -20.484 3.219 1 89.75 140 ALA B CA 1
ATOM 4920 C C . ALA B 1 140 ? -17.703 -21.859 3.875 1 89.75 140 ALA B C 1
ATOM 4922 O O . ALA B 1 140 ? -18.484 -22.766 3.607 1 89.75 140 ALA B O 1
ATOM 4923 N N . ILE B 1 141 ? -16.828 -21.969 4.723 1 90 141 ILE B N 1
ATOM 4924 C CA . ILE B 1 141 ? -16.547 -23.234 5.375 1 90 141 ILE B CA 1
ATOM 4925 C C . ILE B 1 141 ? -17.672 -23.562 6.355 1 90 141 ILE B C 1
ATOM 4927 O O . ILE B 1 141 ? -18.266 -22.672 6.953 1 90 141 ILE B O 1
ATOM 4931 N N . ARG B 1 142 ? -17.891 -24.781 6.566 1 88.75 142 ARG B N 1
ATOM 4932 C CA . ARG B 1 142 ? -18.984 -25.266 7.406 1 88.75 142 ARG B CA 1
ATOM 4933 C C . ARG B 1 142 ? -18.859 -24.734 8.828 1 88.75 142 ARG B C 1
ATOM 4935 O O . ARG B 1 142 ? -19.859 -24.312 9.43 1 88.75 142 ARG B O 1
ATOM 4942 N N . ALA B 1 143 ? -17.703 -24.734 9.391 1 81.25 143 ALA B N 1
ATOM 4943 C CA . ALA B 1 143 ? -17.469 -24.297 10.758 1 81.25 143 ALA B CA 1
ATOM 4944 C C . ALA B 1 143 ? -17.922 -22.844 10.961 1 81.25 143 ALA B C 1
ATOM 4946 O O . ALA B 1 143 ? -18.344 -22.469 12.055 1 81.25 143 ALA B O 1
ATOM 4947 N N . SER B 1 144 ? -17.812 -22.078 9.914 1 77.62 144 SER B N 1
ATOM 4948 C CA . SER B 1 144 ? -18.172 -20.672 10 1 77.62 144 SER B CA 1
ATOM 4949 C C . SER B 1 144 ? -19.688 -20.484 9.914 1 77.62 144 SER B C 1
ATOM 4951 O O . SER B 1 144 ? -20.203 -19.422 10.266 1 77.62 144 SER B O 1
ATOM 4953 N N . LEU B 1 145 ? -20.266 -21.547 9.484 1 76.38 145 LEU B N 1
ATOM 4954 C CA . LEU B 1 145 ? -21.719 -21.469 9.297 1 76.38 145 LEU B CA 1
ATOM 4955 C C . LEU B 1 145 ? -22.453 -21.969 10.531 1 76.38 145 LEU B C 1
ATOM 4957 O O . LEU B 1 145 ? -23.625 -21.672 10.727 1 76.38 145 LEU B O 1
ATOM 4961 N N . LEU B 1 146 ? -21.734 -22.812 11.266 1 70.44 146 LEU B N 1
ATOM 4962 C CA . LEU B 1 146 ? -22.344 -23.422 12.445 1 70.44 146 LEU B CA 1
ATOM 4963 C C . LEU B 1 146 ? -22.203 -22.5 13.656 1 70.44 146 LEU B C 1
ATOM 4965 O O . LEU B 1 146 ? -21.203 -21.812 13.797 1 70.44 146 LEU B O 1
ATOM 4969 N N . SER B 1 147 ? -23.25 -21.859 14.055 1 54.34 147 SER B N 1
ATOM 4970 C CA . SER B 1 147 ? -23.281 -20.969 15.219 1 54.34 147 SER B CA 1
ATOM 4971 C C . SER B 1 147 ? -22.656 -21.641 16.438 1 54.34 147 SER B C 1
ATOM 4973 O O . SER B 1 147 ? -22.922 -22.812 16.703 1 54.34 147 SER B O 1
ATOM 4975 N N . ASP B 1 148 ? -21.375 -21.375 16.859 1 45.91 148 ASP B N 1
ATOM 4976 C CA . ASP B 1 148 ? -20.953 -21.984 18.125 1 45.91 148 ASP B CA 1
ATOM 4977 C C . ASP B 1 148 ? -22.125 -22.016 19.125 1 45.91 148 ASP B C 1
ATOM 4979 O O . ASP B 1 148 ? -22.656 -23.078 19.422 1 45.91 148 ASP B O 1
ATOM 4983 N N . ASP B 1 149 ? -21.828 -21.219 20.438 1 42.28 149 ASP B N 1
ATOM 4984 C CA . ASP B 1 149 ? -22.484 -21.25 21.734 1 42.28 149 ASP B CA 1
ATOM 4985 C C . ASP B 1 149 ? -23.984 -20.969 21.594 1 42.28 149 ASP B C 1
ATOM 4987 O O . ASP B 1 149 ? -24.391 -20.203 20.703 1 42.28 149 ASP B O 1
ATOM 4991 N N . ASP B 1 150 ? -24.891 -21.812 22.25 1 38.75 150 ASP B N 1
ATOM 4992 C CA . ASP B 1 150 ? -26.141 -21.734 23.016 1 38.75 150 ASP B CA 1
ATOM 4993 C C . ASP B 1 150 ? -26.422 -20.297 23.453 1 38.75 150 ASP B C 1
ATOM 4995 O O . ASP B 1 150 ? -27.359 -20.047 24.203 1 38.75 150 ASP B O 1
ATOM 4999 N N . ASP B 1 151 ? -25.453 -19.578 23.812 1 37.81 151 ASP B N 1
ATOM 5000 C CA . ASP B 1 151 ? -25.844 -18.328 24.453 1 37.81 151 ASP B CA 1
ATOM 5001 C C . ASP B 1 151 ? -26.625 -17.438 23.484 1 37.81 151 ASP B C 1
ATOM 5003 O O . ASP B 1 151 ? -26.078 -17 22.469 1 37.81 151 ASP B O 1
ATOM 5007 N N . GLU B 1 152 ? -27.891 -17.688 23.359 1 36.72 152 GLU B N 1
ATOM 5008 C CA . GLU B 1 152 ? -28.953 -16.766 22.953 1 36.72 152 GLU B CA 1
ATOM 5009 C C . GLU B 1 152 ? -28.516 -15.312 23.141 1 36.72 152 GLU B C 1
ATOM 5011 O O . GLU B 1 152 ? -29.062 -14.594 23.984 1 36.72 152 GLU B O 1
ATOM 5016 N N . ALA B 1 153 ? -27.359 -15.062 23.609 1 36.78 153 ALA B N 1
ATOM 5017 C CA . ALA B 1 153 ? -27.25 -13.609 23.766 1 36.78 153 ALA B CA 1
ATOM 5018 C C . ALA B 1 153 ? -27.891 -12.883 22.594 1 36.78 153 ALA B C 1
ATOM 5020 O O . ALA B 1 153 ? -27.781 -13.336 21.453 1 36.78 153 ALA B O 1
ATOM 5021 N N . GLU B 1 154 ? -28.875 -12.062 22.844 1 36.31 154 GLU B N 1
ATOM 5022 C CA . GLU B 1 154 ? -29.609 -11.055 22.078 1 36.31 154 GLU B CA 1
ATOM 5023 C C . GLU B 1 154 ? -28.75 -10.492 20.953 1 36.31 154 GLU B C 1
ATOM 5025 O O . GLU B 1 154 ? -27.859 -9.664 21.188 1 36.31 154 GLU B O 1
ATOM 5030 N N . ILE B 1 155 ? -28.375 -11.211 20.109 1 40.12 155 ILE B N 1
ATOM 5031 C CA . ILE B 1 155 ? -27.859 -10.562 18.906 1 40.12 155 ILE B CA 1
ATOM 5032 C C . ILE B 1 155 ? -28.688 -9.32 18.594 1 40.12 155 ILE B C 1
ATOM 5034 O O . ILE B 1 155 ? -29.875 -9.422 18.25 1 40.12 155 ILE B O 1
ATOM 5038 N N . TYR B 1 156 ? -28.484 -8.32 19.156 1 37.69 156 TYR B N 1
ATOM 5039 C CA . TYR B 1 156 ? -29.188 -7.09 18.797 1 37.69 156 TYR B CA 1
ATOM 5040 C C . TYR B 1 156 ? -29.234 -6.91 17.281 1 37.69 156 TYR B C 1
ATOM 5042 O O . TYR B 1 156 ? -28.266 -7.25 16.594 1 37.69 156 TYR B O 1
ATOM 5050 N N . ASP B 1 157 ? -30.375 -6.984 16.578 1 41.78 157 ASP B N 1
ATOM 5051 C CA . ASP B 1 157 ? -30.812 -6.73 15.211 1 41.78 157 ASP B CA 1
ATOM 5052 C C . ASP B 1 157 ? -29.828 -5.844 14.469 1 41.78 157 ASP B C 1
ATOM 5054 O O . ASP B 1 157 ? -29.641 -5.98 13.258 1 41.78 157 ASP B O 1
ATOM 5058 N N . GLU B 1 158 ? -29.344 -4.941 15.188 1 42.22 158 GLU B N 1
ATOM 5059 C CA . GLU B 1 158 ? -28.594 -3.846 14.57 1 42.22 158 GLU B CA 1
ATOM 5060 C C . GLU B 1 158 ? -27.266 -4.332 14.008 1 42.22 158 GLU B C 1
ATOM 5062 O O . GLU B 1 158 ? -26.594 -3.605 13.266 1 42.22 158 GLU B O 1
ATOM 5067 N N . MET B 1 159 ? -26.844 -5.465 14.461 1 43.88 159 MET B N 1
ATOM 5068 C CA . MET B 1 159 ? -25.484 -5.797 14.07 1 43.88 159 MET B CA 1
ATOM 5069 C C . MET B 1 159 ? -25.469 -6.84 12.961 1 43.88 159 MET B C 1
ATOM 5071 O O . MET B 1 159 ? -24.5 -7.586 12.82 1 43.88 159 MET B O 1
ATOM 5075 N N . ARG B 1 160 ? -26.609 -6.961 12.203 1 41.56 160 ARG B N 1
ATOM 5076 C CA . ARG B 1 160 ? -26.797 -7.91 11.109 1 41.56 160 ARG B CA 1
ATOM 5077 C C . ARG B 1 160 ? -26 -7.496 9.883 1 41.56 160 ARG B C 1
ATOM 5079 O O . ARG B 1 160 ? -26.406 -6.605 9.141 1 41.56 160 ARG B O 1
ATOM 5086 N N . ASP B 1 161 ? -24.672 -7.539 9.891 1 48.19 161 ASP B N 1
ATOM 5087 C CA . ASP B 1 161 ? -23.922 -7.25 8.672 1 48.19 161 ASP B CA 1
ATOM 5088 C C . ASP B 1 161 ? -24.281 -8.242 7.562 1 48.19 161 ASP B C 1
ATOM 5090 O O . ASP B 1 161 ? -24.391 -9.445 7.812 1 48.19 161 ASP B O 1
ATOM 5094 N N . PRO B 1 162 ? -24.891 -7.777 6.41 1 51.66 162 PRO B N 1
ATOM 5095 C CA . PRO B 1 162 ? -25.219 -8.641 5.273 1 51.66 162 PRO B CA 1
ATOM 5096 C C . PRO B 1 162 ? -24.078 -9.602 4.922 1 51.66 162 PRO B C 1
ATOM 5098 O O . PRO B 1 162 ? -22.922 -9.219 4.938 1 51.66 162 PRO B O 1
ATOM 5101 N N . HIS B 1 163 ? -24.281 -10.961 5.078 1 59.78 163 HIS B N 1
ATOM 5102 C CA . HIS B 1 163 ? -23.266 -11.953 4.727 1 59.78 163 HIS B CA 1
ATOM 5103 C C . HIS B 1 163 ? -23.109 -12.062 3.215 1 59.78 163 HIS B C 1
ATOM 5105 O O . HIS B 1 163 ? -24.078 -11.93 2.469 1 59.78 163 HIS B O 1
ATOM 5111 N N . TYR B 1 164 ? -21.938 -12.055 2.754 1 72.44 164 TYR B N 1
ATOM 5112 C CA . TYR B 1 164 ? -21.594 -12.203 1.343 1 72.44 164 TYR B CA 1
ATOM 5113 C C . TYR B 1 164 ? -21.734 -13.656 0.899 1 72.44 164 TYR B C 1
ATOM 5115 O O . TYR B 1 164 ? -21.734 -13.945 -0.299 1 72.44 164 TYR B O 1
ATOM 5123 N N . PHE B 1 165 ? -22 -14.641 1.894 1 79.75 165 PHE B N 1
ATOM 5124 C CA . PHE B 1 165 ? -22.203 -16.031 1.506 1 79.75 165 PHE B CA 1
ATOM 5125 C C . PHE B 1 165 ? -23.641 -16.469 1.759 1 79.75 165 PHE B C 1
ATOM 5127 O O . PHE B 1 165 ? -24.219 -16.125 2.793 1 79.75 165 PHE B O 1
ATOM 5134 N N . ASP B 1 166 ? -24.266 -17.078 0.854 1 83.25 166 ASP B N 1
ATOM 5135 C CA . ASP B 1 166 ? -25.562 -17.719 1.014 1 83.25 166 ASP B CA 1
ATOM 5136 C C . ASP B 1 166 ? -25.594 -19.094 0.358 1 83.25 166 ASP B C 1
ATOM 5138 O O . ASP B 1 166 ? -26.453 -19.391 -0.47 1 83.25 166 ASP B O 1
ATOM 5142 N N . ILE B 1 167 ? -24.656 -19.891 0.888 1 88 167 ILE B N 1
ATOM 5143 C CA . ILE B 1 167 ? -24.5 -21.156 0.177 1 88 167 ILE B CA 1
ATOM 5144 C C . ILE B 1 167 ? -25.641 -22.094 0.526 1 88 167 ILE B C 1
ATOM 5146 O O . ILE B 1 167 ? -25.953 -23.016 -0.229 1 88 167 ILE B O 1
ATOM 5150 N N . THR B 1 168 ? -26.359 -21.875 1.715 1 86.25 168 THR B N 1
ATOM 5151 C CA . THR B 1 168 ? -27.469 -22.719 2.127 1 86.25 168 THR B CA 1
ATOM 5152 C C . THR B 1 168 ? -28.781 -22.188 1.563 1 86.25 168 THR B C 1
ATOM 5154 O O . THR B 1 168 ? -29.828 -22.844 1.688 1 86.25 168 THR B O 1
ATOM 5157 N N . GLU B 1 169 ? -28.703 -21.062 0.991 1 81.56 169 GLU B N 1
ATOM 5158 C CA . GLU B 1 169 ? -29.859 -20.391 0.39 1 81.56 169 GLU B CA 1
ATOM 5159 C C . GLU B 1 169 ? -30.969 -20.156 1.417 1 81.56 169 GLU B C 1
ATOM 5161 O O . GLU B 1 169 ? -32.156 -20.328 1.112 1 81.56 169 GLU B O 1
ATOM 5166 N N . ASP B 1 170 ? -30.547 -20.094 2.789 1 70.44 170 ASP B N 1
ATOM 5167 C CA . ASP B 1 170 ? -31.5 -19.844 3.865 1 70.44 170 ASP B CA 1
ATOM 5168 C C . ASP B 1 170 ? -31.5 -18.359 4.254 1 70.44 170 ASP B C 1
ATOM 5170 O O . ASP B 1 170 ? -30.484 -17.828 4.699 1 70.44 170 ASP B O 1
ATOM 5174 N N . ILE B 1 171 ? -31.938 -17.594 3.475 1 55.41 171 ILE B N 1
ATOM 5175 C CA . ILE B 1 171 ? -31.891 -16.188 3.822 1 55.41 171 ILE B CA 1
ATOM 5176 C C . ILE B 1 171 ? -32.281 -15.992 5.285 1 55.41 171 ILE B C 1
ATOM 5178 O O . ILE B 1 171 ? -32.125 -14.906 5.848 1 55.41 171 ILE B O 1
ATOM 5182 N N . GLY B 1 172 ? -31.812 -16.641 6.309 1 48.91 172 GLY B N 1
ATOM 5183 C CA . GLY B 1 172 ? -32.156 -16.531 7.719 1 48.91 172 GLY B CA 1
ATOM 5184 C C . GLY B 1 172 ? -33.625 -16.234 7.953 1 48.91 172 GLY B C 1
ATOM 5185 O O . GLY B 1 172 ? -34.344 -15.828 7.031 1 48.91 172 GLY B O 1
ATOM 5186 N N . PRO B 1 173 ? -34.344 -16.781 9.031 1 40.03 173 PRO B N 1
ATOM 5187 C CA . PRO B 1 173 ? -35.781 -16.641 9.281 1 40.03 173 PRO B CA 1
ATOM 5188 C C . PRO B 1 173 ? -36.344 -15.297 8.828 1 40.03 173 PRO B C 1
ATOM 5190 O O . PRO B 1 173 ? -37.531 -15.164 8.586 1 40.03 173 PRO B O 1
ATOM 5193 N N . SER B 1 174 ? -35.844 -14.203 9.391 1 37.28 174 SER B N 1
ATOM 5194 C CA . SER B 1 174 ? -36.531 -12.922 9.195 1 37.28 174 SER B CA 1
ATOM 5195 C C . SER B 1 174 ? -36.469 -12.484 7.734 1 37.28 174 SER B C 1
ATOM 5197 O O . SER B 1 174 ? -36.781 -11.336 7.41 1 37.28 174 SER B O 1
ATOM 5199 N N . GLY B 1 175 ? -36.438 -13.406 6.773 1 37.78 175 GLY B N 1
ATOM 5200 C CA . GLY B 1 175 ? -36.312 -13 5.387 1 37.78 175 GLY B CA 1
ATOM 52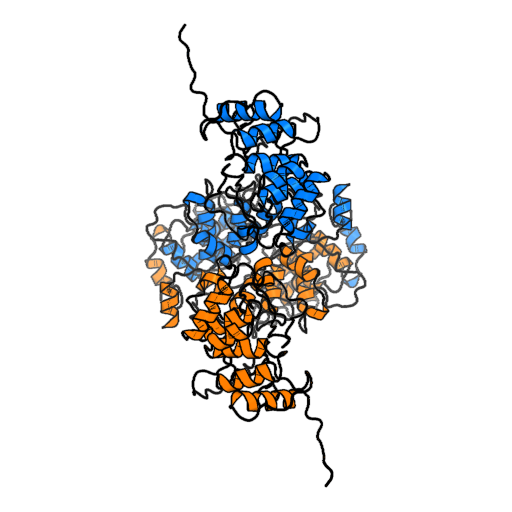01 C C . GLY B 1 175 ? -34.938 -12.422 5.074 1 37.78 175 GLY B C 1
ATOM 5202 O O . GLY B 1 175 ? -34.594 -12.18 3.912 1 37.78 175 GLY B O 1
ATOM 5203 N N . MET B 1 176 ? -34.469 -11.523 5.938 1 36.91 176 MET B N 1
ATOM 5204 C CA . MET B 1 176 ? -33.125 -10.945 5.918 1 36.91 176 MET B CA 1
ATOM 5205 C C . MET B 1 176 ? -32.094 -11.977 6.336 1 36.91 176 MET B C 1
ATOM 5207 O O . MET B 1 176 ? -32.406 -12.906 7.09 1 36.91 176 MET B O 1
ATOM 5211 N N . HIS B 1 177 ? -31.219 -12.305 5.566 1 41.69 177 HIS B N 1
ATOM 5212 C CA . HIS B 1 177 ? -30.078 -13.203 5.754 1 41.69 177 HIS B CA 1
ATOM 5213 C C . HIS B 1 177 ? -29.688 -13.297 7.223 1 41.69 177 HIS B C 1
ATOM 5215 O O . HIS B 1 177 ? -28.594 -13.773 7.547 1 41.69 177 HIS B O 1
ATOM 5221 N N . ALA B 1 178 ? -30.781 -13.367 8.281 1 37.75 178 ALA B N 1
ATOM 5222 C CA . ALA B 1 178 ? -30.422 -13.086 9.664 1 37.75 178 ALA B CA 1
ATOM 5223 C C . ALA B 1 178 ? -29.609 -14.227 10.266 1 37.75 178 ALA B C 1
ATOM 5225 O O . ALA B 1 178 ? -29.406 -14.281 11.484 1 37.75 178 ALA B O 1
ATOM 5226 N N . GLY B 1 179 ? -29.656 -15.445 9.883 1 37.69 179 GLY B N 1
ATOM 5227 C CA . GLY B 1 179 ? -29.125 -16.297 10.93 1 37.69 179 GLY B CA 1
ATOM 5228 C C . GLY B 1 179 ? -27.922 -15.68 11.625 1 37.69 179 GLY B C 1
ATOM 5229 O O . GLY B 1 179 ? -27.328 -14.719 11.133 1 37.69 179 GLY B O 1
ATOM 5230 N N . HIS B 1 180 ? -27.875 -16.016 13.055 1 40.16 180 HIS B N 1
ATOM 5231 C CA . HIS B 1 180 ? -26.781 -15.688 13.961 1 40.16 180 HIS B CA 1
ATOM 5232 C C . HIS B 1 180 ? -25.438 -15.836 13.266 1 40.16 180 HIS B C 1
ATOM 5234 O O . HIS B 1 180 ? -24.719 -16.812 13.5 1 40.16 180 HIS B O 1
ATOM 5240 N N . ARG B 1 181 ? -25.484 -16.016 12.117 1 43.09 181 ARG B N 1
ATOM 5241 C CA . ARG B 1 181 ? -24.203 -16.344 11.508 1 43.09 181 ARG B CA 1
ATOM 5242 C C . ARG B 1 181 ? -23.062 -15.516 12.125 1 43.09 181 ARG B C 1
ATOM 5244 O O . ARG B 1 181 ? -23.219 -14.312 12.344 1 43.09 181 ARG B O 1
ATOM 5251 N N . ASN B 1 182 ? -22.422 -16.125 13.023 1 43.62 182 ASN B N 1
ATOM 5252 C CA . ASN B 1 182 ? -21.266 -15.844 13.867 1 43.62 182 ASN B CA 1
ATOM 5253 C C . ASN B 1 182 ? -20.391 -14.734 13.281 1 43.62 182 ASN B C 1
ATOM 5255 O O . ASN B 1 182 ? -19.188 -14.695 13.508 1 43.62 182 ASN B O 1
ATOM 5259 N N . MET B 1 183 ? -20.953 -14.109 12.273 1 44.12 183 MET B N 1
ATOM 5260 C CA . MET B 1 183 ? -20.141 -13.148 11.539 1 44.12 183 MET B CA 1
ATOM 5261 C C . MET B 1 183 ? -19.859 -11.906 12.383 1 44.12 183 MET B C 1
ATOM 5263 O O . MET B 1 183 ? -19.25 -10.953 11.906 1 44.12 183 MET B O 1
ATOM 5267 N N . ASP B 1 184 ? -20.75 -11.523 13.422 1 46.53 184 ASP B N 1
ATOM 5268 C CA . ASP B 1 184 ? -20.75 -10.242 14.125 1 46.53 184 ASP B CA 1
ATOM 5269 C C . ASP B 1 184 ? -19.312 -9.742 14.352 1 46.53 184 ASP B C 1
ATOM 5271 O O . ASP B 1 184 ? -19.078 -8.539 14.414 1 46.53 184 ASP B O 1
ATOM 5275 N N . HIS B 1 185 ? -18.562 -10.664 14.641 1 54.03 185 HIS B N 1
ATOM 5276 C CA . HIS B 1 185 ? -17.234 -10.141 14.961 1 54.03 185 HIS B CA 1
ATOM 5277 C C . HIS B 1 185 ? -16.141 -10.945 14.281 1 54.03 185 HIS B C 1
ATOM 5279 O O . HIS B 1 185 ? -15.898 -12.102 14.641 1 54.03 185 HIS B O 1
ATOM 5285 N N . GLN B 1 186 ? -15.992 -10.445 12.922 1 72.12 186 GLN B N 1
ATOM 5286 C CA 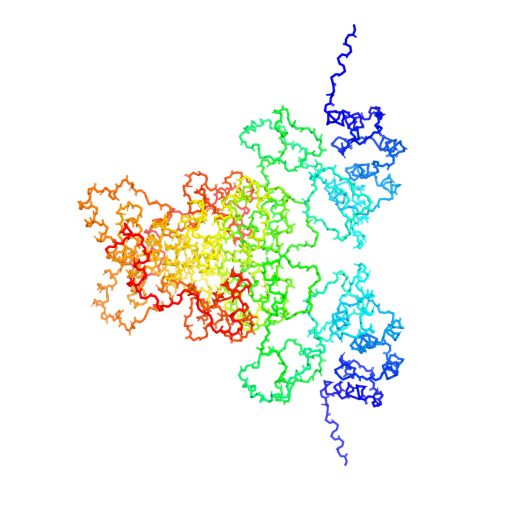. GLN B 1 186 ? -14.867 -11.094 12.258 1 72.12 186 GLN B CA 1
ATOM 5287 C C . GLN B 1 186 ? -13.547 -10.719 12.922 1 72.12 186 GLN B C 1
ATOM 5289 O O . GLN B 1 186 ? -12.891 -9.758 12.508 1 72.12 186 GLN B O 1
ATOM 5294 N N . VAL B 1 187 ? -13.398 -11.391 14.055 1 82.69 187 VAL B N 1
ATOM 5295 C CA . VAL B 1 187 ? -12.148 -11.188 14.789 1 82.69 187 VAL B CA 1
ATOM 5296 C C . VAL B 1 187 ? -11.008 -11.891 14.062 1 82.69 187 VAL B C 1
ATOM 5298 O O . VAL B 1 187 ? -11.133 -13.047 13.656 1 82.69 187 VAL B O 1
ATOM 5301 N N . LEU B 1 188 ? -10.023 -11.141 13.812 1 90.94 188 LEU B N 1
ATOM 5302 C CA . LEU B 1 188 ? -8.789 -11.766 13.344 1 90.94 188 LEU B CA 1
ATOM 5303 C C . LEU B 1 188 ? -8.086 -12.5 14.477 1 90.94 188 LEU B C 1
ATOM 5305 O O . LEU B 1 188 ? -7.609 -11.875 15.43 1 90.94 188 LEU B O 1
ATOM 5309 N N . PRO B 1 189 ? -8.094 -13.789 14.383 1 88.69 189 PRO B N 1
ATOM 5310 C CA . PRO B 1 189 ? -7.418 -14.516 15.453 1 88.69 189 PRO B CA 1
ATOM 5311 C C . PRO B 1 189 ? -5.984 -14.047 15.672 1 88.69 189 PRO B C 1
ATOM 5313 O O . PRO B 1 189 ? -5.281 -13.727 14.711 1 88.69 189 PRO B O 1
ATOM 5316 N N . ALA B 1 190 ? -5.555 -14.086 16.906 1 89.94 190 ALA B N 1
ATOM 5317 C CA . ALA B 1 190 ? -4.258 -13.547 17.312 1 89.94 190 ALA B CA 1
ATOM 5318 C C . ALA B 1 190 ? -3.123 -14.195 16.531 1 89.94 190 ALA B C 1
ATOM 5320 O O . ALA B 1 190 ? -2.15 -13.531 16.156 1 89.94 190 ALA B O 1
ATOM 5321 N N . GLN B 1 191 ? -3.256 -15.477 16.281 1 91.94 191 GLN B N 1
ATOM 5322 C CA . GLN B 1 191 ? -2.184 -16.219 15.625 1 91.94 191 GLN B CA 1
ATOM 5323 C C . GLN B 1 191 ? -2.012 -15.766 14.172 1 91.94 191 GLN B C 1
ATOM 5325 O O . GLN B 1 191 ? -0.994 -16.062 13.547 1 91.94 191 GLN B O 1
ATOM 5330 N N . PHE B 1 192 ? -2.98 -15.008 13.68 1 94.19 192 PHE B N 1
ATOM 5331 C CA . PHE B 1 192 ? -2.908 -14.602 12.273 1 94.19 192 PHE B CA 1
ATOM 5332 C C . PHE B 1 192 ? -2.752 -13.094 12.156 1 94.19 192 PHE B C 1
ATOM 5334 O O . PHE B 1 192 ? -2.809 -12.547 11.055 1 94.19 192 PHE B O 1
ATOM 5341 N N . GLU B 1 193 ? -2.512 -12.406 13.219 1 94.69 193 GLU B N 1
ATOM 5342 C CA . GLU B 1 193 ? -2.344 -10.961 13.203 1 94.69 193 GLU B CA 1
ATOM 5343 C C . GLU B 1 193 ? -1.132 -10.555 12.367 1 94.69 193 GLU B C 1
ATOM 5345 O O . GLU B 1 193 ? -1.102 -9.461 11.797 1 94.69 193 GLU B O 1
ATOM 5350 N N . TYR B 1 194 ? -0.191 -11.477 12.273 1 95.88 194 TYR B N 1
ATOM 5351 C CA . TYR B 1 194 ? 1.019 -11.188 11.516 1 95.88 194 TYR B CA 1
ATOM 5352 C C . TYR B 1 194 ? 0.691 -10.93 10.047 1 95.88 194 TYR B C 1
ATOM 5354 O O . TYR B 1 194 ? 1.465 -10.281 9.336 1 95.88 194 TYR B O 1
ATOM 5362 N N . LEU B 1 195 ? -0.434 -11.367 9.57 1 97.75 195 LEU B N 1
ATOM 5363 C CA . LEU B 1 195 ? -0.84 -11.195 8.18 1 97.75 195 LEU B CA 1
ATOM 5364 C C . LEU B 1 195 ? -1.112 -9.727 7.871 1 97.75 195 LEU B C 1
ATOM 5366 O O . LEU B 1 195 ? -1.19 -9.336 6.703 1 97.75 195 LEU B O 1
ATOM 5370 N N . LEU B 1 196 ? -1.253 -8.914 8.891 1 97.38 196 LEU B N 1
ATOM 5371 C CA . LEU B 1 196 ? -1.474 -7.48 8.711 1 97.38 196 LEU B CA 1
ATOM 5372 C C . LEU B 1 196 ? -0.2 -6.793 8.227 1 97.38 196 LEU B C 1
ATOM 5374 O O . LEU B 1 196 ? -0.263 -5.789 7.512 1 97.38 196 LEU B O 1
ATOM 5378 N N . TRP B 1 197 ? 0.978 -7.344 8.625 1 97.94 197 TRP B N 1
ATOM 5379 C CA . TRP B 1 197 ? 2.203 -6.602 8.359 1 97.94 197 TRP B CA 1
ATOM 5380 C C . TRP B 1 197 ? 3.248 -7.492 7.695 1 97.94 197 TRP B C 1
ATOM 5382 O O . TRP B 1 197 ? 4.418 -7.117 7.594 1 97.94 197 TRP B O 1
ATOM 5392 N N . SER B 1 198 ? 2.881 -8.602 7.328 1 97.75 198 SER B N 1
ATOM 5393 C CA . SER B 1 198 ? 3.756 -9.492 6.578 1 97.75 198 SER B CA 1
ATOM 5394 C C . SER B 1 198 ? 3.223 -9.734 5.168 1 97.75 198 SER B C 1
ATOM 5396 O O . SER B 1 198 ? 2.014 -9.672 4.938 1 97.75 198 SER B O 1
ATOM 5398 N N . PRO B 1 199 ? 4.191 -9.898 4.219 1 97.25 199 PRO B N 1
ATOM 5399 C CA . PRO B 1 199 ? 3.676 -10.297 2.908 1 97.25 199 PRO B CA 1
ATOM 5400 C C . PRO B 1 199 ? 2.707 -11.477 2.986 1 97.25 199 PRO B C 1
ATOM 5402 O O . PRO B 1 199 ? 2.938 -12.414 3.748 1 97.25 199 PRO B O 1
ATOM 5405 N N . LEU B 1 200 ? 1.647 -11.398 2.254 1 97.5 200 LEU B N 1
ATOM 5406 C CA . LEU B 1 200 ? 0.674 -12.484 2.26 1 97.5 200 LEU B CA 1
ATOM 5407 C C . LEU B 1 200 ? 1.266 -13.75 1.641 1 97.5 200 LEU B C 1
ATOM 5409 O O . LEU B 1 200 ? 1.867 -13.695 0.565 1 97.5 200 LEU B O 1
ATOM 5413 N N . PRO B 1 201 ? 1.131 -14.828 2.35 1 95.75 201 PRO B N 1
ATOM 5414 C CA . PRO B 1 201 ? 1.551 -16.094 1.722 1 95.75 201 PRO B CA 1
ATOM 5415 C C . PRO B 1 201 ? 0.707 -16.453 0.502 1 95.75 201 PRO B C 1
ATOM 5417 O O . PRO B 1 201 ? -0.401 -15.93 0.338 1 95.75 201 PRO B O 1
ATOM 5420 N N . GLN B 1 202 ? 1.251 -17.281 -0.31 1 92.12 202 GLN B N 1
ATOM 5421 C CA . GLN B 1 202 ? 0.517 -17.734 -1.492 1 92.12 202 GLN B CA 1
ATOM 5422 C C . GLN B 1 202 ? -0.827 -18.344 -1.108 1 92.12 202 GLN B C 1
ATOM 5424 O O . GLN B 1 202 ? -1.854 -18.031 -1.719 1 92.12 202 GLN B O 1
ATOM 5429 N N . ASP B 1 203 ? -0.743 -19.234 -0.109 1 95.12 203 ASP B N 1
ATOM 5430 C CA . ASP B 1 203 ? -1.953 -19.828 0.448 1 95.12 203 ASP B CA 1
ATOM 5431 C C . ASP B 1 203 ? -2.273 -19.25 1.819 1 95.12 203 ASP B C 1
ATOM 5433 O O . ASP B 1 203 ? -1.554 -19.484 2.789 1 95.12 203 ASP B O 1
ATOM 5437 N N . LEU B 1 204 ? -3.32 -18.531 1.867 1 95.69 204 LEU B N 1
ATOM 5438 C CA . LEU B 1 204 ? -3.73 -17.953 3.141 1 95.69 204 LEU B CA 1
ATOM 5439 C C . LEU B 1 204 ? -4.215 -19.047 4.102 1 95.69 204 LEU B C 1
ATOM 5441 O O . LEU B 1 204 ? -4.887 -19.984 3.688 1 95.69 204 LEU B O 1
ATOM 5445 N N . PRO B 1 205 ? -3.891 -18.875 5.32 1 90.56 205 PRO B N 1
ATOM 5446 C CA . PRO B 1 205 ? -4.527 -19.75 6.297 1 90.56 205 PRO B CA 1
ATOM 5447 C C . PRO B 1 205 ? -6.027 -19.5 6.43 1 90.56 205 PRO B C 1
ATOM 5449 O O . PRO B 1 205 ? -6.52 -18.453 6.031 1 90.56 205 PRO B O 1
ATOM 5452 N N . THR B 1 206 ? -6.688 -20.531 6.887 1 80.44 206 THR B N 1
ATOM 5453 C CA . THR B 1 206 ? -8.109 -20.328 7.133 1 80.44 206 THR B CA 1
ATOM 5454 C C . THR B 1 206 ? -8.328 -19.328 8.258 1 80.44 206 THR B C 1
ATOM 5456 O O . THR B 1 206 ? -7.941 -19.578 9.406 1 80.44 206 THR B O 1
ATOM 5459 N N . THR B 1 207 ? -8.758 -18.203 7.844 1 79.19 207 THR B N 1
ATOM 5460 C CA . THR B 1 207 ? -8.969 -17.156 8.836 1 79.19 207 THR B CA 1
ATOM 5461 C C . THR B 1 207 ? -10.047 -16.172 8.383 1 79.19 207 THR B C 1
ATOM 5463 O O . THR B 1 207 ? -10.5 -16.234 7.238 1 79.19 207 THR B O 1
ATOM 5466 N N . ARG B 1 208 ? -10.531 -15.5 9.352 1 84 208 ARG B N 1
ATOM 5467 C CA . ARG B 1 208 ? -11.398 -14.375 9.031 1 84 208 ARG B CA 1
ATOM 5468 C C . ARG B 1 208 ? -10.594 -13.211 8.461 1 84 208 ARG B C 1
ATOM 5470 O O . ARG B 1 208 ? -9.93 -12.484 9.211 1 84 208 ARG B O 1
ATOM 5477 N N . LYS B 1 209 ? -10.719 -13.023 7.176 1 91.19 209 LYS B N 1
ATOM 5478 C CA . LYS B 1 209 ? -9.781 -12.102 6.547 1 91.19 209 LYS B CA 1
ATOM 5479 C C . LYS B 1 209 ? -10.383 -10.703 6.422 1 91.19 209 LYS B C 1
ATOM 5481 O O . LYS B 1 209 ? -9.773 -9.812 5.828 1 91.19 209 LYS B O 1
ATOM 5486 N N . ASP B 1 210 ? -11.594 -10.43 6.957 1 90.88 210 ASP B N 1
ATOM 5487 C CA . ASP B 1 210 ? -12.25 -9.133 6.805 1 90.88 210 ASP B CA 1
ATOM 5488 C C . ASP B 1 210 ? -11.375 -8.008 7.352 1 90.88 210 ASP B C 1
ATOM 5490 O O . ASP B 1 210 ? -11.195 -6.98 6.695 1 90.88 210 ASP B O 1
ATOM 5494 N N . PRO B 1 211 ? -10.781 -8.234 8.531 1 93.5 211 PRO B N 1
ATOM 5495 C CA . PRO B 1 211 ? -9.906 -7.168 9.023 1 93.5 211 PRO B CA 1
ATOM 5496 C C . PRO B 1 211 ? -8.719 -6.91 8.102 1 93.5 211 PRO B C 1
ATOM 5498 O O . PRO B 1 211 ? -8.266 -5.77 7.98 1 93.5 211 PRO B O 1
ATOM 5501 N N . LEU B 1 212 ? -8.234 -7.977 7.453 1 96.44 212 LEU B N 1
ATOM 5502 C CA . LEU B 1 212 ? -7.129 -7.824 6.516 1 96.44 212 LEU B CA 1
ATOM 5503 C C . LEU B 1 212 ? -7.543 -6.969 5.324 1 96.44 212 LEU B C 1
ATOM 5505 O O . LEU B 1 212 ? -6.762 -6.141 4.848 1 96.44 212 LEU B O 1
ATOM 5509 N N . ILE B 1 213 ? -8.773 -7.137 4.883 1 95.94 213 ILE B N 1
ATOM 5510 C CA . ILE B 1 213 ? -9.32 -6.371 3.764 1 95.94 213 ILE B CA 1
ATOM 5511 C C . ILE B 1 213 ? -9.398 -4.895 4.137 1 95.94 213 ILE B C 1
ATOM 5513 O O . ILE B 1 213 ? -8.93 -4.035 3.389 1 95.94 213 ILE B O 1
ATOM 5517 N N . VAL B 1 214 ? -9.938 -4.664 5.285 1 95.75 214 VAL B N 1
ATOM 5518 C CA . VAL B 1 214 ? -10.195 -3.301 5.738 1 95.75 214 VAL B CA 1
ATOM 5519 C C . VAL B 1 214 ? -8.867 -2.57 5.945 1 95.75 214 VAL B C 1
ATOM 5521 O O . VAL B 1 214 ? -8.711 -1.428 5.508 1 95.75 214 VAL B O 1
ATOM 5524 N N . MET B 1 215 ? -7.867 -3.225 6.504 1 97.25 215 MET B N 1
ATOM 5525 C CA . MET B 1 215 ? -6.57 -2.594 6.742 1 97.25 215 MET B CA 1
ATOM 5526 C C . MET B 1 215 ? -5.848 -2.324 5.43 1 97.25 215 MET B C 1
ATOM 5528 O O . MET B 1 215 ? -5.211 -1.28 5.27 1 97.25 215 MET B O 1
ATOM 5532 N N . ALA B 1 216 ? -5.941 -3.266 4.52 1 98.19 216 ALA B N 1
ATOM 5533 C CA . ALA B 1 216 ? -5.328 -3.078 3.205 1 98.19 216 ALA B CA 1
ATOM 5534 C C . ALA B 1 216 ? -5.934 -1.877 2.484 1 98.19 216 ALA B C 1
ATOM 5536 O O . ALA B 1 216 ? -5.211 -1.09 1.865 1 98.19 216 ALA B O 1
ATOM 5537 N N . ALA B 1 217 ? -7.25 -1.736 2.586 1 97.69 217 ALA B N 1
ATOM 5538 C CA . ALA B 1 217 ? -7.949 -0.603 1.985 1 97.69 217 ALA B CA 1
ATOM 5539 C C . ALA B 1 217 ? -7.555 0.706 2.664 1 97.69 217 ALA B C 1
ATOM 5541 O O . ALA B 1 217 ? -7.258 1.696 1.991 1 97.69 217 ALA B O 1
ATOM 5542 N N . TYR B 1 218 ? -7.473 0.675 3.947 1 97.44 218 TYR B N 1
ATOM 5543 C CA . TYR B 1 218 ? -7.18 1.846 4.766 1 97.44 218 TYR B CA 1
ATOM 5544 C C . TYR B 1 218 ? -5.812 2.424 4.418 1 97.44 218 TYR B C 1
ATOM 5546 O O . TYR B 1 218 ? -5.637 3.645 4.387 1 97.44 218 TYR B O 1
ATOM 5554 N N . GLU B 1 219 ? -4.875 1.536 4.082 1 97.94 219 GLU B N 1
ATOM 5555 C CA . GLU B 1 219 ? -3.514 1.974 3.791 1 97.94 219 GLU B CA 1
ATOM 5556 C C . GLU B 1 219 ? -3.297 2.143 2.289 1 97.94 219 GLU B C 1
ATOM 5558 O O . GLU B 1 219 ? -2.219 2.557 1.855 1 97.94 219 GLU B O 1
ATOM 5563 N N . GLY B 1 220 ? -4.238 1.84 1.501 1 98.06 220 GLY B N 1
ATOM 5564 C CA . GLY B 1 220 ? -4.098 1.935 0.057 1 98.06 220 GLY B CA 1
ATOM 5565 C C . GLY B 1 220 ? -3.104 0.938 -0.512 1 98.06 220 GLY B C 1
ATOM 5566 O O . GLY B 1 220 ? -2.379 1.249 -1.461 1 98.06 220 GLY B O 1
ATOM 5567 N N . ASN B 1 221 ? -2.953 -0.218 0.173 1 98.19 221 ASN B N 1
ATOM 5568 C CA . ASN B 1 221 ? -2.107 -1.287 -0.347 1 98.19 221 ASN B CA 1
ATOM 5569 C C . ASN B 1 221 ? -2.777 -2.02 -1.505 1 98.19 221 ASN B C 1
ATOM 5571 O O . ASN B 1 221 ? -3.473 -3.016 -1.295 1 98.19 221 ASN B O 1
ATOM 5575 N N . LEU B 1 222 ? -2.467 -1.572 -2.645 1 98.12 222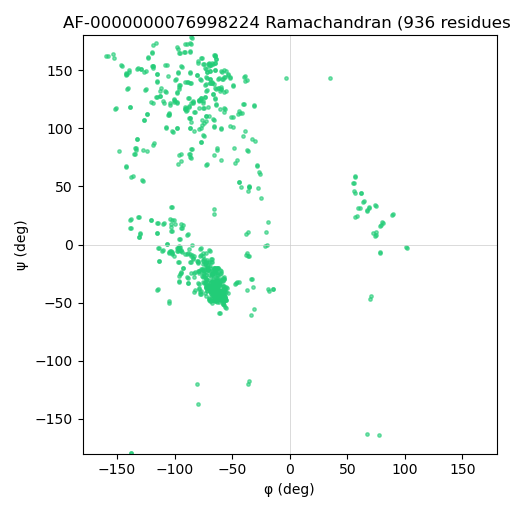 LEU B N 1
ATOM 5576 C CA . LEU B 1 222 ? -3.25 -1.895 -3.832 1 98.12 222 LEU B CA 1
ATOM 5577 C C . LEU B 1 222 ? -3.258 -3.398 -4.086 1 98.12 222 LEU B C 1
ATOM 5579 O O . LEU B 1 222 ? -4.32 -4.023 -4.09 1 98.12 222 LEU B O 1
ATOM 5583 N N . ASP B 1 223 ? -2.111 -4.016 -4.27 1 97.94 223 ASP B N 1
ATOM 5584 C CA . ASP B 1 223 ? -2.041 -5.434 -4.621 1 97.94 223 ASP B CA 1
ATOM 5585 C C . ASP B 1 223 ? -2.629 -6.301 -3.512 1 97.94 223 ASP B C 1
ATOM 5587 O O . ASP B 1 223 ? -3.35 -7.266 -3.785 1 97.94 223 ASP B O 1
ATOM 5591 N N . ARG B 1 224 ? -2.367 -5.941 -2.314 1 98 224 ARG B N 1
ATOM 5592 C CA . ARG B 1 224 ? -2.91 -6.66 -1.166 1 98 224 ARG B CA 1
ATOM 5593 C C . ARG B 1 224 ? -4.434 -6.566 -1.13 1 98 224 ARG B C 1
ATOM 5595 O O . ARG B 1 224 ? -5.117 -7.57 -0.921 1 98 224 ARG B O 1
ATOM 5602 N N . TYR B 1 225 ? -4.945 -5.41 -1.342 1 98.31 225 TYR B N 1
ATOM 5603 C CA . TYR B 1 225 ? -6.383 -5.168 -1.29 1 98.31 225 TYR B CA 1
ATOM 5604 C C . TYR B 1 225 ? -7.105 -5.949 -2.383 1 98.31 225 TYR B C 1
ATOM 5606 O O . TYR B 1 225 ? -8.102 -6.629 -2.115 1 98.31 225 TYR B O 1
ATOM 5614 N N . VAL B 1 226 ? -6.574 -5.871 -3.578 1 97.12 226 VAL B N 1
ATOM 5615 C CA . VAL B 1 226 ? -7.23 -6.5 -4.719 1 97.12 226 VAL B CA 1
ATOM 5616 C C . VAL B 1 226 ? -7.234 -8.016 -4.539 1 97.12 226 VAL B C 1
ATOM 5618 O O . VAL B 1 226 ? -8.211 -8.688 -4.879 1 97.12 226 VAL B O 1
ATOM 5621 N N . ARG B 1 227 ? -6.211 -8.508 -3.961 1 96.56 227 ARG B N 1
ATOM 5622 C CA . ARG B 1 227 ? -6.137 -9.945 -3.709 1 96.56 227 ARG B CA 1
ATOM 5623 C C . ARG B 1 227 ? -7.164 -10.367 -2.664 1 96.56 227 ARG B C 1
ATOM 5625 O O . ARG B 1 227 ? -7.812 -11.406 -2.811 1 96.56 227 ARG B O 1
ATOM 5632 N N . LEU B 1 228 ? -7.328 -9.594 -1.695 1 96.88 228 LEU B N 1
ATOM 5633 C CA . LEU B 1 228 ? -8.102 -9.992 -0.525 1 96.88 228 LEU B CA 1
ATOM 5634 C C . LEU B 1 228 ? -9.578 -9.664 -0.712 1 96.88 228 LEU B C 1
ATOM 5636 O O . LEU B 1 228 ? -10.445 -10.367 -0.178 1 96.88 228 LEU B O 1
ATOM 5640 N N . ARG B 1 229 ? -9.906 -8.641 -1.387 1 95.12 229 ARG B N 1
ATOM 5641 C CA . ARG B 1 229 ? -11.266 -8.094 -1.41 1 95.12 229 ARG B CA 1
ATOM 5642 C C . ARG B 1 229 ? -12.266 -9.125 -1.918 1 95.12 229 ARG B C 1
ATOM 5644 O O . ARG B 1 229 ? -11.898 -10.031 -2.67 1 95.12 229 ARG B O 1
ATOM 5651 N N . ARG B 1 230 ? -13.438 -9.016 -1.432 1 91.69 230 ARG B N 1
ATOM 5652 C CA . ARG B 1 230 ? -14.562 -9.836 -1.861 1 91.69 230 ARG B CA 1
ATOM 5653 C C . ARG B 1 230 ? -15.391 -9.117 -2.916 1 91.69 230 ARG B C 1
ATOM 5655 O O . ARG B 1 230 ? -15.234 -7.91 -3.123 1 91.69 230 ARG B O 1
ATOM 5662 N N . PRO B 1 231 ? -16.25 -9.836 -3.607 1 88.06 231 PRO B N 1
ATOM 5663 C CA . PRO B 1 231 ? -17.094 -9.18 -4.605 1 88.06 231 PRO B CA 1
ATOM 5664 C C . PRO B 1 231 ? -17.984 -8.102 -4.004 1 88.06 231 PRO B C 1
ATOM 5666 O O . PRO B 1 231 ? -18.328 -7.129 -4.68 1 88.06 231 PRO B O 1
ATOM 5669 N N . VAL B 1 232 ? -18.328 -8.336 -2.76 1 85.56 232 VAL B N 1
ATOM 5670 C CA . VAL B 1 232 ? -19.109 -7.34 -2.035 1 85.56 232 VAL B CA 1
ATOM 5671 C C . VAL B 1 232 ? -18.297 -6.781 -0.875 1 85.56 232 VAL B C 1
ATOM 5673 O O . VAL B 1 232 ? -17.609 -7.527 -0.179 1 85.56 232 VAL B O 1
ATOM 5676 N N . MET B 1 233 ? -18.438 -5.496 -0.711 1 88.75 233 MET B N 1
ATOM 5677 C CA . MET B 1 233 ? -17.656 -4.863 0.35 1 88.75 233 MET B CA 1
ATOM 5678 C C . MET B 1 233 ? -18.125 -5.336 1.723 1 88.75 233 MET B C 1
ATOM 5680 O O . MET B 1 233 ? -19.328 -5.465 1.963 1 88.75 233 MET B O 1
ATOM 5684 N N . VAL B 1 234 ? -17.203 -5.57 2.568 1 87.44 234 VAL B N 1
ATOM 5685 C CA . VAL B 1 234 ? -17.516 -5.965 3.941 1 87.44 234 VAL B CA 1
ATOM 5686 C C . VAL B 1 234 ? -17.75 -4.719 4.793 1 87.44 234 VAL B C 1
ATOM 5688 O O . VAL B 1 234 ? -17.625 -3.594 4.309 1 87.44 234 VAL B O 1
ATOM 5691 N N . ALA B 1 235 ? -18.078 -4.945 6.059 1 83.38 235 ALA B N 1
ATOM 5692 C CA . ALA B 1 235 ? -18.344 -3.83 6.965 1 83.38 235 ALA B CA 1
ATOM 5693 C C . ALA B 1 235 ? -17.109 -2.926 7.086 1 83.38 235 ALA B C 1
ATOM 5695 O O . ALA B 1 235 ? -15.984 -3.41 7.199 1 83.38 235 ALA B O 1
ATOM 5696 N N . GLU B 1 236 ? -17.281 -1.635 6.992 1 87.31 236 GLU B N 1
ATOM 5697 C CA . GLU B 1 236 ? -16.266 -0.603 7.203 1 87.31 236 GLU B CA 1
ATOM 5698 C C . GLU B 1 236 ? -15.352 -0.47 5.992 1 87.31 236 GLU B C 1
ATOM 5700 O O . GLU B 1 236 ? -14.523 0.445 5.926 1 87.31 236 GLU B O 1
ATOM 5705 N N . GLU B 1 237 ? -15.5 -1.352 5.051 1 91 237 GLU B N 1
ATOM 5706 C CA . GLU B 1 237 ? -14.586 -1.372 3.912 1 91 237 GLU B CA 1
ATOM 5707 C C . GLU B 1 237 ? -14.695 -0.089 3.094 1 91 237 GLU B C 1
ATOM 5709 O O . GLU B 1 237 ? -13.68 0.462 2.656 1 91 237 GLU B O 1
ATOM 5714 N N . TRP B 1 238 ? -15.898 0.394 2.887 1 91.06 238 TRP B N 1
ATOM 5715 C CA . TRP B 1 238 ? -16.078 1.579 2.055 1 91.06 238 TRP B CA 1
ATOM 5716 C C . TRP B 1 238 ? -15.398 2.793 2.684 1 91.06 238 TRP B C 1
ATOM 5718 O O . TRP B 1 238 ? -14.781 3.598 1.984 1 91.06 238 TRP B O 1
ATOM 5728 N N . GLY B 1 239 ? -15.555 2.932 4.043 1 93.06 239 GLY B N 1
ATOM 5729 C CA . GLY B 1 239 ? -14.859 4.012 4.727 1 93.06 239 GLY B CA 1
ATOM 5730 C C . GLY B 1 239 ? -13.352 3.898 4.648 1 93.06 239 GLY B C 1
ATOM 5731 O O . GLY B 1 239 ? -12.656 4.902 4.473 1 93.06 239 GLY B O 1
ATOM 5732 N N . ALA B 1 240 ? -12.859 2.662 4.766 1 95.69 240 ALA B N 1
ATOM 5733 C CA . ALA B 1 240 ? -11.422 2.404 4.652 1 95.69 240 ALA B CA 1
ATOM 5734 C C . ALA B 1 240 ? -10.914 2.734 3.25 1 95.69 240 ALA B C 1
ATOM 5736 O O . ALA B 1 240 ? -9.828 3.291 3.092 1 95.69 240 ALA B O 1
ATOM 5737 N N . VAL B 1 241 ? -11.703 2.422 2.271 1 96.25 241 VAL B N 1
ATOM 5738 C CA . VAL B 1 241 ? -11.359 2.709 0.882 1 96.25 241 VAL B CA 1
ATOM 5739 C C . VAL B 1 241 ? -11.242 4.219 0.681 1 96.25 241 VAL B C 1
ATOM 5741 O O . VAL B 1 241 ? -10.281 4.695 0.077 1 96.25 241 VAL B O 1
ATOM 5744 N N . ILE B 1 242 ? -12.172 4.934 1.186 1 96.19 242 ILE B N 1
ATOM 5745 C CA . ILE B 1 242 ? -12.188 6.387 1.051 1 96.19 242 ILE B CA 1
ATOM 5746 C C . ILE B 1 242 ? -10.914 6.973 1.67 1 96.19 242 ILE B C 1
ATOM 5748 O O . ILE B 1 242 ? -10.219 7.77 1.036 1 96.19 242 ILE B O 1
ATOM 5752 N N . ARG B 1 243 ? -10.594 6.551 2.832 1 97.5 243 ARG B N 1
ATOM 5753 C CA . ARG B 1 243 ? -9.383 7.027 3.494 1 97.5 243 ARG B CA 1
ATOM 5754 C C . ARG B 1 243 ? -8.141 6.613 2.721 1 97.5 243 ARG B C 1
ATOM 5756 O O . ARG B 1 243 ? -7.199 7.402 2.576 1 97.5 243 ARG B O 1
ATOM 5763 N N . GLY B 1 244 ? -8.125 5.395 2.254 1 98.06 244 GLY B N 1
ATOM 5764 C CA . GLY B 1 244 ? -7.023 4.918 1.432 1 98.06 244 GLY B CA 1
ATOM 5765 C C . GLY B 1 244 ? -6.816 5.746 0.178 1 98.06 244 GLY B C 1
ATOM 5766 O O . GLY B 1 244 ? -5.68 6.051 -0.188 1 98.06 244 GLY B O 1
ATOM 5767 N N . ILE B 1 245 ? -7.867 6.141 -0.412 1 98 245 ILE B N 1
ATOM 5768 C CA . ILE B 1 245 ? -7.812 6.961 -1.616 1 98 245 ILE B CA 1
ATOM 5769 C C . ILE B 1 245 ? -7.211 8.328 -1.285 1 98 245 ILE B C 1
ATOM 5771 O O . ILE B 1 245 ? -6.348 8.82 -2.014 1 98 245 ILE B O 1
ATOM 5775 N N . TYR B 1 246 ? -7.613 8.914 -0.193 1 98.25 246 TYR B N 1
ATOM 5776 C CA . TYR B 1 246 ? -7.109 10.219 0.214 1 98.25 246 TYR B CA 1
ATOM 5777 C C . TYR B 1 246 ? -5.602 10.188 0.415 1 98.25 246 TYR B C 1
ATOM 5779 O O . TYR B 1 246 ? -4.918 11.188 0.206 1 98.25 246 TYR B O 1
ATOM 5787 N N . HIS B 1 247 ? -5.07 8.992 0.706 1 98.19 247 HIS B N 1
ATOM 5788 C CA . HIS B 1 247 ? -3.689 8.953 1.18 1 98.19 247 HIS B CA 1
ATOM 5789 C C . HIS B 1 247 ? -2.785 8.234 0.181 1 98.19 247 HIS B C 1
ATOM 5791 O O . HIS B 1 247 ? -1.568 8.18 0.371 1 98.19 247 HIS B O 1
ATOM 5797 N N . SER B 1 248 ? -3.295 7.727 -0.851 1 98.44 248 SER B N 1
ATOM 5798 C CA . SER B 1 248 ? -2.504 6.98 -1.825 1 98.44 248 SER B CA 1
ATOM 5799 C C . SER B 1 248 ? -2.914 7.328 -3.252 1 98.44 248 SER B C 1
ATOM 5801 O O . SER B 1 248 ? -4.027 7.016 -3.676 1 98.44 248 SER B O 1
ATOM 5803 N N . THR B 1 249 ? -1.997 7.859 -4.012 1 98.56 249 THR B N 1
ATOM 5804 C CA . THR B 1 249 ? -2.289 8.328 -5.363 1 98.56 249 THR B CA 1
ATOM 5805 C C . THR B 1 249 ? -2.521 7.148 -6.305 1 98.56 249 THR B C 1
ATOM 5807 O O . THR B 1 249 ? -3.449 7.168 -7.117 1 98.56 249 THR B O 1
ATOM 5810 N N . THR B 1 250 ? -1.738 6.09 -6.141 1 98.69 250 THR B N 1
ATOM 5811 C CA . THR B 1 250 ? -1.899 4.945 -7.027 1 98.69 250 THR B CA 1
ATOM 5812 C C . THR B 1 250 ? -3.213 4.223 -6.742 1 98.69 250 THR B C 1
ATOM 5814 O O . THR B 1 250 ? -3.873 3.738 -7.664 1 98.69 250 THR B O 1
ATOM 5817 N N . PHE B 1 251 ? -3.6 4.203 -5.461 1 98.69 251 PHE B N 1
ATOM 5818 C CA . PHE B 1 251 ? -4.879 3.609 -5.086 1 98.69 251 PHE B CA 1
ATOM 5819 C C . PHE B 1 251 ? -6.039 4.422 -5.645 1 98.69 251 PHE B C 1
ATOM 5821 O O . PHE B 1 251 ? -7.008 3.859 -6.156 1 98.69 251 PHE B O 1
ATOM 5828 N N . ALA B 1 252 ? -5.871 5.711 -5.555 1 98.62 252 ALA B N 1
ATOM 5829 C CA . ALA B 1 252 ? -6.875 6.605 -6.129 1 98.62 252 ALA B CA 1
ATOM 5830 C C . ALA B 1 252 ? -7 6.395 -7.637 1 98.62 252 ALA B C 1
ATOM 5832 O O . ALA B 1 252 ? -8.109 6.309 -8.164 1 98.62 252 ALA B O 1
ATOM 5833 N N . LYS B 1 253 ? -5.91 6.324 -8.289 1 98.56 253 LYS B N 1
ATOM 5834 C CA . LYS B 1 253 ? -5.906 6.125 -9.742 1 98.56 253 LYS B CA 1
ATOM 5835 C C . LYS B 1 253 ? -6.562 4.801 -10.109 1 98.56 253 LYS B C 1
ATOM 5837 O O . LYS B 1 253 ? -7.375 4.742 -11.039 1 98.56 253 LYS B O 1
ATOM 5842 N N . TRP B 1 254 ? -6.219 3.777 -9.414 1 98.12 254 TRP B N 1
ATOM 5843 C CA . TRP B 1 254 ? -6.828 2.48 -9.688 1 98.12 254 TRP B CA 1
ATOM 5844 C C . TRP B 1 254 ? -8.344 2.553 -9.555 1 98.12 254 TRP B C 1
ATOM 5846 O O . TRP B 1 254 ? -9.078 2.072 -10.43 1 98.12 254 TRP B O 1
ATOM 5856 N N . TRP B 1 255 ? -8.828 3.146 -8.461 1 97 255 TRP B N 1
ATOM 5857 C CA . TRP B 1 255 ? -10.266 3.248 -8.227 1 97 255 TRP B CA 1
ATOM 5858 C C . TRP B 1 255 ? -10.93 4.105 -9.297 1 97 255 TRP B C 1
ATOM 5860 O O . TRP B 1 255 ? -12.094 3.883 -9.648 1 97 255 TRP B O 1
ATOM 5870 N N . SER B 1 256 ? -10.219 5.062 -9.82 1 96.25 256 SER B N 1
ATOM 5871 C CA . SER B 1 256 ? -10.773 5.93 -10.852 1 96.25 256 SER B CA 1
ATOM 5872 C C . SER B 1 256 ? -11.062 5.156 -12.133 1 96.25 256 SER B C 1
ATOM 5874 O O . SER B 1 256 ? -11.836 5.609 -12.977 1 96.25 256 SER B O 1
ATOM 5876 N N . LEU B 1 257 ? -10.414 4.027 -12.281 1 95.62 257 LEU B N 1
ATOM 5877 C CA . LEU B 1 257 ? -10.547 3.234 -13.492 1 95.62 257 LEU B CA 1
ATOM 5878 C C . LEU B 1 257 ? -11.562 2.111 -13.297 1 95.62 257 LEU B C 1
ATOM 5880 O O . LEU B 1 257 ? -11.828 1.345 -14.227 1 95.62 257 LEU B O 1
ATOM 5884 N N . GLN B 1 258 ? -12.078 2.033 -12.055 1 93.62 258 GLN B N 1
ATOM 5885 C CA . GLN B 1 258 ? -13.094 1.01 -11.805 1 93.62 258 GLN B CA 1
ATOM 5886 C C . GLN B 1 258 ? -14.461 1.448 -12.312 1 93.62 258 GLN B C 1
ATOM 5888 O O . GLN B 1 258 ? -14.711 2.643 -12.484 1 93.62 258 GLN B O 1
ATOM 5893 N N . ASP B 1 259 ? -15.32 0.48 -12.547 1 88.81 259 ASP B N 1
ATOM 5894 C CA . ASP B 1 259 ? -16.688 0.745 -13 1 88.81 259 ASP B CA 1
ATOM 5895 C C . ASP B 1 259 ? -17.562 1.247 -11.852 1 88.81 259 ASP B C 1
ATOM 5897 O O . ASP B 1 259 ? -17.703 0.57 -10.828 1 88.81 259 ASP B O 1
ATOM 5901 N N . PRO B 1 260 ? -18.109 2.373 -12.086 1 78.19 260 PRO B N 1
ATOM 5902 C CA . PRO B 1 260 ? -18.953 2.939 -11.023 1 78.19 260 PRO B CA 1
ATOM 5903 C C . PRO B 1 260 ? -20.078 2.008 -10.609 1 78.19 260 PRO B C 1
ATOM 5905 O O . PRO B 1 260 ? -20.531 2.053 -9.461 1 78.19 260 PRO B O 1
ATOM 5908 N N . ALA B 1 261 ? -20.547 1.208 -11.484 1 76.12 261 ALA B N 1
ATOM 5909 C CA . ALA B 1 261 ? -21.672 0.314 -11.219 1 76.12 261 ALA B CA 1
ATOM 5910 C C . ALA B 1 261 ? -21.312 -0.714 -10.148 1 76.12 261 ALA B C 1
ATOM 5912 O O . ALA B 1 261 ? -22.188 -1.248 -9.469 1 76.12 261 ALA B O 1
ATOM 5913 N N . THR B 1 262 ? -20.062 -0.889 -10.047 1 77.69 262 THR B N 1
ATOM 5914 C CA . THR B 1 262 ? -19.609 -1.921 -9.117 1 77.69 262 THR B CA 1
ATOM 5915 C C . THR B 1 262 ? -19.375 -1.331 -7.734 1 77.69 262 THR B C 1
ATOM 5917 O O . THR B 1 262 ? -19.109 -2.066 -6.777 1 77.69 262 THR B O 1
ATOM 5920 N N . LEU B 1 263 ? -19.438 -0.033 -7.602 1 76.75 263 LEU B N 1
ATOM 5921 C CA . LEU B 1 263 ? -19.031 0.647 -6.379 1 76.75 263 LEU B CA 1
ATOM 5922 C C . LEU B 1 263 ? -20.188 0.676 -5.367 1 76.75 263 LEU B C 1
ATOM 5924 O O . LEU B 1 263 ? -19.969 0.965 -4.188 1 76.75 263 LEU B O 1
ATOM 5928 N N . GLY B 1 264 ? -21.328 0.121 -5.727 1 75.69 264 GLY B N 1
ATOM 5929 C CA . GLY B 1 264 ? -22.438 0.042 -4.785 1 75.69 264 GLY B CA 1
ATOM 5930 C C . GLY B 1 264 ? -23.016 1.398 -4.43 1 75.69 264 GLY B C 1
ATOM 5931 O O . GLY B 1 264 ? -22.766 2.387 -5.121 1 75.69 264 GLY B O 1
ATOM 5932 N N . PRO B 1 265 ? -23.766 1.441 -3.357 1 77.69 265 PRO B N 1
ATOM 5933 C CA . PRO B 1 265 ? -24.5 2.658 -2.992 1 77.69 265 PRO B CA 1
ATOM 5934 C C . PRO B 1 265 ? -23.578 3.771 -2.496 1 77.69 265 PRO B C 1
ATOM 5936 O O . PRO B 1 265 ? -23.938 4.949 -2.559 1 77.69 265 PRO B O 1
ATOM 5939 N N . ASP B 1 266 ? -22.438 3.449 -2.133 1 82.44 266 ASP B N 1
ATOM 5940 C CA . ASP B 1 266 ? -21.5 4.434 -1.597 1 82.44 266 ASP B CA 1
ATOM 5941 C C . ASP B 1 266 ? -20.578 4.969 -2.691 1 82.44 266 ASP B C 1
ATOM 5943 O O . ASP B 1 266 ? -19.625 5.707 -2.408 1 82.44 266 ASP B O 1
ATOM 5947 N N . SER B 1 267 ? -20.906 4.742 -3.902 1 86.62 267 SER B N 1
ATOM 5948 C CA . SER B 1 267 ? -20.062 5.055 -5.059 1 86.62 267 SER B CA 1
ATOM 5949 C C . SER B 1 267 ? -19.828 6.555 -5.18 1 86.62 267 SER B C 1
ATOM 5951 O O . SER B 1 267 ? -18.719 6.988 -5.512 1 86.62 267 SER B O 1
ATOM 5953 N N . PRO B 1 268 ? -20.875 7.359 -4.867 1 88.25 268 PRO B N 1
ATOM 5954 C CA . PRO B 1 268 ? -20.609 8.789 -5.004 1 88.25 268 PRO B CA 1
ATOM 5955 C C . PRO B 1 268 ? -19.516 9.281 -4.059 1 88.25 268 PRO B C 1
ATOM 5957 O O . PRO B 1 268 ? -18.734 10.18 -4.41 1 88.25 268 PRO B O 1
ATOM 5960 N N . TYR B 1 269 ? -19.469 8.695 -2.941 1 91.88 269 TYR B N 1
ATOM 5961 C CA . TYR B 1 269 ? -18.469 9.125 -1.96 1 91.88 269 TYR B CA 1
ATOM 5962 C C . TYR B 1 269 ? -17.078 8.68 -2.365 1 91.88 269 TYR B C 1
ATOM 5964 O O . TYR B 1 269 ? -16.094 9.375 -2.096 1 91.88 269 TYR B O 1
ATOM 5972 N N . ILE B 1 270 ? -16.984 7.535 -3.014 1 93.75 270 ILE B N 1
ATOM 5973 C CA . ILE B 1 270 ? -15.695 7.059 -3.525 1 93.75 270 ILE B CA 1
ATOM 5974 C C . ILE B 1 270 ? -15.227 7.965 -4.66 1 93.75 270 ILE B C 1
ATOM 5976 O O . ILE B 1 270 ? -14.055 8.336 -4.723 1 93.75 270 ILE B O 1
ATOM 5980 N N . LEU B 1 271 ? -16.172 8.375 -5.48 1 93.5 271 LEU B N 1
ATOM 5981 C CA . LEU B 1 271 ? -15.844 9.273 -6.578 1 93.5 271 LEU B CA 1
ATOM 5982 C C . LEU B 1 271 ? -15.352 10.617 -6.055 1 93.5 271 LEU B C 1
ATOM 5984 O O . LEU B 1 271 ? -14.383 11.18 -6.574 1 93.5 271 LEU B O 1
ATOM 5988 N N . GLN B 1 272 ? -15.977 11.086 -5.051 1 94.56 272 GLN B N 1
ATOM 5989 C CA . GLN B 1 272 ? -15.547 12.328 -4.422 1 94.56 272 GLN B CA 1
ATOM 5990 C C . GLN B 1 272 ? -14.148 12.203 -3.84 1 94.56 272 GLN B C 1
ATOM 5992 O O . GLN B 1 272 ? -13.336 13.125 -3.947 1 94.56 272 GLN B O 1
ATOM 5997 N N . ALA B 1 273 ? -13.922 11.062 -3.219 1 96.44 273 ALA B N 1
ATOM 5998 C CA . ALA B 1 273 ? -12.594 10.82 -2.652 1 96.44 273 ALA B CA 1
ATOM 5999 C C . ALA B 1 273 ? -11.523 10.828 -3.74 1 96.44 273 ALA B C 1
ATOM 6001 O O . ALA B 1 273 ? -10.438 11.383 -3.551 1 96.44 273 ALA B O 1
ATOM 6002 N N . ILE B 1 274 ? -11.82 10.203 -4.867 1 96.81 274 ILE B N 1
ATOM 6003 C CA . ILE B 1 274 ? -10.898 10.18 -6 1 96.81 274 ILE B CA 1
ATOM 6004 C C . ILE B 1 274 ? -10.602 11.609 -6.453 1 96.81 274 ILE B C 1
ATOM 6006 O O . ILE B 1 274 ? -9.438 11.977 -6.625 1 96.81 274 ILE B O 1
ATOM 6010 N N . ASN B 1 275 ? -11.633 12.352 -6.574 1 96.62 275 ASN B N 1
ATOM 6011 C CA . ASN B 1 275 ? -11.461 13.734 -7.008 1 96.62 275 ASN B CA 1
ATOM 6012 C C . ASN B 1 275 ? -10.641 14.539 -6 1 96.62 275 ASN B C 1
ATOM 6014 O O . ASN B 1 275 ? -9.852 15.398 -6.383 1 96.62 275 ASN B O 1
ATOM 6018 N N . ALA B 1 276 ? -10.906 14.281 -4.75 1 97.81 276 ALA B N 1
ATOM 6019 C CA . ALA B 1 276 ? -10.133 14.969 -3.717 1 97.81 276 ALA B CA 1
ATOM 6020 C C . ALA B 1 276 ? -8.641 14.734 -3.896 1 97.81 276 ALA B C 1
ATOM 6022 O O . ALA B 1 276 ? -7.852 15.688 -3.883 1 97.81 276 ALA B O 1
ATOM 6023 N N . ARG B 1 277 ? -8.227 13.492 -4.109 1 98.56 277 ARG B N 1
ATOM 6024 C CA . ARG B 1 277 ? -6.82 13.148 -4.262 1 98.56 277 ARG B CA 1
ATOM 6025 C C . ARG B 1 277 ? -6.238 13.773 -5.531 1 98.56 277 ARG B C 1
ATOM 6027 O O . ARG B 1 277 ? -5.098 14.234 -5.535 1 98.56 277 ARG B O 1
ATOM 6034 N N . PHE B 1 278 ? -7.016 13.805 -6.551 1 98.38 278 PHE B N 1
ATOM 6035 C CA . PHE B 1 278 ? -6.559 14.391 -7.809 1 98.38 278 PHE B CA 1
ATOM 6036 C C . PHE B 1 278 ? -6.375 15.898 -7.668 1 98.38 278 PHE B C 1
ATOM 6038 O O . PHE B 1 278 ? -5.395 16.453 -8.164 1 98.38 278 PHE B O 1
ATOM 6045 N N . ILE B 1 279 ? -7.301 16.516 -6.988 1 98.19 279 ILE B N 1
ATOM 6046 C CA . ILE B 1 279 ? -7.176 17.953 -6.75 1 98.19 279 ILE B CA 1
ATOM 6047 C C . ILE B 1 279 ? -5.934 18.234 -5.91 1 98.19 279 ILE B C 1
ATOM 6049 O O . ILE B 1 279 ? -5.156 19.141 -6.227 1 98.19 279 ILE B O 1
ATOM 6053 N N . MET B 1 280 ? -5.734 17.438 -4.883 1 98.5 280 MET B N 1
ATOM 6054 C CA . MET B 1 280 ? -4.543 17.594 -4.051 1 98.5 280 MET B CA 1
ATOM 6055 C C . MET B 1 280 ? -3.275 17.516 -4.895 1 98.5 280 MET B C 1
ATOM 6057 O O . MET B 1 280 ? -2.295 18.203 -4.621 1 98.5 280 MET B O 1
ATOM 6061 N N . ASN B 1 281 ? -3.365 16.609 -5.918 1 98.31 281 ASN B N 1
ATOM 6062 C CA . ASN B 1 281 ? -2.227 16.438 -6.812 1 98.31 281 ASN B CA 1
ATOM 6063 C C . ASN B 1 281 ? -2.287 17.406 -7.992 1 98.31 281 ASN B C 1
ATOM 6065 O O . ASN B 1 281 ? -1.583 17.219 -8.984 1 98.31 281 ASN B O 1
ATOM 6069 N N . ASN B 1 282 ? -3.166 18.312 -7.965 1 98.31 282 ASN B N 1
ATOM 6070 C CA . ASN B 1 282 ? -3.26 19.453 -8.867 1 98.31 282 ASN B CA 1
ATOM 6071 C C . ASN B 1 282 ? -3.861 19.047 -10.211 1 98.31 282 ASN B C 1
ATOM 6073 O O . ASN B 1 282 ? -3.676 19.75 -11.211 1 98.31 282 ASN B O 1
ATOM 6077 N N . ASP B 1 283 ? -4.48 17.953 -10.328 1 98 283 ASP B N 1
ATOM 6078 C CA . ASP B 1 283 ? -5.164 17.547 -11.555 1 98 283 ASP B CA 1
ATOM 6079 C C . ASP B 1 283 ? -6.66 17.859 -11.469 1 98 283 ASP B C 1
ATOM 6081 O O . ASP B 1 283 ? -7.352 17.359 -10.586 1 98 283 ASP B O 1
ATOM 6085 N N . LEU B 1 284 ? -7.16 18.641 -12.391 1 95.69 284 LEU B N 1
ATOM 6086 C CA . LEU B 1 284 ? -8.578 19 -12.414 1 95.69 284 LEU B CA 1
ATOM 6087 C C . LEU B 1 284 ? -9.266 18.422 -13.648 1 95.69 284 LEU B C 1
ATOM 6089 O O . LEU B 1 284 ? -10.359 18.859 -14.016 1 95.69 284 LEU B O 1
ATOM 6093 N N . SER B 1 285 ? -8.68 17.469 -14.25 1 94 285 SER B N 1
ATOM 6094 C CA . SER B 1 285 ? -9.188 16.953 -15.516 1 94 285 SER B CA 1
ATOM 6095 C C . SER B 1 285 ? -10.555 16.297 -15.344 1 94 285 SER B C 1
ATOM 6097 O O . SER B 1 285 ? -11.336 16.219 -16.297 1 94 285 SER B O 1
ATOM 6099 N N . ARG B 1 286 ? -10.859 15.922 -14.133 1 91.75 286 ARG B N 1
ATOM 6100 C CA . ARG B 1 286 ? -12.109 15.227 -13.867 1 91.75 286 ARG B CA 1
ATOM 6101 C C . ARG B 1 286 ? -13.211 16.203 -13.453 1 91.75 286 ARG B C 1
ATOM 6103 O O . ARG B 1 286 ? -14.359 15.805 -13.258 1 91.75 286 ARG B O 1
ATOM 6110 N N . ILE B 1 287 ? -12.797 17.391 -13.297 1 91.75 287 ILE B N 1
ATOM 6111 C CA . ILE B 1 287 ? -13.742 18.422 -12.875 1 91.75 287 ILE B CA 1
ATOM 6112 C C . ILE B 1 287 ? -14.047 19.344 -14.047 1 91.75 287 ILE B C 1
ATOM 6114 O O . ILE B 1 287 ? -13.219 20.188 -14.414 1 91.75 287 ILE B O 1
ATOM 6118 N N . GLY B 1 288 ? -15.188 19.141 -14.68 1 83.62 288 GLY B N 1
ATOM 6119 C CA . GLY B 1 288 ? -15.578 19.969 -15.805 1 83.62 288 GLY B CA 1
ATOM 6120 C C . GLY B 1 288 ? -16.297 21.234 -15.398 1 83.62 288 GLY B C 1
ATOM 6121 O O . GLY B 1 288 ? -16.688 21.391 -14.234 1 83.62 288 GLY B O 1
ATOM 6122 N N . MET B 1 289 ? -16.391 22.125 -16.375 1 76.88 289 MET B N 1
ATOM 6123 C CA . MET B 1 289 ? -17.109 23.375 -16.156 1 76.88 289 MET B CA 1
ATOM 6124 C C . MET B 1 289 ? -18.609 23.125 -16.031 1 76.88 289 MET B C 1
ATOM 6126 O O . MET B 1 289 ? -19.281 23.812 -15.266 1 76.88 289 MET B O 1
ATOM 6130 N N . ASP B 1 290 ? -19.047 22.203 -16.844 1 65.19 290 ASP B N 1
ATOM 6131 C CA . ASP B 1 290 ? -20.484 22.031 -17.016 1 65.19 290 ASP B CA 1
ATOM 6132 C C . ASP B 1 290 ? -21.016 20.922 -16.109 1 65.19 290 ASP B C 1
ATOM 6134 O O . ASP B 1 290 ? -22.203 20.578 -16.172 1 65.19 290 ASP B O 1
ATOM 6138 N N . THR B 1 291 ? -20.141 20.281 -15.445 1 59.5 291 THR B N 1
ATOM 6139 C CA . THR B 1 291 ? -20.75 19.172 -14.703 1 59.5 291 THR B CA 1
ATOM 6140 C C . THR B 1 291 ? -21.688 19.703 -13.617 1 59.5 291 THR B C 1
ATOM 6142 O O . THR B 1 291 ? -21.25 20.422 -12.719 1 59.5 291 THR B O 1
ATOM 6145 N N . PRO B 1 292 ? -22.922 19.609 -14 1 52.56 292 PRO B N 1
ATOM 6146 C CA . PRO B 1 292 ? -23.938 20.141 -13.094 1 52.56 292 PRO B CA 1
ATOM 6147 C C . PRO B 1 292 ? -23.75 19.688 -11.648 1 52.56 292 PRO B C 1
ATOM 6149 O O . PRO B 1 292 ? -24.328 20.281 -10.734 1 52.56 292 PRO B O 1
ATOM 6152 N N . ASP B 1 293 ? -23.25 18.453 -11.547 1 55.06 293 ASP B N 1
ATOM 6153 C CA . ASP B 1 293 ? -23.531 17.859 -10.242 1 55.06 293 ASP B CA 1
ATOM 6154 C C . ASP B 1 293 ? -22.578 18.391 -9.18 1 55.06 293 ASP B C 1
ATOM 6156 O O . ASP B 1 293 ? -21.359 18.25 -9.297 1 55.06 293 ASP B O 1
ATOM 6160 N N . ALA B 1 294 ? -23.125 19.391 -8.398 1 55.62 294 ALA B N 1
ATOM 6161 C CA . ALA B 1 294 ? -22.562 20.031 -7.207 1 55.62 294 ALA B CA 1
ATOM 6162 C C . ALA B 1 294 ? -21.812 19.016 -6.344 1 55.62 294 ALA B C 1
ATOM 6164 O O . ALA B 1 294 ? -20.891 19.375 -5.609 1 55.62 294 ALA B O 1
ATOM 6165 N N . ASP B 1 295 ? -21.984 17.719 -6.73 1 64.56 295 ASP B N 1
ATOM 6166 C CA . ASP B 1 295 ? -21.578 16.797 -5.676 1 64.56 295 ASP B CA 1
ATOM 6167 C C . ASP B 1 295 ? -20.297 16.047 -6.055 1 64.56 295 ASP B C 1
ATOM 6169 O O . ASP B 1 295 ? -19.938 15.062 -5.41 1 64.56 295 ASP B O 1
ATOM 6173 N N . ASP B 1 296 ? -19.594 16.625 -7.07 1 81.62 296 ASP B N 1
ATOM 6174 C CA . ASP B 1 296 ? -18.406 15.883 -7.5 1 81.62 296 ASP B CA 1
ATOM 6175 C C . ASP B 1 296 ? -17.156 16.359 -6.754 1 81.62 296 ASP B C 1
ATOM 6177 O O . ASP B 1 296 ? -16.156 15.641 -6.703 1 81.62 296 ASP B O 1
ATOM 6181 N N . VAL B 1 297 ? -17.234 17.531 -6.223 1 87.06 297 VAL B N 1
ATOM 6182 C CA . VAL B 1 297 ? -16.062 18.047 -5.508 1 87.06 297 VAL B CA 1
ATOM 6183 C C . VAL B 1 297 ? -16.266 17.875 -4.004 1 87.06 297 VAL B C 1
ATOM 6185 O O . VAL B 1 297 ? -17.234 18.391 -3.434 1 87.06 297 VAL B O 1
ATOM 6188 N N . PRO B 1 298 ? -15.344 17.188 -3.439 1 91.5 298 PRO B N 1
ATOM 6189 C CA . PRO B 1 298 ? -15.461 17.016 -1.99 1 91.5 298 PRO B CA 1
ATOM 6190 C C . PRO B 1 298 ? -15.195 18.312 -1.219 1 91.5 298 PRO B C 1
ATOM 6192 O O . PRO B 1 298 ? -14.578 19.234 -1.749 1 91.5 298 PRO B O 1
ATOM 6195 N N . THR B 1 299 ? -15.75 18.312 -0.04 1 92.94 299 THR B N 1
ATOM 6196 C CA . THR B 1 299 ? -15.547 19.484 0.802 1 92.94 299 THR B CA 1
ATOM 6197 C C . THR B 1 299 ? -14.078 19.625 1.206 1 92.94 299 THR B C 1
ATOM 6199 O O . THR B 1 299 ? -13.516 20.719 1.171 1 92.94 299 THR B O 1
ATOM 6202 N N . MET B 1 300 ? -13.5 18.5 1.506 1 95.94 300 MET B N 1
ATOM 6203 C CA . MET B 1 300 ? -12.109 18.484 1.938 1 95.94 300 MET B CA 1
ATOM 6204 C C . MET B 1 300 ? -11.195 17.969 0.83 1 95.94 300 MET B C 1
ATOM 6206 O O . MET B 1 300 ? -11.266 16.797 0.466 1 95.94 300 MET B O 1
ATOM 6210 N N . PHE B 1 301 ? -10.336 18.844 0.291 1 97.38 301 PHE B N 1
ATOM 6211 C CA . PHE B 1 301 ? -9.383 18.391 -0.713 1 97.38 301 PHE B CA 1
ATOM 6212 C C . PHE B 1 301 ? -8.016 19.016 -0.479 1 97.38 301 PHE B C 1
ATOM 6214 O O . PHE B 1 301 ? -7.223 19.156 -1.412 1 97.38 301 PHE B O 1
ATOM 6221 N N . TRP B 1 302 ? -7.742 19.484 0.737 1 97.5 302 TRP B N 1
ATOM 6222 C CA . TRP B 1 302 ? -6.445 20.062 1.067 1 97.5 302 TRP B CA 1
ATOM 6223 C C . TRP B 1 302 ? -5.773 19.297 2.199 1 97.5 302 TRP B C 1
ATOM 6225 O O . TRP B 1 302 ? -4.953 19.844 2.934 1 97.5 302 TRP B O 1
ATOM 6235 N N . TYR B 1 303 ? -6.141 18.062 2.469 1 96.06 303 TYR B N 1
ATOM 6236 C CA . TYR B 1 303 ? -5.539 17.094 3.379 1 96.06 303 TYR B CA 1
ATOM 6237 C C . TYR B 1 303 ? -5.559 15.695 2.775 1 96.06 303 TYR B C 1
ATOM 6239 O O . TYR B 1 303 ? -6.574 15.266 2.227 1 96.06 303 TYR B O 1
ATOM 6247 N N . PRO B 1 304 ? -4.508 14.953 2.834 1 96.81 304 PRO B N 1
ATOM 6248 C CA . PRO B 1 304 ? -3.275 15.242 3.572 1 96.81 304 PRO B CA 1
ATOM 6249 C C . PRO B 1 304 ? -2.312 16.141 2.791 1 96.81 304 PRO B C 1
ATOM 6251 O O . PRO B 1 304 ? -1.339 16.641 3.355 1 96.81 304 PRO B O 1
ATOM 6254 N N . LEU B 1 305 ? -2.521 16.359 1.532 1 97.5 305 LEU B N 1
ATOM 6255 C CA . LEU B 1 305 ? -1.667 17.219 0.714 1 97.5 305 LEU B CA 1
ATOM 6256 C C . LEU B 1 305 ? -2.363 18.531 0.393 1 97.5 305 LEU B C 1
ATOM 6258 O O . LEU B 1 305 ? -3.594 18.594 0.332 1 97.5 305 LEU B O 1
ATOM 6262 N N . MET B 1 306 ? -1.555 19.5 0.152 1 97 306 MET B N 1
ATOM 6263 C CA . MET B 1 306 ? -2.078 20.812 -0.206 1 97 306 MET B CA 1
ATOM 6264 C C . MET B 1 306 ? -1.92 21.078 -1.701 1 97 306 MET B C 1
ATOM 6266 O O . MET B 1 306 ? -0.808 21.031 -2.23 1 97 306 MET B O 1
ATOM 6270 N N . PRO B 1 307 ? -3.094 21.312 -2.375 1 97.94 307 PRO B N 1
ATOM 6271 C CA . PRO B 1 307 ? -2.934 21.719 -3.771 1 97.94 307 PRO B CA 1
ATOM 6272 C C . PRO B 1 307 ? -2.24 23.078 -3.914 1 97.94 307 PRO B C 1
ATOM 6274 O O . PRO B 1 307 ? -2.279 23.891 -2.99 1 97.94 307 PRO B O 1
ATOM 6277 N N . GLN B 1 308 ? -1.654 23.266 -5.062 1 97.38 308 GLN B N 1
ATOM 6278 C CA . GLN B 1 308 ? -1.021 24.547 -5.336 1 97.38 308 GLN B CA 1
ATOM 6279 C C . GLN B 1 308 ? -2.064 25.656 -5.488 1 97.38 308 GLN B C 1
ATOM 6281 O O . GLN B 1 308 ? -3.203 25.391 -5.879 1 97.38 308 GLN B O 1
ATOM 6286 N N . GLU B 1 309 ? -1.632 26.875 -5.219 1 96.5 309 GLU B N 1
ATOM 6287 C CA . GLU B 1 309 ? -2.521 28.031 -5.23 1 96.5 309 GLU B CA 1
ATOM 6288 C C . GLU B 1 309 ? -3.203 28.188 -6.586 1 96.5 309 GLU B C 1
ATOM 6290 O O . GLU B 1 309 ? -4.41 28.438 -6.656 1 96.5 309 GLU B O 1
ATOM 6295 N N . ARG B 1 310 ? -2.475 27.984 -7.648 1 95.44 310 ARG B N 1
ATOM 6296 C CA . ARG B 1 310 ? -3.012 28.141 -9 1 95.44 310 ARG B CA 1
ATOM 6297 C C . ARG B 1 310 ? -4.074 27.078 -9.297 1 95.44 310 ARG B C 1
ATOM 6299 O O . ARG B 1 310 ? -4.996 27.328 -10.07 1 95.44 310 ARG B O 1
ATOM 6306 N N . THR B 1 311 ? -3.922 25.938 -8.719 1 96.81 311 THR B N 1
ATOM 6307 C CA . THR B 1 311 ? -4.926 24.891 -8.867 1 96.81 311 THR B CA 1
ATOM 6308 C C . THR B 1 311 ? -6.254 25.312 -8.25 1 96.81 311 THR B C 1
ATOM 6310 O O . THR B 1 311 ? -7.32 25.094 -8.828 1 96.81 311 THR B O 1
ATOM 6313 N N . LEU B 1 312 ? -6.191 25.984 -7.113 1 96.69 312 LEU B N 1
ATOM 6314 C CA . LEU B 1 312 ? -7.395 26.469 -6.441 1 96.69 312 LEU B CA 1
ATOM 6315 C C . LEU B 1 312 ? -8.086 27.547 -7.27 1 96.69 312 LEU B C 1
ATOM 6317 O O . LEU B 1 312 ? -9.312 27.562 -7.371 1 96.69 312 LEU B O 1
ATOM 6321 N N . ARG B 1 313 ? -7.305 28.391 -7.867 1 95.31 313 ARG B N 1
ATOM 6322 C CA . ARG B 1 313 ? -7.867 29.422 -8.734 1 95.31 313 ARG B CA 1
ATOM 6323 C C . ARG B 1 313 ? -8.594 28.812 -9.93 1 95.31 313 ARG B C 1
ATOM 6325 O O . ARG B 1 313 ? -9.719 29.188 -10.242 1 95.31 313 ARG B O 1
ATOM 6332 N N . GLU B 1 314 ? -7.895 27.875 -10.523 1 94.62 314 GLU B N 1
ATOM 6333 C CA . GLU B 1 314 ? -8.508 27.203 -11.664 1 94.62 314 GLU B CA 1
ATOM 6334 C C . GLU B 1 314 ? -9.766 26.438 -11.25 1 94.62 314 GLU B C 1
ATOM 6336 O O . GLU B 1 314 ? -10.75 26.422 -11.992 1 94.62 314 GLU B O 1
ATOM 6341 N N . LEU B 1 315 ? -9.734 25.766 -10.094 1 94.56 315 LEU B N 1
ATOM 6342 C CA . LEU B 1 315 ? -10.898 25.047 -9.594 1 94.56 315 LEU B CA 1
ATOM 6343 C C . LEU B 1 315 ? -12.086 25.984 -9.43 1 94.56 315 LEU B C 1
ATOM 6345 O O . LEU B 1 315 ? -13.203 25.641 -9.828 1 94.56 315 LEU B O 1
ATOM 6349 N N . LEU B 1 316 ? -11.859 27.109 -8.875 1 92.81 316 LEU B N 1
ATOM 6350 C CA . LEU B 1 316 ? -12.93 28.078 -8.648 1 92.81 316 LEU B CA 1
ATOM 6351 C C . LEU B 1 316 ? -13.477 28.594 -9.969 1 92.81 316 LEU B C 1
ATOM 6353 O O . LEU B 1 316 ? -14.672 28.875 -10.078 1 92.81 316 LEU B O 1
ATOM 6357 N N . ARG B 1 317 ? -12.57 28.812 -10.883 1 91.06 317 ARG B N 1
ATOM 6358 C CA . ARG B 1 317 ? -13.008 29.234 -12.211 1 91.06 317 ARG B CA 1
ATOM 6359 C C . ARG B 1 317 ? -13.953 28.219 -12.828 1 91.06 317 ARG B C 1
ATOM 6361 O O . ARG B 1 317 ? -14.969 28.578 -13.422 1 91.06 317 ARG B O 1
ATOM 6368 N N . ARG B 1 318 ? -13.648 26.969 -12.633 1 89.81 318 ARG B N 1
ATOM 6369 C CA . ARG B 1 318 ? -14.461 25.906 -13.219 1 89.81 318 ARG B CA 1
ATOM 6370 C C . ARG B 1 318 ? -15.75 25.703 -12.43 1 89.81 318 ARG B C 1
ATOM 6372 O O . ARG B 1 318 ? -16.797 25.406 -13.016 1 89.81 318 ARG B O 1
ATOM 6379 N N . ARG B 1 319 ? -15.57 25.781 -11.148 1 91.56 319 ARG B N 1
ATOM 6380 C CA . ARG B 1 319 ? -16.688 25.5 -10.25 1 91.56 319 ARG B CA 1
ATOM 6381 C C . ARG B 1 319 ? -16.812 26.578 -9.18 1 91.56 319 ARG B C 1
ATOM 6383 O O . ARG B 1 319 ? -16.422 26.359 -8.023 1 91.56 319 ARG B O 1
ATOM 6390 N N . PRO B 1 320 ? -17.562 27.562 -9.461 1 90.25 320 PRO B N 1
ATOM 6391 C CA . PRO B 1 320 ? -17.688 28.672 -8.516 1 90.25 320 PRO B CA 1
ATOM 6392 C C . PRO B 1 320 ? -18.359 28.266 -7.203 1 90.25 320 PRO B C 1
ATOM 6394 O O . PRO B 1 320 ? -18.125 28.891 -6.168 1 90.25 320 PRO B O 1
ATOM 6397 N N . GLY B 1 321 ? -19.094 27.203 -7.234 1 88.25 321 GLY B N 1
ATOM 6398 C CA . GLY B 1 321 ? -19.766 26.719 -6.043 1 88.25 321 GLY B CA 1
ATOM 6399 C C . GLY B 1 321 ? -18.828 26.141 -5 1 88.25 321 GLY B C 1
ATOM 6400 O O . GLY B 1 321 ? -19.234 25.891 -3.865 1 88.25 321 GLY B O 1
ATOM 6401 N N . THR B 1 322 ? -17.516 26.062 -5.34 1 92.44 322 THR B N 1
ATOM 6402 C CA . THR B 1 322 ? -16.547 25.484 -4.422 1 92.44 322 THR B CA 1
ATOM 6403 C C . THR B 1 322 ? -15.883 26.578 -3.586 1 92.44 322 THR B C 1
ATOM 6405 O O . THR B 1 322 ? -14.844 26.344 -2.961 1 92.44 322 THR B O 1
ATOM 6408 N N . MET B 1 323 ? -16.484 27.75 -3.527 1 93.38 323 MET B N 1
ATOM 6409 C CA . MET B 1 323 ? -15.906 28.922 -2.883 1 93.38 323 MET B CA 1
ATOM 6410 C C . MET B 1 323 ? -15.578 28.641 -1.422 1 93.38 323 MET B C 1
ATOM 6412 O O . MET B 1 323 ? -14.484 28.969 -0.953 1 93.38 323 MET B O 1
ATOM 6416 N N . PHE B 1 324 ? -16.484 28.016 -0.762 1 94.81 324 PHE B N 1
ATOM 6417 C CA . PHE B 1 324 ? -16.281 27.734 0.653 1 94.81 324 PHE B CA 1
ATOM 6418 C C . PHE B 1 324 ? -15.016 26.906 0.864 1 94.81 324 PHE B C 1
ATOM 6420 O O . PHE B 1 324 ? -14.148 27.281 1.658 1 94.81 324 PHE B O 1
ATOM 6427 N N . SER B 1 325 ? -14.883 25.812 0.15 1 95.56 325 SER B N 1
ATOM 6428 C CA . SER B 1 325 ? -13.758 24.891 0.293 1 95.56 325 SER B CA 1
ATOM 6429 C C . SER B 1 325 ? -12.453 25.531 -0.169 1 95.56 325 SER B C 1
ATOM 6431 O O . SER B 1 325 ? -11.398 25.312 0.427 1 95.56 325 SER B O 1
ATOM 6433 N N . VAL B 1 326 ? -12.516 26.297 -1.225 1 96.81 326 VAL B N 1
ATOM 6434 C CA . VAL B 1 326 ? -11.336 26.984 -1.735 1 96.81 326 VAL B CA 1
ATOM 6435 C C . VAL B 1 326 ? -10.828 27.984 -0.702 1 96.81 326 VAL B C 1
ATOM 6437 O O . VAL B 1 326 ? -9.625 28.078 -0.451 1 96.81 326 VAL B O 1
ATOM 6440 N N . VAL B 1 327 ? -11.75 28.719 -0.067 1 97.62 327 VAL B N 1
ATOM 6441 C CA . VAL B 1 327 ? -11.391 29.672 0.97 1 97.62 327 VAL B CA 1
ATOM 6442 C C . VAL B 1 327 ? -10.75 28.938 2.148 1 97.62 327 VAL B C 1
ATOM 6444 O O . VAL B 1 327 ? -9.719 29.391 2.67 1 97.62 327 VAL B O 1
ATOM 6447 N N . MET B 1 328 ? -11.352 27.859 2.533 1 97.5 328 MET B N 1
ATOM 6448 C CA . MET B 1 328 ? -10.789 27.031 3.607 1 97.5 328 MET B CA 1
ATOM 6449 C C . MET B 1 328 ? -9.359 26.625 3.279 1 97.5 328 MET B C 1
ATOM 6451 O O . MET B 1 328 ? -8.469 26.734 4.121 1 97.5 328 MET B O 1
ATOM 6455 N N . ALA B 1 329 ? -9.141 26.156 2.094 1 97.69 329 ALA B N 1
ATOM 6456 C CA . ALA B 1 329 ? -7.824 25.688 1.646 1 97.69 329 ALA B CA 1
ATOM 6457 C C . ALA B 1 329 ? -6.824 26.844 1.61 1 97.69 329 ALA B C 1
ATOM 6459 O O . ALA B 1 329 ? -5.668 26.688 1.999 1 97.69 329 ALA B O 1
ATOM 6460 N N . CYS B 1 330 ? -7.277 28 1.143 1 97.81 330 CYS B N 1
ATOM 6461 C CA . CYS B 1 330 ? -6.418 29.172 1.084 1 97.81 330 CYS B CA 1
ATOM 6462 C C . CYS B 1 330 ? -5.934 29.562 2.475 1 97.81 330 CYS B C 1
ATOM 6464 O O . CYS B 1 330 ? -4.758 29.891 2.66 1 97.81 330 CYS B O 1
ATOM 6466 N N . ILE B 1 331 ? -6.844 29.562 3.412 1 97.38 331 ILE B N 1
ATOM 6467 C CA . ILE B 1 331 ? -6.488 29.922 4.781 1 97.38 331 ILE B CA 1
ATOM 6468 C C . ILE B 1 331 ? -5.504 28.891 5.34 1 97.38 331 ILE B C 1
ATOM 6470 O O . ILE B 1 331 ? -4.48 29.266 5.922 1 97.38 331 ILE B O 1
ATOM 6474 N N . ALA B 1 332 ? -5.793 27.609 5.125 1 95.94 332 ALA B N 1
ATOM 6475 C CA . ALA B 1 332 ? -4.961 26.531 5.641 1 95.94 332 ALA B CA 1
ATOM 6476 C C . ALA B 1 332 ? -3.551 26.594 5.059 1 95.94 332 ALA B C 1
ATOM 6478 O O . ALA B 1 332 ? -2.57 26.328 5.762 1 95.94 332 ALA B O 1
ATOM 6479 N N . ALA B 1 333 ? -3.418 27.016 3.801 1 96.12 333 ALA B N 1
ATOM 6480 C CA . ALA B 1 333 ? -2.139 27.016 3.1 1 96.12 333 ALA B CA 1
ATOM 6481 C C . ALA B 1 333 ? -1.493 28.391 3.139 1 96.12 333 ALA B C 1
ATOM 6483 O O . ALA B 1 333 ? -0.383 28.578 2.637 1 96.12 333 ALA B O 1
ATOM 6484 N N . ASP B 1 334 ? -2.209 29.328 3.662 1 95.75 334 ASP B N 1
ATOM 6485 C CA . ASP B 1 334 ? -1.766 30.719 3.705 1 95.75 334 ASP B CA 1
ATOM 6486 C C . ASP B 1 334 ? -1.57 31.266 2.297 1 95.75 334 ASP B C 1
ATOM 6488 O O . ASP B 1 334 ? -0.517 31.828 1.986 1 95.75 334 ASP B O 1
ATOM 6492 N N . TYR B 1 335 ? -2.535 30.969 1.439 1 96.38 335 TYR B N 1
ATOM 6493 C CA . TYR B 1 335 ? -2.594 31.547 0.106 1 96.38 335 TYR B CA 1
ATOM 6494 C C . TYR B 1 335 ? -3.332 32.875 0.13 1 96.38 335 TYR B C 1
ATOM 6496 O O . TYR B 1 335 ? -4.453 33 -0.37 1 96.38 335 TYR B O 1
ATOM 6504 N N . HIS B 1 336 ? -2.676 33.906 0.575 1 95 336 HIS B N 1
ATOM 6505 C CA . HIS B 1 336 ? -3.312 35.188 0.913 1 95 336 HIS B CA 1
ATOM 6506 C C . HIS B 1 336 ? -3.684 35.969 -0.343 1 95 336 HIS B C 1
ATOM 6508 O O . HIS B 1 336 ? -4.688 36.688 -0.359 1 95 336 HIS B O 1
ATOM 6514 N N . TYR B 1 337 ? -2.924 35.75 -1.44 1 92.81 337 TYR B N 1
ATOM 6515 C CA . TYR B 1 337 ? -3.238 36.469 -2.658 1 92.81 337 TYR B CA 1
ATOM 6516 C C . TYR B 1 337 ? -4.594 36.062 -3.215 1 92.81 337 TYR B C 1
ATOM 6518 O O . TYR B 1 337 ? -5.418 36.906 -3.559 1 92.81 337 TYR B O 1
ATOM 6526 N N . THR B 1 338 ? -4.785 34.812 -3.283 1 94.88 338 THR B N 1
ATOM 6527 C CA . THR B 1 338 ? -6.062 34.312 -3.771 1 94.88 338 THR B CA 1
ATOM 6528 C C . THR B 1 338 ? -7.188 34.656 -2.805 1 94.88 338 THR B C 1
ATOM 6530 O O . THR B 1 338 ? -8.258 35.125 -3.227 1 94.88 338 THR B O 1
ATOM 6533 N N . TYR B 1 339 ? -6.973 34.562 -1.526 1 96.75 339 TYR B N 1
ATOM 6534 C CA . TYR B 1 339 ? -7.977 34.875 -0.515 1 96.75 339 TYR B CA 1
ATOM 6535 C C . TYR B 1 339 ? -8.398 36.344 -0.607 1 96.75 339 TYR B C 1
ATOM 6537 O O . TYR B 1 339 ? -9.594 36.656 -0.584 1 96.75 339 TYR B O 1
ATOM 6545 N N . ASP B 1 340 ? -7.449 37.219 -0.747 1 95.25 340 ASP B N 1
ATOM 6546 C CA . ASP B 1 340 ? -7.707 38.656 -0.731 1 95.25 340 ASP B CA 1
ATOM 6547 C C . ASP B 1 340 ? -8.516 39.062 -1.955 1 95.25 340 ASP B C 1
ATOM 6549 O O . ASP B 1 340 ? -9.211 40.094 -1.922 1 95.25 340 ASP B O 1
ATOM 6553 N N . ALA B 1 341 ? -8.383 38.281 -2.963 1 94.5 341 ALA B N 1
ATOM 6554 C CA . ALA B 1 341 ? -9.094 38.625 -4.195 1 94.5 341 ALA B CA 1
ATOM 6555 C C . ALA B 1 341 ? -10.555 38.188 -4.109 1 94.5 341 ALA B C 1
ATOM 6557 O O . ALA B 1 341 ? -11.391 38.656 -4.895 1 94.5 341 ALA B O 1
ATOM 6558 N N . LEU B 1 342 ? -10.938 37.375 -3.174 1 95.56 342 LEU B N 1
ATOM 6559 C CA . LEU B 1 342 ? -12.266 36.781 -3.105 1 95.56 342 LEU B CA 1
ATOM 6560 C C . LEU B 1 342 ? -13.148 37.531 -2.119 1 95.56 342 LEU B C 1
ATOM 6562 O O . LEU B 1 342 ? -12.664 38.031 -1.098 1 95.56 342 LEU B O 1
ATOM 6566 N N . ASP B 1 343 ? -14.391 37.656 -2.502 1 94.75 343 ASP B N 1
ATOM 6567 C CA . ASP B 1 343 ? -15.375 38.219 -1.591 1 94.75 343 ASP B CA 1
ATOM 6568 C C . ASP B 1 343 ? -15.945 37.156 -0.655 1 94.75 343 ASP B C 1
ATOM 6570 O O . ASP B 1 343 ? -17.094 36.75 -0.822 1 94.75 343 ASP B O 1
ATOM 6574 N N . VAL B 1 344 ? -15.227 36.906 0.352 1 94.56 344 VAL B N 1
ATOM 6575 C CA . VAL B 1 344 ? -15.516 35.781 1.246 1 94.56 344 VAL B CA 1
ATOM 6576 C C . VAL B 1 344 ? -16.656 36.156 2.195 1 94.56 344 VAL B C 1
ATOM 6578 O O . VAL B 1 344 ? -16.594 37.219 2.861 1 94.56 344 VAL B O 1
ATOM 6581 N N . THR B 1 345 ? -17.672 35.344 2.182 1 92.44 345 THR B N 1
ATOM 6582 C CA . THR B 1 345 ? -18.734 35.5 3.184 1 92.44 345 THR B CA 1
ATOM 6583 C C . THR B 1 345 ? -18.281 34.938 4.52 1 92.44 345 THR B C 1
ATOM 6585 O O . THR B 1 345 ? -17.922 33.75 4.598 1 92.44 345 THR B O 1
ATOM 6588 N N . PRO B 1 346 ? -18.391 35.781 5.496 1 94.69 346 PRO B N 1
ATOM 6589 C CA . PRO B 1 346 ? -17.969 35.25 6.797 1 94.69 346 PRO B CA 1
ATOM 6590 C C . PRO B 1 346 ? -18.797 34.062 7.262 1 94.69 346 PRO B C 1
ATOM 6592 O O . PRO B 1 346 ? -20.016 34.031 7.062 1 94.69 346 PRO B O 1
ATOM 6595 N N . ASN B 1 347 ? -18.219 33.062 7.723 1 95 347 ASN B N 1
ATOM 6596 C CA . ASN B 1 347 ? -18.766 31.828 8.25 1 95 347 ASN B CA 1
ATOM 6597 C C . ASN B 1 347 ? -17.984 31.344 9.461 1 95 347 ASN B C 1
ATOM 6599 O O . ASN B 1 347 ? -16.781 31.531 9.547 1 95 347 ASN B O 1
ATOM 6603 N N . TYR B 1 348 ? -18.734 30.703 10.383 1 95.56 348 TYR B N 1
ATOM 6604 C CA . TYR B 1 348 ? -18.062 30.328 11.625 1 95.56 348 TYR B CA 1
ATOM 6605 C C . TYR B 1 348 ? -16.984 29.281 11.359 1 95.56 348 TYR B C 1
ATOM 6607 O O . TYR B 1 348 ? -15.945 29.266 12.031 1 95.56 348 TYR B O 1
ATOM 6615 N N . ILE B 1 349 ? -17.188 28.438 10.398 1 95.81 349 ILE B N 1
ATOM 6616 C CA . ILE B 1 349 ? -16.219 27.391 10.109 1 95.81 349 ILE B CA 1
ATOM 6617 C C . ILE B 1 349 ? -14.953 28 9.516 1 95.81 349 ILE B C 1
ATOM 6619 O O . ILE B 1 349 ? -13.836 27.672 9.93 1 95.81 349 ILE B O 1
ATOM 6623 N N . THR B 1 350 ? -15.125 28.906 8.547 1 96.56 350 THR B N 1
ATOM 6624 C CA . THR B 1 350 ? -13.977 29.578 7.965 1 96.56 350 THR B CA 1
ATOM 6625 C C . THR B 1 350 ? -13.25 30.406 9.023 1 96.56 350 THR B C 1
ATOM 6627 O O . THR B 1 350 ? -12.023 30.531 8.984 1 96.56 350 THR B O 1
ATOM 6630 N N . TYR B 1 351 ? -14.055 30.891 9.922 1 97.19 351 TYR B N 1
ATOM 6631 C CA . TYR B 1 351 ? -13.461 31.672 11.008 1 97.19 351 TYR B CA 1
ATOM 6632 C C . TYR B 1 351 ? -12.625 30.781 11.914 1 97.19 351 TYR B C 1
ATOM 6634 O O . TYR B 1 351 ? -11.516 31.156 12.32 1 97.19 351 TYR B O 1
ATOM 6642 N N . GLN B 1 352 ? -13.156 29.641 12.195 1 96.25 352 GLN B N 1
ATOM 6643 C CA . GLN B 1 352 ? -12.383 28.688 12.984 1 96.25 352 GLN B CA 1
ATOM 6644 C C . GLN B 1 352 ? -11.062 28.344 12.305 1 96.25 352 GLN B C 1
ATOM 6646 O O . GLN B 1 352 ? -10.016 28.312 12.945 1 96.25 352 GLN B O 1
ATOM 6651 N N . GLN B 1 353 ? -11.133 28.125 11.023 1 95.94 353 GLN B N 1
ATOM 6652 C CA . GLN B 1 353 ? -9.922 27.859 10.258 1 95.94 353 GLN B CA 1
ATOM 6653 C C . GLN B 1 353 ? -8.953 29.031 10.312 1 95.94 353 GLN B C 1
ATOM 6655 O O . GLN B 1 353 ? -7.742 28.844 10.422 1 95.94 353 GLN B O 1
ATOM 6660 N N . ALA B 1 354 ? -9.477 30.156 10.195 1 96.75 354 ALA B N 1
ATOM 6661 C CA . ALA B 1 354 ? -8.672 31.375 10.227 1 96.75 354 ALA B CA 1
ATOM 6662 C C . ALA B 1 354 ? -7.961 31.531 11.57 1 96.75 354 ALA B C 1
ATOM 6664 O O . ALA B 1 354 ? -6.801 31.953 11.617 1 96.75 354 ALA B O 1
ATOM 6665 N N . ARG B 1 355 ? -8.641 31.188 12.594 1 93.81 355 ARG B N 1
ATOM 6666 C CA . ARG B 1 355 ? -8.07 31.297 13.93 1 93.81 355 ARG B CA 1
ATOM 6667 C C . ARG B 1 355 ? -6.934 30.297 14.117 1 93.81 355 ARG B C 1
ATOM 6669 O O . ARG B 1 355 ? -6.047 30.5 14.953 1 93.81 355 ARG B O 1
ATOM 6676 N N . MET B 1 356 ? -7.023 29.266 13.359 1 92.25 356 MET B N 1
ATOM 6677 C CA . MET B 1 356 ? -5.988 28.234 13.445 1 92.25 356 MET B CA 1
ATOM 6678 C C . MET B 1 356 ? -4.793 28.594 12.57 1 92.25 356 MET B C 1
ATOM 6680 O O . MET B 1 356 ? -3.732 27.969 12.68 1 92.25 356 MET B O 1
ATOM 6684 N N . SER B 1 357 ? -4.914 29.594 11.781 1 93.06 357 SER B N 1
ATOM 6685 C CA . SER B 1 357 ? -3.836 30.031 10.898 1 93.06 357 SER B CA 1
ATOM 6686 C C . SER B 1 357 ? -2.818 30.875 11.648 1 93.06 357 SER B C 1
ATOM 6688 O O . SER B 1 357 ? -3.176 31.625 12.562 1 93.06 357 SER B O 1
ATOM 6690 N N . HIS B 1 358 ? -1.584 30.75 11.25 1 89.62 358 HIS B N 1
ATOM 6691 C CA . HIS B 1 358 ? -0.541 31.594 11.828 1 89.62 358 HIS B CA 1
ATOM 6692 C C . HIS B 1 358 ? -0.675 33.031 11.359 1 89.62 358 HIS B C 1
ATOM 6694 O O . HIS B 1 358 ? -0.091 33.938 11.961 1 89.62 358 HIS B O 1
ATOM 6700 N N . ASN B 1 359 ? -1.336 33.219 10.234 1 93.06 359 ASN B N 1
ATOM 6701 C CA . ASN B 1 359 ? -1.581 34.562 9.688 1 93.06 359 ASN B CA 1
ATOM 6702 C C . ASN B 1 359 ? -2.855 35.156 10.266 1 93.06 359 ASN B C 1
ATOM 6704 O O . ASN B 1 359 ? -3.961 34.781 9.883 1 93.06 359 ASN B O 1
ATOM 6708 N N . PRO B 1 360 ? -2.736 36.125 11.094 1 93.38 360 PRO B N 1
ATOM 6709 C CA . PRO B 1 360 ? -3.908 36.688 11.773 1 93.38 360 PRO B CA 1
ATOM 6710 C C . PRO B 1 360 ? -4.809 37.5 10.844 1 93.38 360 PRO B C 1
ATOM 6712 O O . PRO B 1 360 ? -5.949 37.812 11.195 1 93.38 360 PRO B O 1
ATOM 6715 N N . GLN B 1 361 ? -4.332 37.812 9.695 1 95.75 361 GLN B N 1
ATOM 6716 C CA . GLN B 1 361 ? -5.07 38.688 8.781 1 95.75 361 GLN B CA 1
ATOM 6717 C C . GLN B 1 361 ? -6.387 38.031 8.352 1 95.75 361 GLN B C 1
ATOM 6719 O O . GLN B 1 361 ? -7.375 38.719 8.117 1 95.75 361 GLN B O 1
ATOM 6724 N N . TYR B 1 362 ? -6.406 36.75 8.258 1 97.5 362 TYR B N 1
ATOM 6725 C CA . TYR B 1 362 ? -7.621 36.062 7.855 1 97.5 362 TYR B CA 1
ATOM 6726 C C . TYR B 1 362 ? -8.727 36.25 8.883 1 97.5 362 TYR B C 1
ATOM 6728 O O . TYR B 1 362 ? -9.867 36.562 8.531 1 97.5 362 TYR B O 1
ATOM 6736 N N . ALA B 1 363 ? -8.383 36.031 10.164 1 96.88 363 ALA B N 1
ATOM 6737 C CA . ALA B 1 363 ? -9.359 36.156 11.242 1 96.88 363 ALA B CA 1
ATOM 6738 C C . ALA B 1 363 ? -9.844 37.625 11.367 1 96.88 363 ALA B C 1
ATOM 6740 O O . ALA B 1 363 ? -11.039 37.875 11.531 1 96.88 363 ALA B O 1
ATOM 6741 N N . LEU B 1 364 ? -8.93 38.5 11.25 1 97.19 364 LEU B N 1
ATOM 6742 C CA . LEU B 1 364 ? -9.258 39.938 11.359 1 97.19 364 LEU B CA 1
ATOM 6743 C C . LEU B 1 364 ? -10.211 40.344 10.242 1 97.19 364 LEU B C 1
ATOM 6745 O O . LEU B 1 364 ? -11.164 41.094 10.477 1 97.19 364 LEU B O 1
ATOM 6749 N N . ASP B 1 365 ? -9.883 39.906 9.094 1 97.81 365 ASP B N 1
ATOM 6750 C CA . ASP B 1 365 ? -10.734 40.219 7.953 1 97.81 365 ASP B CA 1
ATOM 6751 C C . ASP B 1 365 ? -12.141 39.656 8.141 1 97.81 365 ASP B C 1
ATOM 6753 O O . ASP B 1 365 ? -13.133 40.344 7.906 1 97.81 365 ASP B O 1
ATOM 6757 N N . LEU B 1 366 ? -12.273 38.438 8.547 1 97.75 366 LEU B N 1
ATOM 6758 C CA . LEU B 1 366 ? -13.562 37.781 8.719 1 97.75 366 LEU B CA 1
ATOM 6759 C C . LEU B 1 366 ? -14.359 38.438 9.836 1 97.75 366 LEU B C 1
ATOM 6761 O O . LEU B 1 366 ? -15.586 38.531 9.758 1 97.75 366 LEU B O 1
ATOM 6765 N N . GLU B 1 367 ? -13.695 38.875 10.875 1 97.69 367 GLU B N 1
ATOM 6766 C CA . GLU B 1 367 ? -14.344 39.594 11.977 1 97.69 367 GLU B CA 1
ATOM 6767 C C . GLU B 1 367 ? -14.938 40.906 11.508 1 97.69 367 GLU B C 1
ATOM 6769 O O . GLU B 1 367 ? -16.062 41.25 11.852 1 97.69 367 GLU B O 1
ATOM 6774 N N . ARG B 1 368 ? -14.094 41.625 10.805 1 97.44 368 ARG B N 1
ATOM 6775 C CA . ARG B 1 368 ? -14.555 42.906 10.273 1 97.44 368 ARG B CA 1
ATOM 6776 C C . ARG B 1 368 ? -15.789 42.719 9.398 1 97.44 368 ARG B C 1
ATOM 6778 O O . ARG B 1 368 ? -16.781 43.406 9.555 1 97.44 368 ARG B O 1
ATOM 6785 N N . ARG B 1 369 ? -15.758 41.75 8.523 1 96.38 369 ARG B N 1
ATOM 6786 C CA . ARG B 1 369 ? -16.859 41.5 7.609 1 96.38 369 ARG B CA 1
ATOM 6787 C C . ARG B 1 369 ? -18.094 41 8.359 1 96.38 369 ARG B C 1
ATOM 6789 O O . ARG B 1 369 ? -19.219 41.375 8.016 1 96.38 369 ARG B O 1
ATOM 6796 N N . ALA B 1 370 ? -17.906 40.188 9.297 1 97.38 370 ALA B N 1
ATOM 6797 C CA . ALA B 1 370 ? -19.016 39.688 10.102 1 97.38 370 ALA B CA 1
ATOM 6798 C C . ALA B 1 370 ? -19.719 40.812 10.82 1 97.38 370 ALA B C 1
ATOM 6800 O O . ALA B 1 370 ? -20.953 40.812 10.93 1 97.38 370 ALA B O 1
ATOM 6801 N N . ALA B 1 371 ? -18.953 41.719 11.344 1 96.94 371 ALA B N 1
ATOM 6802 C CA . ALA B 1 371 ? -19.516 42.875 12.016 1 96.94 371 ALA B CA 1
ATOM 6803 C C . ALA B 1 371 ? -20.344 43.719 11.047 1 96.94 371 ALA B C 1
ATOM 6805 O O . ALA B 1 371 ? -21.422 44.219 11.398 1 96.94 371 ALA B O 1
ATOM 6806 N N . GLU B 1 372 ? -19.812 43.875 9.906 1 96.38 372 GLU B N 1
ATOM 6807 C CA . GLU B 1 372 ? -20.484 44.688 8.883 1 96.38 372 GLU B CA 1
ATOM 6808 C C . GLU B 1 372 ? -21.781 44 8.43 1 96.38 372 GLU B C 1
ATOM 6810 O O . GLU B 1 372 ? -22.781 44.688 8.164 1 96.38 372 GLU B O 1
ATOM 6815 N N . MET B 1 373 ? -21.766 42.688 8.414 1 95.44 373 MET B N 1
ATOM 6816 C CA . MET B 1 373 ? -22.891 41.969 7.844 1 95.44 373 MET B CA 1
ATOM 6817 C C . MET B 1 373 ? -23.797 41.406 8.945 1 95.44 373 MET B C 1
ATOM 6819 O O . MET B 1 373 ? -24.875 40.906 8.656 1 95.44 373 MET B O 1
ATOM 6823 N N . GLY B 1 374 ? -23.422 41.5 10.156 1 95 374 GLY B N 1
ATOM 6824 C CA . GLY B 1 374 ? -24.219 41 11.273 1 95 374 GLY B CA 1
ATOM 6825 C C . GLY B 1 374 ? -24.203 39.5 11.391 1 95 374 GLY B C 1
ATOM 6826 O O . GLY B 1 374 ? -25.234 38.875 11.711 1 95 374 GLY B O 1
ATOM 6827 N N . VAL B 1 375 ? -23.125 38.844 11.062 1 95.44 375 VAL B N 1
ATOM 6828 C CA . VAL B 1 375 ? -23 37.375 11.102 1 95.44 375 VAL B CA 1
ATOM 6829 C C . VAL B 1 375 ? -22.344 36.969 12.414 1 95.44 375 VAL B C 1
ATOM 6831 O O . VAL B 1 375 ? -21.344 37.562 12.836 1 95.44 375 VAL B O 1
ATOM 6834 N N . ASP B 1 376 ? -22.906 35.938 13.047 1 95.56 376 ASP B N 1
ATOM 6835 C CA . ASP B 1 376 ? -22.328 35.375 14.266 1 95.56 376 ASP B CA 1
ATOM 6836 C C . ASP B 1 376 ? -21.25 34.375 13.938 1 95.56 376 ASP B C 1
ATOM 6838 O O . ASP B 1 376 ? -21.516 33.344 13.32 1 95.56 376 ASP B O 1
ATOM 6842 N N . LEU B 1 377 ? -20.016 34.594 14.438 1 95.38 377 LEU B N 1
ATOM 6843 C CA . LEU B 1 377 ? -18.891 33.719 14.141 1 95.38 377 LEU B CA 1
ATOM 6844 C C . LEU B 1 377 ? -18.688 32.688 15.242 1 95.38 377 LEU B C 1
ATOM 6846 O O . LEU B 1 377 ? -17.828 31.797 15.133 1 95.38 377 LEU B O 1
ATOM 6850 N N . HIS B 1 378 ? -19.5 32.688 16.359 1 91.31 378 HIS B N 1
ATOM 6851 C CA . HIS B 1 378 ? -19.297 31.797 17.5 1 91.31 378 HIS B CA 1
ATOM 6852 C C . HIS B 1 378 ? -20.562 31.031 17.844 1 91.31 378 HIS B C 1
ATOM 6854 O O . HIS B 1 378 ? -20.984 31 19 1 91.31 378 HIS B O 1
ATOM 6860 N N . PRO B 1 379 ? -21.078 30.359 16.875 1 86.94 379 PRO B N 1
ATOM 6861 C CA . PRO B 1 379 ? -22.312 29.609 17.188 1 86.94 379 PRO B CA 1
ATOM 6862 C C . PRO B 1 379 ? -22.031 28.297 17.922 1 86.94 379 PRO B C 1
ATOM 6864 O O . PRO B 1 379 ? -22.922 27.734 18.562 1 86.94 379 PRO B O 1
ATOM 6867 N N . MET B 1 380 ? -20.875 27.75 17.781 1 84.19 380 MET B N 1
ATOM 6868 C CA . MET B 1 380 ? -20.5 26.469 18.375 1 84.19 380 MET B CA 1
ATOM 6869 C C . MET B 1 380 ? -19.25 26.594 19.219 1 84.19 380 MET B C 1
ATOM 6871 O O . MET B 1 380 ? -18.375 27.438 18.938 1 84.19 380 MET B O 1
ATOM 6875 N N . THR B 1 381 ? -19.25 25.781 20.156 1 79.94 381 THR B N 1
ATOM 6876 C CA . THR B 1 381 ? -18.094 25.828 21.062 1 79.94 381 THR B CA 1
ATOM 6877 C C . THR B 1 381 ? -16.984 24.906 20.562 1 79.94 381 THR B C 1
ATOM 6879 O O . THR B 1 381 ? -15.805 25.172 20.797 1 79.94 381 THR B O 1
ATOM 6882 N N . HIS B 1 382 ? -17.375 23.875 19.859 1 85.62 382 HIS B N 1
ATOM 6883 C CA . HIS B 1 382 ? -16.375 22.906 19.406 1 85.62 382 HIS B CA 1
ATOM 6884 C C . HIS B 1 382 ? -15.938 23.188 17.984 1 85.62 382 HIS B C 1
ATOM 6886 O O . HIS B 1 382 ? -16.688 23.766 17.188 1 85.62 382 HIS B O 1
ATOM 6892 N N . LEU B 1 383 ? -14.742 22.875 17.75 1 89.38 383 LEU B N 1
ATOM 6893 C CA . LEU B 1 383 ? -14.211 23.031 16.406 1 89.38 383 LEU B CA 1
ATOM 6894 C C . LEU B 1 383 ? -14.898 22.078 15.438 1 89.38 383 LEU B C 1
ATOM 6896 O O . LEU B 1 383 ? -15.141 20.922 15.781 1 89.38 383 LEU B O 1
ATOM 6900 N N . ASN B 1 384 ? -15.172 22.609 14.328 1 90.75 384 ASN B N 1
ATOM 6901 C CA . ASN B 1 384 ? -15.633 21.766 13.234 1 90.75 384 ASN B CA 1
ATOM 6902 C C . ASN B 1 384 ? -14.547 20.781 12.789 1 90.75 384 ASN B C 1
ATOM 6904 O O . ASN B 1 384 ? -13.352 21.094 12.898 1 90.75 384 ASN B O 1
ATOM 6908 N N . CYS B 1 385 ? -14.945 19.641 12.297 1 90.31 385 CYS B N 1
ATOM 6909 C CA . CYS B 1 385 ? -14 18.609 11.859 1 90.31 385 CYS B CA 1
ATOM 6910 C C . CYS B 1 385 ? -13.062 19.156 10.781 1 90.31 385 CYS B C 1
ATOM 6912 O O . CYS B 1 385 ? -11.898 18.766 10.711 1 90.31 385 CYS B O 1
ATOM 6914 N N . LEU B 1 386 ? -13.477 20.094 10 1 92.94 386 LEU B N 1
ATOM 6915 C CA . LEU B 1 386 ? -12.695 20.656 8.906 1 92.94 386 LEU B CA 1
ATOM 6916 C C . LEU B 1 386 ? -11.594 21.578 9.43 1 92.94 386 LEU B C 1
ATOM 6918 O O . LEU B 1 386 ? -10.586 21.781 8.75 1 92.94 386 LEU B O 1
ATOM 6922 N N . SER B 1 387 ? -11.844 22.078 10.594 1 92.44 387 SER B N 1
ATOM 6923 C CA . SER B 1 387 ? -10.93 23.094 11.109 1 92.44 387 SER B CA 1
ATOM 6924 C C . SER B 1 387 ? -10.016 22.516 12.188 1 92.44 387 SER B C 1
ATOM 6926 O O . SER B 1 387 ? -9.023 23.141 12.578 1 92.44 387 SER B O 1
ATOM 6928 N N . ARG B 1 388 ? -10.328 21.281 12.547 1 90 388 ARG B N 1
ATOM 6929 C CA . ARG B 1 388 ? -9.477 20.625 13.547 1 90 388 ARG B CA 1
ATOM 6930 C C . ARG B 1 388 ? -8.062 20.422 13.016 1 90 388 ARG B C 1
ATOM 6932 O O . ARG B 1 388 ? -7.879 20 11.867 1 90 388 ARG B O 1
ATOM 6939 N N . PRO B 1 389 ? -7.125 20.766 13.859 1 88 389 PRO B N 1
ATOM 6940 C CA . PRO B 1 389 ? -5.746 20.578 13.398 1 88 389 PRO B CA 1
ATOM 6941 C C . PRO B 1 389 ? -5.375 19.109 13.211 1 88 389 PRO B C 1
ATOM 6943 O O . PRO B 1 389 ? -4.703 18.75 12.234 1 88 389 PRO B O 1
ATOM 6946 N N . ASP B 1 390 ? -5.746 18.312 14.227 1 92 390 ASP B N 1
ATOM 6947 C CA . ASP B 1 390 ? -5.488 16.875 14.133 1 92 390 ASP B CA 1
ATOM 6948 C C . ASP B 1 390 ? -6.621 16.156 13.406 1 92 390 ASP B C 1
ATOM 6950 O O . ASP B 1 390 ? -7.656 15.859 14.008 1 92 390 ASP B O 1
ATOM 6954 N N . LYS B 1 391 ? -6.344 15.898 12.141 1 93.06 391 LYS B N 1
ATOM 6955 C CA . LYS B 1 391 ? -7.387 15.312 11.305 1 93.06 391 LYS B CA 1
ATOM 6956 C C . LYS B 1 391 ? -7.516 13.812 11.555 1 93.06 391 LYS B C 1
ATOM 6958 O O . LYS B 1 391 ? -8.555 13.219 11.273 1 93.06 391 LYS B O 1
ATOM 6963 N N . GLU B 1 392 ? -6.48 13.141 12.07 1 93.69 392 GLU B N 1
ATOM 6964 C CA . GLU B 1 392 ? -6.477 11.719 12.375 1 93.69 392 GLU B CA 1
ATOM 6965 C C . GLU B 1 392 ? -5.871 11.445 13.75 1 93.69 392 GLU B C 1
ATOM 6967 O O . GLU B 1 392 ? -4.754 10.93 13.852 1 93.69 392 GLU B O 1
ATOM 6972 N N . PRO B 1 393 ? -6.648 11.695 14.75 1 93.75 393 PRO B N 1
ATOM 6973 C CA . PRO B 1 393 ? -6.125 11.539 16.109 1 93.75 393 PRO B CA 1
ATOM 6974 C C . PRO B 1 393 ? -5.688 10.109 16.406 1 93.75 393 PRO B C 1
ATOM 6976 O O . PRO B 1 393 ? -6.328 9.156 15.961 1 93.75 393 PRO B O 1
ATOM 6979 N N . THR B 1 394 ? -4.602 9.961 17.172 1 96.38 394 THR B N 1
ATOM 6980 C CA . THR B 1 394 ? -4.082 8.664 17.562 1 96.38 394 THR B CA 1
ATOM 6981 C C . THR B 1 394 ? -4.691 8.211 18.891 1 96.38 394 THR B C 1
ATOM 6983 O O . THR B 1 394 ? -5.469 8.945 19.5 1 96.38 394 THR B O 1
ATOM 6986 N N . SER B 1 395 ? -4.398 6.953 19.281 1 94.31 395 SER B N 1
ATOM 6987 C CA . SER B 1 395 ? -5.02 6.395 20.469 1 94.31 395 SER B CA 1
ATOM 6988 C C . SER B 1 395 ? -3.979 5.797 21.406 1 94.31 395 SER B C 1
ATOM 6990 O O . SER B 1 395 ? -2.92 5.348 20.969 1 94.31 395 SER B O 1
ATOM 6992 N N . LEU B 1 396 ? -4.332 5.824 22.75 1 96.12 396 LEU B N 1
ATOM 6993 C CA . LEU B 1 396 ? -3.5 5.176 23.75 1 96.12 396 LEU B CA 1
ATOM 6994 C C . LEU B 1 396 ? -4.125 3.863 24.203 1 96.12 396 LEU B C 1
ATOM 6996 O O . LEU B 1 396 ? -3.516 3.113 24.969 1 96.12 396 LEU B O 1
ATOM 7000 N N . ALA B 1 397 ? -5.289 3.629 23.719 1 93.62 397 ALA B N 1
ATOM 7001 C CA . ALA B 1 397 ? -6.008 2.422 24.125 1 93.62 397 ALA B CA 1
ATOM 7002 C C . ALA B 1 397 ? -5.641 1.24 23.234 1 93.62 397 ALA B C 1
ATOM 7004 O O . ALA B 1 397 ? -5.738 1.327 22.016 1 93.62 397 ALA B O 1
ATOM 7005 N N . ILE B 1 398 ? -5.227 0.203 23.891 1 92.81 398 ILE B N 1
ATOM 7006 C CA . ILE B 1 398 ? -4.914 -1.011 23.141 1 92.81 398 ILE B CA 1
ATOM 7007 C C . ILE B 1 398 ? -6.156 -1.894 23.047 1 92.81 398 ILE B C 1
ATOM 7009 O O . ILE B 1 398 ? -6.652 -2.385 24.062 1 92.81 398 ILE B O 1
ATOM 7013 N N . GLU B 1 399 ? -6.621 -2.092 21.828 1 87.62 399 GLU B N 1
ATOM 7014 C CA . GLU B 1 399 ? -7.762 -2.982 21.641 1 87.62 399 GLU B CA 1
ATOM 7015 C C . GLU B 1 399 ? -7.359 -4.441 21.812 1 87.62 399 GLU B C 1
ATOM 7017 O O . GLU B 1 399 ? -6.297 -4.863 21.359 1 87.62 399 GLU B O 1
ATOM 7022 N N . PRO B 1 400 ? -8.211 -5.129 22.5 1 85.25 400 PRO B N 1
ATOM 7023 C CA . PRO B 1 400 ? -7.879 -6.527 22.766 1 85.25 400 PRO B CA 1
ATOM 7024 C C . PRO B 1 400 ? -7.809 -7.379 21.5 1 85.25 400 PRO B C 1
ATOM 7026 O O . PRO B 1 400 ? -7.035 -8.336 21.438 1 85.25 400 PRO B O 1
ATOM 7029 N N . VAL B 1 401 ? -8.688 -7.047 20.578 1 87.31 401 VAL B N 1
ATOM 7030 C CA . VAL B 1 401 ? -8.719 -7.82 19.344 1 87.31 401 VAL B CA 1
ATOM 7031 C C . VAL B 1 401 ? -8.922 -6.887 18.156 1 87.31 401 VAL B C 1
ATOM 7033 O O . VAL B 1 401 ? -9.484 -5.801 18.297 1 87.31 401 VAL B O 1
ATOM 7036 N N . ILE B 1 402 ? -8.383 -7.262 17.094 1 90 402 ILE B N 1
ATOM 7037 C CA . ILE B 1 402 ? -8.672 -6.578 15.836 1 90 402 ILE B CA 1
ATOM 7038 C C . ILE B 1 402 ? -9.883 -7.227 15.164 1 90 402 ILE B C 1
ATOM 7040 O O . ILE B 1 402 ? -9.859 -8.414 14.852 1 90 402 ILE B O 1
ATOM 7044 N N . ARG B 1 403 ? -10.922 -6.48 15.047 1 86.56 403 ARG B N 1
ATOM 7045 C CA . ARG B 1 403 ? -12.164 -7.035 14.508 1 86.56 403 ARG B CA 1
ATOM 7046 C C . ARG B 1 403 ? -12.875 -6.023 13.617 1 86.56 403 ARG B C 1
ATOM 7048 O O . ARG B 1 403 ? -12.742 -4.812 13.812 1 86.56 403 ARG B O 1
ATOM 7055 N N . THR B 1 404 ? -13.5 -6.551 12.672 1 83.75 404 THR B N 1
ATOM 7056 C CA . THR B 1 404 ? -14.312 -5.723 11.789 1 83.75 404 THR B CA 1
ATOM 7057 C C . THR B 1 404 ? -15.789 -5.816 12.164 1 83.75 404 THR B C 1
ATOM 7059 O O . THR B 1 404 ? -16.312 -6.914 12.352 1 83.75 404 THR B O 1
ATOM 7062 N N . PHE B 1 405 ? -16.328 -4.707 12.391 1 76.62 405 PHE B N 1
ATOM 7063 C CA . PHE B 1 405 ? -17.75 -4.535 12.617 1 76.62 405 PHE B CA 1
ATOM 7064 C C . PHE B 1 405 ? -18.172 -3.092 12.359 1 76.62 405 PHE B C 1
ATOM 7066 O O . PHE B 1 405 ? -17.328 -2.209 12.211 1 76.62 405 PHE B O 1
ATOM 7073 N N . GLN B 1 406 ? -19.375 -2.969 12.203 1 73 406 GLN B N 1
ATOM 7074 C CA . GLN B 1 406 ? -19.844 -1.604 11.984 1 73 406 GLN B CA 1
ATOM 7075 C C . GLN B 1 406 ? -19.438 -0.691 13.141 1 73 406 GLN B C 1
ATOM 7077 O O . GLN B 1 406 ? -19.734 -0.972 14.297 1 73 406 GLN B O 1
ATOM 7082 N N . GLY B 1 407 ? -18.641 0.28 12.812 1 73.31 407 GLY B N 1
ATOM 7083 C CA . GLY B 1 407 ? -18.188 1.22 13.828 1 73.31 407 GLY B CA 1
ATOM 7084 C C . GLY B 1 407 ? -16.781 0.939 14.32 1 73.31 407 GLY B C 1
ATOM 7085 O O . GLY B 1 407 ? -16.234 1.686 15.141 1 73.31 407 GLY B O 1
ATOM 7086 N N . ALA B 1 408 ? -16.219 -0.09 13.82 1 74.94 408 ALA B N 1
ATOM 7087 C CA . ALA B 1 408 ? -14.867 -0.45 14.266 1 74.94 408 ALA B CA 1
ATOM 7088 C C . ALA B 1 408 ? -13.852 0.603 13.836 1 74.94 408 ALA B C 1
ATOM 7090 O O . ALA B 1 408 ? -12.945 0.949 14.602 1 74.94 408 ALA B O 1
ATOM 7091 N N . LEU B 1 409 ? -14.023 1.072 12.664 1 81.94 409 LEU B N 1
ATOM 7092 C CA . LEU B 1 409 ? -13.078 2.02 12.086 1 81.94 409 LEU B CA 1
ATOM 7093 C C . LEU B 1 409 ? -13.734 3.381 11.875 1 81.94 409 LEU B C 1
ATOM 7095 O O . LEU B 1 409 ? -13.109 4.418 12.102 1 81.94 409 LEU B O 1
ATOM 7099 N N . ILE B 1 410 ? -14.961 3.258 11.484 1 76.75 410 ILE B N 1
ATOM 7100 C CA . ILE B 1 410 ? -15.695 4.477 11.164 1 76.75 410 ILE B CA 1
ATOM 7101 C C . ILE B 1 410 ? -16.422 4.977 12.406 1 76.75 410 ILE B C 1
ATOM 7103 O O . ILE B 1 410 ? -17.297 4.285 12.938 1 76.75 410 ILE B O 1
ATOM 7107 N N . GLU B 1 411 ? -15.984 6.102 12.703 1 72.94 411 GLU B N 1
ATOM 7108 C CA . GLU B 1 411 ? -16.656 6.715 13.836 1 72.94 411 GLU B CA 1
ATOM 7109 C C . GLU B 1 411 ? -18.016 7.285 13.422 1 72.94 411 GLU B C 1
ATOM 7111 O O . GLU B 1 411 ? -18.078 8.344 12.789 1 72.94 411 GLU B O 1
ATOM 7116 N N . CYS B 1 412 ? -19 6.652 13.664 1 60.25 412 CYS B N 1
ATOM 7117 C CA . CYS B 1 412 ? -20.328 6.996 13.148 1 60.25 412 CYS B CA 1
ATOM 7118 C C . CYS B 1 412 ? -20.922 8.164 13.93 1 60.25 412 CYS B C 1
ATOM 7120 O O . CYS B 1 412 ? -21.859 8.812 13.461 1 60.25 412 CYS B O 1
ATOM 7122 N N . HIS B 1 413 ? -20.344 8.547 14.938 1 62.06 413 HIS B N 1
ATOM 7123 C CA . HIS B 1 413 ? -20.984 9.539 15.789 1 62.06 413 HIS B CA 1
ATOM 7124 C C . HIS B 1 413 ? -20.312 10.906 15.648 1 62.06 413 HIS B C 1
ATOM 7126 O O . HIS B 1 413 ? -20.75 11.883 16.25 1 62.06 413 HIS B O 1
ATOM 7132 N N . ILE B 1 414 ? -19.359 10.891 14.828 1 70 414 ILE B N 1
ATOM 7133 C CA . ILE B 1 414 ? -18.625 12.148 14.68 1 70 414 ILE B CA 1
ATOM 7134 C C . ILE B 1 414 ? -18.609 12.555 13.203 1 70 414 ILE B C 1
ATOM 7136 O O . ILE B 1 414 ? -18.438 11.711 12.32 1 70 414 ILE B O 1
ATOM 7140 N N . GLU B 1 415 ? -18.906 13.812 13.031 1 82.88 415 GLU B N 1
ATOM 7141 C CA . GLU B 1 415 ? -18.672 14.344 11.695 1 82.88 415 GLU B CA 1
ATOM 7142 C C . GLU B 1 415 ? -17.203 14.242 11.305 1 82.88 415 GLU B C 1
ATOM 7144 O O . GLU B 1 415 ? -16.312 14.5 12.125 1 82.88 415 GLU B O 1
ATOM 7149 N N . GLY B 1 416 ? -17.031 13.711 10.07 1 90.38 416 GLY B N 1
ATOM 7150 C CA . GLY B 1 416 ? -15.664 13.469 9.656 1 90.38 416 GLY B CA 1
ATOM 7151 C C . GLY B 1 416 ? -15.242 14.305 8.461 1 90.38 416 GLY B C 1
ATOM 7152 O O . GLY B 1 416 ? -16.031 15.109 7.953 1 90.38 416 GLY B O 1
ATOM 7153 N N . ILE B 1 417 ? -14.055 14.242 8.141 1 93.56 417 ILE B N 1
ATOM 7154 C CA . ILE B 1 417 ? -13.461 15.102 7.125 1 93.56 417 ILE B CA 1
ATOM 7155 C C . ILE B 1 417 ? -13.656 14.477 5.746 1 93.56 417 ILE B C 1
ATOM 7157 O O . ILE B 1 417 ? -13.516 15.156 4.727 1 93.56 417 ILE B O 1
ATOM 7161 N N . TYR B 1 418 ? -13.992 13.25 5.719 1 93.5 418 TYR B N 1
ATOM 7162 C CA . TYR B 1 418 ? -14.117 12.562 4.441 1 93.5 418 TYR B CA 1
ATOM 7163 C C . TYR B 1 418 ? -15.539 12.664 3.898 1 93.5 418 TYR B C 1
ATOM 7165 O O . TYR B 1 418 ? -16.453 13.055 4.621 1 93.5 418 TYR B O 1
ATOM 7173 N N . PRO B 1 419 ? -15.68 12.328 2.59 1 90.12 419 PRO B N 1
ATOM 7174 C CA . PRO B 1 419 ? -17.016 12.367 2.004 1 90.12 419 PRO B CA 1
ATOM 7175 C C . PRO B 1 419 ? -18.047 11.586 2.824 1 90.12 419 PRO B C 1
ATOM 7177 O O . PRO B 1 419 ? -17.719 10.531 3.389 1 90.12 419 PRO B O 1
ATOM 7180 N N . SER B 1 420 ? -19.328 12.07 2.902 1 81.62 420 SER B N 1
ATOM 7181 C CA . SER B 1 420 ? -20.422 11.539 3.701 1 81.62 420 SER B CA 1
ATOM 7182 C C . SER B 1 420 ? -20.25 11.883 5.176 1 81.62 420 SER B C 1
ATOM 7184 O O . SER B 1 420 ? -20.938 11.328 6.035 1 81.62 420 SER B O 1
ATOM 7186 N N . GLU B 1 421 ? -19.25 12.742 5.453 1 83.25 421 GLU B N 1
ATOM 7187 C CA . GLU B 1 421 ? -18.938 13.148 6.82 1 83.25 421 GLU B CA 1
ATOM 7188 C C . GLU B 1 421 ? -18.453 11.961 7.645 1 83.25 421 GLU B C 1
ATOM 7190 O O . GLU B 1 421 ? -18.766 11.852 8.828 1 83.25 421 GLU B O 1
ATOM 7195 N N . LEU B 1 422 ? -17.734 11.172 6.953 1 87.75 422 LEU B N 1
ATOM 7196 C CA . LEU B 1 422 ? -17.156 9.977 7.559 1 87.75 422 LEU B CA 1
ATOM 7197 C C . LEU B 1 422 ? -15.812 10.297 8.227 1 87.75 422 LEU B C 1
ATOM 7199 O O . LEU B 1 422 ? -15.055 11.133 7.727 1 87.75 422 LEU B O 1
ATOM 7203 N N . GLN B 1 423 ? -15.711 9.648 9.406 1 91.12 423 GLN B N 1
ATOM 7204 C CA . GLN B 1 423 ? -14.398 9.695 10.039 1 91.12 423 GLN B CA 1
ATOM 7205 C C . GLN B 1 423 ? -13.797 8.297 10.172 1 91.12 423 GLN B C 1
ATOM 7207 O O . GLN B 1 423 ? -13.992 7.621 11.18 1 91.12 423 GLN B O 1
ATOM 7212 N N . ALA B 1 424 ? -13.125 7.883 9.141 1 92.06 424 ALA B N 1
ATOM 7213 C CA . ALA B 1 424 ? -12.391 6.621 9.188 1 92.06 424 ALA B CA 1
ATOM 7214 C C . ALA B 1 424 ? -11.07 6.785 9.938 1 92.06 424 ALA B C 1
ATOM 7216 O O . ALA B 1 424 ? -10.266 7.656 9.609 1 92.06 424 ALA B O 1
ATOM 7217 N N . ASN B 1 425 ? -10.859 5.977 10.969 1 93 425 ASN B N 1
ATOM 7218 C CA . ASN B 1 425 ? -9.648 6.062 11.773 1 93 425 ASN B CA 1
ATOM 7219 C C . ASN B 1 425 ? -9.289 4.715 12.391 1 93 425 ASN B C 1
ATOM 7221 O O . ASN B 1 425 ? -10.039 4.176 13.203 1 93 425 ASN B O 1
ATOM 7225 N N . ALA B 1 426 ? -8.141 4.199 12 1 93.94 426 ALA B N 1
ATOM 7226 C CA . ALA B 1 426 ? -7.691 2.895 12.484 1 93.94 426 ALA B CA 1
ATOM 7227 C C . ALA B 1 426 ? -6.633 3.049 13.578 1 93.94 426 ALA B C 1
ATOM 7229 O O . ALA B 1 426 ? -5.77 2.182 13.742 1 93.94 426 ALA B O 1
ATOM 7230 N N . ALA B 1 427 ? -6.695 4.082 14.375 1 94.81 427 ALA B N 1
ATOM 7231 C CA . ALA B 1 427 ? -5.676 4.414 15.367 1 94.81 427 ALA B CA 1
ATOM 7232 C C . ALA B 1 427 ? -5.469 3.26 16.344 1 94.81 427 ALA B C 1
ATOM 7234 O O . ALA B 1 427 ? -4.332 2.912 16.672 1 94.81 427 ALA B O 1
ATOM 7235 N N . SER B 1 428 ? -6.543 2.631 16.766 1 93.31 428 SER B N 1
ATOM 7236 C CA . SER B 1 428 ? -6.426 1.546 17.734 1 93.31 428 SER B CA 1
ATOM 7237 C C . SER B 1 428 ? -5.754 0.324 17.109 1 93.31 428 SER B C 1
ATOM 7239 O O . SER B 1 428 ? -4.973 -0.361 17.781 1 93.31 428 SER B O 1
ATOM 7241 N N . TRP B 1 429 ? -6.062 0.009 15.859 1 94.44 429 TRP B N 1
ATOM 7242 C CA . TRP B 1 429 ? -5.41 -1.094 15.164 1 94.44 429 TRP B CA 1
ATOM 7243 C C . TRP B 1 429 ? -3.924 -0.817 14.977 1 94.44 429 TRP B C 1
ATOM 7245 O O . TRP B 1 429 ? -3.09 -1.7 15.188 1 94.44 429 TRP B O 1
ATOM 7255 N N . GLU B 1 430 ? -3.604 0.434 14.578 1 97.06 430 GLU B N 1
ATOM 7256 C CA . GLU B 1 430 ? -2.215 0.815 14.344 1 97.06 430 GLU B CA 1
ATOM 7257 C C . GLU B 1 430 ? -1.387 0.694 15.625 1 97.06 430 GLU B C 1
ATOM 7259 O O . GLU B 1 430 ? -0.257 0.201 15.594 1 97.06 430 GLU B O 1
ATOM 7264 N N . LEU B 1 431 ? -1.994 1.101 16.688 1 97.44 431 LEU B N 1
ATOM 7265 C CA . LEU B 1 431 ? -1.299 0.938 17.969 1 97.44 431 LEU B CA 1
ATOM 7266 C C . LEU B 1 431 ? -1.078 -0.537 18.281 1 97.44 431 LEU B C 1
ATOM 7268 O O . LEU B 1 431 ? 0.021 -0.935 18.672 1 97.44 431 LEU B O 1
ATOM 7272 N N . SER B 1 432 ? -2.094 -1.309 18.109 1 95.94 432 SER B N 1
ATOM 7273 C CA . SER B 1 432 ? -2.002 -2.74 18.375 1 95.94 432 SER B CA 1
ATOM 7274 C C . SER B 1 432 ? -0.907 -3.387 17.531 1 95.94 432 SER B C 1
ATOM 7276 O O . SER B 1 432 ? -0.224 -4.305 17.984 1 95.94 432 SER B O 1
ATOM 7278 N N . ILE B 1 433 ? -0.71 -2.949 16.328 1 96.81 433 ILE B N 1
ATOM 7279 C CA . ILE B 1 433 ? 0.297 -3.479 15.414 1 96.81 433 ILE B CA 1
ATOM 7280 C C . ILE B 1 433 ? 1.692 -3.137 15.93 1 96.81 433 ILE B C 1
ATOM 7282 O O . ILE B 1 433 ? 2.621 -3.939 15.812 1 96.81 433 ILE B O 1
ATOM 7286 N N . CYS B 1 434 ? 1.816 -1.997 16.484 1 97.5 434 CYS B N 1
ATOM 7287 C CA . CYS B 1 434 ? 3.123 -1.491 16.891 1 97.5 434 CYS B CA 1
ATOM 7288 C C . CYS B 1 434 ? 3.572 -2.133 18.203 1 97.5 434 CYS B C 1
ATOM 7290 O O . CYS B 1 434 ? 4.738 -2.498 18.344 1 97.5 434 CYS B O 1
ATOM 7292 N N . VAL B 1 435 ? 2.684 -2.369 19.125 1 96.88 435 VAL B N 1
ATOM 7293 C CA . VAL B 1 435 ? 3.062 -2.746 20.484 1 96.88 435 VAL B CA 1
ATOM 7294 C C . VAL B 1 435 ? 3.518 -4.203 20.516 1 96.88 435 VAL B C 1
ATOM 7296 O O . VAL B 1 435 ? 3.098 -5.004 19.672 1 96.88 435 VAL B O 1
ATOM 7299 N N . PRO B 1 436 ? 4.332 -4.539 21.5 1 95.12 436 PRO B N 1
ATOM 7300 C CA . PRO B 1 436 ? 4.781 -5.93 21.625 1 95.12 436 PRO B CA 1
ATOM 7301 C C . PRO B 1 436 ? 3.641 -6.891 21.953 1 95.12 436 PRO B C 1
ATOM 7303 O O . PRO B 1 436 ? 2.609 -6.473 22.484 1 95.12 436 PRO B O 1
ATOM 7306 N N . GLU B 1 437 ? 3.924 -8.109 21.734 1 93 437 GLU B N 1
ATOM 7307 C CA . GLU B 1 437 ? 2.928 -9.156 21.922 1 93 437 GLU B CA 1
ATOM 7308 C C . GLU B 1 437 ? 2.5 -9.25 23.391 1 93 437 GLU B C 1
ATOM 7310 O O . GLU B 1 437 ? 1.338 -9.539 23.672 1 93 437 GLU B O 1
ATOM 7315 N N . GLU B 1 438 ? 3.404 -8.992 24.234 1 93.38 438 GLU B N 1
ATOM 7316 C CA . GLU B 1 438 ? 3.111 -9.086 25.672 1 93.38 438 GLU B CA 1
ATOM 7317 C C . GLU B 1 438 ? 2.021 -8.094 26.062 1 93.38 438 GLU B C 1
ATOM 7319 O O . GLU B 1 438 ? 1.133 -8.43 26.859 1 93.38 438 GLU B O 1
ATOM 7324 N N . LEU B 1 439 ? 2.111 -6.941 25.516 1 94.12 439 LEU B N 1
ATOM 7325 C CA . LEU B 1 439 ? 1.11 -5.926 25.844 1 94.12 439 LEU B CA 1
ATOM 7326 C C . LEU B 1 439 ? -0.239 -6.281 25.219 1 94.12 439 LEU B C 1
ATOM 7328 O O . LEU B 1 439 ? -1.285 -6.043 25.828 1 94.12 439 LEU B O 1
ATOM 7332 N N . ARG B 1 440 ? -0.271 -6.828 24.047 1 93.31 440 ARG B N 1
ATOM 7333 C CA . ARG B 1 440 ? -1.511 -7.262 23.406 1 93.31 440 ARG B CA 1
ATOM 7334 C C . ARG B 1 440 ? -2.184 -8.367 24.219 1 93.31 440 ARG B C 1
ATOM 7336 O O . ARG B 1 440 ? -3.408 -8.375 24.375 1 93.31 440 ARG B O 1
ATOM 7343 N N . ARG B 1 441 ? -1.39 -9.289 24.734 1 92.25 441 ARG B N 1
ATOM 7344 C CA . ARG B 1 441 ? -1.913 -10.375 25.562 1 92.25 441 ARG B CA 1
ATOM 7345 C C . ARG B 1 441 ? -2.547 -9.836 26.844 1 92.25 441 ARG B C 1
ATOM 7347 O O . ARG B 1 441 ? -3.602 -10.305 27.266 1 92.25 441 ARG B O 1
ATOM 7354 N N . ARG B 1 442 ? -1.913 -8.852 27.375 1 93.5 442 ARG B N 1
ATOM 7355 C CA . ARG B 1 442 ? -2.445 -8.234 28.578 1 93.5 442 ARG B CA 1
ATOM 7356 C C . ARG B 1 442 ? -3.75 -7.5 28.297 1 93.5 442 ARG B C 1
ATOM 7358 O O . ARG B 1 442 ? -4.672 -7.512 29.109 1 93.5 442 ARG B O 1
ATOM 7365 N N . ALA B 1 443 ? -3.775 -6.852 27.141 1 92.81 443 ALA B N 1
ATOM 7366 C CA . ALA B 1 443 ? -4.961 -6.086 26.75 1 92.81 443 ALA B CA 1
ATOM 7367 C C . ALA B 1 443 ? -6.168 -7 26.562 1 92.81 443 ALA B C 1
ATOM 7369 O O . ALA B 1 443 ? -7.312 -6.562 26.703 1 92.81 443 ALA B O 1
ATOM 7370 N N . ARG B 1 444 ? -5.941 -8.242 26.297 1 89.12 444 ARG B N 1
ATOM 7371 C CA . ARG B 1 444 ? -7.027 -9.203 26.141 1 89.12 444 ARG B CA 1
ATOM 7372 C C . ARG B 1 444 ? -7.637 -9.562 27.484 1 89.12 444 ARG B C 1
ATOM 7374 O O . ARG B 1 444 ? -8.797 -9.984 27.562 1 89.12 444 ARG B O 1
ATOM 7381 N N . LYS B 1 445 ? -6.902 -9.383 28.531 1 90.44 445 LYS B N 1
ATOM 7382 C CA . LYS B 1 445 ? -7.355 -9.742 29.859 1 90.44 445 LYS B CA 1
ATOM 7383 C C . LYS B 1 445 ? -7.938 -8.539 30.594 1 90.44 445 LYS B C 1
ATOM 7385 O O . LYS B 1 445 ? -8.82 -8.68 31.438 1 90.44 445 LYS B O 1
ATOM 7390 N N . GLU B 1 446 ? -7.375 -7.375 30.266 1 90.5 446 GLU B N 1
ATOM 7391 C CA . GLU B 1 446 ? -7.809 -6.145 30.922 1 90.5 446 GLU B CA 1
ATOM 7392 C C . GLU B 1 446 ? -7.75 -4.957 29.969 1 90.5 446 GLU B C 1
ATOM 7394 O O . GLU B 1 446 ? -7.012 -4.984 28.984 1 90.5 446 GLU B O 1
ATOM 7399 N N . ASP B 1 447 ? -8.578 -4.059 30.297 1 88.12 447 ASP B N 1
ATOM 7400 C CA . ASP B 1 447 ? -8.484 -2.805 29.562 1 88.12 447 ASP B CA 1
ATOM 7401 C C . ASP B 1 447 ? -7.148 -2.109 29.812 1 88.12 447 ASP B C 1
ATOM 7403 O O . ASP B 1 447 ? -6.824 -1.785 30.969 1 88.12 447 ASP B O 1
ATOM 7407 N N . LEU B 1 448 ? -6.402 -1.917 28.719 1 91.12 448 LEU B N 1
ATOM 7408 C CA . LEU B 1 448 ? -5.059 -1.378 28.875 1 91.12 448 LEU B CA 1
ATOM 7409 C C . LEU B 1 448 ? -4.91 -0.045 28.156 1 91.12 448 LEU B C 1
ATOM 7411 O O . LEU B 1 448 ? -5.234 0.059 26.969 1 91.12 448 LEU B O 1
ATOM 7415 N N . MET B 1 449 ? -4.559 0.964 28.875 1 92.12 449 MET B N 1
ATOM 7416 C CA . MET B 1 449 ? -4.203 2.277 28.344 1 92.12 449 MET B CA 1
ATOM 7417 C C . MET B 1 449 ? -2.725 2.57 28.578 1 92.12 449 MET B C 1
ATOM 7419 O O . MET B 1 449 ? -2.217 2.42 29.688 1 92.12 449 MET B O 1
ATOM 7423 N N . LEU B 1 450 ? -2.105 2.92 27.469 1 92.94 450 LEU B N 1
ATOM 7424 C CA . LEU B 1 450 ? -0.689 3.244 27.594 1 92.94 450 LEU B CA 1
ATOM 7425 C C . LEU B 1 450 ? -0.5 4.547 28.375 1 92.94 450 LEU B C 1
ATOM 7427 O O . LEU B 1 450 ? -1.275 5.488 28.203 1 92.94 450 LEU B O 1
ATOM 7431 N N . TYR B 1 451 ? 0.482 4.555 29.234 1 89.44 451 TYR B N 1
ATOM 7432 C CA . TYR B 1 451 ? 0.939 5.715 29.984 1 89.44 451 TYR B CA 1
ATOM 7433 C C . TYR B 1 451 ? -0.203 6.332 30.797 1 89.44 451 TYR B C 1
ATOM 7435 O O . TYR B 1 451 ? -0.611 7.465 30.531 1 89.44 451 TYR B O 1
ATOM 7443 N N . PRO B 1 452 ? -0.822 5.574 31.688 1 77.31 452 PRO B N 1
ATOM 7444 C CA . PRO B 1 452 ? -1.99 6.055 32.406 1 77.31 452 PRO B CA 1
ATOM 7445 C C . PRO B 1 452 ? -1.716 7.355 33.188 1 77.31 452 PRO B C 1
ATOM 7447 O O . PRO B 1 452 ? -0.562 7.66 33.5 1 77.31 452 PRO B O 1
ATOM 7450 N N . GLU B 1 453 ? -2.869 8.25 33.344 1 66.31 453 GLU B N 1
ATOM 7451 C CA . GLU B 1 453 ? -2.949 9.609 33.844 1 66.31 453 GLU B CA 1
ATOM 7452 C C . GLU B 1 453 ? -2.381 9.688 35.281 1 66.31 453 GLU B C 1
ATOM 7454 O O . GLU B 1 453 ? -1.936 10.75 35.719 1 66.31 453 GLU B O 1
ATOM 7459 N N . SER B 1 454 ? -2.768 8.6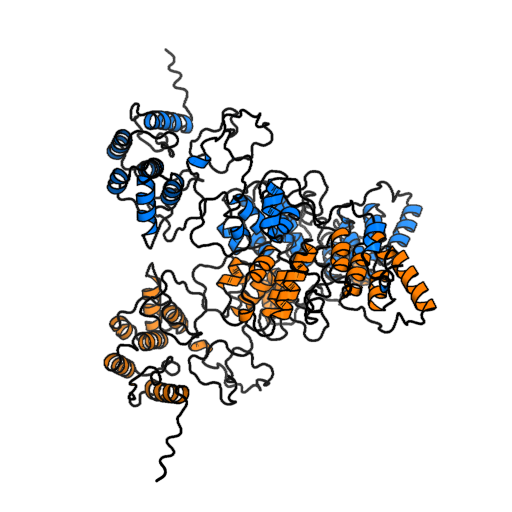41 36 1 57.94 454 SER B N 1
ATOM 7460 C CA . SER B 1 454 ? -2.447 8.828 37.406 1 57.94 454 SER B CA 1
ATOM 7461 C C . SER B 1 454 ? -1.127 9.57 37.594 1 57.94 454 SER B C 1
ATOM 7463 O O . SER B 1 454 ? -0.807 10.031 38.688 1 57.94 454 SER B O 1
ATOM 7465 N N . GLU B 1 455 ? -0.418 9.742 36.531 1 59.81 455 GLU B N 1
ATOM 7466 C CA . GLU B 1 455 ? 0.841 10.445 36.781 1 59.81 455 GLU B CA 1
ATOM 7467 C C . GLU B 1 455 ? 0.694 11.945 36.531 1 59.81 455 GLU B C 1
ATOM 7469 O O . GLU B 1 455 ? 0.631 12.391 35.375 1 59.81 455 GLU B O 1
ATOM 7474 N N . ASP B 1 456 ? 0.06 12.672 37.531 1 73.25 456 ASP B N 1
ATOM 7475 C CA . ASP B 1 456 ? -0.093 14.117 37.562 1 73.25 456 ASP B CA 1
ATOM 7476 C C . ASP B 1 456 ? 1.168 14.82 37.062 1 73.25 456 ASP B C 1
ATOM 7478 O O . ASP B 1 456 ? 2.252 14.234 37.062 1 73.25 456 ASP B O 1
ATOM 7482 N N . LEU B 1 457 ? 0.923 15.961 36.344 1 84.56 457 LEU B N 1
ATOM 7483 C CA . LEU B 1 457 ? 2.01 16.75 35.781 1 84.56 457 LEU B CA 1
ATOM 7484 C C . LEU B 1 457 ? 3.123 16.953 36.812 1 84.56 457 LEU B C 1
ATOM 7486 O O . LEU B 1 457 ? 4.305 16.906 36.469 1 84.56 457 LEU B O 1
ATOM 7490 N N . ASP B 1 458 ? 2.713 17.016 38.031 1 84.75 458 ASP B N 1
ATOM 7491 C CA . ASP B 1 458 ? 3.689 17.25 39.094 1 84.75 458 ASP B CA 1
ATOM 7492 C C . ASP B 1 458 ? 4.535 16.016 39.344 1 84.75 458 ASP B C 1
ATOM 7494 O O . ASP B 1 458 ? 5.75 16.094 39.5 1 84.75 458 ASP B O 1
ATOM 7498 N N . THR B 1 459 ? 3.85 14.984 39.375 1 85.56 459 THR B N 1
ATOM 7499 C CA . THR B 1 459 ? 4.555 13.727 39.562 1 85.56 459 THR B CA 1
ATOM 7500 C C . THR B 1 459 ? 5.5 13.438 38.406 1 85.56 459 THR B C 1
ATOM 7502 O O . THR B 1 459 ? 6.613 12.945 38.594 1 85.56 459 THR B O 1
ATOM 7505 N N . TRP B 1 460 ? 5.035 13.742 37.281 1 89.38 460 TRP B N 1
ATOM 7506 C CA . TRP B 1 460 ? 5.859 13.531 36.094 1 89.38 460 TRP B CA 1
ATOM 7507 C C . TRP B 1 460 ? 7.082 14.438 36.094 1 89.38 460 TRP B C 1
ATOM 7509 O O . TRP B 1 460 ? 8.203 13.984 35.875 1 89.38 460 TRP B O 1
ATOM 7519 N N . THR B 1 461 ? 6.895 15.656 36.438 1 90.44 461 THR B N 1
ATOM 7520 C CA . THR B 1 461 ? 7.996 16.609 36.438 1 90.44 461 THR B CA 1
ATOM 7521 C C . THR B 1 461 ? 9.055 16.219 37.469 1 90.44 461 THR B C 1
ATOM 7523 O O . THR B 1 461 ? 10.242 16.453 37.281 1 90.44 461 THR B O 1
ATOM 7526 N N . ALA B 1 462 ? 8.609 15.555 38.5 1 88.19 462 ALA B N 1
ATOM 7527 C CA . ALA B 1 462 ? 9.516 15.141 39.562 1 88.19 462 ALA B CA 1
ATOM 7528 C C . ALA B 1 462 ? 10.445 14.031 39.094 1 88.19 462 ALA B C 1
ATOM 7530 O O . ALA B 1 462 ? 11.516 13.812 39.688 1 88.19 462 ALA B O 1
ATOM 7531 N N . THR B 1 463 ? 10 13.383 38.062 1 85.88 463 THR B N 1
ATOM 7532 C CA . THR B 1 463 ? 10.805 12.273 37.562 1 85.88 463 THR B CA 1
ATOM 7533 C C . THR B 1 463 ? 11.859 12.773 36.594 1 85.88 463 THR B C 1
ATOM 7535 O O . THR B 1 463 ? 12.789 12.039 36.25 1 85.88 463 THR B O 1
ATOM 7538 N N . LEU B 1 464 ? 11.812 14.008 36.188 1 89.94 464 LEU B N 1
ATOM 7539 C CA . LEU B 1 464 ? 12.711 14.562 35.188 1 89.94 464 LEU B CA 1
ATOM 7540 C C . LEU B 1 464 ? 13.922 15.219 35.844 1 89.94 464 LEU B C 1
ATOM 7542 O O . LEU B 1 464 ? 13.852 15.656 36.969 1 89.94 464 LEU B O 1
ATOM 7546 N N . PRO B 1 465 ? 15.07 15.234 35.031 1 87.81 465 PRO B N 1
ATOM 7547 C CA . PRO B 1 465 ? 16.172 16.062 35.531 1 87.81 465 PRO B CA 1
ATOM 7548 C C . PRO B 1 465 ? 15.773 17.516 35.75 1 87.81 465 PRO B C 1
ATOM 7550 O O . PRO B 1 465 ? 15 18.078 34.969 1 87.81 465 PRO B O 1
ATOM 7553 N N . LYS B 1 466 ? 16.375 18.062 36.812 1 87.56 466 LYS B N 1
ATOM 7554 C CA . LYS B 1 466 ? 16.016 19.422 37.219 1 87.56 466 LYS B CA 1
ATOM 7555 C C . LYS B 1 466 ? 16.297 20.422 36.094 1 87.56 466 LYS B C 1
ATOM 7557 O O . LYS B 1 466 ? 15.602 21.422 35.969 1 87.56 466 LYS B O 1
ATOM 7562 N N . ALA B 1 467 ? 17.141 20.125 35.219 1 85.81 467 ALA B N 1
ATOM 7563 C CA . ALA B 1 467 ? 17.547 21.031 34.156 1 85.81 467 ALA B CA 1
ATOM 7564 C C . ALA B 1 467 ? 16.469 21.141 33.062 1 85.81 467 ALA B C 1
ATOM 7566 O O . ALA B 1 467 ? 16.469 22.078 32.281 1 85.81 467 ALA B O 1
ATOM 7567 N N . LEU B 1 468 ? 15.547 20.25 33.125 1 90.12 468 LEU B N 1
ATOM 7568 C CA . LEU B 1 468 ? 14.555 20.203 32.062 1 90.12 468 LEU B CA 1
ATOM 7569 C C . LEU B 1 468 ? 13.242 20.828 32.5 1 90.12 468 LEU B C 1
ATOM 7571 O O . LEU B 1 468 ? 12.344 21.062 31.688 1 90.12 468 LEU B O 1
ATOM 7575 N N . VAL B 1 469 ? 13.164 21.141 33.719 1 89.75 469 VAL B N 1
ATOM 7576 C CA . VAL B 1 469 ? 11.867 21.562 34.25 1 89.75 469 VAL B CA 1
ATOM 7577 C C . VAL B 1 469 ? 11.961 23 34.781 1 89.75 469 VAL B C 1
ATOM 7579 O O . VAL B 1 469 ? 13.031 23.438 35.188 1 89.75 469 VAL B O 1
ATOM 7582 N N . ARG B 1 470 ? 10.766 23.594 34.688 1 86.75 470 ARG B N 1
ATOM 7583 C CA . ARG B 1 470 ? 10.664 24.953 35.188 1 86.75 470 ARG B CA 1
ATOM 7584 C C . ARG B 1 470 ? 10.5 24.969 36.719 1 86.75 470 ARG B C 1
ATOM 7586 O O . ARG B 1 470 ? 9.867 24.094 37.281 1 86.75 470 ARG B O 1
#

Sequence (940 aa):
MDSDDEYLEPRWVRRANATSIMYDEIIPDMPDDDSKPYCIWLEIASEETYRKVFHRYPDMRYQVGRACAAAGYDTLYDELHLLPDVSIAEEAREAGNDGSRRIFDKIMSHTVRYAVMDDYTRTINTSDPTPGACLNGDTAIRASLLSDDDDEAEIYDEMRDPHYFDITEDIGPSGMHAGHRNMDHQVLPAQFEYLLWSPLPQDLPTTRKDPLIVMAAYEGNLDRYVRLRRPVMVAEEWGAVIRGIYHSTTFAKWWSLQDPATLGPDSPYILQAINARFIMNNDLSRIGMDTPDADDVPTMFWYPLMPQERTLRELLRRRPGTMFSVVMACIAADYHYTYDALDVTPNYITYQQARMSHNPQYALDLERRAAEMGVDLHPMTHLNCLSRPDKEPTSLAIEPVIRTFQGALIECHIEGIYPSELQANAASWELSICVPEELRRRARKEDLMLYPESEDLDTWTATLPKALVRMDSDDEYLEPRWVRRANATSIMYDEIIPDMPDDDSKPYCIWLEIASEETYRKVFHRYPDMRYQVGRACAAAGYDTLYDELHLLPDVSIAEEAREAGNDGSRRIFDKIMSHTVRYAVMDDYTRTINTSDPTPGACLNGDTAIRASLLSDDDDEAEIYDEMRDPHYFDITEDIGPSGMHAGHRNMDHQVLPAQFEYLLWSPLPQDLPTTRKDPLIVMAAYEGNLDRYVRLRRPVMVAEEWGAVIRGIYHSTTFAKWWSLQDPATLGPDSPYILQAINARFIMNNDLSRIGMDTPDADDVPTMFWYPLMPQERTLRELLRRRPGTMFSVVMACIAADYHYTYDALDVTPNYITYQQARMSHNPQYALDLERRAAEMGVDLHPMTHLNCLSRPDKEPTSLAIEPVIRTFQGALIECHIEGIYPSELQANAASWELSICVPEELRRRARKEDLMLYPESEDLDTWTATLPKALVR

Foldseek 3Di:
DPPPPPPPQLLVLQLVQLVCLLDVHDNDDDPDPSNHALANQLRQDDPVSLVVVCVVPVVCLVNSLLNCLLVLVQVVNVVNPDFLAQLSLQQNVVSPDPSNVVSNCVSVVDPKGWHQAQQLVSGGHPPDTDIPDAAQQRYDHSVQQDQPDPPPPCPPPVFQWQDSGDSSSCCDPVVHVPDVRVQSWQFWDPVCLVVLPDPADRHHHNGSCLLSLLSCLLQLVPVSNVSRQDLDRGANNLVSNLNNLLNDVVSLVVLVPDDLVSVPPCSLQSQQSSCLNCLLVLHCPVQALPPPPPSRHALDNPPPHAHDLVSLVVNCVSPVSNVNSSLLSCLQVVVVVVNVVDPDAQELLSLLLNVVHPDVVSNVVSVVNCVVVVHDNPPDDDHALSNDPCQADAFQWAALTRTGGHCQFWPPPAQHRGPVSTRGYPRNVVVNVPDDPVVSNVCNVDTDGPPDPVCPPVNVQVVDPPVVHD/DPPPVPPPQLLVLQLVQLVCLLDVHDNDDDPDPSNHALANQLRADDPVSLVVVCVVPVVCLVNSLLNCLLVLVQVVNVVNPDFLALLSLQQNVPSPDPSNVVSNCVSVVDPKGWHQAQQLVSGGHPPDTDIPDAAQQRYDHSVQQDDPDPPPPCPPPVFQWQDSGDSSSCCDVVVHVRDVRVQSWQFWDPVCLVVLPDPADRHHHNGSCLLVLLSCLLQLVPVSNVSRQDLDRGACNLVSNLNNLLNDLVSLVVLVPDDLVSSPPCSLQSQQSSCLNCLLVLHCVVQALPPPPPSRHALDNPPPHQHDLVSLVVNCVSPVSNVNSSLLSCLQVVVVVVNVVDPDAQELQSLLLNVVHPDVVSNVVSVVNCVVVVHDNPPDDDHALSNDPCQADAFQWAALTRTGGHCQFWPPVAQHRGPVSTRGYPRNVVVNVPDDPVVSNVCNVDTDGPPDPVCDPVNVQVVDPPVVHD

pLDDT: mean 87.72, std 15.95, range [24.36, 98.81]

Organism: Colletotrichum orbiculare (strain 104-T / ATCC 96160 / CBS 514.97 / LARS 414 / MAFF 240422) (NCBI:txid1213857)

InterPro domains:
  IPR059552 YKP1, C-terminal domain [PF28449] (43-131)

Nearest PDB structures (foldseek):
  4f3v-assembly1_A  TM=2.368E-01  e=5.571E-01  Mycobacterium tuberculosis
  7pub-assembly1_DJ  TM=3.014E-01  e=5.006E+00  Trypanosoma brucei brucei
  7ou0-assembly1_B  TM=1.164E-01  e=6.709E+00  Escherichia coli K-12
  7ou0-assembly1_B  TM=1.431E-01  e=3.123E+00  Escherichia coli K-12